Protein 9B7Y (pdb70)

Secondary structure (DSSP, 8-state):
-----S-HHHHHHHHHHHHHHHT-TTTS-HHHHHHHTTS-HHHHHHH-S-HHHHHHHHHHHHHHHHHHHH------HHHHHHHHHHHHHHTSTTHHHHHTGGGGS-HHHHHHHHHHHHHHHHHHHHHHHHHSSS--HHHHHHHHHHHHHHHHGGGG-----STTHHHHHHHHHHHHHHTPPPSS--PBPP--HHHHHHT--SHHHHHHHHHHHHHHHT-GGG--HHHHHHHHTS-HHHHHHH-S-HHHHHHHHHHHHHHHHHHHHHHHHHH--SHHHHHHHHHHHHHHHHHH-HHHHHHHHHGGGGS-HHHHHHHHHHHHHHHHHHHHHHHHH-TT--HHHHHHHHHHHHHHHHHHHH-SGGG-BTTHHHHHHHHHHHHHHGGG-/-----S-HHHHHHHHHHHHHHHS-STTS-HHHHHHHTTS-HHHHHHH-SSHHHHHHHHHHHHHHHHHHHH------HHHHHHHHHHHHHHTGGGGGGTTTGGGGS-HHHHHHHHHHHHHHHHHHHHHHHHH-SS--HHHHHHHHHHHHHHHHHHTTSS---STTHHHHHHHHHHHHHHTPPP-S--PBPP--HHHHHHT--SHHHHHHHHHHHHHHHT-TTT--HHHHHHHHTS-SGGGGGT-SSHHHHHHHHHHHHHHHHHHHHHHHHHH--SHHHHHHHHHHHHHHHHHH-HHHHHHHHHGGGGS-HHHHHHHHHHHHHHHHHHHHHHHHH-SS--HHHHHHHHHHHHHHHHHHHH-SGGG-BTTHHHHHHHHHHHHHH----

GO terms:
  GO:0003677 DNA binding (F, IDA)
  GO:0019216 regulation of lipid metabolic process (P, IDA)
  GO:0003700 DNA-binding transcription factor activity (F, IMP)
  GO:0045892 negative regulation of DNA-templated transcription (P, IMP)

Radius of gyration: 31.48 Å; Cα contacts (8 Å, |Δi|>4): 937; chains: 2; bounding box: 101×60×67 Å

Organism: Mycobacterium tuberculosis (strain ATCC 25618 / H37Rv) (NCBI:txid83332)

B-factor: mean 92.23, std 33.73, range [46.46, 221.68]

InterPro domains:
  IPR001647 DNA-binding HTH domain, TetR-type [PF00440] (19-65)
  IPR001647 DNA-binding HTH domain, TetR-type [PF00440] (223-269)
  IPR001647 DNA-binding HTH domain, TetR-type [PR00455] (19-32)
  IPR001647 DNA-binding HTH domain, TetR-type [PR00455] (40-63)
  IPR001647 DNA-binding HTH domain, TetR-type [PS50977] (13-73)
  IPR001647 DNA-binding HTH domain, TetR-type [PS50977] (217-277)
  IPR009057 Homedomain-like superfamily [SSF46689] (7-75)
  IPR009057 Homedomain-like superfamily [SSF46689] (219-288)
  IPR050109 HTH-type, TetR-like transcriptional regulator [PTHR30055] (1-189)

Nearest PDB structures (foldseek):
  9b7y-assembly1_D  TM=1.001E+00  e=5.353E-50  Mycobacterium tuberculosis H37Rv
  6yj2-assembly1_A  TM=8.948E-01  e=1.437E-05  Mycobacterium tuberculosis H37Rv
  6yj2-assembly2_C  TM=8.926E-01  e=1.568E-05  Mycobacterium tuberculosis H37Rv
  4g12-assembly1_A  TM=8.723E-01  e=1.391E-04  Mycobacterium tuberculosis
  3ccy-assembly1_A-2  TM=8.225E-01  e=3.636E-04  Bordetella parapertussis 12822

Structure (mmCIF, N/CA/C/O backbone):
data_9B7Y
#
_entry.id   9B7Y
#
_cell.length_a   1.00
_cell.length_b   1.00
_cell.length_c   1.00
_cell.angle_alpha   90.00
_cell.angle_beta   90.00
_cell.angle_gamma   90.00
#
_symmetry.space_group_name_H-M   'P 1'
#
loop_
_entity.id
_entity.type
_entity.pdbx_description
1 polymer 'Transcriptional repressor Mce3R'
2 polymer 'DNA (29-MER)'
3 polymer 'DNA (29-MER)'
#
loop_
_atom_site.group_PDB
_atom_site.id
_atom_site.type_symbol
_atom_site.label_atom_id
_atom_site.label_alt_id
_atom_site.label_comp_id
_atom_site.label_asym_id
_atom_site.label_entity_id
_atom_site.label_seq_id
_atom_site.pdbx_PDB_ins_code
_atom_site.Cartn_x
_atom_site.Cartn_y
_atom_site.Cartn_z
_atom_site.occupancy
_atom_site.B_iso_or_equiv
_atom_site.auth_seq_id
_atom_site.auth_comp_id
_atom_site.auth_asym_id
_atom_site.auth_atom_id
_atom_site.pdbx_PDB_model_num
ATOM 1 N N . VAL A 1 8 ? 164.893 201.559 181.981 1.00 130.61 8 VAL A N 1
ATOM 2 C CA . VAL A 1 8 ? 166.168 200.908 182.249 1.00 133.18 8 VAL A CA 1
ATOM 3 C C . VAL A 1 8 ? 166.610 201.191 183.674 1.00 134.33 8 VAL A C 1
ATOM 4 O O . VAL A 1 8 ? 166.516 200.324 184.540 1.00 132.21 8 VAL A O 1
ATOM 8 N N . ARG A 1 9 ? 167.091 202.403 183.923 1.00 130.67 9 ARG A N 1
ATOM 9 C CA . ARG A 1 9 ? 167.500 202.774 185.269 1.00 128.10 9 ARG A CA 1
ATOM 10 C C . ARG A 1 9 ? 166.266 203.070 186.100 1.00 129.87 9 ARG A C 1
ATOM 11 O O . ARG A 1 9 ? 165.384 203.795 185.654 1.00 129.78 9 ARG A O 1
ATOM 19 N N . ARG A 1 10 ? 166.192 202.516 187.305 1.00 125.79 10 ARG A N 1
ATOM 20 C CA . ARG A 1 10 ? 165.005 202.689 188.126 1.00 124.48 10 ARG A CA 1
ATOM 21 C C . ARG A 1 10 ? 165.340 203.479 189.385 1.00 126.16 10 ARG A C 1
ATOM 22 O O . ARG A 1 10 ? 166.475 203.473 189.869 1.00 126.86 10 ARG A O 1
ATOM 30 N N . ARG A 1 11 ? 164.327 204.169 189.910 1.00 109.92 11 ARG A N 1
ATOM 31 C CA . ARG A 1 11 ? 164.459 204.873 191.174 1.00 106.03 11 ARG A CA 1
ATOM 32 C C . ARG A 1 11 ? 164.025 203.939 192.292 1.00 107.16 11 ARG A C 1
ATOM 33 O O . ARG A 1 11 ? 162.844 203.560 192.344 1.00 112.27 11 ARG A O 1
ATOM 41 N N . PRO A 1 12 ? 164.922 203.541 193.199 1.00 101.24 12 PRO A N 1
ATOM 42 C CA . PRO A 1 12 ? 164.541 202.575 194.243 1.00 103.88 12 PRO A CA 1
ATOM 43 C C . PRO A 1 12 ? 163.519 203.101 195.238 1.00 104.36 12 PRO A C 1
ATOM 44 O O . PRO A 1 12 ? 163.034 202.308 196.057 1.00 107.25 12 PRO A O 1
ATOM 48 N N . LYS A 1 13 ? 163.213 204.403 195.220 1.00 102.77 13 LYS A N 1
ATOM 49 C CA . LYS A 1 13 ? 162.255 205.042 196.121 1.00 104.50 13 LYS A CA 1
ATOM 50 C C . LYS A 1 13 ? 162.817 205.094 197.542 1.00 104.64 13 LYS A C 1
ATOM 51 O O . LYS A 1 13 ? 162.269 205.771 198.419 1.00 106.20 13 LYS A O 1
ATOM 57 N N . ASP A 1 14 ? 163.961 204.449 197.757 1.00 102.69 14 ASP A N 1
ATOM 58 C CA . ASP A 1 14 ? 164.704 204.505 199.009 1.00 100.95 14 ASP A CA 1
ATOM 59 C C . ASP A 1 14 ? 166.129 204.981 198.756 1.00 105.93 14 ASP A C 1
ATOM 60 O O . ASP A 1 14 ? 167.086 204.497 199.364 1.00 108.08 14 ASP A O 1
ATOM 65 N N . ARG A 1 15 ? 166.275 205.945 197.843 1.00 96.69 15 ARG A N 1
ATOM 66 C CA . ARG A 1 15 ? 167.599 206.428 197.466 1.00 90.61 15 ARG A CA 1
ATOM 67 C C . ARG A 1 15 ? 168.313 207.067 198.648 1.00 91.25 15 ARG A C 1
ATOM 68 O O . ARG A 1 15 ? 169.538 206.952 198.780 1.00 92.17 15 ARG A O 1
ATOM 76 N N . LYS A 1 16 ? 167.564 207.754 199.514 1.00 86.35 16 LYS A N 1
ATOM 77 C CA . LYS A 1 16 ? 168.184 208.459 200.631 1.00 84.75 16 LYS A CA 1
ATOM 78 C C . LYS A 1 16 ? 168.887 207.491 201.573 1.00 88.43 16 LYS A C 1
ATOM 79 O O . LYS A 1 16 ? 169.996 207.769 202.041 1.00 93.54 16 LYS A O 1
ATOM 85 N N . LYS A 1 17 ? 168.262 206.346 201.859 1.00 89.32 17 LYS A N 1
ATOM 86 C CA . LYS A 1 17 ? 168.877 205.374 202.759 1.00 87.66 17 LYS A CA 1
ATOM 87 C C . LYS A 1 17 ? 170.160 204.799 202.170 1.00 91.54 17 LYS A C 1
ATOM 88 O O . LYS A 1 17 ? 171.163 204.653 202.879 1.00 96.79 17 LYS A O 1
ATOM 94 N N . GLN A 1 18 ? 170.148 204.462 200.877 1.00 85.97 18 GLN A N 1
ATOM 95 C CA . GLN A 1 18 ? 171.350 203.929 200.240 1.00 86.24 18 GLN A CA 1
ATOM 96 C C . GLN A 1 18 ? 172.467 204.965 200.213 1.00 90.15 18 GLN A C 1
ATOM 97 O O . GLN A 1 18 ? 173.633 204.643 200.482 1.00 94.70 18 GLN A O 1
ATOM 103 N N . ILE A 1 19 ? 172.129 206.214 199.884 1.00 82.60 19 ILE A N 1
ATOM 104 C CA . ILE A 1 19 ? 173.126 207.281 199.873 1.00 79.76 19 ILE A CA 1
ATOM 105 C C . ILE A 1 19 ? 173.707 207.474 201.266 1.00 78.33 19 ILE A C 1
ATOM 106 O O . ILE A 1 19 ? 174.920 207.643 201.431 1.00 83.03 19 ILE A O 1
ATOM 111 N N . LEU A 1 20 ? 172.850 207.446 202.289 1.00 78.82 20 LEU A N 1
ATOM 112 C CA . LEU A 1 20 ? 173.319 207.603 203.660 1.00 76.87 20 LEU A CA 1
ATOM 113 C C . LEU A 1 20 ? 174.235 206.457 204.069 1.00 81.76 20 LEU A C 1
ATOM 114 O O . LEU A 1 20 ? 175.253 206.677 204.731 1.00 88.66 20 LEU A O 1
ATOM 119 N N . ASP A 1 21 ? 173.889 205.224 203.689 1.00 82.20 21 ASP A N 1
ATOM 120 C CA . ASP A 1 21 ? 174.736 204.083 204.027 1.00 82.33 21 ASP A CA 1
ATOM 121 C C . ASP A 1 21 ? 176.099 204.184 203.350 1.00 85.11 21 ASP A C 1
ATOM 122 O O . ASP A 1 21 ? 177.137 203.942 203.983 1.00 88.83 21 ASP A O 1
ATOM 127 N N . GLN A 1 22 ? 176.117 204.542 202.063 1.00 82.77 22 GLN A N 1
ATOM 128 C CA . GLN A 1 22 ? 177.389 204.694 201.362 1.00 81.81 22 GLN A CA 1
ATOM 129 C C . GLN A 1 22 ? 178.220 205.819 201.968 1.00 84.34 22 GLN A C 1
ATOM 130 O O . GLN A 1 22 ? 179.442 205.689 202.118 1.00 83.65 22 GLN A O 1
ATOM 136 N N . ALA A 1 23 ? 177.572 206.932 202.322 1.00 84.34 23 ALA A N 1
ATOM 137 C CA . ALA A 1 23 ? 178.283 208.039 202.951 1.00 76.64 23 ALA A CA 1
ATOM 138 C C . ALA A 1 23 ? 178.856 207.630 204.300 1.00 78.51 23 ALA A C 1
ATOM 139 O O . ALA A 1 23 ? 179.986 207.997 204.636 1.00 86.31 23 ALA A O 1
ATOM 141 N N . VAL A 1 24 ? 178.090 206.870 205.088 1.00 76.39 24 VAL A N 1
ATOM 142 C CA . VAL A 1 24 ? 178.583 206.393 206.377 1.00 75.82 24 VAL A CA 1
ATOM 143 C C . VAL A 1 24 ? 179.815 205.523 206.179 1.00 77.14 24 VAL A C 1
ATOM 144 O O . VAL A 1 24 ? 180.836 205.697 206.854 1.00 78.64 24 VAL A O 1
ATOM 148 N N . GLY A 1 25 ? 179.742 204.582 205.235 1.00 76.29 25 GLY A N 1
ATOM 149 C CA . GLY A 1 25 ? 180.882 203.711 204.991 1.00 74.21 25 GLY A CA 1
ATOM 150 C C . GLY A 1 25 ? 182.117 204.477 204.553 1.00 78.92 25 GLY A C 1
ATOM 151 O O . GLY A 1 25 ? 183.220 204.252 205.062 1.00 81.71 25 GLY A O 1
ATOM 152 N N . LEU A 1 26 ? 181.944 205.408 203.611 1.00 83.18 26 LEU A N 1
ATOM 153 C CA . LEU A 1 26 ? 183.088 206.153 203.095 1.00 77.96 26 LEU A CA 1
ATOM 154 C C . LEU A 1 26 ? 183.672 207.087 204.149 1.00 79.96 26 LEU A C 1
ATOM 155 O O . LEU A 1 26 ? 184.894 207.265 204.215 1.00 84.07 26 LEU A O 1
ATOM 160 N N . PHE A 1 27 ? 182.822 207.696 204.980 1.00 78.57 27 PHE A N 1
ATOM 161 C CA . PHE A 1 27 ? 183.320 208.549 206.053 1.00 71.10 27 PHE A CA 1
ATOM 162 C C . PHE A 1 27 ? 184.059 207.731 207.104 1.00 77.73 27 PHE A C 1
ATOM 163 O O . PHE A 1 27 ? 185.052 208.196 207.674 1.00 81.30 27 PHE A O 1
ATOM 171 N N . ILE A 1 28 ? 183.583 206.514 207.380 1.00 82.35 28 ILE A N 1
ATOM 172 C CA . ILE A 1 28 ? 184.302 205.626 208.289 1.00 78.73 28 ILE A CA 1
ATOM 173 C C . ILE A 1 28 ? 185.669 205.277 207.719 1.00 81.38 28 ILE A C 1
ATOM 174 O O . ILE A 1 28 ? 186.678 205.283 208.435 1.00 82.53 28 ILE A O 1
ATOM 179 N N . GLU A 1 29 ? 185.729 204.979 206.420 1.00 95.00 29 GLU A N 1
ATOM 180 C CA . GLU A 1 29 ? 186.966 204.468 205.836 1.00 94.12 29 GLU A CA 1
ATOM 181 C C . GLU A 1 29 ? 188.003 205.569 205.630 1.00 95.56 29 GLU A C 1
ATOM 182 O O . GLU A 1 29 ? 189.114 205.495 206.166 1.00 98.16 29 GLU A O 1
ATOM 188 N N . ARG A 1 30 ? 187.662 206.600 204.856 1.00 91.24 30 ARG A N 1
ATOM 189 C CA . ARG A 1 30 ? 188.655 207.553 204.376 1.00 86.42 30 ARG A CA 1
ATOM 190 C C . ARG A 1 30 ? 188.551 208.942 204.993 1.00 88.71 30 ARG A C 1
ATOM 191 O O . ARG A 1 30 ? 189.527 209.697 204.928 1.00 91.84 30 ARG A O 1
ATOM 199 N N . GLY A 1 31 ? 187.419 209.302 205.583 1.00 85.79 31 GLY A N 1
ATOM 200 C CA . GLY A 1 31 ? 187.285 210.604 206.200 1.00 80.36 31 GLY A CA 1
ATOM 201 C C . GLY A 1 31 ? 186.424 211.552 205.378 1.00 86.47 31 GLY A C 1
ATOM 202 O O . GLY A 1 31 ? 186.139 211.328 204.200 1.00 94.12 31 GLY A O 1
ATOM 203 N N . PHE A 1 32 ? 186.005 212.641 206.027 1.00 72.35 32 PHE A N 1
ATOM 204 C CA . PHE A 1 32 ? 185.074 213.576 205.401 1.00 69.85 32 PHE A CA 1
ATOM 205 C C . PHE A 1 32 ? 185.721 214.324 204.240 1.00 70.95 32 PHE A C 1
ATOM 206 O O . PHE A 1 32 ? 185.146 214.411 203.148 1.00 75.16 32 PHE A O 1
ATOM 214 N N . HIS A 1 33 ? 186.917 214.874 204.454 1.00 79.12 33 HIS A N 1
ATOM 215 C CA . HIS A 1 33 ? 187.551 215.691 203.423 1.00 76.03 33 HIS A CA 1
ATOM 216 C C . HIS A 1 33 ? 188.129 214.855 202.289 1.00 76.64 33 HIS A C 1
ATOM 217 O O . HIS A 1 33 ? 188.201 215.332 201.152 1.00 81.43 33 HIS A O 1
ATOM 224 N N . SER A 1 34 ? 188.546 213.622 202.572 1.00 80.46 34 SER A N 1
ATOM 225 C CA . SER A 1 34 ? 189.151 212.777 201.552 1.00 80.17 34 SER A CA 1
ATOM 226 C C . SER A 1 34 ? 188.128 212.017 200.718 1.00 84.56 34 SER A C 1
ATOM 227 O O . SER A 1 34 ? 188.518 211.325 199.773 1.00 88.11 34 SER A O 1
ATOM 230 N N . VAL A 1 35 ? 186.842 212.124 201.039 1.00 78.10 35 VAL A N 1
ATOM 231 C CA . VAL A 1 35 ? 185.785 211.459 200.287 1.00 75.31 35 VAL A CA 1
ATOM 232 C C . VAL A 1 35 ? 185.048 212.509 199.468 1.00 76.16 35 VAL A C 1
ATOM 233 O O . VAL A 1 35 ? 184.423 213.420 200.025 1.00 81.33 35 VAL A O 1
ATOM 237 N N . LYS A 1 36 ? 185.127 212.384 198.148 1.00 82.28 36 LYS A N 1
ATOM 238 C CA . LYS A 1 36 ? 184.432 213.290 197.250 1.00 81.99 36 LYS A CA 1
ATOM 239 C C . LYS A 1 36 ? 182.953 212.931 197.175 1.00 85.80 36 LYS A C 1
ATOM 240 O O . LYS A 1 36 ? 182.555 211.789 197.420 1.00 88.35 36 LYS A O 1
ATOM 246 N N . LEU A 1 37 ? 182.132 213.930 196.842 1.00 82.42 37 LEU A N 1
ATOM 247 C CA . LEU A 1 37 ? 180.701 213.686 196.689 1.00 77.98 37 LEU A CA 1
ATOM 248 C C . LEU A 1 37 ? 180.430 212.736 195.529 1.00 79.08 37 LEU A C 1
ATOM 249 O O . LEU A 1 37 ? 179.510 211.909 195.592 1.00 85.97 37 LEU A O 1
ATOM 254 N N . GLU A 1 38 ? 181.223 212.838 194.459 1.00 89.70 38 GLU A N 1
ATOM 255 C CA . GLU A 1 38 ? 181.064 211.919 193.339 1.00 86.23 38 GLU A CA 1
ATOM 256 C C . GLU A 1 38 ? 181.383 210.487 193.747 1.00 88.13 38 GLU A C 1
ATOM 257 O O . GLU A 1 38 ? 180.836 209.545 193.168 1.00 91.80 38 GLU A O 1
ATOM 263 N N . ASP A 1 39 ? 182.244 210.299 194.752 1.00 88.85 39 ASP A N 1
ATOM 264 C CA . ASP A 1 39 ? 182.515 208.954 195.251 1.00 86.42 39 ASP A CA 1
ATOM 265 C C . ASP A 1 39 ? 181.270 208.347 195.888 1.00 87.61 39 ASP A C 1
ATOM 266 O O . ASP A 1 39 ? 180.916 207.194 195.614 1.00 91.48 39 ASP A O 1
ATOM 271 N N . ILE A 1 40 ? 180.588 209.118 196.739 1.00 84.00 40 ILE A N 1
ATOM 272 C CA . ILE A 1 40 ? 179.346 208.647 197.345 1.00 79.50 40 ILE A CA 1
ATOM 273 C C . ILE A 1 40 ? 178.299 208.393 196.271 1.00 83.49 40 ILE A C 1
ATOM 274 O O . ILE A 1 40 ? 177.568 207.397 196.316 1.00 89.26 40 ILE A O 1
ATOM 279 N N . ALA A 1 41 ? 178.209 209.294 195.290 1.00 88.35 41 ALA A N 1
ATOM 280 C CA . ALA A 1 41 ? 177.227 209.132 194.223 1.00 84.22 41 ALA A CA 1
ATOM 281 C C . ALA A 1 41 ? 177.490 207.870 193.408 1.00 89.21 41 ALA A C 1
ATOM 282 O O . ALA A 1 41 ? 176.554 207.140 193.062 1.00 92.22 41 ALA A O 1
ATOM 284 N N . GLU A 1 42 ? 178.757 207.598 193.089 1.00 94.51 42 GLU A N 1
ATOM 285 C CA . GLU A 1 42 ? 179.102 206.397 192.338 1.00 93.11 42 GLU A CA 1
ATOM 286 C C . GLU A 1 42 ? 178.847 205.141 193.160 1.00 93.23 42 GLU A C 1
ATOM 287 O O . GLU A 1 42 ? 178.426 204.112 192.617 1.00 99.04 42 GLU A O 1
ATOM 293 N N . ALA A 1 43 ? 179.103 205.202 194.469 1.00 88.40 43 ALA A N 1
ATOM 294 C CA . ALA A 1 43 ? 178.819 204.060 195.330 1.00 88.53 43 ALA A CA 1
ATOM 295 C C . ALA A 1 43 ? 177.335 203.720 195.361 1.00 89.48 43 ALA A C 1
ATOM 296 O O . ALA A 1 43 ? 176.979 202.567 195.627 1.00 93.43 43 ALA A O 1
ATOM 298 N N . ALA A 1 44 ? 176.465 204.693 195.098 1.00 82.40 44 ALA A N 1
ATOM 299 C CA . ALA A 1 44 ? 175.029 204.468 195.010 1.00 81.43 44 ALA A CA 1
ATOM 300 C C . ALA A 1 44 ? 174.530 204.430 193.571 1.00 85.57 44 ALA A C 1
ATOM 301 O O . ALA A 1 44 ? 173.319 204.341 193.347 1.00 87.77 44 ALA A O 1
ATOM 303 N N . GLY A 1 45 ? 175.432 204.491 192.597 1.00 94.39 45 GLY A N 1
ATOM 304 C CA . GLY A 1 45 ? 175.048 204.462 191.195 1.00 94.70 45 GLY A CA 1
ATOM 305 C C . GLY A 1 45 ? 174.293 205.684 190.718 1.00 93.61 45 GLY A C 1
ATOM 306 O O . GLY A 1 45 ? 173.361 205.556 189.915 1.00 91.83 45 GLY A O 1
ATOM 307 N N . VAL A 1 46 ? 174.671 206.869 191.194 1.00 90.23 46 VAL A N 1
ATOM 308 C CA . VAL A 1 46 ? 174.057 208.129 190.801 1.00 85.11 46 VAL A CA 1
ATOM 309 C C . VAL A 1 46 ? 175.160 209.162 190.596 1.00 88.43 46 VAL A C 1
ATOM 310 O O . VAL A 1 46 ? 176.351 208.852 190.671 1.00 90.80 46 VAL A O 1
ATOM 314 N N . THR A 1 47 ? 174.754 210.397 190.315 1.00 93.92 47 THR A N 1
ATOM 315 C CA . THR A 1 47 ? 175.659 211.534 190.242 1.00 90.37 47 THR A CA 1
ATOM 316 C C . THR A 1 47 ? 175.423 212.468 191.424 1.00 96.63 47 THR A C 1
ATOM 317 O O . THR A 1 47 ? 174.525 212.261 192.245 1.00 104.55 47 THR A O 1
ATOM 321 N N . ALA A 1 48 ? 176.260 213.506 191.506 1.00 81.98 48 ALA A N 1
ATOM 322 C CA . ALA A 1 48 ? 176.240 214.391 192.668 1.00 82.87 48 ALA A CA 1
ATOM 323 C C . ALA A 1 48 ? 174.925 215.155 192.774 1.00 85.25 48 ALA A C 1
ATOM 324 O O . ALA A 1 48 ? 174.406 215.364 193.878 1.00 90.78 48 ALA A O 1
ATOM 326 N N . ARG A 1 49 ? 174.373 215.590 191.638 1.00 76.91 49 ARG A N 1
ATOM 327 C CA . ARG A 1 49 ? 173.134 216.359 191.679 1.00 84.42 49 ARG A CA 1
ATOM 328 C C . ARG A 1 49 ? 171.974 215.535 192.228 1.00 90.29 49 ARG A C 1
ATOM 329 O O . ARG A 1 49 ? 171.024 216.100 192.776 1.00 94.55 49 ARG A O 1
ATOM 337 N N . ALA A 1 50 ? 172.034 214.206 192.112 1.00 78.22 50 ALA A N 1
ATOM 338 C CA . ALA A 1 50 ? 171.055 213.377 192.808 1.00 80.80 50 ALA A CA 1
ATOM 339 C C . ALA A 1 50 ? 171.181 213.539 194.318 1.00 86.67 50 ALA A C 1
ATOM 340 O O . ALA A 1 50 ? 170.173 213.665 195.029 1.00 95.05 50 ALA A O 1
ATOM 342 N N . LEU A 1 51 ? 172.416 213.555 194.825 1.00 76.03 51 LEU A N 1
ATOM 343 C CA . LEU A 1 51 ? 172.629 213.790 196.248 1.00 75.94 51 LEU A CA 1
ATOM 344 C C . LEU A 1 51 ? 172.121 215.167 196.655 1.00 77.79 51 LEU A C 1
ATOM 345 O O . LEU A 1 51 ? 171.541 215.329 197.734 1.00 79.66 51 LEU A O 1
ATOM 350 N N . TYR A 1 52 ? 172.332 216.175 195.803 1.00 82.17 52 TYR A N 1
ATOM 351 C CA . TYR A 1 52 ? 171.777 217.495 196.091 1.00 74.08 52 TYR A CA 1
ATOM 352 C C . TYR A 1 52 ? 170.255 217.485 196.076 1.00 74.54 52 TYR A C 1
ATOM 353 O O . TYR A 1 52 ? 169.623 218.231 196.833 1.00 79.08 52 TYR A O 1
ATOM 362 N N . ARG A 1 53 ? 169.652 216.654 195.225 1.00 81.39 53 ARG A N 1
ATOM 363 C CA . ARG A 1 53 ? 168.208 216.466 195.273 1.00 80.87 53 ARG A CA 1
ATOM 364 C C . ARG A 1 53 ? 167.776 215.837 196.590 1.00 80.69 53 ARG A C 1
ATOM 365 O O . ARG A 1 53 ? 166.684 216.129 197.090 1.00 78.85 53 ARG A O 1
ATOM 373 N N . HIS A 1 54 ? 168.615 214.979 197.168 1.00 85.38 54 HIS A N 1
ATOM 374 C CA . HIS A 1 54 ? 168.274 214.311 198.419 1.00 78.84 54 HIS A CA 1
ATOM 375 C C . HIS A 1 54 ? 168.816 215.014 199.660 1.00 84.78 54 HIS A C 1
ATOM 376 O O . HIS A 1 54 ? 168.160 214.983 200.705 1.00 81.58 54 HIS A O 1
ATOM 383 N N . TYR A 1 55 ? 169.988 215.645 199.579 1.00 84.64 55 TYR A N 1
ATOM 384 C CA . TYR A 1 55 ? 170.556 216.393 200.694 1.00 73.21 55 TYR A CA 1
ATOM 385 C C . TYR A 1 55 ? 171.003 217.764 200.210 1.00 78.56 55 TYR A C 1
ATOM 386 O O . TYR A 1 55 ? 171.492 217.903 199.088 1.00 90.36 55 TYR A O 1
ATOM 395 N N . ASP A 1 56 ? 170.851 218.776 201.066 1.00 84.34 56 ASP A N 1
ATOM 396 C CA . ASP A 1 56 ? 171.154 220.139 200.641 1.00 85.96 56 ASP A CA 1
ATOM 397 C C . ASP A 1 56 ? 172.656 220.377 200.534 1.00 85.98 56 ASP A C 1
ATOM 398 O O . ASP A 1 56 ? 173.120 221.012 199.580 1.00 92.22 56 ASP A O 1
ATOM 403 N N . ASN A 1 57 ? 173.431 219.856 201.483 1.00 81.48 57 ASN A N 1
ATOM 404 C CA . ASN A 1 57 ? 174.862 220.107 201.576 1.00 75.70 57 ASN A CA 1
ATOM 405 C C . ASN A 1 57 ? 175.597 218.810 201.883 1.00 82.59 57 ASN A C 1
ATOM 406 O O . ASN A 1 57 ? 175.019 217.838 202.372 1.00 89.45 57 ASN A O 1
ATOM 411 N N . LYS A 1 58 ? 176.900 218.816 201.590 1.00 68.30 58 LYS A N 1
ATOM 412 C CA . LYS A 1 58 ? 177.767 217.728 202.031 1.00 64.28 58 LYS A CA 1
ATOM 413 C C . LYS A 1 58 ? 177.874 217.694 203.551 1.00 70.80 58 LYS A C 1
ATOM 414 O O . LYS A 1 58 ? 177.929 216.615 204.154 1.00 79.54 58 LYS A O 1
ATOM 420 N N . GLN A 1 59 ? 177.921 218.868 204.185 1.00 71.38 59 GLN A N 1
ATOM 421 C CA . GLN A 1 59 ? 177.955 218.929 205.642 1.00 68.80 59 GLN A CA 1
ATOM 422 C C . GLN A 1 59 ? 176.658 218.402 206.244 1.00 73.37 59 GLN A C 1
ATOM 423 O O . GLN A 1 59 ? 176.671 217.768 207.305 1.00 83.15 59 GLN A O 1
ATOM 429 N N . ALA A 1 60 ? 175.527 218.659 205.583 1.00 70.75 60 ALA A N 1
ATOM 430 C CA . ALA A 1 60 ? 174.266 218.075 206.025 1.00 69.41 60 ALA A CA 1
ATOM 431 C C . ALA A 1 60 ? 174.305 216.556 205.932 1.00 73.09 60 ALA A C 1
ATOM 432 O O . ALA A 1 60 ? 173.794 215.858 206.816 1.00 82.94 60 ALA A O 1
ATOM 434 N N . LEU A 1 61 ? 174.911 216.025 204.867 1.00 69.03 61 LEU A N 1
ATOM 435 C CA . LEU A 1 61 ? 175.072 214.580 204.746 1.00 69.14 61 LEU A CA 1
ATOM 436 C C . LEU A 1 61 ? 175.945 214.028 205.866 1.00 70.63 61 LEU A C 1
ATOM 437 O O . LEU A 1 61 ? 175.648 212.969 206.430 1.00 75.51 61 LEU A O 1
ATOM 442 N N . LEU A 1 62 ? 177.030 214.731 206.199 1.00 64.01 62 LEU A N 1
ATOM 443 C CA . LEU A 1 62 ? 177.892 214.288 207.292 1.00 62.68 62 LEU A CA 1
ATOM 444 C C . LEU A 1 62 ? 177.151 214.302 208.624 1.00 69.87 62 LEU A C 1
ATOM 445 O O . LEU A 1 62 ? 177.288 213.375 209.433 1.00 79.77 62 LEU A O 1
ATOM 450 N N . ALA A 1 63 ? 176.367 215.354 208.874 1.00 69.82 63 ALA A N 1
ATOM 451 C CA . ALA A 1 63 ? 175.583 215.422 210.103 1.00 64.78 63 ALA A CA 1
ATOM 452 C C . ALA A 1 63 ? 174.562 214.295 210.166 1.00 71.22 63 ALA A C 1
ATOM 453 O O . ALA A 1 63 ? 174.369 213.679 211.222 1.00 78.94 63 ALA A O 1
ATOM 455 N N . GLU A 1 64 ? 173.897 214.011 209.044 1.00 77.02 64 GLU A N 1
ATOM 456 C CA . GLU A 1 64 ? 172.951 212.902 209.000 1.00 73.68 64 GLU A CA 1
ATOM 457 C C . GLU A 1 64 ? 173.647 211.576 209.275 1.00 76.82 64 GLU A C 1
ATOM 458 O O . GLU A 1 64 ? 173.117 210.730 210.003 1.00 79.50 64 GLU A O 1
ATOM 464 N N . ALA A 1 65 ? 174.837 211.379 208.704 1.00 73.40 65 ALA A N 1
ATOM 465 C CA . ALA A 1 65 ? 175.578 210.143 208.931 1.00 68.65 65 ALA A CA 1
ATOM 466 C C . ALA A 1 65 ? 175.962 209.986 210.397 1.0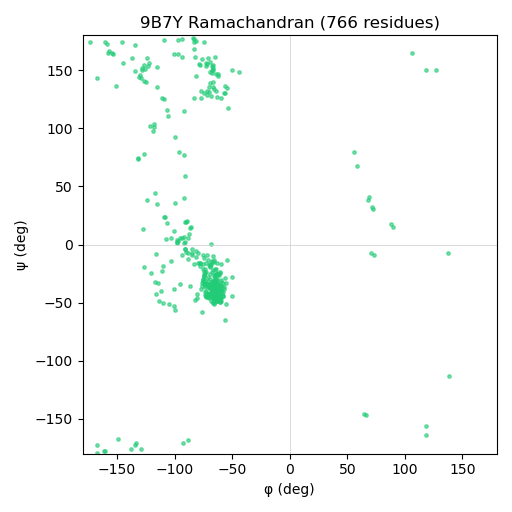0 69.02 65 ALA A C 1
ATOM 467 O O . ALA A 1 65 ? 175.838 208.896 210.968 1.00 73.92 65 ALA A O 1
ATOM 469 N N . ILE A 1 66 ? 176.434 211.066 211.023 1.00 70.02 66 ILE A N 1
ATOM 470 C CA . ILE A 1 66 ? 176.831 210.998 212.427 1.00 64.78 66 ILE A CA 1
ATOM 471 C C . ILE A 1 66 ? 175.622 210.722 213.315 1.00 73.56 66 ILE A C 1
ATOM 472 O O . ILE A 1 66 ? 175.687 209.902 214.243 1.00 82.08 66 ILE A O 1
ATOM 477 N N . ARG A 1 67 ? 174.501 211.397 213.046 1.00 81.40 67 ARG A N 1
ATOM 478 C CA . ARG A 1 67 ? 173.288 211.152 213.818 1.00 77.29 67 ARG A CA 1
ATOM 479 C C . ARG A 1 67 ? 172.803 209.720 213.637 1.00 76.78 67 ARG A C 1
ATOM 480 O O . ARG A 1 67 ? 172.349 209.086 214.596 1.00 83.00 67 ARG A O 1
ATOM 488 N N . THR A 1 68 ? 172.897 209.191 212.415 1.00 78.28 68 THR A N 1
ATOM 489 C CA . THR A 1 68 ? 172.491 207.812 212.163 1.00 76.79 68 THR A CA 1
ATOM 490 C C . THR A 1 68 ? 173.380 206.828 212.912 1.00 80.14 68 THR A C 1
ATOM 491 O O . THR A 1 68 ? 172.891 205.836 213.459 1.00 85.93 68 THR A O 1
ATOM 495 N N . GLY A 1 69 ? 174.689 207.083 212.946 1.00 77.99 69 GLY A N 1
ATOM 496 C CA . GLY A 1 69 ? 175.576 206.216 213.708 1.00 73.82 69 GLY A CA 1
ATOM 497 C C . GLY A 1 69 ? 175.279 206.239 215.196 1.00 75.45 69 GLY A C 1
ATOM 498 O O . GLY A 1 69 ? 175.258 205.192 215.856 1.00 80.79 69 GLY A O 1
ATOM 499 N N . GLN A 1 70 ? 175.038 207.432 215.745 1.00 76.81 70 GLN A N 1
ATOM 500 C CA . GLN A 1 70 ? 174.686 207.529 217.159 1.00 74.59 70 GLN A CA 1
ATOM 501 C C . GLN A 1 70 ? 173.360 206.832 217.446 1.00 82.00 70 GLN A C 1
ATOM 502 O O . GLN A 1 70 ? 173.208 206.166 218.478 1.00 87.49 70 GLN A O 1
ATOM 508 N N . ASP A 1 71 ? 172.389 206.969 216.540 1.00 85.28 71 ASP A N 1
ATOM 509 C CA . ASP A 1 71 ? 171.113 206.281 216.702 1.00 78.33 71 ASP A CA 1
ATOM 510 C C . ASP A 1 71 ? 171.285 204.770 216.626 1.00 84.56 71 ASP A C 1
ATOM 511 O O . ASP A 1 71 ? 170.601 204.028 217.337 1.00 92.60 71 ASP A O 1
ATOM 516 N N . GLN A 1 72 ? 172.179 204.296 215.756 1.00 83.11 72 GLN A N 1
ATOM 517 C CA . GLN A 1 72 ? 172.464 202.867 215.687 1.00 82.35 72 GLN A CA 1
ATOM 518 C C . GLN A 1 72 ? 173.053 202.366 216.996 1.00 82.39 72 GLN A C 1
ATOM 519 O O . GLN A 1 72 ? 172.667 201.300 217.494 1.00 84.87 72 GLN A O 1
ATOM 525 N N . TYR A 1 73 ? 173.994 203.121 217.570 1.00 84.98 73 TYR A N 1
ATOM 526 C CA . TYR A 1 73 ? 174.545 202.729 218.864 1.00 79.57 73 TYR A CA 1
ATOM 527 C C . TYR A 1 73 ? 173.464 202.713 219.938 1.00 82.32 73 TYR A C 1
ATOM 528 O O . TYR A 1 73 ? 173.416 201.797 220.769 1.00 83.11 73 TYR A O 1
ATOM 537 N N . GLN A 1 74 ? 172.592 203.725 219.944 1.00 88.92 74 GLN A N 1
ATOM 538 C CA . GLN A 1 74 ? 171.527 203.779 220.941 1.00 87.25 74 GLN A CA 1
ATOM 539 C C . GLN A 1 74 ? 170.563 202.608 220.790 1.00 91.03 74 GLN A C 1
ATOM 540 O O . GLN A 1 74 ? 170.123 202.024 221.787 1.00 93.52 74 GLN A O 1
ATOM 546 N N . SER A 1 75 ? 170.215 202.258 219.550 1.00 93.33 75 SER A N 1
ATOM 547 C CA . SER A 1 75 ? 169.329 201.123 219.314 1.00 93.43 75 SER A CA 1
ATOM 548 C C . SER A 1 75 ? 169.980 199.816 219.744 1.00 94.72 75 SER A C 1
ATOM 549 O O . SER A 1 75 ? 169.319 198.949 220.327 1.00 96.75 75 SER A O 1
ATOM 552 N N . ALA A 1 76 ? 171.275 199.652 219.462 1.00 95.74 76 ALA A N 1
ATOM 553 C CA . ALA A 1 76 ? 171.981 198.459 219.917 1.00 91.86 76 ALA A CA 1
ATOM 554 C C . ALA A 1 76 ? 172.064 198.404 221.437 1.00 89.90 76 ALA A C 1
ATOM 555 O O . ALA A 1 76 ? 172.082 197.313 222.017 1.00 89.37 76 ALA A O 1
ATOM 557 N N . ARG A 1 77 ? 172.120 199.566 222.093 1.00 97.60 77 ARG A N 1
ATOM 558 C CA . ARG A 1 77 ? 172.152 199.598 223.551 1.00 93.04 77 ARG A CA 1
ATOM 559 C C . ARG A 1 77 ? 170.873 199.022 224.147 1.00 95.27 77 ARG A C 1
ATOM 560 O O . ARG A 1 77 ? 170.922 198.273 225.130 1.00 99.66 77 ARG A O 1
ATOM 568 N N . ARG A 1 78 ? 169.725 199.360 223.565 1.00 105.94 78 ARG A N 1
ATOM 569 C CA . ARG A 1 78 ? 168.421 198.889 224.032 1.00 105.78 78 ARG A CA 1
ATOM 570 C C . ARG A 1 78 ? 168.188 199.222 225.504 1.00 105.03 78 ARG A C 1
ATOM 571 O O . ARG A 1 78 ? 167.698 198.391 226.269 1.00 102.29 78 ARG A O 1
ATOM 573 N N . PRO A 1 86 ? 166.227 203.942 232.022 1.00 134.97 86 PRO A N 1
ATOM 574 C CA . PRO A 1 86 ? 165.399 203.667 233.197 1.00 133.63 86 PRO A CA 1
ATOM 575 C C . PRO A 1 86 ? 166.222 203.754 234.489 1.00 133.16 86 PRO A C 1
ATOM 576 O O . PRO A 1 86 ? 167.244 204.414 234.486 1.00 132.15 86 PRO A O 1
ATOM 580 N N . THR A 1 87 ? 165.762 203.082 235.547 1.00 124.64 87 THR A N 1
ATOM 581 C CA . THR A 1 87 ? 166.492 203.098 236.840 1.00 123.81 87 THR A CA 1
ATOM 582 C C . THR A 1 87 ? 167.917 202.589 236.612 1.00 123.89 87 THR A C 1
ATOM 583 O O . THR A 1 87 ? 168.069 201.526 235.982 1.00 123.39 87 THR A O 1
ATOM 587 N N . PRO A 1 88 ? 168.962 203.298 237.089 1.00 110.91 88 PRO A N 1
ATOM 588 C CA . PRO A 1 88 ? 170.337 202.822 236.954 1.00 108.91 88 PRO A CA 1
ATOM 589 C C . PRO A 1 88 ? 170.525 201.518 237.741 1.00 108.81 88 PRO A C 1
ATOM 590 O O . PRO A 1 88 ? 169.900 201.370 238.773 1.00 108.21 88 PRO A O 1
ATOM 594 N N . ARG A 1 89 ? 171.373 200.617 237.239 1.00 95.01 89 ARG A N 1
ATOM 595 C CA . ARG A 1 89 ? 171.620 199.321 237.924 1.00 94.47 89 ARG A CA 1
ATOM 596 C C . ARG A 1 89 ? 173.126 199.135 238.127 1.00 94.83 89 ARG A C 1
ATOM 597 O O . ARG A 1 89 ? 173.903 199.722 237.352 1.00 94.14 89 ARG A O 1
ATOM 605 N N . PRO A 1 90 ? 173.570 198.350 239.133 1.00 85.87 90 PRO A N 1
ATOM 606 C CA . PRO A 1 90 ? 174.994 198.094 239.346 1.00 84.07 90 PRO A CA 1
ATOM 607 C C . PRO A 1 90 ? 175.717 197.786 238.028 1.00 87.23 90 PRO A C 1
ATOM 608 O O . PRO A 1 90 ? 175.103 197.210 237.154 1.00 95.64 90 PRO A O 1
ATOM 612 N N . LEU A 1 91 ? 176.996 198.156 237.923 1.00 79.91 91 LEU A N 1
ATOM 613 C CA . LEU A 1 91 ? 177.744 197.961 236.684 1.00 78.63 91 LEU A CA 1
ATOM 614 C C . LEU A 1 91 ? 177.822 196.493 236.283 1.00 80.32 91 LEU A C 1
ATOM 615 O O . LEU A 1 91 ? 177.864 196.181 235.088 1.00 87.62 91 LEU A O 1
ATOM 620 N N . ASN A 1 92 ? 177.849 195.580 237.256 1.00 76.21 92 ASN A N 1
ATOM 621 C CA . ASN A 1 92 ? 177.918 194.162 236.922 1.00 77.60 92 ASN A CA 1
ATOM 622 C C . ASN A 1 92 ? 176.668 193.697 236.185 1.00 83.53 92 ASN A C 1
ATOM 623 O O . ASN A 1 92 ? 176.739 192.777 235.362 1.00 86.32 92 ASN A O 1
ATOM 628 N N . ALA A 1 93 ? 175.519 194.314 236.464 1.00 81.77 93 ALA A N 1
ATOM 629 C CA . ALA A 1 93 ? 174.288 193.941 235.776 1.00 81.63 93 ALA A CA 1
ATOM 630 C C . ALA A 1 93 ? 174.231 194.508 234.361 1.00 85.16 93 ALA A C 1
ATOM 631 O O . ALA A 1 93 ? 173.761 193.833 233.439 1.00 92.06 93 ALA A O 1
ATOM 633 N N . ASP A 1 94 ? 174.717 195.732 234.175 1.00 84.52 94 ASP A N 1
ATOM 634 C CA . ASP A 1 94 ? 174.633 196.404 232.875 1.00 86.31 94 ASP A CA 1
ATOM 635 C C . ASP A 1 94 ? 175.792 196.121 231.952 1.00 88.33 94 ASP A C 1
ATOM 636 O O . ASP A 1 94 ? 175.727 196.385 230.730 1.00 94.54 94 ASP A O 1
ATOM 641 N N . LEU A 1 95 ? 176.844 195.539 232.500 1.00 75.81 95 LEU A N 1
ATOM 642 C CA . LEU A 1 95 ? 178.031 195.350 231.694 1.00 74.24 95 LEU A CA 1
ATOM 643 C C . LEU A 1 95 ? 177.795 194.491 230.488 1.00 76.78 95 LEU A C 1
ATOM 644 O O . LEU A 1 95 ? 178.323 194.797 229.460 1.00 83.99 95 LEU A O 1
ATOM 649 N N . GLU A 1 96 ? 177.023 193.424 230.578 1.00 86.65 96 GLU A N 1
ATOM 650 C CA . GLU A 1 96 ? 176.881 192.574 229.407 1.00 87.97 96 GLU A CA 1
ATOM 651 C C . GLU A 1 96 ? 176.244 193.343 228.263 1.00 89.51 96 GLU A C 1
ATOM 652 O O . GLU A 1 96 ? 176.716 193.287 227.117 1.00 90.99 96 GLU A O 1
ATOM 658 N N . ASP A 1 97 ? 175.205 194.105 228.574 1.00 85.72 97 ASP A N 1
ATOM 659 C CA . ASP A 1 97 ? 174.525 194.874 227.550 1.00 85.96 97 ASP A CA 1
ATOM 660 C C . ASP A 1 97 ? 175.467 195.900 226.963 1.00 88.50 97 ASP A C 1
ATOM 661 O O . ASP A 1 97 ? 175.549 196.061 225.740 1.00 88.29 97 ASP A O 1
ATOM 666 N N . LEU A 1 98 ? 176.227 196.559 227.832 1.00 77.44 98 LEU A N 1
ATOM 667 C CA . LEU A 1 98 ? 177.129 197.581 227.339 1.00 66.81 98 LEU A CA 1
ATOM 668 C C . LEU A 1 98 ? 178.140 196.948 226.400 1.00 72.17 98 LEU A C 1
ATOM 669 O O . LEU A 1 98 ? 178.404 197.486 225.340 1.00 79.64 98 LEU A O 1
ATOM 674 N N . ILE A 1 99 ? 178.664 195.783 226.754 1.00 72.88 99 ILE A N 1
ATOM 675 C CA . ILE A 1 99 ? 179.659 195.102 225.938 1.00 70.85 99 ILE A CA 1
ATOM 676 C C . ILE A 1 99 ? 179.091 194.710 224.591 1.00 72.94 99 ILE A C 1
ATOM 677 O O . ILE A 1 99 ? 179.735 194.887 223.567 1.00 73.01 99 ILE A O 1
ATOM 682 N N . ALA A 1 100 ? 177.863 194.209 224.582 1.00 77.48 100 ALA A N 1
ATOM 683 C CA . ALA A 1 100 ? 177.262 193.815 223.324 1.00 71.15 100 ALA A CA 1
ATOM 684 C C . ALA A 1 100 ? 177.132 195.032 222.436 1.00 76.38 100 ALA A C 1
ATOM 685 O O . ALA A 1 100 ? 177.525 195.010 221.248 1.00 79.76 100 ALA A O 1
ATOM 687 N N . ALA A 1 101 ? 176.671 196.131 223.027 1.00 77.26 101 ALA A N 1
ATOM 688 C CA . ALA A 1 101 ? 176.457 197.321 222.226 1.00 68.55 101 ALA A CA 1
ATOM 689 C C . ALA A 1 101 ? 177.774 197.767 221.655 1.00 72.76 101 ALA A C 1
ATOM 690 O O . ALA A 1 101 ? 177.851 198.093 220.480 1.00 76.56 101 ALA A O 1
ATOM 692 N N . ALA A 1 102 ? 178.821 197.731 222.469 1.00 68.89 102 ALA A N 1
ATOM 693 C CA . ALA A 1 102 ? 180.126 198.176 222.030 1.00 63.70 102 ALA A CA 1
ATOM 694 C C . ALA A 1 102 ? 180.657 197.327 220.904 1.00 68.31 102 ALA A C 1
ATOM 695 O O . ALA A 1 102 ? 181.146 197.847 219.938 1.00 78.94 102 ALA A O 1
ATOM 697 N N . VAL A 1 103 ? 180.533 196.015 220.999 1.00 70.98 103 VAL A N 1
ATOM 698 C CA . VAL A 1 103 ? 181.084 195.171 219.964 1.00 66.95 103 VAL A CA 1
ATOM 699 C C . VAL A 1 103 ? 180.342 195.505 218.683 1.00 69.90 103 VAL A C 1
ATOM 700 O O . VAL A 1 103 ? 180.961 195.711 217.628 1.00 72.43 103 VAL A O 1
ATOM 704 N N . ALA A 1 104 ? 179.023 195.601 218.734 1.00 77.87 104 ALA A N 1
ATOM 705 C CA . ALA A 1 104 ? 178.247 195.846 217.520 1.00 71.53 104 ALA A CA 1
ATOM 706 C C . ALA A 1 104 ? 178.518 197.197 216.876 1.00 72.92 104 ALA A C 1
ATOM 707 O O . ALA A 1 104 ? 178.377 197.343 215.666 1.00 80.07 104 ALA A O 1
ATOM 709 N N . SER A 1 105 ? 178.917 198.183 217.665 1.00 68.89 105 SER A N 1
ATOM 710 C CA . SER A 1 105 ? 179.123 199.535 217.151 1.00 69.78 105 SER A CA 1
ATOM 711 C C . SER A 1 105 ? 180.572 199.964 217.068 1.00 69.74 105 SER A C 1
ATOM 712 O O . SER A 1 105 ? 180.849 201.158 217.075 1.00 74.34 105 SER A O 1
ATOM 715 N N . ARG A 1 106 ? 181.503 199.026 216.988 1.00 71.80 106 ARG A N 1
ATOM 716 C CA . ARG A 1 106 ? 182.920 199.389 217.038 1.00 70.09 106 ARG A CA 1
ATOM 717 C C . ARG A 1 106 ? 183.409 200.330 215.943 1.00 75.64 106 ARG A C 1
ATOM 718 O O . ARG A 1 106 ? 184.193 201.232 216.212 1.00 82.27 106 ARG A O 1
ATOM 726 N N . ALA A 1 107 ? 182.945 200.145 214.721 1.00 73.20 107 ALA A N 1
ATOM 727 C CA . ALA A 1 107 ? 183.344 201.015 213.624 1.00 69.58 107 ALA A CA 1
ATOM 728 C C . ALA A 1 107 ? 182.924 202.471 213.779 1.00 72.83 107 ALA A C 1
ATOM 729 O O . ALA A 1 107 ? 183.669 203.359 213.389 1.00 77.37 107 ALA A O 1
ATOM 731 N N . LEU A 1 108 ? 181.695 202.691 214.233 1.00 74.24 108 LEU A N 1
ATOM 732 C CA . LEU A 1 108 ? 181.132 204.040 214.295 1.00 68.43 108 LEU A CA 1
ATOM 733 C C . LEU A 1 108 ? 181.717 205.022 215.279 1.00 77.32 108 LEU A C 1
ATOM 734 O O . LEU A 1 108 ? 181.266 206.157 215.352 1.00 86.27 108 LEU A O 1
ATOM 739 N N . THR A 1 109 ? 182.722 204.614 216.030 1.00 73.83 109 THR A N 1
ATOM 740 C CA . THR A 1 109 ? 183.271 205.491 217.047 1.00 73.45 109 THR A CA 1
ATOM 741 C C . THR A 1 109 ? 183.851 206.748 216.423 1.00 74.95 109 THR A C 1
ATOM 742 O O . THR A 1 109 ? 183.687 207.836 216.958 1.00 85.42 109 THR A O 1
ATOM 746 N N . VAL A 1 110 ? 184.502 206.610 215.277 1.00 69.31 110 VAL A N 1
ATOM 747 C CA . VAL A 1 110 ? 185.123 207.750 214.611 1.00 73.07 110 VAL A CA 1
ATOM 748 C C . VAL A 1 110 ? 184.136 208.824 214.161 1.00 73.57 110 VAL A C 1
ATOM 749 O O . VAL A 1 110 ? 184.502 209.985 214.046 1.00 79.14 110 VAL A O 1
ATOM 753 N N . LEU A 1 111 ? 182.887 208.449 213.927 1.00 71.69 111 LEU A N 1
ATOM 754 C CA . LEU A 1 111 ? 181.887 209.434 213.551 1.00 70.83 111 LEU A CA 1
ATOM 755 C C . LEU A 1 111 ? 181.818 210.526 214.597 1.00 70.03 111 LEU A C 1
ATOM 756 O O . LEU A 1 111 ? 182.122 211.673 214.313 1.00 80.92 111 LEU A O 1
ATOM 761 N N . TRP A 1 112 ? 181.402 210.189 215.806 1.00 73.31 112 TRP A N 1
ATOM 762 C CA . TRP A 1 112 ? 181.396 211.187 216.868 1.00 76.57 112 TRP A CA 1
ATOM 763 C C . TRP A 1 112 ? 182.771 211.707 217.310 1.00 75.80 112 TRP A C 1
ATOM 764 O O . TRP A 1 112 ? 182.928 212.891 217.573 1.00 84.28 112 TRP A O 1
ATOM 775 N N . GLN A 1 113 ? 183.753 210.826 217.433 1.00 76.80 113 GLN A N 1
ATOM 776 C CA . GLN A 1 113 ? 185.095 211.244 217.836 1.00 78.82 113 GLN A CA 1
ATOM 777 C C . GLN A 1 113 ? 185.910 212.116 216.875 1.00 84.78 113 GLN A C 1
ATOM 778 O O . GLN A 1 113 ? 186.529 213.082 217.306 1.00 92.51 113 GLN A O 1
ATOM 784 N N . ARG A 1 114 ? 185.919 211.792 215.588 1.00 74.23 114 ARG A N 1
ATOM 785 C CA . ARG A 1 114 ? 186.748 212.529 214.631 1.00 69.24 114 ARG A CA 1
ATOM 786 C C . ARG A 1 114 ? 185.963 213.324 213.602 1.00 77.47 114 ARG A C 1
ATOM 787 O O . ARG A 1 114 ? 186.249 214.483 213.352 1.00 78.95 114 ARG A O 1
ATOM 795 N N . GLU A 1 115 ? 184.982 212.693 212.980 1.00 75.84 115 GLU A N 1
ATOM 796 C CA . GLU A 1 115 ? 184.192 213.361 211.958 1.00 68.87 115 GLU A CA 1
ATOM 797 C C . GLU A 1 115 ? 183.389 214.514 212.527 1.00 72.53 115 GLU A C 1
ATOM 798 O O . GLU A 1 115 ? 183.227 215.538 211.880 1.00 82.34 115 GLU A O 1
ATOM 804 N N . ALA A 1 116 ? 182.854 214.338 213.726 1.00 72.06 116 ALA A N 1
ATOM 805 C CA . ALA A 1 116 ? 182.041 215.376 214.329 1.00 72.82 116 ALA A CA 1
ATOM 806 C C . ALA A 1 116 ? 182.847 216.621 214.519 1.00 72.80 116 ALA A C 1
ATOM 807 O O . ALA A 1 116 ? 182.285 217.707 214.565 1.00 72.95 116 ALA A O 1
ATOM 809 N N . ARG A 1 117 ? 184.163 216.483 214.644 1.00 77.50 117 ARG A N 1
ATOM 810 C CA . ARG A 1 117 ? 184.963 217.706 214.714 1.00 74.66 117 ARG A CA 1
ATOM 811 C C . ARG A 1 117 ? 184.624 218.682 213.590 1.00 75.81 117 ARG A C 1
ATOM 812 O O . ARG A 1 117 ? 184.786 219.896 213.759 1.00 77.98 117 ARG A O 1
ATOM 820 N N . TYR A 1 118 ? 184.160 218.184 212.444 1.00 76.52 118 TYR A N 1
ATOM 821 C CA . TYR A 1 118 ? 183.969 219.014 211.259 1.00 70.71 118 TYR A CA 1
ATOM 822 C C . TYR A 1 118 ? 182.577 219.628 211.155 1.00 68.39 118 TYR A C 1
ATOM 823 O O . TYR A 1 118 ? 182.292 220.305 210.162 1.00 71.49 118 TYR A O 1
ATOM 832 N N . LEU A 1 119 ? 181.705 219.412 212.135 1.00 80.07 119 LEU A N 1
ATOM 833 C CA . LEU A 1 119 ? 180.355 219.948 212.061 1.00 79.61 119 LEU A CA 1
ATOM 834 C C . LEU A 1 119 ? 180.324 221.392 212.559 1.00 82.77 119 LEU A C 1
ATOM 835 O O . LEU A 1 119 ? 181.333 221.954 212.996 1.00 84.05 119 LEU A O 1
ATOM 840 N N . ASN A 1 120 ? 179.144 222.004 212.493 1.00 98.84 120 ASN A N 1
ATOM 841 C CA . ASN A 1 120 ? 178.952 223.346 213.017 1.00 97.02 120 ASN A CA 1
ATOM 842 C C . ASN A 1 120 ? 178.700 223.282 214.523 1.00 104.13 120 ASN A C 1
ATOM 843 O O . ASN A 1 120 ? 178.605 222.205 215.119 1.00 111.79 120 ASN A O 1
ATOM 848 N N . GLU A 1 121 ? 178.576 224.456 215.146 1.00 107.64 121 GLU A N 1
ATOM 849 C CA . GLU A 1 121 ? 178.565 224.524 216.605 1.00 108.09 121 GLU A CA 1
ATOM 850 C C . GLU A 1 121 ? 177.369 223.788 217.203 1.00 110.61 121 GLU A C 1
ATOM 851 O O . GLU A 1 121 ? 177.508 223.089 218.214 1.00 114.44 121 GLU A O 1
ATOM 857 N N . ASP A 1 122 ? 176.189 223.919 216.591 1.00 107.32 122 ASP A N 1
ATOM 858 C CA . ASP A 1 122 ? 174.990 223.301 217.153 1.00 108.68 122 ASP A CA 1
ATOM 859 C C . ASP A 1 122 ? 175.081 221.779 217.125 1.00 110.79 122 ASP A C 1
ATOM 860 O O . ASP A 1 122 ? 174.799 221.110 218.128 1.00 114.45 122 ASP A O 1
ATOM 865 N N . ASP A 1 123 ? 175.476 221.212 215.983 1.00 101.09 123 ASP A N 1
ATOM 866 C CA . ASP A 1 123 ? 175.580 219.760 215.874 1.00 101.90 123 ASP A CA 1
ATOM 867 C C . ASP A 1 123 ? 176.687 219.214 216.768 1.00 103.25 123 ASP A C 1
ATOM 868 O O . ASP A 1 123 ? 176.543 218.136 217.362 1.00 107.75 123 ASP A O 1
ATOM 873 N N . ARG A 1 124 ? 177.805 219.939 216.869 1.00 87.13 124 ARG A N 1
ATOM 874 C CA . ARG A 1 124 ? 178.877 219.526 217.770 1.00 88.54 124 ARG A CA 1
ATOM 875 C C . ARG A 1 124 ? 178.404 219.521 219.217 1.00 95.99 124 ARG A C 1
ATOM 876 O O . ARG A 1 124 ? 178.701 218.587 219.970 1.00 98.74 124 ARG A O 1
ATOM 884 N N . THR A 1 125 ? 177.656 220.551 219.623 1.00 97.76 125 THR A N 1
ATOM 885 C CA . THR A 1 125 ? 177.108 220.572 220.976 1.00 96.94 125 THR A CA 1
ATOM 886 C C . THR A 1 125 ? 176.138 219.418 221.196 1.00 96.91 125 THR A C 1
ATOM 887 O O . THR A 1 125 ? 176.122 218.808 222.271 1.00 103.10 125 THR A O 1
ATOM 891 N N . ALA A 1 126 ? 175.323 219.099 220.188 1.00 87.67 126 ALA A N 1
ATOM 892 C CA . ALA A 1 126 ? 174.372 217.998 220.327 1.00 86.91 126 ALA A CA 1
ATOM 893 C C . ALA A 1 126 ? 175.088 216.663 220.520 1.00 92.34 126 ALA A C 1
ATOM 894 O O . ALA A 1 126 ? 174.748 215.884 221.422 1.00 96.37 126 ALA A O 1
ATOM 896 N N . VAL A 1 127 ? 176.085 216.377 219.677 1.00 88.28 127 VAL A N 1
ATOM 897 C CA . VAL A 1 127 ? 176.797 215.107 219.801 1.00 83.27 127 VAL A CA 1
ATOM 898 C C . VAL A 1 127 ? 177.593 215.061 221.102 1.00 87.37 127 VAL A C 1
ATOM 899 O O . VAL A 1 127 ? 177.705 214.004 221.740 1.00 95.44 127 VAL A O 1
ATOM 903 N N . ARG A 1 128 ? 178.139 216.204 221.532 1.00 86.09 128 ARG A N 1
ATOM 904 C CA . ARG A 1 128 ? 178.824 216.255 222.817 1.00 87.31 128 ARG A CA 1
ATOM 905 C C . ARG A 1 128 ? 177.863 215.956 223.957 1.00 89.08 128 ARG A C 1
ATOM 906 O O . ARG A 1 128 ? 178.220 215.259 224.912 1.00 93.76 128 ARG A O 1
ATOM 914 N N . ARG A 1 129 ? 176.635 216.474 223.873 1.00 87.09 129 ARG A N 1
ATOM 915 C CA . ARG A 1 129 ? 175.633 216.182 224.891 1.00 87.42 129 ARG A CA 1
ATOM 916 C C . ARG A 1 129 ? 175.294 214.699 224.923 1.00 89.20 129 ARG A C 1
ATOM 917 O O . ARG A 1 129 ? 175.145 214.113 226.000 1.00 92.01 129 ARG A O 1
ATOM 925 N N . ARG A 1 130 ? 175.161 214.074 223.750 1.00 82.44 130 ARG A N 1
ATOM 926 C CA . ARG A 1 130 ? 174.875 212.640 223.715 1.00 79.97 130 ARG A CA 1
ATOM 927 C C . ARG A 1 130 ? 176.001 211.836 224.363 1.00 83.80 130 ARG A C 1
ATOM 928 O O . ARG A 1 130 ? 175.755 210.941 225.187 1.00 86.53 130 ARG A O 1
ATOM 936 N N . ILE A 1 131 ? 177.250 212.151 224.007 1.00 81.63 131 ILE A N 1
ATOM 937 C CA . ILE A 1 131 ? 178.387 211.432 224.581 1.00 80.24 131 ILE A CA 1
ATOM 938 C C . ILE A 1 131 ? 178.453 211.651 226.089 1.00 82.36 131 ILE A C 1
ATOM 939 O O . ILE A 1 131 ? 178.705 210.713 226.858 1.00 86.11 131 ILE A O 1
ATOM 944 N N . ASN A 1 132 ? 178.232 212.890 226.534 1.00 78.03 132 ASN A N 1
ATOM 945 C CA . ASN A 1 132 ? 178.271 213.188 227.961 1.00 80.87 132 ASN A CA 1
ATOM 946 C C . ASN A 1 132 ? 177.168 212.454 228.710 1.00 80.16 132 ASN A C 1
ATOM 947 O O . ASN A 1 132 ? 177.376 212.000 229.838 1.00 82.29 132 ASN A O 1
ATOM 952 N N . ALA A 1 133 ? 175.984 212.334 228.105 1.00 82.32 133 ALA A N 1
ATOM 953 C CA . ALA A 1 133 ? 174.909 211.573 228.734 1.00 82.41 133 ALA A CA 1
ATOM 954 C C . ALA A 1 133 ? 175.280 210.101 228.866 1.00 82.27 133 ALA A C 1
ATOM 955 O O . ALA A 1 133 ? 174.997 209.469 229.893 1.00 82.10 133 ALA A O 1
ATOM 957 N N . ILE A 1 134 ? 175.912 209.536 227.834 1.00 81.07 134 ILE A N 1
ATOM 958 C CA . ILE A 1 134 ? 176.349 208.141 227.910 1.00 79.32 134 ILE A CA 1
ATOM 959 C C . ILE A 1 134 ? 177.356 207.960 229.043 1.00 80.50 134 ILE A C 1
ATOM 960 O O . ILE A 1 134 ? 177.258 207.025 229.854 1.00 84.82 134 ILE A O 1
ATOM 965 N N . VAL A 1 135 ? 178.335 208.865 229.123 1.00 78.64 135 VAL A N 1
ATOM 966 C CA . VAL A 1 135 ? 179.350 208.768 230.169 1.00 77.10 135 VAL A CA 1
ATOM 967 C C . VAL A 1 135 ? 178.725 208.967 231.547 1.00 83.18 135 VAL A C 1
ATOM 968 O O . VAL A 1 135 ? 179.144 208.342 232.526 1.00 86.41 135 VAL A O 1
ATOM 972 N N . ALA A 1 136 ? 177.718 209.836 231.649 1.00 79.76 136 ALA A N 1
ATOM 973 C CA . ALA A 1 136 ? 177.047 210.051 232.927 1.00 75.99 136 ALA A CA 1
ATOM 974 C C . ALA A 1 136 ? 176.277 208.812 233.366 1.00 79.20 136 ALA A C 1
ATOM 975 O O . ALA A 1 136 ? 176.260 208.475 234.555 1.00 82.70 136 ALA A O 1
ATOM 977 N N . GLY A 1 137 ? 175.623 208.128 232.426 1.00 76.83 137 GLY A N 1
ATOM 978 C CA . GLY A 1 137 ? 174.983 206.865 232.764 1.00 77.94 137 GLY A CA 1
ATOM 979 C C . GLY A 1 137 ? 175.981 205.826 233.240 1.00 81.33 137 GLY A C 1
ATOM 980 O O . GLY A 1 137 ? 175.735 205.106 234.217 1.00 80.71 137 GLY A O 1
ATOM 981 N N . MET A 1 138 ? 177.128 205.740 232.561 1.00 84.53 138 MET A N 1
ATOM 982 C CA . MET A 1 138 ? 178.173 204.822 233.006 1.00 76.71 138 MET A CA 1
ATOM 983 C C . MET A 1 138 ? 178.673 205.188 234.400 1.00 79.05 138 MET A C 1
ATOM 984 O O . MET A 1 138 ? 178.937 204.306 235.226 1.00 86.78 138 MET A O 1
ATOM 989 N N . ARG A 1 139 ? 178.811 206.486 234.678 1.00 78.54 139 ARG A N 1
ATOM 990 C CA . ARG A 1 139 ? 179.243 206.928 236.001 1.00 75.83 139 ARG A CA 1
ATOM 991 C C . ARG A 1 139 ? 178.216 206.570 237.066 1.00 81.34 139 ARG A C 1
ATOM 992 O O . ARG A 1 139 ? 178.579 206.186 238.183 1.00 85.15 139 ARG A O 1
ATOM 1000 N N . ASP A 1 140 ? 176.929 206.708 236.745 1.00 88.49 140 ASP A N 1
ATOM 1001 C CA . ASP A 1 140 ? 175.888 206.300 237.682 1.00 84.88 140 ASP A CA 1
ATOM 1002 C C . ASP A 1 140 ? 175.980 204.810 237.981 1.00 84.94 140 ASP A C 1
ATOM 1003 O O . ASP A 1 140 ? 175.861 204.391 239.140 1.00 84.81 140 ASP A O 1
ATOM 1008 N N . SER A 1 141 ? 176.201 203.993 236.947 1.00 83.70 141 SER A N 1
ATOM 1009 C CA . SER A 1 141 ? 176.366 202.559 237.170 1.00 82.46 141 SER A CA 1
ATOM 1010 C C . SER A 1 141 ? 177.578 202.269 238.051 1.00 83.21 141 SER A C 1
ATOM 1011 O O . SER A 1 141 ? 177.507 201.445 238.973 1.00 84.64 141 SER A O 1
ATOM 1014 N N . VAL A 1 142 ? 178.699 202.946 237.787 1.00 75.34 142 VAL A N 1
ATOM 1015 C CA . VAL A 1 142 ? 179.912 202.723 238.572 1.00 73.33 142 VAL A CA 1
ATOM 1016 C C . VAL A 1 142 ? 179.689 203.114 240.028 1.00 78.65 142 VAL A C 1
ATOM 1017 O O . VAL A 1 142 ? 180.101 202.399 240.949 1.00 83.01 142 VAL A O 1
ATOM 1021 N N . LEU A 1 143 ? 179.032 204.253 240.260 1.00 76.31 143 LEU A N 1
ATOM 1022 C CA . LEU A 1 143 ? 178.760 204.691 241.624 1.00 71.17 143 LEU A CA 1
ATOM 1023 C C . LEU A 1 143 ? 177.804 203.744 242.335 1.00 76.07 143 LEU A C 1
ATOM 1024 O O . LEU A 1 143 ? 177.929 203.535 243.547 1.00 80.78 143 LEU A O 1
ATOM 1029 N N . LEU A 1 144 ? 176.845 203.167 241.608 1.00 83.36 144 LEU A N 1
ATOM 1030 C CA . LEU A 1 144 ? 175.998 202.146 242.211 1.00 80.03 144 LEU A CA 1
ATOM 1031 C C . LEU A 1 144 ? 176.793 200.893 242.552 1.00 81.57 144 LEU A C 1
ATOM 1032 O O . LEU A 1 144 ? 176.470 200.202 243.526 1.00 82.34 144 LEU A O 1
ATOM 1037 N N . GLU A 1 145 ? 177.828 200.582 241.769 1.00 89.44 145 GLU A N 1
ATOM 1038 C CA . GLU A 1 145 ? 178.662 199.424 242.079 1.00 84.72 145 GLU A CA 1
ATOM 1039 C C . GLU A 1 145 ? 179.474 199.649 243.352 1.00 83.72 145 GLU A C 1
ATOM 1040 O O . GLU A 1 145 ? 179.553 198.766 244.213 1.00 87.04 145 GLU A O 1
ATOM 1046 N N . VAL A 1 146 ? 180.083 200.820 243.488 1.00 85.81 146 VAL A N 1
ATOM 1047 C CA . VAL A 1 146 ? 180.892 201.169 244.648 1.00 88.37 146 VAL A CA 1
ATOM 1048 C C . VAL A 1 146 ? 180.258 202.379 245.325 1.00 91.88 146 VAL A C 1
ATOM 1049 O O . VAL A 1 146 ? 180.463 203.517 244.902 1.00 98.26 146 VAL A O 1
ATOM 1053 N N . PRO A 1 147 ? 179.470 202.167 246.383 1.00 90.86 147 PRO A N 1
ATOM 1054 C CA . PRO A 1 147 ? 178.750 203.297 246.998 1.00 90.68 147 PRO A CA 1
ATOM 1055 C C . PRO A 1 147 ? 179.652 204.390 247.548 1.00 90.63 147 PRO A C 1
ATOM 1056 O O . PRO A 1 147 ? 179.298 205.573 247.467 1.00 93.39 147 PRO A O 1
ATOM 1060 N N . ASP A 1 148 ? 180.808 204.035 248.106 1.00 93.90 148 ASP A N 1
ATOM 1061 C CA . ASP A 1 148 ? 181.694 205.002 248.758 1.00 95.99 148 ASP A CA 1
ATOM 1062 C C . ASP A 1 148 ? 182.808 205.375 247.785 1.00 98.29 148 ASP A C 1
ATOM 1063 O O . ASP A 1 148 ? 183.852 204.726 247.726 1.00 100.90 148 ASP A O 1
ATOM 1068 N N . LEU A 1 149 ? 182.582 206.443 247.023 1.00 85.60 149 LEU A N 1
ATOM 1069 C CA . LEU A 1 149 ? 183.552 206.905 246.041 1.00 83.37 149 LEU A CA 1
ATOM 1070 C C . LEU A 1 149 ? 183.419 208.411 245.866 1.00 85.32 149 LEU A C 1
ATOM 1071 O O . LEU A 1 149 ? 182.306 208.937 245.791 1.00 89.47 149 LEU A O 1
ATOM 1076 N N . SER A 1 150 ? 184.559 209.093 245.808 1.00 84.84 150 SER A N 1
ATOM 1077 C CA . SER A 1 150 ? 184.564 210.520 245.538 1.00 82.75 150 SER A CA 1
ATOM 1078 C C . SER A 1 150 ? 184.096 210.781 244.106 1.00 86.86 150 SER A C 1
ATOM 1079 O O . SER A 1 150 ? 184.275 209.935 243.225 1.00 92.10 150 SER A O 1
ATOM 1082 N N . PRO A 1 151 ? 183.470 211.936 243.853 1.00 89.03 151 PRO A N 1
ATOM 1083 C CA . PRO A 1 151 ? 183.008 212.222 242.483 1.00 87.98 151 PRO A CA 1
ATOM 1084 C C . PRO A 1 151 ? 184.113 212.176 241.441 1.00 89.80 151 PRO A C 1
ATOM 1085 O O . PRO A 1 151 ? 183.884 211.688 240.327 1.00 98.41 151 PRO A O 1
ATOM 1089 N N . GLN A 1 152 ? 185.311 212.665 241.771 1.00 83.77 152 GLN A N 1
ATOM 1090 C CA . GLN A 1 152 ? 186.417 212.600 240.820 1.00 85.96 152 GLN A CA 1
ATOM 1091 C C . GLN A 1 152 ? 186.829 211.158 240.547 1.00 89.02 152 GLN A C 1
ATOM 1092 O O . GLN A 1 152 ? 187.077 210.786 239.394 1.00 91.79 152 GLN A O 1
ATOM 1098 N N . HIS A 1 153 ? 186.902 210.332 241.593 1.00 74.96 153 HIS A N 1
ATOM 1099 C CA . HIS A 1 153 ? 187.245 208.925 241.407 1.00 72.41 153 HIS A CA 1
ATOM 1100 C C . HIS A 1 153 ? 186.175 208.200 240.599 1.00 79.67 153 HIS A C 1
ATOM 1101 O O . HIS A 1 153 ? 186.491 207.378 239.729 1.00 88.32 153 HIS A O 1
ATOM 1108 N N . SER A 1 154 ? 184.901 208.489 240.879 1.00 69.06 154 SER A N 1
ATOM 1109 C CA . SER A 1 154 ? 183.818 207.877 240.117 1.00 65.01 154 SER A CA 1
ATOM 1110 C C . SER A 1 154 ? 183.887 208.273 238.649 1.00 71.16 154 SER A C 1
ATOM 1111 O O . SER A 1 154 ? 183.706 207.431 237.764 1.00 86.97 154 SER A O 1
ATOM 1114 N N . GLU A 1 155 ? 184.152 209.553 238.371 1.00 69.09 155 GLU A N 1
ATOM 1115 C CA . GLU A 1 155 ? 184.273 209.997 236.987 1.00 74.42 155 GLU A CA 1
ATOM 1116 C C . GLU A 1 155 ? 185.464 209.342 236.298 1.00 80.26 155 GLU A C 1
ATOM 1117 O O . GLU A 1 155 ? 185.378 208.956 235.126 1.00 80.57 155 GLU A O 1
ATOM 1123 N N . LEU A 1 156 ? 186.585 209.206 237.010 1.00 73.34 156 LEU A N 1
ATOM 1124 C CA . LEU A 1 156 ? 187.758 208.564 236.425 1.00 65.54 156 LEU A CA 1
ATOM 1125 C C . LEU A 1 156 ? 187.481 207.103 236.092 1.00 68.01 156 LEU A C 1
ATOM 1126 O O . LEU A 1 156 ? 187.855 206.622 235.017 1.00 68.72 156 LEU A O 1
ATOM 1131 N N . ARG A 1 157 ? 186.813 206.383 236.995 1.00 67.58 157 ARG A N 1
ATOM 1132 C CA . ARG A 1 157 ? 186.502 204.981 236.727 1.00 59.50 157 ARG A CA 1
ATOM 1133 C C . ARG A 1 157 ? 185.473 204.844 235.609 1.00 64.19 157 ARG A C 1
ATOM 1134 O O . ARG A 1 157 ? 185.543 203.908 234.801 1.00 77.22 157 ARG A O 1
ATOM 1142 N N . ALA A 1 158 ? 184.514 205.771 235.541 1.00 63.09 158 ALA A N 1
ATOM 1143 C CA . ALA A 1 158 ? 183.555 205.764 234.443 1.00 56.49 158 ALA A CA 1
ATOM 1144 C C . ALA A 1 158 ? 184.249 205.983 233.107 1.00 66.03 158 ALA A C 1
ATOM 1145 O O . ALA A 1 158 ? 183.937 205.311 232.118 1.00 75.35 158 ALA A O 1
ATOM 1147 N N . TRP A 1 159 ? 185.192 206.927 233.058 1.00 66.31 159 TRP A N 1
ATOM 1148 C CA . TRP A 1 159 ? 185.956 207.134 231.836 1.00 61.68 159 TRP A CA 1
ATOM 1149 C C . TRP A 1 159 ? 186.817 205.924 231.505 1.00 64.71 159 TRP A C 1
ATOM 1150 O O . TRP A 1 159 ? 186.991 205.599 230.328 1.00 66.70 159 TRP A O 1
ATOM 1161 N N . ALA A 1 160 ? 187.350 205.244 232.521 1.00 65.69 160 ALA A N 1
ATOM 1162 C CA . ALA A 1 160 ? 188.110 204.023 232.274 1.00 60.63 160 ALA A CA 1
ATOM 1163 C C . ALA A 1 160 ? 187.242 202.964 231.609 1.00 63.60 160 ALA A C 1
ATOM 1164 O O . ALA A 1 160 ? 187.642 202.352 230.612 1.00 71.16 160 ALA A O 1
ATOM 1166 N N . VAL A 1 161 ? 186.039 202.744 232.144 1.00 58.66 161 VAL A N 1
ATOM 1167 C CA . VAL A 1 161 ? 185.134 201.754 231.563 1.00 57.10 161 VAL A CA 1
ATOM 1168 C C . VAL A 1 161 ? 184.735 202.157 230.147 1.00 57.54 161 VAL A C 1
ATOM 1169 O O . VAL A 1 161 ? 184.737 201.331 229.222 1.00 66.12 161 VAL A O 1
ATOM 1173 N N . SER A 1 162 ? 184.392 203.434 229.954 1.00 59.95 162 SER A N 1
ATOM 1174 C CA . SER A 1 162 ? 183.965 203.899 228.638 1.00 59.96 162 SER A CA 1
ATOM 1175 C C . SER A 1 162 ? 185.078 203.754 227.609 1.00 63.85 162 SER A C 1
ATOM 1176 O O . SER A 1 162 ? 184.835 203.313 226.481 1.00 68.99 162 SER A O 1
ATOM 1179 N N . SER A 1 163 ? 186.308 204.115 227.978 1.00 64.35 163 SER A N 1
ATOM 1180 C CA . SER A 1 163 ? 187.422 204.009 227.045 1.00 56.56 163 SER A CA 1
ATOM 1181 C C . SER A 1 163 ? 187.778 202.554 226.771 1.00 65.06 163 SER A C 1
ATOM 1182 O O . SER A 1 163 ? 188.144 202.204 225.645 1.00 69.55 163 SER A O 1
ATOM 1185 N N . THR A 1 164 ? 187.674 201.689 227.784 1.00 63.16 164 THR A N 1
ATOM 1186 C CA . THR A 1 164 ? 187.906 200.267 227.559 1.00 55.80 164 THR A CA 1
ATOM 1187 C C . THR A 1 164 ? 186.903 199.706 226.561 1.00 60.51 164 THR A C 1
ATOM 1188 O O . THR A 1 164 ? 187.268 198.934 225.666 1.00 65.68 164 THR A O 1
ATOM 1192 N N . LEU A 1 165 ? 185.633 200.094 226.690 1.00 66.20 165 LEU A N 1
ATOM 1193 C CA . LEU A 1 165 ? 184.622 199.654 225.735 1.00 61.53 165 LEU A CA 1
ATOM 1194 C C . LEU A 1 165 ? 184.803 200.274 224.353 1.00 63.86 165 LEU A C 1
ATOM 1195 O O . LEU A 1 165 ? 184.514 199.612 223.350 1.00 71.56 165 LEU A O 1
ATOM 1200 N N . THR A 1 166 ? 185.270 201.520 224.277 1.00 64.53 166 THR A N 1
ATOM 1201 C CA . THR A 1 166 ? 185.406 202.225 223.009 1.00 59.10 166 THR A CA 1
ATOM 1202 C C . THR A 1 166 ? 186.693 201.881 222.267 1.00 62.77 166 THR A C 1
ATOM 1203 O O . THR A 1 166 ? 186.786 202.133 221.060 1.00 70.36 166 THR A O 1
ATOM 1207 N N . SER A 1 167 ? 187.675 201.284 222.949 1.00 66.25 167 SER A N 1
ATOM 1208 C CA . SER A 1 167 ? 188.958 200.994 222.320 1.00 63.47 167 SER A CA 1
ATOM 1209 C C . SER A 1 167 ? 188.852 199.967 221.201 1.00 68.34 167 SER A C 1
ATOM 1210 O O . SER A 1 167 ? 189.803 199.816 220.426 1.00 69.59 167 SER A O 1
ATOM 1213 N N . LEU A 1 168 ? 187.727 199.257 221.099 1.00 71.23 168 LEU A N 1
ATOM 1214 C CA . LEU A 1 168 ? 187.568 198.272 220.035 1.00 61.57 168 LEU A CA 1
ATOM 1215 C C . LEU A 1 168 ? 187.607 198.919 218.656 1.00 64.09 168 LEU A C 1
ATOM 1216 O O . LEU A 1 168 ? 187.967 198.262 217.673 1.00 77.05 168 LEU A O 1
ATOM 1221 N N . GLY A 1 169 ? 187.247 200.199 218.560 1.00 67.46 169 GLY A N 1
ATOM 1222 C CA . GLY A 1 169 ? 187.245 200.891 217.285 1.00 65.43 169 GLY A CA 1
ATOM 1223 C C . GLY A 1 169 ? 188.595 201.370 216.799 1.00 67.56 169 GLY A C 1
ATOM 1224 O O . GLY A 1 169 ? 188.694 201.843 215.663 1.00 76.82 169 GLY A O 1
ATOM 1225 N N . ARG A 1 170 ? 189.634 201.261 217.624 1.00 76.88 170 ARG A N 1
ATOM 1226 C CA . ARG A 1 170 ? 190.967 201.693 217.228 1.00 76.80 170 ARG A CA 1
ATOM 1227 C C . ARG A 1 170 ? 191.735 200.629 216.456 1.00 78.47 170 ARG A C 1
ATOM 1228 O O . ARG A 1 170 ? 192.809 200.930 215.924 1.00 82.78 170 ARG A O 1
ATOM 1236 N N . HIS A 1 171 ? 191.219 199.406 216.378 1.00 73.60 171 HIS A N 1
ATOM 1237 C CA . HIS A 1 171 ? 191.897 198.316 215.689 1.00 70.22 171 HIS A CA 1
ATOM 1238 C C . HIS A 1 171 ? 190.839 197.378 215.117 1.00 73.18 171 HIS A C 1
ATOM 1239 O O . HIS A 1 171 ? 189.651 197.709 215.057 1.00 77.64 171 HIS A O 1
ATOM 1246 N N . SER A 1 172 ? 191.279 196.193 214.689 1.00 76.73 172 SER A N 1
ATOM 1247 C CA . SER A 1 172 ? 190.384 195.184 214.138 1.00 74.75 172 SER A CA 1
ATOM 1248 C C . SER A 1 172 ? 190.548 193.828 214.815 1.00 78.00 172 SER A C 1
ATOM 1249 O O . SER A 1 172 ? 190.051 192.824 214.291 1.00 80.38 172 SER A O 1
ATOM 1252 N N . LEU A 1 173 ? 191.228 193.770 215.956 1.00 77.36 173 LEU A N 1
ATOM 1253 C CA . LEU A 1 173 ? 191.443 192.505 216.638 1.00 73.11 173 LEU A CA 1
ATOM 1254 C C . LEU A 1 173 ? 190.149 192.010 217.281 1.00 77.63 173 LEU A C 1
ATOM 1255 O O . LEU A 1 173 ? 189.237 192.781 217.587 1.00 85.37 173 LEU A O 1
ATOM 1260 N N . SER A 1 174 ? 190.082 190.697 217.482 1.00 83.41 174 SER A N 1
ATOM 1261 C CA . SER A 1 174 ? 188.915 190.067 218.085 1.00 83.15 174 SER A CA 1
ATOM 1262 C C . SER A 1 174 ? 189.330 188.714 218.645 1.00 85.18 174 SER A C 1
ATOM 1263 O O . SER A 1 174 ? 190.453 188.250 218.436 1.00 89.13 174 SER A O 1
ATOM 1266 N N . LEU A 1 175 ? 188.403 188.086 219.361 1.00 83.44 175 LEU A N 1
ATOM 1267 C CA . LEU A 1 175 ? 188.614 186.769 219.938 1.00 83.90 175 LEU A CA 1
ATOM 1268 C C . LEU A 1 175 ? 187.454 185.856 219.572 1.00 90.51 175 LEU A C 1
ATOM 1269 O O . LEU A 1 175 ? 186.303 186.300 219.513 1.00 93.05 175 LEU A O 1
ATOM 1274 N N . PRO A 1 176 ? 187.728 184.578 219.317 1.00 93.79 176 PRO A N 1
ATOM 1275 C CA . PRO A 1 176 ? 186.649 183.657 218.942 1.00 90.10 176 PRO A CA 1
ATOM 1276 C C . PRO A 1 176 ? 185.712 183.383 220.108 1.00 93.61 176 PRO A C 1
ATOM 1277 O O . PRO A 1 176 ? 186.122 183.375 221.271 1.00 97.27 176 PRO A O 1
ATOM 1281 N N . GLY A 1 177 ? 184.442 183.151 219.781 1.00 99.26 177 GLY A N 1
ATOM 1282 C CA . GLY A 1 177 ? 183.472 182.793 220.804 1.00 97.35 177 GLY A CA 1
ATOM 1283 C C . GLY A 1 177 ? 183.220 183.930 221.776 1.00 100.42 177 GLY A C 1
ATOM 1284 O O . GLY A 1 177 ? 183.263 185.113 221.420 1.00 98.70 177 GLY A O 1
ATOM 1285 N N . GLU A 1 178 ?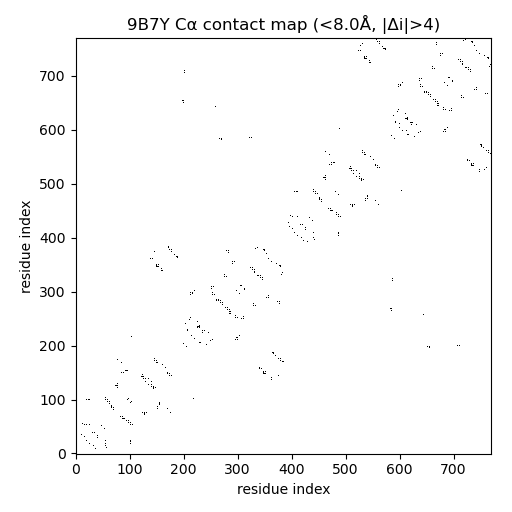 182.951 183.566 223.028 1.00 100.80 178 GLU A N 1
ATOM 1286 C CA . GLU A 1 178 ? 182.660 184.523 224.085 1.00 97.96 178 GLU A CA 1
ATOM 1287 C C . GLU A 1 178 ? 183.911 184.997 224.815 1.00 98.98 178 GLU A C 1
ATOM 1288 O O . GLU A 1 178 ? 183.805 185.491 225.943 1.00 102.87 178 GLU A O 1
ATOM 1294 N N . GLU A 1 179 ? 185.088 184.859 224.202 1.00 89.42 179 GLU A N 1
ATOM 1295 C CA . GLU A 1 179 ? 186.321 185.265 224.868 1.00 86.84 179 GLU A CA 1
ATOM 1296 C C . GLU A 1 179 ? 186.438 186.782 224.944 1.00 90.73 179 GLU A C 1
ATOM 1297 O O . GLU A 1 179 ? 186.889 187.327 225.959 1.00 94.51 179 GLU A O 1
ATOM 1303 N N . LEU A 1 180 ? 186.050 187.481 223.874 1.00 78.52 180 LEU A N 1
ATOM 1304 C CA . LEU A 1 180 ? 186.130 188.939 223.871 1.00 77.54 180 LEU A CA 1
ATOM 1305 C C . LEU A 1 180 ? 185.219 189.544 224.932 1.00 79.13 180 LEU A C 1
ATOM 1306 O O . LEU A 1 180 ? 185.609 190.486 225.633 1.00 87.52 180 LEU A O 1
ATOM 1311 N N . LYS A 1 181 ? 183.999 189.016 225.063 1.00 73.56 181 LYS A N 1
ATOM 1312 C CA . LYS A 1 181 ? 183.080 189.519 226.077 1.00 73.04 181 LYS A CA 1
ATOM 1313 C C . LYS A 1 181 ? 183.629 189.290 227.479 1.00 76.48 181 LYS A C 1
ATOM 1314 O O . LYS A 1 181 ? 183.548 190.177 228.336 1.00 84.62 181 LYS A O 1
ATOM 1320 N N . LYS A 1 182 ? 184.228 188.129 227.705 1.00 71.42 182 LYS A N 1
ATOM 1321 C CA . LYS A 1 182 ? 184.803 187.825 229.007 1.00 68.07 182 LYS A CA 1
ATOM 1322 C C . LYS A 1 182 ? 185.970 188.743 229.306 1.00 73.80 182 LYS A C 1
ATOM 1323 O O . LYS A 1 182 ? 186.120 189.205 230.425 1.00 77.59 182 LYS A O 1
ATOM 1329 N N . LEU A 1 183 ? 186.795 189.015 228.307 1.00 66.82 183 LEU A N 1
ATOM 1330 C CA . LEU A 1 183 ? 187.931 189.897 228.496 1.00 61.33 183 LEU A CA 1
ATOM 1331 C C . LEU A 1 183 ? 187.460 191.292 228.849 1.00 67.69 183 LEU A C 1
ATOM 1332 O O . LEU A 1 183 ? 187.954 191.891 229.796 1.00 77.69 183 LEU A O 1
ATOM 1337 N N . LEU A 1 184 ? 186.504 191.812 228.088 1.00 63.73 184 LEU A N 1
ATOM 1338 C CA . LEU A 1 184 ? 186.008 193.161 228.339 1.00 60.44 184 LEU A CA 1
ATOM 1339 C C . LEU A 1 184 ? 185.345 193.258 229.707 1.00 62.74 184 LEU A C 1
ATOM 1340 O O . LEU A 1 184 ? 185.530 194.249 230.424 1.00 66.14 184 LEU A O 1
ATOM 1345 N N . TYR A 1 185 ? 184.573 192.237 230.088 1.00 65.37 185 TYR A N 1
ATOM 1346 C CA . TYR A 1 185 ? 183.931 192.233 231.397 1.00 62.44 185 TYR A CA 1
ATOM 1347 C C . TYR A 1 185 ? 184.964 192.267 232.515 1.00 72.33 185 TYR A C 1
ATOM 1348 O O . TYR A 1 185 ? 184.845 193.052 233.463 1.00 83.28 185 TYR A O 1
ATOM 1357 N N . GLN A 1 186 ? 185.994 191.423 232.414 1.00 69.74 186 GLN A N 1
ATOM 1358 C CA . GLN A 1 186 ? 187.025 191.395 233.445 1.00 66.30 186 GLN A CA 1
ATOM 1359 C C . GLN A 1 186 ? 187.764 192.724 233.521 1.00 69.22 186 GLN A C 1
ATOM 1360 O O . GLN A 1 186 ? 188.009 193.242 234.617 1.00 73.64 186 GLN A O 1
ATOM 1366 N N . ALA A 1 187 ? 188.115 193.298 232.367 1.00 66.55 187 ALA A N 1
ATOM 1367 C CA . ALA A 1 187 ? 188.838 194.566 232.364 1.00 58.33 187 ALA A CA 1
ATOM 1368 C C . ALA A 1 187 ? 188.003 195.676 232.990 1.00 68.77 187 ALA A C 1
ATOM 1369 O O . ALA A 1 187 ? 188.492 196.437 233.834 1.00 71.78 187 ALA A O 1
ATOM 1371 N N . CYS A 1 188 ? 186.731 195.776 232.594 1.00 73.55 188 CYS A N 1
ATOM 1372 C CA . CYS A 1 188 ? 185.873 196.826 233.128 1.00 63.49 188 CYS A CA 1
ATOM 1373 C C . CYS A 1 188 ? 185.643 196.651 234.624 1.00 66.69 188 CYS A C 1
ATOM 1374 O O . CYS A 1 188 ? 185.664 197.631 235.378 1.00 70.49 188 CYS A O 1
ATOM 1377 N N . MET A 1 189 ? 185.430 195.412 235.077 1.00 71.43 189 MET A N 1
ATOM 1378 C CA . MET A 1 189 ? 185.170 195.189 236.494 1.00 66.92 189 MET A CA 1
ATOM 1379 C C . MET A 1 189 ? 186.411 195.463 237.332 1.00 69.55 189 MET A C 1
ATOM 1380 O O . MET A 1 189 ? 186.311 195.991 238.445 1.00 80.01 189 MET A O 1
ATOM 1385 N N . ALA A 1 190 ? 187.592 195.103 236.821 1.00 66.57 190 ALA A N 1
ATOM 1386 C CA . ALA A 1 190 ? 188.824 195.402 237.543 1.00 62.85 190 ALA A CA 1
ATOM 1387 C C . ALA A 1 190 ? 189.081 196.902 237.597 1.00 66.84 190 ALA A C 1
ATOM 1388 O O . ALA A 1 190 ? 189.523 197.425 238.626 1.00 72.08 190 ALA A O 1
ATOM 1390 N N . ALA A 1 191 ? 188.821 197.610 236.495 1.00 70.76 191 ALA A N 1
ATOM 1391 C CA . ALA A 1 191 ? 189.000 199.057 236.492 1.00 61.55 191 ALA A CA 1
ATOM 1392 C C . ALA A 1 191 ? 188.045 199.737 237.465 1.00 63.41 191 ALA A C 1
ATOM 1393 O O . ALA A 1 191 ? 188.434 200.667 238.181 1.00 68.37 191 ALA A O 1
ATOM 1395 N N . ALA A 1 192 ? 186.788 199.289 237.502 1.00 72.48 192 ALA A N 1
ATOM 1396 C CA . ALA A 1 192 ? 185.797 199.936 238.358 1.00 69.34 192 ALA A CA 1
ATOM 1397 C C . ALA A 1 192 ? 186.106 199.730 239.837 1.00 72.36 192 ALA A C 1
ATOM 1398 O O . ALA A 1 192 ? 185.959 200.656 240.643 1.00 76.64 192 ALA A O 1
ATOM 1400 N N . ARG A 1 193 ? 186.531 198.527 240.215 1.00 77.28 193 ARG A N 1
ATOM 1401 C CA . ARG A 1 193 ? 186.711 198.176 241.618 1.00 72.11 193 ARG A CA 1
ATOM 1402 C C . ARG A 1 193 ? 188.113 198.470 242.137 1.00 77.18 193 ARG A C 1
ATOM 1403 O O . ARG A 1 193 ? 188.512 197.901 243.158 1.00 81.88 193 ARG A O 1
ATOM 1411 N N . THR A 1 194 ? 188.864 199.332 241.468 1.00 76.06 194 THR A N 1
ATOM 1412 C CA . THR A 1 194 ? 190.198 199.677 241.944 1.00 74.71 194 THR A CA 1
ATOM 1413 C C . THR A 1 194 ? 190.092 200.646 243.117 1.00 78.10 194 THR A C 1
ATOM 1414 O O . THR A 1 194 ? 189.440 201.690 242.994 1.00 80.75 194 THR A O 1
ATOM 1418 N N . PRO A 1 195 ? 190.701 200.339 244.265 1.00 81.08 195 PRO A N 1
ATOM 1419 C CA . PRO A 1 195 ? 190.633 201.264 245.394 1.00 77.77 195 PRO A CA 1
ATOM 1420 C C . PRO A 1 195 ? 191.376 202.550 245.083 1.00 81.44 195 PRO A C 1
ATOM 1421 O O . PRO A 1 195 ? 192.346 202.551 244.307 1.00 87.21 195 PRO A O 1
ATOM 1425 N N . PRO A 1 196 ? 190.950 203.674 245.658 1.00 79.66 196 PRO A N 1
ATOM 1426 C CA . PRO A 1 196 ? 191.642 204.944 245.403 1.00 75.94 196 PRO A CA 1
ATOM 1427 C C . PRO A 1 196 ? 193.082 204.902 245.895 1.00 78.97 196 PRO A C 1
ATOM 1428 O O . PRO A 1 196 ? 193.390 204.281 246.915 1.00 82.47 196 PRO A O 1
ATOM 1432 N N . VAL A 1 197 ? 193.969 205.576 245.157 1.00 90.02 197 VAL A N 1
ATOM 1433 C CA . VAL A 1 197 ? 195.382 205.622 245.524 1.00 91.38 197 VAL A CA 1
ATOM 1434 C C . VAL A 1 197 ? 195.784 206.943 246.165 1.00 91.33 197 VAL A C 1
ATOM 1435 O O . VAL A 1 197 ? 196.866 207.023 246.765 1.00 94.12 197 VAL A O 1
ATOM 1439 N N . CYS A 1 198 ? 194.953 207.976 246.063 1.00 97.40 198 CYS A N 1
ATOM 1440 C CA . CYS A 1 198 ? 195.262 209.278 246.640 1.00 101.71 198 CYS A CA 1
ATOM 1441 C C . CYS A 1 198 ? 193.954 210.028 246.862 1.00 103.12 198 CYS A C 1
ATOM 1442 O O . CYS A 1 198 ? 192.899 209.644 246.351 1.00 103.46 198 CYS A O 1
ATOM 144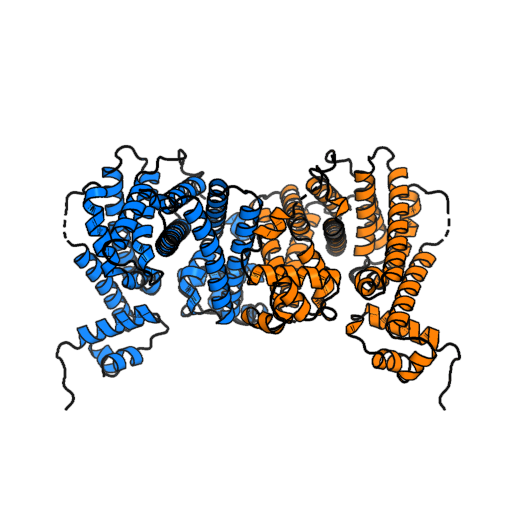5 N N . GLU A 1 199 ? 194.034 211.113 247.637 1.00 106.79 199 GLU A N 1
ATOM 1446 C CA . GLU A 1 199 ? 192.846 211.899 247.952 1.00 104.17 199 GLU A CA 1
ATOM 1447 C C . GLU A 1 199 ? 192.330 212.675 246.747 1.00 104.76 199 GLU A C 1
ATOM 1448 O O . GLU A 1 199 ? 191.129 212.958 246.670 1.00 104.44 199 GLU A O 1
ATOM 1454 N N . LEU A 1 200 ? 193.216 213.029 245.813 1.00 96.20 200 LEU A N 1
ATOM 1455 C CA . LEU A 1 200 ? 192.876 213.767 244.601 1.00 96.51 200 LEU A CA 1
ATOM 1456 C C . LEU A 1 200 ? 192.225 215.107 244.930 1.00 95.50 200 LEU A C 1
ATOM 1457 O O . LEU A 1 200 ? 191.034 215.299 244.654 1.00 92.31 200 LEU A O 1
ATOM 1462 N N . PRO A 1 201 ? 192.958 216.051 245.514 1.00 91.72 201 PRO A N 1
ATOM 1463 C CA . PRO A 1 201 ? 192.382 217.363 245.801 1.00 88.88 201 PRO A CA 1
ATOM 1464 C C . PRO A 1 201 ? 192.401 218.245 244.567 1.00 92.45 201 PRO A C 1
ATOM 1465 O O . PRO A 1 201 ? 193.325 218.158 243.744 1.00 100.29 201 PRO A O 1
ATOM 1469 N N . PRO A 1 202 ? 191.384 219.117 244.363 1.00 93.06 202 PRO A N 1
ATOM 1470 C CA . PRO A 1 202 ? 191.364 220.026 243.216 1.00 91.17 202 PRO A CA 1
ATOM 1471 C C . PRO A 1 202 ? 192.528 221.020 243.302 1.00 94.27 202 PRO A C 1
ATOM 1472 O O . PRO A 1 202 ? 192.721 221.593 244.354 1.00 100.12 202 PRO A O 1
ATOM 1476 N N . LEU A 1 203 ? 193.269 221.192 242.206 1.00 92.84 203 LEU A N 1
ATOM 1477 C CA . LEU A 1 203 ? 194.452 222.092 242.232 1.00 92.12 203 LEU A CA 1
ATOM 1478 C C . LEU A 1 203 ? 193.974 223.544 242.132 1.00 94.76 203 LEU A C 1
ATOM 1479 O O . LEU A 1 203 ? 192.868 223.766 241.603 1.00 94.63 203 LEU A O 1
ATOM 1484 N N . PRO A 1 204 ? 194.750 224.536 242.621 1.00 109.91 204 PRO A N 1
ATOM 1485 C CA . PRO A 1 204 ? 194.369 225.942 242.489 1.00 109.67 204 PRO A CA 1
ATOM 1486 C C . PRO A 1 204 ? 194.224 226.302 241.005 1.00 111.46 204 PRO A C 1
ATOM 1487 O O . PRO A 1 204 ? 195.157 226.068 240.260 1.00 111.84 204 PRO A O 1
ATOM 1491 N N . ALA A 1 205 ? 193.072 226.858 240.620 1.00 116.01 205 ALA A N 1
ATOM 1492 C CA . ALA A 1 205 ? 192.824 227.199 239.200 1.00 117.35 205 ALA A CA 1
ATOM 1493 C C . ALA A 1 205 ? 191.583 228.094 239.095 1.00 117.42 205 ALA A C 1
ATOM 1494 O O . ALA A 1 205 ? 190.958 228.075 238.017 1.00 118.69 205 ALA A O 1
ATOM 1496 N N . ALA A 1 208 ? 201.552 227.456 233.718 1.00 137.06 208 ALA A N 1
ATOM 1497 C CA . ALA A 1 208 ? 200.361 227.220 232.870 1.00 139.19 208 ALA A CA 1
ATOM 1498 C C . ALA A 1 208 ? 200.539 227.934 231.526 1.00 140.34 208 ALA A C 1
ATOM 1499 O O . ALA A 1 208 ? 201.428 227.526 230.756 1.00 137.88 208 ALA A O 1
ATOM 1501 N N . ALA A 1 209 ? 199.717 228.954 231.259 1.00 143.17 209 ALA A N 1
ATOM 1502 C CA . ALA A 1 209 ? 199.835 229.723 229.999 1.00 142.12 209 ALA A CA 1
ATOM 1503 C C . ALA A 1 209 ? 201.202 230.414 229.957 1.00 142.10 209 ALA A C 1
ATOM 1504 O O . ALA A 1 209 ? 201.785 230.508 228.860 1.00 142.24 209 ALA A O 1
ATOM 1506 N N . ARG A 1 210 ? 201.684 230.882 231.112 1.00 138.71 210 ARG A N 1
ATOM 1507 C CA . ARG A 1 210 ? 203.019 231.533 231.177 1.00 138.82 210 ARG A CA 1
ATOM 1508 C C . ARG A 1 210 ? 204.079 230.520 230.739 1.00 137.84 210 ARG A C 1
ATOM 1509 O O . ARG A 1 210 ? 204.923 230.879 229.901 1.00 134.63 210 ARG A O 1
ATOM 1511 N N . ASP A 1 211 ? 204.016 229.299 231.277 1.00 129.88 211 ASP A N 1
ATOM 1512 C CA . ASP A 1 211 ? 204.993 228.239 230.909 1.00 129.13 211 ASP A CA 1
ATOM 1513 C C . ASP A 1 211 ? 204.865 227.936 229.413 1.00 128.87 211 ASP A C 1
ATOM 1514 O O . ASP A 1 211 ? 205.906 227.711 228.770 1.00 127.37 211 ASP A O 1
ATOM 1519 N N . GLU A 1 212 ? 203.635 227.921 228.892 1.00 128.97 212 GLU A N 1
ATOM 1520 C CA . GLU A 1 212 ? 203.403 227.618 227.454 1.00 128.16 212 GLU A CA 1
ATOM 1521 C C . GLU A 1 212 ? 204.071 228.694 226.593 1.00 128.58 212 GLU A C 1
ATOM 1522 O O . GLU A 1 212 ? 204.655 228.337 225.554 1.00 130.17 212 GLU A O 1
ATOM 1528 N N . ALA A 1 213 ? 203.975 229.959 227.008 1.00 122.95 213 ALA A N 1
ATOM 1529 C CA . ALA A 1 213 ? 204.617 231.062 226.256 1.00 122.06 213 ALA A CA 1
ATOM 1530 C C . ALA A 1 213 ? 206.140 230.958 226.385 1.00 121.75 213 ALA A C 1
ATOM 1531 O O . ALA A 1 213 ? 206.835 231.253 225.394 1.00 120.46 213 ALA A O 1
ATOM 1533 N N . ASP A 1 214 ? 206.632 230.558 227.560 1.00 115.08 214 ASP A N 1
ATOM 1534 C CA . ASP A 1 214 ? 208.097 230.471 227.802 1.00 115.25 214 ASP A CA 1
ATOM 1535 C C . ASP A 1 214 ? 208.706 229.351 226.958 1.00 113.28 214 ASP A C 1
ATOM 1536 O O . ASP A 1 214 ? 209.839 229.535 226.473 1.00 115.73 214 ASP A O 1
ATOM 1541 N N . VAL A 1 215 ? 207.988 228.239 226.791 1.00 92.36 215 VAL A N 1
ATOM 1542 C CA . VAL A 1 215 ? 208.552 227.099 226.077 1.00 91.57 215 VAL A CA 1
ATOM 1543 C C . VAL A 1 215 ? 208.602 227.303 224.571 1.00 93.46 215 VAL A C 1
ATOM 1544 O O . VAL A 1 215 ? 209.208 226.488 223.867 1.00 99.78 215 VAL A O 1
ATOM 1548 N N . LEU A 1 216 ? 207.985 228.367 224.056 1.00 86.95 216 LEU A N 1
ATOM 1549 C CA . LEU A 1 216 ? 208.073 228.709 222.637 1.00 85.18 216 LEU A CA 1
ATOM 1550 C C . LEU A 1 216 ? 209.177 229.751 222.477 1.00 88.31 216 LEU A C 1
ATOM 1551 O O . LEU A 1 216 ? 208.934 230.951 222.356 1.00 94.88 216 LEU A O 1
ATOM 1556 N N . PHE A 1 217 ? 210.416 229.265 222.475 1.00 83.02 217 PHE A N 1
ATOM 1557 C CA . PHE A 1 217 ? 211.597 230.118 222.466 1.00 84.97 217 PHE A CA 1
ATOM 1558 C C . PHE A 1 217 ? 212.136 230.385 221.067 1.00 85.87 217 PHE A C 1
ATOM 1559 O O . PHE A 1 217 ? 213.194 231.009 220.937 1.00 90.61 217 PHE A O 1
ATOM 1567 N N . SER A 1 218 ? 211.446 229.931 220.023 1.00 78.29 218 SER A N 1
ATOM 1568 C CA . SER A 1 218 ? 211.907 230.141 218.660 1.00 75.08 218 SER A CA 1
ATOM 1569 C C . SER A 1 218 ? 210.712 230.136 217.721 1.00 79.49 218 SER A C 1
ATOM 1570 O O . SER A 1 218 ? 209.614 229.702 218.081 1.00 87.59 218 SER A O 1
ATOM 1573 N N . ARG A 1 219 ? 210.941 230.636 216.504 1.00 72.35 219 ARG A N 1
ATOM 1574 C CA . ARG A 1 219 ? 209.891 230.627 215.490 1.00 73.79 219 ARG A CA 1
ATOM 1575 C C . ARG A 1 219 ? 209.483 229.203 215.137 1.00 75.67 219 ARG A C 1
ATOM 1576 O O . ARG A 1 219 ? 208.300 228.926 214.909 1.00 83.38 219 ARG A O 1
ATOM 1584 N N . TYR A 1 220 ? 210.453 228.288 215.084 1.00 70.44 220 TYR A N 1
ATOM 1585 C CA . TYR A 1 220 ? 210.152 226.889 214.797 1.00 65.42 220 TYR A CA 1
ATOM 1586 C C . TYR A 1 220 ? 209.210 226.305 215.844 1.00 69.56 220 TYR A C 1
ATOM 1587 O O . TYR A 1 220 ? 208.219 225.646 215.509 1.00 77.32 220 TYR A O 1
ATOM 1596 N N . GLU A 1 221 ? 209.498 226.554 217.125 1.00 71.40 221 GLU A N 1
ATOM 1597 C CA . GLU A 1 221 ? 208.648 226.040 218.194 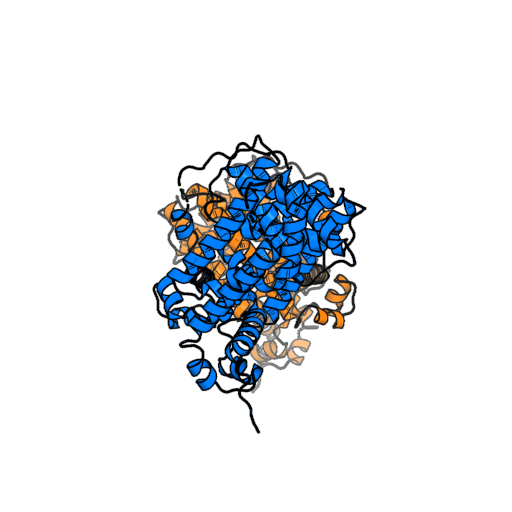1.00 72.16 221 GLU A CA 1
ATOM 1598 C C . GLU A 1 221 ? 207.257 226.661 218.149 1.00 75.18 221 GLU A C 1
ATOM 1599 O O . GLU A 1 221 ? 206.255 225.966 218.354 1.00 82.21 221 GLU A O 1
ATOM 1605 N N . THR A 1 222 ? 207.178 227.969 217.896 1.00 65.82 222 THR A N 1
ATOM 1606 C CA . THR A 1 222 ? 205.882 228.638 217.826 1.00 69.70 222 THR A CA 1
ATOM 1607 C C . THR A 1 222 ? 205.043 228.083 216.683 1.00 72.14 222 THR A C 1
ATOM 1608 O O . THR A 1 222 ? 203.847 227.809 216.848 1.00 78.28 222 THR A O 1
ATOM 1612 N N . LEU A 1 223 ? 205.659 227.902 215.513 1.00 68.42 223 LEU A N 1
ATOM 1613 C CA . LEU A 1 223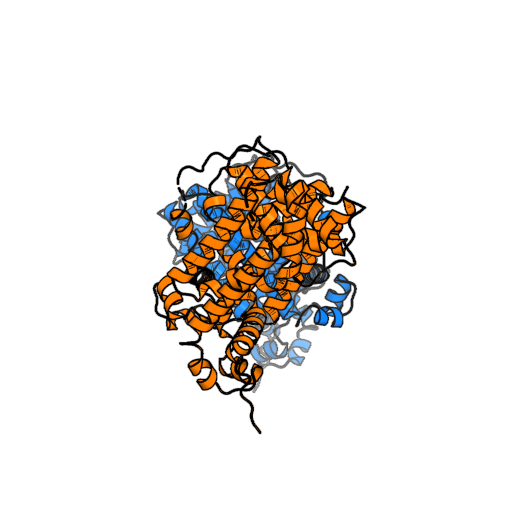 ? 204.941 227.334 214.377 1.00 63.83 223 LEU A CA 1
ATOM 1614 C C . LEU A 1 223 ? 204.504 225.903 214.658 1.00 67.36 223 LEU A C 1
ATOM 1615 O O . LEU A 1 223 ? 203.388 225.511 214.305 1.00 75.05 223 LEU A O 1
ATOM 1620 N N . LEU A 1 224 ? 205.367 225.110 215.297 1.00 69.66 224 LEU A N 1
ATOM 1621 C CA . LEU A 1 224 ? 205.002 223.735 215.623 1.00 63.78 224 LEU A CA 1
ATOM 1622 C C . LEU A 1 224 ? 203.816 223.689 216.578 1.00 58.30 224 LEU A C 1
ATOM 1623 O O . LEU A 1 224 ? 202.873 222.913 216.375 1.00 67.82 224 LEU A O 1
ATOM 1628 N N . ALA A 1 225 ? 203.839 224.523 217.621 1.00 61.76 225 ALA A N 1
ATOM 1629 C CA . ALA A 1 225 ? 202.739 224.542 218.580 1.00 64.26 225 ALA A CA 1
ATOM 1630 C C . ALA A 1 225 ? 201.444 225.012 217.929 1.00 68.85 225 ALA A C 1
ATOM 1631 O O . ALA A 1 225 ? 200.376 224.430 218.163 1.00 74.53 225 ALA A O 1
ATOM 1633 N N . ALA A 1 226 ? 201.517 226.065 217.109 1.00 70.98 226 ALA A N 1
ATOM 1634 C CA . ALA A 1 226 ? 200.322 226.557 216.434 1.00 65.05 226 ALA A CA 1
ATOM 1635 C C . ALA A 1 226 ? 199.754 225.508 215.488 1.00 72.11 226 ALA A C 1
ATOM 1636 O O . ALA A 1 226 ? 198.536 225.301 215.439 1.00 77.45 226 ALA A O 1
ATOM 1638 N N . GLY A 1 227 ? 200.622 224.833 214.732 1.00 73.01 227 GLY A N 1
ATOM 1639 C CA . GLY A 1 227 ? 200.155 223.791 213.837 1.00 59.80 227 GLY A CA 1
ATOM 1640 C C . GLY A 1 227 ? 199.511 222.635 214.575 1.00 68.70 227 GLY A C 1
ATOM 1641 O O . GLY A 1 227 ? 198.468 222.129 214.158 1.00 76.96 227 GLY A O 1
ATOM 1642 N N . ALA A 1 228 ? 200.118 222.204 215.684 1.00 65.57 228 ALA A N 1
ATOM 1643 C CA . ALA A 1 228 ? 199.533 221.117 216.462 1.00 60.79 228 ALA A CA 1
ATOM 1644 C C . ALA A 1 228 ? 198.171 221.510 217.020 1.00 64.60 228 ALA A C 1
ATOM 1645 O O . ALA A 1 228 ? 197.214 220.728 216.952 1.00 71.07 228 ALA A O 1
ATOM 1647 N N . ARG A 1 229 ? 198.062 222.723 217.567 1.00 71.70 229 ARG A N 1
ATOM 1648 C CA . ARG A 1 229 ? 196.788 223.172 218.118 1.00 64.73 229 ARG A CA 1
ATOM 1649 C C . ARG A 1 229 ? 195.717 223.265 217.038 1.00 68.18 229 ARG A C 1
ATOM 1650 O O . ARG A 1 229 ? 194.576 222.832 217.244 1.00 76.09 229 ARG A O 1
ATOM 1658 N N . LEU A 1 230 ? 196.065 223.821 215.875 1.00 67.51 230 LEU A N 1
ATOM 1659 C CA . LEU A 1 230 ? 195.089 223.948 214.798 1.00 64.10 230 LEU A CA 1
ATOM 1660 C C . LEU A 1 230 ? 194.681 222.586 214.249 1.00 64.76 230 LEU A C 1
ATOM 1661 O O . LEU A 1 230 ? 193.509 222.372 213.920 1.00 70.78 230 LEU A O 1
ATOM 1666 N N . PHE A 1 231 ? 195.632 221.655 214.132 1.00 62.34 231 PHE A N 1
ATOM 1667 C CA . PHE A 1 231 ? 195.299 220.316 213.660 1.00 55.35 231 PHE A CA 1
ATOM 1668 C C . PHE A 1 231 ? 194.381 219.599 214.639 1.00 64.99 231 PHE A C 1
ATOM 1669 O O . PHE A 1 231 ? 193.447 218.900 214.228 1.00 70.51 231 PHE A O 1
ATOM 1677 N N . ARG A 1 232 ? 194.636 219.748 215.941 1.00 69.60 232 ARG A N 1
ATOM 1678 C CA . ARG A 1 232 ? 193.752 219.141 216.931 1.00 68.89 232 ARG A CA 1
ATOM 1679 C C . ARG A 1 232 ? 192.361 219.760 216.888 1.00 70.35 232 ARG A C 1
ATOM 1680 O O . ARG A 1 232 ? 191.353 219.046 216.946 1.00 71.22 232 ARG A O 1
ATOM 1688 N N . ALA A 1 233 ? 192.285 221.089 216.784 1.00 71.01 233 ALA A N 1
ATOM 1689 C CA . ALA A 1 233 ? 190.992 221.762 216.872 1.00 66.37 233 ALA A CA 1
ATOM 1690 C C . ALA A 1 233 ? 190.151 221.539 215.621 1.00 69.45 233 ALA A C 1
ATOM 1691 O O . ALA A 1 233 ? 188.952 221.255 215.718 1.00 73.47 233 ALA A O 1
ATOM 1693 N N . GLN A 1 234 ? 190.754 221.662 214.440 1.00 69.01 234 GLN A N 1
ATOM 1694 C CA . GLN A 1 234 ? 190.016 221.643 213.183 1.00 64.59 234 GLN A CA 1
ATOM 1695 C C . GLN A 1 234 ? 190.259 220.388 212.359 1.00 68.90 234 GLN A C 1
ATOM 1696 O O . GLN A 1 234 ? 189.305 219.742 211.918 1.00 74.41 234 GLN A O 1
ATOM 1702 N N . GLY A 1 235 ? 191.516 220.026 212.136 1.00 71.72 235 GLY A N 1
ATOM 1703 C CA . GLY A 1 235 ? 191.854 218.918 211.261 1.00 61.79 235 GLY A CA 1
ATOM 1704 C C . GLY A 1 235 ? 192.857 219.385 210.226 1.00 69.62 235 GLY A C 1
ATOM 1705 O O . GLY A 1 235 ? 192.878 220.552 209.829 1.00 79.58 235 GLY A O 1
ATOM 1706 N N . TYR A 1 236 ? 193.705 218.458 209.784 1.00 59.51 236 TYR A N 1
ATOM 1707 C CA . TYR A 1 236 ? 194.779 218.813 208.858 1.00 63.31 236 TYR A CA 1
ATOM 1708 C C . TYR A 1 236 ? 194.272 219.409 207.549 1.00 69.56 236 TYR A C 1
ATOM 1709 O O . TYR A 1 236 ? 194.794 220.459 207.136 1.00 72.57 236 TYR A O 1
ATOM 1718 N N . PRO A 1 237 ? 193.292 218.822 206.847 1.00 76.99 237 PRO A N 1
ATOM 1719 C CA . PRO A 1 237 ? 192.835 219.445 205.593 1.00 69.79 237 PRO A CA 1
ATOM 1720 C C . PRO A 1 237 ? 192.094 220.756 205.792 1.00 69.11 237 PRO A C 1
ATOM 1721 O O . PRO A 1 237 ? 191.949 221.514 204.826 1.00 72.42 237 PRO A O 1
ATOM 1725 N N . ALA A 1 238 ? 191.625 221.050 207.003 1.00 72.35 238 ALA A N 1
ATOM 1726 C CA . ALA A 1 238 ? 190.811 222.229 207.260 1.00 63.19 238 ALA A CA 1
ATOM 1727 C C . ALA A 1 238 ? 191.607 223.412 207.795 1.00 70.13 238 ALA A C 1
ATOM 1728 O O . ALA A 1 238 ? 191.011 224.448 208.104 1.00 76.97 238 ALA A O 1
ATOM 1730 N N . VAL A 1 239 ? 192.926 223.292 207.910 1.00 70.90 239 VAL A N 1
ATOM 1731 C CA . VAL A 1 239 ? 193.776 224.354 208.437 1.00 65.15 239 VAL A CA 1
ATOM 1732 C C . VAL A 1 239 ? 194.604 224.928 207.297 1.00 73.46 239 VAL A C 1
ATOM 1733 O O . VAL A 1 239 ? 195.301 224.187 206.593 1.00 82.85 239 VAL A O 1
ATOM 1737 N N . ASN A 1 240 ? 194.526 226.243 207.116 1.00 76.14 240 ASN A N 1
ATOM 1738 C CA . ASN A 1 240 ? 195.314 226.923 206.104 1.00 74.19 240 ASN A CA 1
ATOM 1739 C C . ASN A 1 240 ? 196.724 227.198 206.618 1.00 77.58 240 ASN A C 1
ATOM 1740 O O . ASN A 1 240 ? 196.991 227.176 207.821 1.00 83.88 240 ASN A O 1
ATOM 1745 N N . THR A 1 241 ? 197.634 227.462 205.677 1.00 78.25 241 THR A N 1
ATOM 1746 C CA . THR A 1 241 ? 198.969 227.912 206.056 1.00 77.48 241 THR A CA 1
ATOM 1747 C C . THR A 1 241 ? 198.928 229.306 206.667 1.00 78.69 241 THR A C 1
ATOM 1748 O O . THR A 1 241 ? 199.731 229.620 207.555 1.00 83.94 241 THR A O 1
ATOM 1752 N N . SER A 1 242 ? 198.000 230.150 206.208 1.00 77.67 242 SER A N 1
ATOM 1753 C CA . SER A 1 242 ? 197.858 231.482 206.782 1.00 76.75 242 SER A CA 1
ATOM 1754 C C . SER A 1 242 ? 197.428 231.419 208.241 1.00 78.01 242 SER A C 1
ATOM 1755 O O . SER A 1 242 ? 197.824 232.273 209.038 1.00 81.02 242 SER A O 1
ATOM 1758 N N . GLU A 1 243 ? 196.623 230.420 208.610 1.00 77.05 243 GLU A N 1
ATOM 1759 C CA . GLU A 1 243 ? 196.228 230.268 210.008 1.00 74.06 243 GLU A CA 1
ATOM 1760 C C . GLU A 1 243 ? 197.430 229.953 210.891 1.00 79.78 243 GLU A C 1
ATOM 1761 O O . GLU A 1 243 ? 197.591 230.538 211.969 1.00 86.20 243 GLU A O 1
ATOM 1767 N N . ILE A 1 244 ? 198.290 229.034 210.446 1.00 72.82 244 ILE A N 1
ATOM 1768 C CA . ILE A 1 244 ? 199.496 228.711 211.203 1.00 75.01 244 ILE A CA 1
ATOM 1769 C C . ILE A 1 244 ? 200.413 229.925 211.284 1.00 79.62 244 ILE A C 1
ATOM 1770 O O . ILE A 1 244 ? 200.996 230.216 212.337 1.00 81.55 244 ILE A O 1
ATOM 1775 N N . GLY A 1 245 ? 200.555 230.652 210.174 1.00 76.53 245 GLY A N 1
ATOM 1776 C CA . GLY A 1 245 ? 201.364 231.860 210.198 1.00 73.16 245 GLY A CA 1
ATOM 1777 C C . GLY A 1 245 ? 200.838 232.897 211.172 1.00 77.51 245 GLY A C 1
ATOM 1778 O O . GLY A 1 245 ? 201.609 233.524 211.902 1.00 84.92 245 GLY A O 1
ATOM 1779 N N . LYS A 1 246 ? 199.517 233.098 211.191 1.00 76.14 246 LYS A N 1
ATOM 1780 C CA . LYS A 1 246 ? 198.916 234.028 212.141 1.00 76.86 246 LYS A CA 1
ATOM 1781 C C . LYS A 1 246 ? 199.141 233.563 213.572 1.00 80.51 246 LYS A C 1
ATOM 1782 O O . LYS A 1 246 ? 199.376 234.380 214.470 1.00 87.30 246 LYS A O 1
ATOM 1788 N N . GLY A 1 247 ? 199.077 232.251 213.801 1.00 77.03 247 GLY A N 1
ATOM 1789 C CA . GLY A 1 247 ? 199.452 231.721 215.101 1.00 75.57 247 GLY A CA 1
ATOM 1790 C C . GLY A 1 247 ? 200.885 232.059 215.463 1.00 80.82 247 GLY A C 1
ATOM 1791 O O . GLY A 1 247 ? 201.202 232.297 216.630 1.00 84.23 247 GLY A O 1
ATOM 1792 N N . ALA A 1 248 ? 201.769 232.082 214.467 1.00 82.19 248 ALA A N 1
ATOM 1793 C CA . ALA A 1 248 ? 203.139 232.537 214.669 1.00 75.53 248 ALA A CA 1
ATOM 1794 C C . ALA A 1 248 ? 203.317 234.032 214.431 1.00 79.58 248 ALA A C 1
ATOM 1795 O O . ALA A 1 248 ? 204.405 234.557 214.693 1.00 80.63 248 ALA A O 1
ATOM 1797 N N . GLY A 1 249 ? 202.290 234.725 213.946 1.00 82.20 249 GLY A N 1
ATOM 1798 C CA . GLY A 1 249 ? 202.381 236.151 213.700 1.00 76.17 249 GLY A CA 1
ATOM 1799 C C . GLY A 1 249 ? 202.901 236.545 212.336 1.00 79.39 249 GLY A C 1
ATOM 1800 O O . GLY A 1 249 ? 203.320 237.694 212.158 1.00 80.98 249 GLY A O 1
ATOM 1801 N N . ILE A 1 250 ? 202.884 235.633 211.365 1.00 84.15 250 ILE A N 1
ATOM 1802 C CA . ILE A 1 250 ? 203.432 235.880 210.035 1.00 78.27 250 ILE A CA 1
ATOM 1803 C C . ILE A 1 250 ? 202.453 235.374 208.985 1.00 79.34 250 ILE A C 1
ATOM 1804 O O . ILE A 1 250 ? 201.315 235.015 209.304 1.00 85.03 250 ILE A O 1
ATOM 1809 N N . ALA A 1 251 ? 202.868 235.388 207.725 1.00 83.01 251 ALA A N 1
ATOM 1810 C CA . ALA A 1 251 ? 202.096 234.790 206.649 1.00 82.33 251 ALA A CA 1
ATOM 1811 C C . ALA A 1 251 ? 202.616 233.383 206.361 1.00 90.38 251 ALA A C 1
ATOM 1812 O O . ALA A 1 251 ? 203.604 232.924 206.939 1.00 95.35 251 ALA A O 1
ATOM 1814 N N . GLY A 1 252 ? 201.932 232.687 205.442 1.00 80.50 252 GLY A N 1
ATOM 1815 C CA . GLY A 1 252 ? 202.345 231.371 205.013 1.00 79.34 252 GLY A CA 1
ATOM 1816 C C . GLY A 1 252 ? 203.738 231.280 204.440 1.00 87.88 252 GLY A C 1
ATOM 1817 O O . GLY A 1 252 ? 204.451 230.303 204.711 1.00 93.98 252 GLY A O 1
ATOM 1818 N N . PRO A 1 253 ? 204.180 232.245 203.625 1.00 88.34 253 PRO A N 1
ATOM 1819 C CA . PRO A 1 253 ? 205.581 232.230 203.183 1.00 87.73 253 PRO A CA 1
ATOM 1820 C C . PRO A 1 253 ? 206.581 232.223 204.324 1.00 89.48 253 PRO A C 1
ATOM 1821 O O . PRO A 1 253 ? 207.682 231.691 204.157 1.00 99.81 253 PRO A O 1
ATOM 1825 N N . GLY A 1 254 ? 206.245 232.792 205.482 1.00 77.37 254 GLY A N 1
ATOM 1826 C CA . GLY A 1 254 ? 207.100 232.608 206.645 1.00 82.39 254 GLY A CA 1
ATOM 1827 C C . GLY A 1 254 ? 207.172 231.157 207.081 1.00 83.74 254 GLY A C 1
ATOM 1828 O O . GLY A 1 254 ? 208.247 230.645 207.416 1.00 86.29 254 GLY A O 1
ATOM 1829 N N . LEU A 1 255 ? 206.028 230.470 207.069 1.00 72.48 255 LEU A N 1
ATOM 1830 C CA . LEU A 1 255 ? 206.009 229.046 207.379 1.00 73.63 255 LEU A CA 1
ATOM 1831 C C . LEU A 1 255 ? 206.876 228.270 206.396 1.00 78.13 255 LEU A C 1
ATOM 1832 O O . LEU A 1 255 ? 207.580 227.330 206.785 1.00 82.19 255 LEU A O 1
ATOM 1837 N N . TYR A 1 256 ? 206.843 228.651 205.118 1.00 80.25 256 TYR A N 1
ATOM 1838 C CA . TYR A 1 256 ? 207.686 227.978 204.136 1.00 71.46 256 TYR A CA 1
ATOM 1839 C C . TYR A 1 256 ? 209.149 228.393 204.239 1.00 72.30 256 TYR A C 1
ATOM 1840 O O . TYR A 1 256 ? 210.025 227.664 203.764 1.00 76.75 256 TYR A O 1
ATOM 1849 N N . ARG A 1 257 ? 209.428 229.548 204.842 1.00 87.07 257 ARG A N 1
ATOM 1850 C CA . ARG A 1 257 ? 210.797 229.864 205.230 1.00 88.24 257 ARG A CA 1
ATOM 1851 C C . ARG A 1 257 ? 211.272 228.923 206.326 1.00 87.32 257 ARG A C 1
ATOM 1852 O O . ARG A 1 257 ? 212.430 228.488 206.324 1.00 90.02 257 ARG A O 1
ATOM 1860 N N . SER A 1 258 ? 210.390 228.602 207.272 1.00 82.14 258 SER A N 1
ATOM 1861 C CA . SER A 1 258 ? 210.754 227.722 208.377 1.00 74.28 258 SER A CA 1
ATOM 1862 C C . SER A 1 258 ? 210.584 226.243 208.040 1.00 71.73 258 SER A C 1
ATOM 1863 O O . SER A 1 258 ? 211.378 225.414 208.497 1.00 72.98 258 SER A O 1
ATOM 1866 N N . PHE A 1 259 ? 209.571 225.889 207.253 1.00 73.04 259 PHE A N 1
ATOM 1867 C CA . PHE A 1 259 ? 209.271 224.501 206.934 1.00 70.67 259 PHE A CA 1
ATOM 1868 C C . PHE A 1 259 ? 209.265 224.290 205.426 1.00 75.38 259 PHE A C 1
ATOM 1869 O O . PHE A 1 259 ? 209.137 225.234 204.644 1.00 84.71 259 PHE A O 1
ATOM 1877 N N . SER A 1 260 ? 209.409 223.028 205.020 1.00 71.10 260 SER A N 1
ATOM 1878 C CA . SER A 1 260 ? 209.289 222.693 203.606 1.00 67.52 260 SER A CA 1
ATOM 1879 C C . SER A 1 260 ? 207.831 222.686 203.159 1.00 75.14 260 SER A C 1
ATOM 1880 O O . SER A 1 260 ? 207.524 223.079 202.028 1.00 81.52 260 SER A O 1
ATOM 1883 N N . SER A 1 261 ? 206.929 222.247 204.031 1.00 74.25 261 SER A N 1
ATOM 1884 C CA . SER A 1 261 ? 205.497 222.201 203.750 1.00 67.40 261 SER A CA 1
ATOM 1885 C C . SER A 1 261 ? 204.773 221.956 205.069 1.00 75.90 261 SER A C 1
ATOM 1886 O O . SER A 1 261 ? 205.395 221.851 206.130 1.00 86.97 261 SER A O 1
ATOM 1889 N N . LYS A 1 262 ? 203.442 221.869 204.995 1.00 65.13 262 LYS A N 1
ATOM 1890 C CA . LYS A 1 262 ? 202.650 221.556 206.180 1.00 72.37 262 LYS A CA 1
ATOM 1891 C C . LYS A 1 262 ? 202.735 220.079 206.545 1.00 76.05 262 LYS A C 1
ATOM 1892 O O . LYS A 1 262 ? 202.697 219.728 207.734 1.00 84.21 262 LYS A O 1
ATOM 1898 N N . GLN A 1 263 ? 202.855 219.203 205.542 1.00 69.19 263 GLN A N 1
ATOM 1899 C CA . GLN A 1 263 ? 203.131 217.800 205.825 1.00 68.02 263 GLN A CA 1
ATOM 1900 C C . GLN A 1 263 ? 204.447 217.645 206.571 1.00 69.98 263 GLN A C 1
ATOM 1901 O O . GLN A 1 263 ? 204.598 216.721 207.375 1.00 76.48 263 GLN A O 1
ATOM 1907 N N . ALA A 1 264 ? 205.401 218.546 206.329 1.00 61.26 264 ALA A N 1
ATOM 1908 C CA . ALA A 1 264 ? 206.628 218.551 207.117 1.00 60.05 264 ALA A CA 1
ATOM 1909 C C . ALA A 1 264 ? 206.340 218.853 208.581 1.00 68.39 264 ALA A C 1
ATOM 1910 O O . ALA A 1 264 ? 206.943 218.252 209.474 1.00 79.61 264 ALA A O 1
ATOM 1912 N N . ILE A 1 265 ? 205.417 219.782 208.849 1.00 62.91 265 ILE A N 1
ATOM 1913 C CA . ILE A 1 265 ? 205.037 220.083 210.229 1.00 61.86 265 ILE A CA 1
ATOM 1914 C C . ILE A 1 265 ? 204.401 218.861 210.881 1.00 74.45 265 ILE A C 1
ATOM 1915 O O . ILE A 1 265 ? 204.704 218.516 212.033 1.00 85.57 265 ILE A O 1
ATOM 1920 N N . LEU A 1 266 ? 203.502 218.192 210.155 1.00 62.22 266 LEU A N 1
ATOM 1921 C CA . LEU A 1 266 ? 202.867 216.990 210.694 1.00 54.88 266 LEU A CA 1
ATOM 1922 C C . LEU A 1 266 ? 203.899 215.902 210.980 1.00 65.12 266 LEU A C 1
ATOM 1923 O O . LEU A 1 266 ? 203.857 215.251 212.035 1.00 75.35 266 LEU A O 1
ATOM 1928 N N . ASP A 1 267 ? 204.838 215.699 210.053 1.00 64.40 267 ASP A N 1
ATOM 1929 C CA . ASP A 1 267 ? 205.886 214.705 210.251 1.00 69.08 267 ASP A CA 1
ATOM 1930 C C . ASP A 1 267 ? 206.767 215.063 211.440 1.00 69.69 267 ASP A C 1
ATOM 1931 O O . ASP A 1 267 ? 207.190 214.180 212.193 1.00 78.55 267 ASP A O 1
ATOM 1936 N N . ALA A 1 268 ? 207.067 216.351 211.615 1.00 60.73 268 ALA A N 1
ATOM 1937 C CA . ALA A 1 268 ? 207.860 216.779 212.761 1.00 60.24 268 ALA A CA 1
ATOM 1938 C C . ALA A 1 268 ? 207.139 216.485 214.069 1.00 66.64 268 ALA A C 1
ATOM 1939 O O . ALA A 1 268 ? 207.755 216.015 215.032 1.00 75.74 268 ALA A O 1
ATOM 1941 N N . LEU A 1 269 ? 205.832 216.752 214.122 1.00 60.36 269 LEU A N 1
ATOM 1942 C CA . LEU A 1 269 ? 205.066 216.439 215.328 1.00 64.20 269 LEU A CA 1
ATOM 1943 C C . LEU A 1 269 ? 205.096 214.943 215.624 1.00 66.74 269 LEU A C 1
ATOM 1944 O O . LEU A 1 269 ? 205.333 214.522 216.768 1.00 70.22 269 LEU A O 1
ATOM 1949 N N . ILE A 1 270 ? 204.872 214.121 214.594 1.00 64.48 270 ILE A N 1
ATOM 1950 C CA . ILE A 1 270 ? 204.853 212.672 214.791 1.00 60.87 270 ILE A CA 1
ATOM 1951 C C . ILE A 1 270 ? 206.216 212.173 215.256 1.00 65.47 270 ILE A C 1
ATOM 1952 O O . ILE A 1 270 ? 206.312 211.349 216.176 1.00 71.28 270 ILE A O 1
ATOM 1957 N N . ARG A 1 271 ? 207.290 212.662 214.630 1.00 64.23 271 ARG A N 1
ATOM 1958 C CA . ARG A 1 271 ? 208.634 212.238 215.007 1.00 63.96 271 ARG A CA 1
ATOM 1959 C C . ARG A 1 271 ? 208.975 212.670 216.427 1.00 66.35 271 ARG A C 1
ATOM 1960 O O . ARG A 1 271 ? 209.603 211.914 217.176 1.00 74.03 271 ARG A O 1
ATOM 1968 N N . ARG A 1 272 ? 208.580 213.886 216.811 1.00 55.07 272 ARG A N 1
ATOM 1969 C CA . ARG A 1 272 ? 208.826 214.350 218.172 1.00 56.62 272 ARG A CA 1
ATOM 1970 C C . ARG A 1 272 ? 208.134 213.450 219.186 1.00 62.56 272 ARG A C 1
ATOM 1971 O O . ARG A 1 272 ? 208.741 213.033 220.183 1.00 70.17 272 ARG A O 1
ATOM 1979 N N . LEU A 1 273 ? 206.860 213.129 218.941 1.00 67.46 273 LEU A N 1
ATOM 1980 C CA . LEU A 1 273 ? 206.148 212.251 219.865 1.00 60.50 273 LEU A CA 1
ATOM 1981 C C . LEU A 1 273 ? 206.795 210.873 219.926 1.00 64.94 273 LEU A C 1
ATOM 1982 O O . LEU A 1 273 ? 206.950 210.299 221.011 1.00 72.52 273 LEU A O 1
ATOM 1987 N N . ASP A 1 274 ? 207.179 210.327 218.769 1.00 69.21 274 ASP A N 1
ATOM 1988 C CA . ASP A 1 274 ? 207.792 209.003 218.741 1.00 66.75 274 ASP A CA 1
ATOM 1989 C C . ASP A 1 274 ? 209.099 208.984 219.525 1.00 65.69 274 ASP A C 1
ATOM 1990 O O . ASP A 1 274 ? 209.354 208.062 220.309 1.00 77.93 274 ASP A O 1
ATOM 1995 N N . GLU A 1 275 ? 209.939 210.003 219.330 1.00 66.97 275 GLU A N 1
ATOM 1996 C CA . GLU A 1 275 ? 211.213 210.056 220.040 1.00 66.97 275 GLU A CA 1
ATOM 1997 C C . GLU A 1 275 ? 211.008 210.218 221.540 1.00 70.34 275 GLU A C 1
ATOM 1998 O O . GLU A 1 275 ? 211.734 209.612 222.337 1.00 81.64 275 GLU A O 1
ATOM 2004 N N . TRP A 1 276 ? 210.034 211.036 221.949 1.00 59.66 276 TRP A N 1
ATOM 2005 C CA . TRP A 1 276 ? 209.778 211.202 223.377 1.00 56.70 276 TRP A CA 1
ATOM 2006 C C . TRP A 1 276 ? 209.295 209.898 224.006 1.00 66.85 276 TRP A C 1
ATOM 2007 O O . TRP A 1 276 ? 209.742 209.522 225.101 1.00 67.23 276 TRP A O 1
ATOM 2018 N N . ARG A 1 277 ? 208.390 209.189 223.324 1.00 65.44 277 ARG A N 1
ATOM 2019 C CA . ARG A 1 277 ? 207.943 207.890 223.819 1.00 50.80 277 ARG A CA 1
ATOM 2020 C C . ARG A 1 277 ? 209.102 206.908 223.912 1.00 67.26 277 ARG A C 1
ATOM 2021 O O . ARG A 1 277 ? 209.208 206.153 224.886 1.00 71.64 277 ARG A O 1
ATOM 2029 N N . CYS A 1 278 ? 209.980 206.899 222.906 1.00 73.89 278 CYS A N 1
ATOM 2030 C CA . CYS A 1 278 ? 211.124 205.993 222.930 1.00 69.17 278 CYS A CA 1
ATOM 2031 C C . CYS A 1 278 ? 212.054 206.306 224.096 1.00 71.95 278 CYS A C 1
ATOM 2032 O O . CYS A 1 278 ? 212.545 205.393 224.771 1.00 82.24 278 CYS A O 1
ATOM 2035 N N . LEU A 1 279 ? 212.311 207.593 224.345 1.00 62.70 279 LEU A N 1
ATOM 2036 C CA . LEU A 1 279 ? 213.178 207.970 225.458 1.00 60.45 279 LEU A CA 1
ATOM 2037 C C . LEU A 1 279 ? 212.575 207.552 226.792 1.00 60.38 279 LEU A C 1
ATOM 2038 O O . LEU A 1 279 ? 213.279 207.024 227.664 1.00 73.73 279 LEU A O 1
ATOM 2043 N N . GLU A 1 280 ? 211.271 207.776 226.971 1.00 64.64 280 GLU A N 1
ATOM 2044 C CA . GLU A 1 280 ? 210.634 207.374 228.222 1.00 63.43 280 GLU A CA 1
ATOM 2045 C C . GLU A 1 280 ? 210.647 205.859 228.392 1.00 69.20 280 GLU A C 1
ATOM 2046 O O . GLU A 1 280 ? 210.862 205.356 229.500 1.00 67.95 280 GLU A O 1
ATOM 2052 N N . CYS A 1 281 ? 210.421 205.116 227.305 1.00 76.12 281 CYS A N 1
ATOM 2053 C CA . CYS A 1 281 ? 210.480 203.660 227.382 1.00 65.72 281 CYS A CA 1
ATOM 2054 C C . CYS A 1 281 ? 211.876 203.182 227.757 1.00 68.64 281 CYS A C 1
ATOM 2055 O O . CYS A 1 281 ? 212.028 202.265 228.572 1.00 74.54 281 CYS A O 1
ATOM 2058 N N . ILE A 1 282 ? 212.909 203.793 227.173 1.00 68.42 282 ILE A N 1
ATOM 2059 C CA . ILE A 1 282 ? 214.282 203.415 227.498 1.00 63.42 282 ILE A CA 1
ATOM 2060 C C . ILE A 1 282 ? 214.579 203.694 228.966 1.00 69.40 282 ILE A C 1
ATOM 2061 O O . ILE A 1 282 ? 215.173 202.862 229.665 1.00 70.76 282 ILE A O 1
ATOM 2066 N N . ARG A 1 283 ? 214.170 204.867 229.458 1.00 67.73 283 ARG A N 1
ATOM 2067 C CA . ARG A 1 283 ? 214.409 205.197 230.860 1.00 54.64 283 ARG A CA 1
ATOM 2068 C C . ARG A 1 283 ? 213.677 204.238 231.791 1.00 64.22 283 ARG A C 1
ATOM 2069 O O . ARG A 1 283 ? 214.235 203.796 232.803 1.00 66.61 283 ARG A O 1
ATOM 2077 N N . ALA A 1 284 ? 212.425 203.905 231.468 1.00 68.32 284 ALA A N 1
ATOM 2078 C CA . ALA A 1 284 ? 211.668 202.974 232.299 1.00 59.10 284 ALA A CA 1
ATOM 2079 C C . ALA A 1 284 ? 212.303 201.589 232.299 1.00 62.47 284 ALA A C 1
ATOM 2080 O O . ALA A 1 284 ? 212.366 200.928 233.341 1.00 62.79 284 ALA A O 1
ATOM 2082 N N . LEU A 1 285 ? 212.774 201.131 231.136 1.00 66.45 285 LEU A N 1
ATOM 2083 C CA . LEU A 1 285 ? 213.433 199.831 231.066 1.00 66.70 285 LEU A CA 1
ATOM 2084 C C . LEU A 1 285 ? 214.725 199.822 231.872 1.00 64.94 285 LEU A C 1
ATOM 2085 O O . LEU A 1 285 ? 215.041 198.831 232.541 1.00 70.71 285 LEU A O 1
ATOM 2090 N N . ARG A 1 286 ? 215.487 200.917 231.823 1.00 75.28 286 ARG A N 1
ATOM 2091 C CA . ARG A 1 286 ? 216.758 200.964 232.538 1.00 74.85 286 ARG A CA 1
ATOM 2092 C C . ARG A 1 286 ? 216.561 201.126 234.041 1.00 76.12 286 ARG A C 1
ATOM 2093 O O . ARG A 1 286 ? 217.419 200.705 234.824 1.00 80.86 286 ARG A O 1
ATOM 2101 N N . ALA A 1 287 ? 215.446 201.728 234.463 1.00 70.97 287 ALA A N 1
ATOM 2102 C CA . ALA A 1 287 ? 215.254 202.011 235.882 1.00 62.07 287 ALA A CA 1
ATOM 2103 C C . ALA A 1 287 ? 214.987 200.742 236.685 1.00 69.14 287 ALA A C 1
ATOM 2104 O O . ALA A 1 287 ? 215.551 200.561 237.770 1.00 73.83 287 ALA A O 1
ATOM 2106 N N . ASN A 1 288 ? 214.137 199.854 236.176 1.00 79.14 288 ASN A N 1
ATOM 2107 C CA . ASN A 1 288 ? 213.713 198.672 236.912 1.00 69.59 288 ASN A CA 1
ATOM 2108 C C . ASN A 1 288 ? 214.041 197.405 236.133 1.00 73.63 288 ASN A C 1
ATOM 2109 O O . ASN A 1 288 ? 214.174 197.418 234.907 1.00 76.61 288 ASN A O 1
ATOM 2114 N N . GLN A 1 289 ? 214.170 196.302 236.870 1.00 82.57 289 GLN A N 1
ATOM 2115 C CA . GLN A 1 289 ? 214.474 195.002 236.289 1.00 81.93 289 GLN A CA 1
ATOM 2116 C C . GLN A 1 289 ? 213.383 193.962 236.491 1.00 80.85 289 GLN A C 1
ATOM 2117 O O . GLN A 1 289 ? 213.210 193.102 235.626 1.00 83.14 289 GLN A O 1
ATOM 2123 N N . GLN A 1 290 ? 212.648 194.011 237.599 1.00 71.33 290 GLN A N 1
ATOM 2124 C CA . GLN A 1 290 ? 211.578 193.056 237.833 1.00 70.50 290 GLN A CA 1
ATOM 2125 C C . GLN A 1 290 ? 210.355 193.403 236.987 1.00 73.70 290 GLN A C 1
ATOM 2126 O O . GLN A 1 290 ? 210.187 194.533 236.525 1.00 78.25 290 GLN A O 1
ATOM 2132 N N . ALA A 1 291 ? 209.490 192.404 236.795 1.00 71.98 291 ALA A N 1
ATOM 2133 C CA . ALA A 1 291 ? 208.392 192.537 235.840 1.00 71.69 291 ALA A CA 1
ATOM 2134 C C . ALA A 1 291 ? 207.379 193.589 236.282 1.00 74.66 291 ALA A C 1
ATOM 2135 O O . ALA A 1 291 ? 207.007 194.471 235.499 1.00 76.87 291 ALA A O 1
ATOM 2137 N N . ALA A 1 292 ? 206.912 193.505 237.530 1.00 74.01 292 ALA A N 1
ATOM 2138 C CA . ALA A 1 292 ? 205.869 194.416 237.993 1.00 68.78 292 ALA A CA 1
ATOM 2139 C C . ALA A 1 292 ? 206.363 195.857 238.009 1.00 72.28 292 ALA A C 1
ATOM 2140 O O . ALA A 1 292 ? 205.666 196.773 237.554 1.00 82.80 292 ALA A O 1
ATOM 2142 N N . GLN A 1 293 ? 207.546 196.067 238.561 1.00 61.51 293 GLN A N 1
ATOM 2143 C CA . GLN A 1 293 ? 208.082 197.411 238.661 1.00 54.64 293 GLN A CA 1
ATOM 2144 C C . GLN A 1 293 ? 208.374 197.982 237.292 1.00 66.94 293 GLN A C 1
ATOM 2145 O O . GLN A 1 293 ? 208.245 199.183 237.086 1.00 73.23 293 GLN A O 1
ATOM 2151 N N . ARG A 1 294 ? 208.761 197.132 236.351 1.00 66.30 294 ARG A N 1
ATOM 2152 C CA . ARG A 1 294 ? 209.013 197.594 234.999 1.00 62.25 294 ARG A CA 1
ATOM 2153 C C . ARG A 1 294 ? 207.720 197.982 234.305 1.00 68.60 294 ARG A C 1
ATOM 2154 O O . ARG A 1 294 ? 207.656 199.033 233.685 1.00 72.35 294 ARG A O 1
ATOM 2162 N N . LEU A 1 295 ? 206.687 197.152 234.402 1.00 57.11 295 LEU A N 1
ATOM 2163 C CA . LEU A 1 295 ? 205.394 197.503 233.824 1.00 52.67 295 LEU A CA 1
ATOM 2164 C C . LEU A 1 295 ? 204.865 198.802 234.417 1.00 64.71 295 LEU A C 1
ATOM 2165 O O . LEU A 1 295 ? 204.337 199.656 233.692 1.00 74.73 295 LEU A O 1
ATOM 2170 N N . ARG A 1 296 ? 205.003 198.972 235.735 1.00 62.75 296 ARG A N 1
ATOM 2171 C CA . ARG A 1 296 ? 204.550 200.208 236.364 1.00 55.63 296 ARG A CA 1
ATOM 2172 C C . ARG A 1 296 ? 205.327 201.407 235.838 1.00 67.44 296 ARG A C 1
ATOM 2173 O O . ARG A 1 296 ? 204.744 202.465 235.577 1.00 79.00 296 ARG A O 1
ATOM 2181 N N . GLY A 1 297 ? 206.641 201.260 235.664 1.00 61.62 297 GLY A N 1
ATOM 2182 C CA . GLY A 1 297 ? 207.435 202.352 235.127 1.00 57.57 297 GLY A CA 1
ATOM 2183 C C . GLY A 1 297 ? 207.068 202.699 233.697 1.00 60.62 297 GLY A C 1
ATOM 2184 O O . GLY A 1 297 ? 207.003 203.877 233.335 1.00 69.34 297 GLY A O 1
ATOM 2185 N N . LEU A 1 298 ? 206.826 201.684 232.864 1.00 56.48 298 LEU A N 1
ATOM 2186 C CA . LEU A 1 298 ? 206.409 201.950 231.490 1.00 57.18 298 LEU A CA 1
ATOM 2187 C C . LEU A 1 298 ? 205.066 202.669 231.450 1.00 62.74 298 LEU A C 1
ATOM 2188 O O . LEU A 1 298 ? 204.887 203.631 230.689 1.00 70.06 298 LEU A O 1
ATOM 2193 N N . VAL A 1 299 ? 204.110 202.221 232.270 1.00 62.35 299 VAL A N 1
ATOM 2194 C CA . VAL A 1 299 ? 202.806 202.876 232.317 1.00 60.25 299 VAL A CA 1
ATOM 2195 C C . VAL A 1 299 ? 202.949 204.312 232.804 1.00 65.73 299 VAL A C 1
ATOM 2196 O O . VAL A 1 299 ? 202.313 205.230 232.272 1.00 79.35 299 VAL A O 1
ATOM 2200 N N . GLN A 1 300 ? 203.786 204.530 233.822 1.00 56.38 300 GLN A N 1
ATOM 2201 C CA . GLN A 1 300 ? 203.993 205.876 234.346 1.00 53.12 300 GLN A CA 1
ATOM 2202 C C . GLN A 1 300 ? 204.614 206.789 233.298 1.00 63.81 300 GLN A C 1
ATOM 2203 O O . GLN A 1 300 ? 204.222 207.953 233.170 1.00 71.93 300 GLN A O 1
ATOM 2209 N N . GLY A 1 301 ? 205.590 206.283 232.542 1.00 62.62 301 GLY A N 1
ATOM 2210 C CA . GLY A 1 301 ? 206.189 207.091 231.492 1.00 53.74 301 GLY A CA 1
ATOM 2211 C C . GLY A 1 301 ? 205.202 207.443 230.396 1.00 64.17 301 GLY A C 1
ATOM 2212 O O . GLY A 1 301 ? 205.157 208.588 229.928 1.00 67.87 301 GLY A O 1
ATOM 2213 N N . HIS A 1 302 ? 204.394 206.467 229.973 1.00 66.70 302 HIS A N 1
ATOM 2214 C CA . HIS A 1 302 ? 203.374 206.745 228.967 1.00 54.77 302 HIS A CA 1
ATOM 2215 C C . HIS A 1 302 ? 202.376 207.781 229.469 1.00 58.38 302 HIS A C 1
ATOM 2216 O O . HIS A 1 302 ? 202.002 208.704 228.734 1.00 68.15 302 HIS A O 1
ATOM 2223 N N . VAL A 1 303 ? 201.935 207.654 230.713 1.00 57.82 303 VAL A N 1
ATOM 2224 C CA . VAL A 1 303 ? 201.009 208.627 231.284 1.00 56.37 303 VAL A CA 1
ATOM 2225 C C . VAL A 1 303 ? 201.644 210.003 231.307 1.00 55.45 303 VAL A C 1
ATOM 2226 O O . VAL A 1 303 ? 201.038 210.971 230.873 1.00 62.47 303 VAL A O 1
ATOM 2230 N N . ARG A 1 304 ? 202.874 210.089 231.789 1.00 61.52 304 ARG A N 1
ATOM 2231 C CA . ARG A 1 304 ? 203.561 211.368 231.853 1.00 60.75 304 ARG A CA 1
ATOM 2232 C C . ARG A 1 304 ? 203.599 212.033 230.498 1.00 69.77 304 ARG A C 1
ATOM 2233 O O . ARG A 1 304 ? 203.238 213.192 230.368 1.00 74.54 304 ARG A O 1
ATOM 2241 N N . ILE A 1 305 ? 204.038 211.302 229.484 1.00 69.47 305 ILE A N 1
ATOM 2242 C CA . ILE A 1 305 ? 204.148 211.892 228.153 1.00 62.73 305 ILE A CA 1
ATOM 2243 C C . ILE A 1 305 ? 202.777 212.313 227.637 1.00 63.44 305 ILE A C 1
ATOM 2244 O O . ILE A 1 305 ? 202.624 213.397 227.060 1.00 60.95 305 ILE A O 1
ATOM 2249 N N . SER A 1 306 ? 201.757 211.475 227.844 1.00 60.32 306 SER A N 1
ATOM 2250 C CA . SER A 1 306 ? 200.417 211.816 227.378 1.00 55.92 306 SER A CA 1
ATOM 2251 C C . SER A 1 306 ? 199.886 213.064 228.073 1.00 61.66 306 SER A C 1
ATOM 2252 O O . SER A 1 306 ? 199.252 213.915 227.439 1.00 71.84 306 SER A O 1
ATOM 2255 N N . LEU A 1 307 ? 200.133 213.191 229.378 1.00 63.90 307 LEU A N 1
ATOM 2256 C CA . LEU A 1 307 ? 199.623 214.339 230.120 1.00 57.56 307 LEU A CA 1
ATOM 2257 C C . LEU A 1 307 ? 200.386 215.614 229.789 1.00 64.41 307 LEU A C 1
ATOM 2258 O O . LEU A 1 307 ? 199.799 216.702 229.788 1.00 73.14 307 LEU A O 1
ATOM 2263 N N . ASP A 1 308 ? 201.687 215.509 229.509 1.00 70.79 308 ASP A N 1
ATOM 2264 C CA . ASP A 1 308 ? 202.483 216.707 229.266 1.00 65.93 308 ASP A CA 1
ATOM 2265 C C . ASP A 1 308 ? 202.217 217.320 227.895 1.00 71.20 308 ASP A C 1
ATOM 2266 O O . ASP A 1 308 ? 202.321 218.542 227.741 1.00 77.41 308 ASP A O 1
ATOM 2271 N N . ALA A 1 309 ? 201.878 216.507 226.896 1.00 70.22 309 ALA A N 1
ATOM 2272 C CA . ALA A 1 309 ? 201.664 216.976 225.526 1.00 60.07 309 ALA A CA 1
ATOM 2273 C C . ALA A 1 309 ? 200.361 216.407 224.976 1.00 69.87 309 ALA A C 1
ATOM 2274 O O . ALA A 1 309 ? 200.370 215.493 224.143 1.00 74.11 309 ALA A O 1
ATOM 2276 N N . PRO A 1 310 ? 199.216 216.924 225.431 1.00 65.48 310 PRO A N 1
ATOM 2277 C CA . PRO A 1 310 ? 197.933 216.438 224.893 1.00 57.00 310 PRO A CA 1
ATOM 2278 C C . PRO A 1 310 ? 197.759 216.695 223.405 1.00 65.73 310 PRO A C 1
ATOM 2279 O O . PRO A 1 310 ? 197.131 215.881 222.712 1.00 72.67 310 PRO A O 1
ATOM 2283 N N . ASP A 1 311 ? 198.294 217.805 222.891 1.00 67.85 311 ASP A N 1
ATOM 2284 C CA . ASP A 1 311 ? 198.128 218.122 221.476 1.00 69.03 311 ASP A CA 1
ATOM 2285 C C . ASP A 1 311 ? 198.837 217.104 220.593 1.00 77.20 311 ASP A C 1
ATOM 2286 O O . ASP A 1 311 ? 198.306 216.701 219.552 1.00 76.01 311 ASP A O 1
ATOM 2291 N N . LEU A 1 312 ? 200.038 216.677 220.990 1.00 77.08 312 LEU A N 1
ATOM 2292 C CA . LEU A 1 312 ? 200.749 215.656 220.228 1.00 63.22 312 LEU A CA 1
ATOM 2293 C C . LEU A 1 312 ? 199.982 214.340 220.220 1.00 63.99 312 LEU A C 1
ATOM 2294 O O . LEU A 1 312 ? 199.907 213.661 219.189 1.00 72.84 312 LEU A O 1
ATOM 2299 N N . VAL A 1 313 ? 199.406 213.965 221.365 1.00 57.63 313 VAL A N 1
ATOM 2300 C CA . VAL A 1 313 ? 198.625 212.733 221.445 1.00 60.63 313 VAL A CA 1
ATOM 2301 C C . VAL A 1 313 ? 197.413 212.814 220.527 1.00 65.52 313 VAL A C 1
ATOM 2302 O O . VAL A 1 313 ? 197.106 211.871 219.787 1.00 77.44 313 VAL A O 1
ATOM 2306 N N . ALA A 1 314 ? 196.710 213.948 220.556 1.00 63.98 314 ALA A N 1
ATOM 2307 C CA . ALA A 1 314 ? 195.545 214.117 219.694 1.00 59.06 314 ALA A CA 1
ATOM 2308 C C . ALA A 1 314 ? 195.934 214.069 218.223 1.00 60.50 314 ALA A C 1
ATOM 2309 O O . ALA A 1 314 ? 195.229 213.466 217.403 1.00 68.19 314 ALA A O 1
ATOM 2311 N N . VAL A 1 315 ? 197.052 214.706 217.869 1.00 64.21 315 VAL A N 1
ATOM 2312 C CA . VAL A 1 315 ? 197.511 214.699 216.483 1.00 61.00 315 VAL A CA 1
ATOM 2313 C C . VAL A 1 315 ? 197.819 213.275 216.038 1.00 67.63 315 VAL A C 1
ATOM 2314 O O . VAL A 1 315 ? 197.371 212.830 214.977 1.00 66.81 315 VAL A O 1
ATOM 2318 N N . SER A 1 316 ? 198.553 212.527 216.865 1.00 72.83 316 SER A N 1
ATOM 2319 C CA . SER A 1 316 ? 198.891 211.152 216.510 1.00 64.29 316 SER A CA 1
ATOM 2320 C C . SER A 1 316 ? 197.643 210.286 216.396 1.00 70.55 316 SER A C 1
ATOM 2321 O O . SER A 1 316 ? 197.581 209.381 215.556 1.00 80.79 316 SER A O 1
ATOM 2324 N N . VAL A 1 317 ? 196.640 210.543 217.237 1.00 73.12 317 VAL A N 1
ATOM 2325 C CA . VAL A 1 317 ? 195.421 209.742 217.199 1.00 69.59 317 VAL A CA 1
ATOM 2326 C C . VAL A 1 317 ? 194.621 210.032 215.932 1.00 72.32 317 VAL A C 1
ATOM 2327 O O . VAL A 1 317 ? 194.114 209.110 215.281 1.00 73.96 317 VAL A O 1
ATOM 2331 N N . THR A 1 318 ? 194.505 211.305 215.552 1.00 73.94 318 THR A N 1
ATOM 2332 C CA . THR A 1 318 ? 193.579 211.693 214.492 1.00 68.86 318 THR A CA 1
ATOM 2333 C C . THR A 1 318 ? 194.245 211.895 213.133 1.00 76.85 318 THR A C 1
ATOM 2334 O O . THR A 1 318 ? 193.849 211.256 212.155 1.00 81.45 318 THR A O 1
ATOM 2338 N N . GLU A 1 319 ? 195.246 212.768 213.047 1.00 75.90 319 GLU A N 1
ATOM 2339 C CA . GLU A 1 319 ? 195.781 213.219 211.769 1.00 70.23 319 GLU A CA 1
ATOM 2340 C C . GLU A 1 319 ? 196.867 212.305 211.213 1.00 73.15 319 GLU A C 1
ATOM 2341 O O . GLU A 1 319 ? 197.585 212.711 210.294 1.00 83.39 319 GLU A O 1
ATOM 2347 N N . LEU A 1 320 ? 197.011 211.089 211.747 1.00 71.08 320 LEU A N 1
ATOM 2348 C CA . LEU A 1 320 ? 198.088 210.210 211.301 1.00 72.92 320 LEU A CA 1
ATOM 2349 C C . LEU A 1 320 ? 197.919 209.795 209.845 1.00 72.05 320 LEU A C 1
ATOM 2350 O O . LEU A 1 320 ? 198.906 209.483 209.170 1.00 75.47 320 LEU A O 1
ATOM 2355 N N . SER A 1 321 ? 196.683 209.787 209.341 1.00 77.43 321 SER A N 1
ATOM 2356 C CA . SER A 1 321 ? 196.439 209.358 207.969 1.00 75.48 321 SER A CA 1
ATOM 2357 C C . SER A 1 321 ? 196.973 210.346 206.939 1.00 79.58 321 SER A C 1
ATOM 2358 O O . SER A 1 321 ? 197.139 209.974 205.773 1.00 81.81 321 SER A O 1
ATOM 2361 N N . HIS A 1 322 ? 197.244 211.587 207.337 1.00 80.51 322 HIS A N 1
ATOM 2362 C CA . HIS A 1 322 ? 197.703 212.619 206.417 1.00 74.65 322 HIS A CA 1
ATOM 2363 C C . HIS A 1 322 ? 199.214 212.808 206.432 1.00 79.05 322 HIS A C 1
ATOM 2364 O O . HIS A 1 322 ? 199.721 213.674 205.713 1.00 83.89 322 HIS A O 1
ATOM 2371 N N . ALA A 1 323 ? 199.940 212.027 207.226 1.00 76.70 323 ALA A N 1
ATOM 2372 C CA . ALA A 1 323 ? 201.386 212.153 207.307 1.00 68.18 323 ALA A CA 1
ATOM 2373 C C . ALA A 1 323 ? 202.051 211.392 206.162 1.00 73.69 323 ALA A C 1
ATOM 2374 O O . ALA A 1 323 ? 201.401 210.694 205.378 1.00 81.60 323 ALA A O 1
ATOM 2376 N N . SER A 1 324 ? 203.370 211.531 206.063 1.00 81.09 324 SER A N 1
ATOM 2377 C CA . SER A 1 324 ? 204.126 210.816 205.046 1.00 79.28 324 SER A CA 1
ATOM 2378 C C . SER A 1 324 ? 204.100 209.317 205.318 1.00 83.18 324 SER A C 1
ATOM 2379 O O . SER A 1 324 ? 203.930 208.870 206.456 1.00 89.25 324 SER A O 1
ATOM 2382 N N . VAL A 1 325 ? 204.262 208.535 204.248 1.00 78.93 325 VAL A N 1
ATOM 2383 C CA . VAL A 1 325 ? 204.180 207.081 204.366 1.00 80.59 325 VAL A CA 1
ATOM 2384 C C . VAL A 1 325 ? 205.288 206.555 205.270 1.00 82.67 325 VAL A C 1
ATOM 2385 O O . VAL A 1 325 ? 205.050 205.729 206.159 1.00 85.19 325 VAL A O 1
ATOM 2389 N N . GLU A 1 326 ? 206.518 207.030 205.058 1.00 78.67 326 GLU A N 1
ATOM 2390 C CA . GLU A 1 326 ? 207.645 206.543 205.846 1.00 77.85 326 GLU A CA 1
ATOM 2391 C C . GLU A 1 326 ? 207.495 206.904 207.319 1.00 81.80 326 GLU A C 1
ATOM 2392 O O . GLU A 1 326 ? 207.749 206.072 208.198 1.00 84.97 326 GLU A O 1
ATOM 2394 N N . VAL A 1 327 ? 207.080 208.140 207.608 1.00 74.00 327 VAL A N 1
ATOM 2395 C CA . VAL A 1 327 ? 206.940 208.575 208.995 1.00 74.06 327 VAL A CA 1
ATOM 2396 C C . VAL A 1 327 ? 205.856 207.769 209.698 1.00 77.72 327 VAL A C 1
ATOM 2397 O O . VAL A 1 327 ? 206.036 207.301 210.829 1.00 84.84 327 VAL A O 1
ATOM 2401 N N . ARG A 1 328 ? 204.712 207.595 209.033 1.00 69.49 328 ARG A N 1
ATOM 2402 C CA . ARG A 1 328 ? 203.619 206.827 209.620 1.00 69.46 328 ARG A CA 1
ATOM 2403 C C . ARG A 1 328 ? 204.028 205.379 209.856 1.00 78.14 328 ARG A C 1
ATOM 2404 O O . ARG A 1 328 ? 203.740 204.809 210.916 1.00 80.61 328 ARG A O 1
ATOM 2412 N N . ASP A 1 329 ? 204.707 204.770 208.880 1.00 79.26 329 ASP A N 1
ATOM 2413 C CA . ASP A 1 329 ? 205.137 203.384 209.031 1.00 76.52 329 ASP A CA 1
ATOM 2414 C C . ASP A 1 329 ? 206.124 203.232 210.181 1.00 81.08 329 ASP A C 1
ATOM 2415 O O . ASP A 1 329 ? 206.014 202.296 210.982 1.00 83.73 329 ASP A O 1
ATOM 2420 N N . GLY A 1 330 ? 207.091 204.147 210.284 1.00 70.13 330 GLY A N 1
ATOM 2421 C CA . GLY A 1 330 ? 208.046 204.075 211.378 1.00 69.78 330 GLY A CA 1
ATOM 2422 C C . GLY A 1 330 ? 207.397 204.264 212.734 1.00 73.14 330 GLY A C 1
ATOM 2423 O O . GLY A 1 330 ? 207.717 203.552 213.691 1.00 83.81 330 GLY A O 1
ATOM 2424 N N . TYR A 1 331 ? 206.476 205.227 212.837 1.00 67.92 331 TYR A N 1
ATOM 2425 C CA . TYR A 1 331 ? 205.774 205.450 214.096 1.00 70.02 331 TYR A CA 1
ATOM 2426 C C . TYR A 1 331 ? 204.971 204.220 214.498 1.00 74.90 331 TYR A C 1
ATOM 2427 O O . TYR A 1 331 ? 205.009 203.789 215.658 1.00 80.14 331 TYR A O 1
ATOM 2436 N N . LEU A 1 332 ? 204.247 203.628 213.543 1.00 67.69 332 LEU A N 1
ATOM 2437 C CA . LEU A 1 332 ? 203.454 202.443 213.850 1.00 62.24 332 LEU A CA 1
ATOM 2438 C C . LEU A 1 332 ? 204.342 201.272 214.253 1.00 71.08 332 LEU A C 1
ATOM 2439 O O . LEU A 1 332 ? 204.013 200.532 215.185 1.00 80.18 332 LEU A O 1
ATOM 2444 N N . ARG A 1 333 ? 205.478 201.094 213.572 1.00 70.07 333 ARG A N 1
ATOM 2445 C CA . ARG A 1 333 ? 206.377 199.995 213.910 1.00 67.21 333 ARG A CA 1
ATOM 2446 C C . ARG A 1 333 ? 206.973 200.165 215.304 1.00 71.58 333 ARG A C 1
ATOM 2447 O O . ARG A 1 333 ? 207.043 199.203 216.080 1.00 77.60 333 ARG A O 1
ATOM 2455 N N . ASN A 1 334 ? 207.412 201.381 215.643 1.00 63.29 334 ASN A N 1
ATOM 2456 C CA . ASN A 1 334 ? 207.968 201.614 216.973 1.00 64.45 334 ASN A CA 1
ATOM 2457 C C . ASN A 1 334 ? 206.911 201.425 218.057 1.00 67.58 334 ASN A C 1
ATOM 2458 O O . ASN A 1 334 ? 207.188 200.832 219.112 1.00 73.85 334 ASN A O 1
ATOM 2463 N N . GLN A 1 335 ? 205.695 201.923 217.816 1.00 66.94 335 GLN A N 1
ATOM 2464 C CA . GLN A 1 335 ? 204.614 201.723 218.774 1.00 66.71 335 GLN A CA 1
ATOM 2465 C C . GLN A 1 335 ? 204.305 200.242 218.944 1.00 74.21 335 GLN A C 1
ATOM 2466 O O . GLN A 1 335 ? 204.055 199.778 220.061 1.00 74.19 335 GLN A O 1
ATOM 2472 N N . GLY A 1 336 ? 204.324 199.485 217.845 1.00 74.04 336 GLY A N 1
ATOM 2473 C CA . GLY A 1 336 ? 204.102 198.053 217.938 1.00 66.63 336 GLY A CA 1
ATOM 2474 C C . GLY A 1 336 ? 205.183 197.342 218.726 1.00 69.52 336 GLY A C 1
ATOM 2475 O O . GLY A 1 336 ? 204.899 196.416 219.485 1.00 73.32 336 GLY A O 1
ATOM 2476 N N . ASP A 1 337 ? 206.439 197.760 218.556 1.00 72.24 337 ASP A N 1
ATOM 2477 C CA . ASP A 1 337 ? 207.528 197.152 219.318 1.00 69.46 337 ASP A CA 1
ATOM 2478 C C . ASP A 1 337 ? 207.375 197.423 220.813 1.00 75.45 337 ASP A C 1
ATOM 2479 O O . ASP A 1 337 ? 207.531 196.517 221.646 1.00 81.78 337 ASP A O 1
ATOM 2484 N N . ARG A 1 338 ? 207.063 198.671 221.172 1.00 67.23 338 ARG A N 1
ATOM 2485 C CA . ARG A 1 338 ? 206.864 198.989 222.585 1.00 56.56 338 ARG A CA 1
ATOM 2486 C C . ARG A 1 338 ? 205.662 198.241 223.155 1.00 67.74 338 ARG A C 1
ATOM 2487 O O . ARG A 1 338 ? 205.706 197.743 224.290 1.00 73.35 338 ARG A O 1
ATOM 2495 N N . GLU A 1 339 ? 204.583 198.135 222.378 1.00 69.26 339 GLU A N 1
ATOM 2496 C CA . GLU A 1 339 ? 203.427 197.368 222.824 1.00 59.56 339 GLU A CA 1
ATOM 2497 C C . GLU A 1 339 ? 203.755 195.888 222.962 1.00 70.30 339 GLU A C 1
ATOM 2498 O O . GLU A 1 339 ? 203.206 195.217 223.838 1.00 77.35 339 GLU A O 1
ATOM 2504 N N . ALA A 1 340 ? 204.637 195.360 222.112 1.00 71.95 340 ALA A N 1
ATOM 2505 C CA . ALA A 1 340 ? 205.073 193.976 222.258 1.00 63.13 340 ALA A CA 1
ATOM 2506 C C . ALA A 1 340 ? 205.852 193.781 223.551 1.00 66.19 340 ALA A C 1
ATOM 2507 O O . ALA A 1 340 ? 205.717 192.748 224.217 1.00 66.37 340 ALA A O 1
ATOM 2509 N N . VAL A 1 341 ? 206.684 194.759 223.914 1.00 63.32 341 VAL A N 1
ATOM 2510 C CA . VAL A 1 341 ? 207.359 194.704 225.211 1.00 57.89 341 VAL A CA 1
ATOM 2511 C C . VAL A 1 341 ? 206.334 194.681 226.341 1.00 66.11 341 VAL A C 1
ATOM 2512 O O . VAL A 1 341 ? 206.446 193.896 227.297 1.00 75.35 341 VAL A O 1
ATOM 2516 N N . TRP A 1 342 ? 205.315 195.541 226.243 1.00 72.00 342 TRP A N 1
ATOM 2517 C CA . TRP A 1 342 ? 204.243 195.545 227.238 1.00 64.47 342 TRP A CA 1
ATOM 2518 C C . TRP A 1 342 ? 203.558 194.185 227.323 1.00 67.51 342 TRP A C 1
ATOM 2519 O O . TRP A 1 342 ? 203.282 193.688 228.421 1.00 69.54 342 TRP A O 1
ATOM 2530 N N . ILE A 1 343 ? 203.266 193.577 226.172 1.00 64.84 343 ILE A N 1
ATOM 2531 C CA . ILE A 1 343 ? 202.574 192.292 226.145 1.00 61.82 343 ILE A CA 1
ATOM 2532 C C . ILE A 1 343 ? 203.441 191.203 226.762 1.00 67.29 343 ILE A C 1
ATOM 2533 O O . ILE A 1 343 ? 202.943 190.323 227.472 1.00 72.54 343 ILE A O 1
ATOM 2538 N N . ASP A 1 344 ? 204.748 191.234 226.489 1.00 71.01 344 ASP A N 1
ATOM 2539 C CA . ASP A 1 344 ? 205.650 190.266 227.103 1.00 69.70 344 ASP A CA 1
ATOM 2540 C C . ASP A 1 344 ? 205.646 190.403 228.621 1.00 71.38 344 ASP A C 1
ATOM 2541 O O . ASP A 1 344 ? 205.584 189.399 229.344 1.00 72.17 344 ASP A O 1
ATOM 2546 N N . LEU A 1 345 ? 205.699 191.639 229.123 1.00 70.64 345 LEU A N 1
ATOM 2547 C CA . LEU A 1 345 ? 205.649 191.836 230.570 1.00 55.07 345 LEU A CA 1
ATOM 2548 C C . LEU A 1 345 ? 204.325 191.351 231.153 1.00 63.55 345 LEU A C 1
ATOM 2549 O O . LEU A 1 345 ? 204.299 190.726 232.222 1.00 67.83 345 LEU A O 1
ATOM 2554 N N . ILE A 1 346 ? 203.215 191.629 230.464 1.00 69.62 346 ILE A N 1
ATOM 2555 C CA . ILE A 1 346 ? 201.904 191.193 230.945 1.00 65.85 346 ILE A CA 1
ATOM 2556 C C . ILE A 1 346 ? 201.837 189.672 231.000 1.00 68.12 346 ILE A C 1
ATOM 2557 O O . ILE A 1 346 ? 201.353 189.088 231.977 1.00 68.52 346 ILE A O 1
ATOM 2562 N N . GLY A 1 347 ? 202.321 189.009 229.950 1.00 77.66 347 GLY A N 1
ATOM 2563 C CA . GLY A 1 347 ? 202.332 187.557 229.943 1.00 74.78 347 GLY A CA 1
ATOM 2564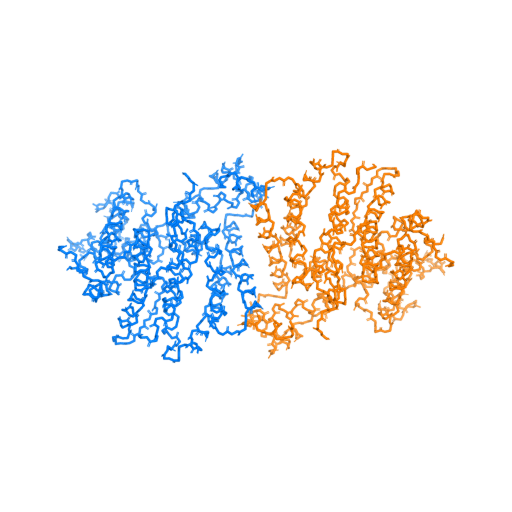 C C . GLY A 1 347 ? 203.210 186.979 231.034 1.00 76.13 347 GLY A C 1
ATOM 2565 O O . GLY A 1 347 ? 202.902 185.927 231.600 1.00 71.16 347 GLY A O 1
ATOM 2566 N N . LYS A 1 348 ? 204.324 187.651 231.336 1.00 80.39 348 LYS A N 1
ATOM 2567 C CA . LYS A 1 348 ? 205.153 187.221 232.457 1.00 72.21 348 LYS A CA 1
ATOM 2568 C C . LYS A 1 348 ? 204.405 187.351 233.778 1.00 74.93 348 LYS A C 1
ATOM 2569 O O . LYS A 1 348 ? 204.471 186.455 234.628 1.00 77.05 348 LYS A O 1
ATOM 2575 N N . LEU A 1 349 ? 203.685 188.459 233.970 1.00 76.06 349 LEU A N 1
ATOM 2576 C CA . LEU A 1 349 ? 202.999 188.674 235.241 1.00 69.63 349 LEU A CA 1
ATOM 2577 C C . LEU A 1 349 ? 201.772 187.779 235.381 1.00 74.70 349 LEU A C 1
ATOM 2578 O O . LEU A 1 349 ? 201.543 187.197 236.448 1.00 78.80 349 LEU A O 1
ATOM 2583 N N . VAL A 1 350 ? 200.973 187.659 234.329 1.00 79.76 350 VAL A N 1
ATOM 2584 C CA . VAL A 1 350 ? 199.756 186.859 234.342 1.00 76.24 350 VAL A CA 1
ATOM 2585 C C . VAL A 1 350 ? 199.904 185.748 233.311 1.00 81.65 350 VAL A C 1
ATOM 2586 O O . VAL A 1 350 ? 199.740 185.973 232.111 1.00 85.67 350 VAL A O 1
ATOM 2590 N N . PRO A 1 351 ? 200.227 184.526 233.744 1.00 80.30 351 PRO A N 1
ATOM 2591 C CA . PRO A 1 351 ? 200.418 183.434 232.775 1.00 76.19 351 PRO A CA 1
ATOM 2592 C C . PRO A 1 351 ? 199.168 183.086 231.985 1.00 77.40 351 PRO A C 1
ATOM 2593 O O . PRO A 1 351 ? 199.279 182.553 230.874 1.00 80.51 351 PRO A O 1
ATOM 2597 N N . ALA A 1 352 ? 197.980 183.368 232.524 1.00 84.01 352 ALA A N 1
ATOM 2598 C CA . ALA A 1 352 ? 196.748 183.004 231.832 1.00 81.19 352 ALA A CA 1
ATOM 2599 C C . ALA A 1 352 ? 196.532 183.839 230.576 1.00 83.83 352 ALA A C 1
ATOM 2600 O O . ALA A 1 352 ? 195.911 183.364 229.619 1.00 84.12 352 ALA A O 1
ATOM 2602 N N . THR A 1 353 ? 197.027 185.074 230.559 1.00 83.40 353 THR A N 1
ATOM 2603 C CA . THR A 1 353 ? 196.813 185.954 229.418 1.00 79.86 353 THR A CA 1
ATOM 2604 C C . THR A 1 353 ? 197.637 185.493 228.221 1.00 80.90 353 THR A C 1
ATOM 2605 O O . THR A 1 353 ? 198.832 185.210 228.347 1.00 82.23 353 THR A O 1
ATOM 2609 N N . SER A 1 354 ? 196.994 185.418 227.060 1.00 80.94 354 SER A N 1
ATOM 2610 C CA . SER A 1 354 ? 197.663 185.062 225.819 1.00 75.25 354 SER A CA 1
ATOM 2611 C C . SER A 1 354 ? 198.208 186.326 225.154 1.00 76.09 354 SER A C 1
ATOM 2612 O O . SER A 1 354 ? 198.247 187.404 225.753 1.00 84.30 354 SER A O 1
ATOM 2615 N N . VAL A 1 355 ? 198.641 186.205 223.899 1.00 71.61 355 VAL A N 1
ATOM 2616 C CA . VAL A 1 355 ? 199.199 187.356 223.197 1.00 73.23 355 VAL A CA 1
ATOM 2617 C C . VAL A 1 355 ? 198.092 188.245 222.642 1.00 78.39 355 VAL A C 1
ATOM 2618 O O . VAL A 1 355 ? 198.168 189.475 222.732 1.00 84.19 355 VAL A O 1
ATOM 2622 N N . ALA A 1 356 ? 197.053 187.644 222.055 1.00 70.32 356 ALA A N 1
ATOM 2623 C CA . ALA A 1 356 ? 195.934 188.432 221.546 1.00 76.75 356 ALA A CA 1
ATOM 2624 C C . ALA A 1 356 ? 195.211 189.155 222.675 1.00 82.99 356 ALA A C 1
ATOM 2625 O O . ALA A 1 356 ? 194.878 190.342 222.556 1.00 90.46 356 ALA A O 1
ATOM 2627 N N . GLN A 1 357 ? 194.965 188.454 223.783 1.00 69.02 357 GLN A N 1
ATOM 2628 C CA . GLN A 1 357 ? 194.383 189.101 224.953 1.00 68.12 357 GLN A CA 1
ATOM 2629 C C . GLN A 1 357 ? 195.297 190.202 225.471 1.00 72.38 357 GLN A C 1
ATOM 2630 O O . GLN A 1 357 ? 194.827 191.269 225.886 1.00 81.94 357 GLN A O 1
ATOM 2636 N N . GLY A 1 358 ? 196.609 189.961 225.448 1.00 60.86 358 GLY A N 1
ATOM 2637 C CA . GLY A 1 358 ? 197.547 190.972 225.903 1.00 61.39 358 GLY A CA 1
ATOM 2638 C C . GLY A 1 358 ? 197.482 192.241 225.077 1.00 68.63 358 GLY A C 1
ATOM 2639 O O . GLY A 1 358 ? 197.444 193.347 225.620 1.00 80.99 358 GLY A O 1
ATOM 2640 N N . ARG A 1 359 ? 197.456 192.102 223.749 1.00 68.01 359 ARG A N 1
ATOM 2641 C CA . ARG A 1 359 ? 197.397 193.294 222.909 1.00 72.24 359 ARG A CA 1
ATOM 2642 C C . ARG A 1 359 ? 196.042 193.982 223.007 1.00 68.39 359 ARG A C 1
ATOM 2643 O O . ARG A 1 359 ? 195.976 195.213 222.938 1.00 77.10 359 ARG A O 1
ATOM 2651 N N . LEU A 1 360 ? 194.957 193.222 223.184 1.00 66.01 360 LEU A N 1
ATOM 2652 C CA . LEU A 1 360 ? 193.656 193.850 223.402 1.00 65.10 360 LEU A CA 1
ATOM 2653 C C . LEU A 1 360 ? 193.660 194.686 224.679 1.00 69.89 360 LEU A C 1
ATOM 2654 O O . LEU A 1 360 ? 193.196 195.835 224.690 1.00 76.31 360 LEU A O 1
ATOM 2659 N N . LEU A 1 361 ? 194.199 194.127 225.766 1.00 64.55 361 LEU A N 1
ATOM 2660 C CA . LEU A 1 361 ? 194.268 194.864 227.024 1.00 56.96 361 LEU A CA 1
ATOM 2661 C C . LEU A 1 361 ? 195.176 196.082 226.904 1.00 60.55 361 LEU A C 1
ATOM 2662 O O . LEU A 1 361 ? 194.876 197.148 227.457 1.00 77.90 361 LEU A O 1
ATOM 2667 N N . VAL A 1 362 ? 196.296 195.940 226.191 1.00 48.54 362 VAL A N 1
ATOM 2668 C CA . VAL A 1 362 ? 197.210 197.062 226.001 1.00 57.60 362 VAL A CA 1
ATOM 2669 C C . VAL A 1 362 ? 196.529 198.176 225.218 1.00 59.16 362 VAL A C 1
ATOM 2670 O O . VAL A 1 362 ? 196.659 199.360 225.552 1.00 68.96 362 VAL A O 1
ATOM 2674 N N . ALA A 1 363 ? 195.796 197.818 224.161 1.00 65.29 363 ALA A N 1
ATOM 2675 C CA . ALA A 1 363 ? 195.067 198.819 223.392 1.00 59.25 363 ALA A CA 1
ATOM 2676 C C . ALA A 1 363 ? 194.027 199.520 224.253 1.00 62.66 363 ALA A C 1
ATOM 2677 O O . ALA A 1 363 ? 193.870 200.744 224.175 1.00 70.73 363 ALA A O 1
ATOM 2679 N N . ALA A 1 364 ? 193.310 198.763 225.086 1.00 62.31 364 ALA A N 1
ATOM 2680 C CA . ALA A 1 364 ? 192.316 199.372 225.966 1.00 56.55 364 ALA A CA 1
ATOM 2681 C C . ALA A 1 364 ? 192.965 200.357 226.933 1.00 62.91 364 ALA A C 1
ATOM 2682 O O . ALA A 1 364 ? 192.468 201.474 227.130 1.00 67.95 364 ALA A O 1
ATOM 2684 N N . ALA A 1 365 ? 194.086 199.961 227.541 1.00 62.43 365 ALA A N 1
ATOM 2685 C CA . ALA A 1 365 ? 194.764 200.837 228.492 1.00 49.32 365 ALA A CA 1
ATOM 2686 C C . ALA A 1 365 ? 195.302 202.092 227.814 1.00 57.55 365 ALA A C 1
ATOM 2687 O O . ALA A 1 365 ? 195.191 203.197 228.361 1.00 71.25 365 ALA A O 1
ATOM 2689 N N . ILE A 1 366 ? 195.895 201.942 226.627 1.00 61.93 366 ILE A N 1
ATOM 2690 C CA . ILE A 1 366 ? 196.418 203.098 225.904 1.00 56.26 366 ILE A CA 1
ATOM 2691 C C . ILE A 1 366 ? 195.287 204.040 225.519 1.00 61.45 366 ILE A C 1
ATOM 2692 O O . ILE A 1 366 ? 195.419 205.266 225.618 1.00 69.64 366 ILE A O 1
ATOM 2697 N N . SER A 1 367 ? 194.156 203.486 225.074 1.00 59.88 367 SER A N 1
ATOM 2698 C CA . SER A 1 367 ? 193.006 204.318 224.741 1.00 55.18 367 SER A CA 1
ATOM 2699 C C . SER A 1 367 ? 192.508 205.077 225.962 1.00 58.58 367 SER A C 1
ATOM 2700 O O . SER A 1 367 ? 192.186 206.266 225.871 1.00 65.69 367 SER A O 1
ATOM 2703 N N . PHE A 1 368 ? 192.445 204.409 227.117 1.00 60.85 368 PHE A N 1
ATOM 2704 C CA . PHE A 1 368 ? 192.030 205.086 228.343 1.00 52.24 368 PHE A CA 1
ATOM 2705 C C . PHE A 1 368 ? 192.971 206.233 228.689 1.00 60.95 368 PHE A C 1
ATOM 2706 O O . PHE A 1 368 ? 192.528 207.350 228.989 1.00 69.43 368 PHE A O 1
ATOM 2714 N N . ILE A 1 369 ? 194.280 205.973 228.640 1.00 53.53 369 ILE A N 1
ATOM 2715 C CA . ILE A 1 369 ? 195.259 206.997 228.997 1.00 48.45 369 ILE A CA 1
ATOM 2716 C C . ILE A 1 369 ? 195.148 208.190 228.055 1.00 59.25 369 ILE A C 1
ATOM 2717 O O . ILE A 1 369 ? 195.122 209.348 228.489 1.00 72.84 369 ILE A O 1
ATOM 2722 N N . GLU A 1 370 ? 195.068 207.922 226.749 1.00 71.10 370 GLU A N 1
ATOM 2723 C CA . GLU A 1 370 ? 195.012 209.007 225.775 1.00 65.15 370 GLU A CA 1
ATOM 2724 C C . GLU A 1 370 ? 193.712 209.795 225.885 1.00 68.16 370 GLU A C 1
ATOM 2725 O O . GLU A 1 370 ? 193.718 211.025 225.764 1.00 78.92 370 GLU A O 1
ATOM 2731 N N . ASP A 1 371 ? 192.587 209.109 226.105 1.00 61.91 371 ASP A N 1
ATOM 2732 C CA . ASP A 1 371 ? 191.312 209.806 226.236 1.00 59.32 371 ASP A CA 1
ATOM 2733 C C . ASP A 1 371 ? 191.286 210.688 227.477 1.00 66.68 371 ASP A C 1
ATOM 2734 O O . ASP A 1 371 ? 190.783 211.816 227.429 1.00 68.47 371 ASP A O 1
ATOM 2739 N N . VAL A 1 372 ? 191.817 210.195 228.598 1.00 70.62 372 VAL A N 1
ATOM 2740 C CA . VAL A 1 372 ? 191.830 211.006 229.812 1.00 62.01 372 VAL A CA 1
ATOM 2741 C C . VAL A 1 372 ? 192.795 212.178 229.666 1.00 65.51 372 VAL A C 1
ATOM 2742 O O . VAL A 1 372 ? 192.517 213.289 230.133 1.00 69.98 372 VAL A O 1
ATOM 2746 N N . ALA A 1 373 ? 193.935 211.956 229.007 1.00 71.20 373 ALA A N 1
ATOM 2747 C CA . ALA A 1 373 ? 194.933 213.013 228.876 1.00 58.95 373 ALA A CA 1
ATOM 2748 C C . ALA A 1 373 ? 194.400 214.193 228.070 1.00 66.81 373 ALA A C 1
ATOM 2749 O O . ALA A 1 373 ? 194.722 215.350 228.365 1.00 73.39 373 ALA A O 1
ATOM 2751 N N . ARG A 1 374 ? 193.586 213.923 227.049 1.00 69.42 374 ARG A N 1
ATOM 2752 C CA . ARG A 1 374 ? 193.090 214.994 226.191 1.00 64.77 374 ARG A CA 1
ATOM 2753 C C . ARG A 1 374 ? 192.021 215.833 226.884 1.00 70.94 374 ARG A C 1
ATOM 2754 O O . ARG A 1 374 ? 191.947 217.047 226.664 1.00 74.32 374 ARG A O 1
ATOM 2762 N N . THR A 1 375 ? 191.186 215.213 227.713 1.00 72.28 375 THR A N 1
ATOM 2763 C CA . THR A 1 375 ? 190.160 215.956 228.433 1.00 68.24 375 THR A CA 1
ATOM 2764 C C . THR A 1 375 ? 190.806 216.836 229.496 1.00 71.93 375 THR A C 1
ATOM 2765 O O . THR A 1 375 ? 191.639 216.372 230.280 1.00 83.37 375 THR A O 1
ATOM 2769 N N . TRP A 1 376 ? 190.418 218.113 229.524 1.00 74.25 376 TRP A N 1
ATOM 2770 C CA . TRP A 1 376 ? 191.117 219.080 230.364 1.00 77.80 376 TRP A CA 1
ATOM 2771 C C . TRP A 1 376 ? 190.637 219.035 231.810 1.00 77.37 376 TRP A C 1
ATOM 2772 O O . TRP A 1 376 ? 191.452 218.995 232.738 1.00 80.13 376 TRP A O 1
ATOM 2783 N N . HIS A 1 377 ? 189.319 219.047 232.025 1.00 70.42 377 HIS A N 1
ATOM 2784 C CA . HIS A 1 377 ? 188.798 219.150 233.384 1.00 73.57 377 HIS A CA 1
ATOM 2785 C C . HIS A 1 377 ? 189.084 217.908 234.218 1.00 78.31 377 HIS A C 1
ATOM 2786 O O . HIS A 1 377 ? 189.005 217.974 235.450 1.00 84.20 377 HIS A O 1
ATOM 2793 N N . LEU A 1 378 ? 189.411 216.782 233.584 1.00 78.42 378 LEU A N 1
ATOM 2794 C CA . LEU A 1 378 ? 189.749 215.572 234.323 1.00 69.13 378 LEU A CA 1
ATOM 2795 C C . LEU A 1 378 ? 191.164 215.601 234.887 1.00 71.22 378 LEU A C 1
ATOM 2796 O O . LEU A 1 378 ? 191.482 214.793 235.765 1.00 75.10 378 LEU A O 1
ATOM 2801 N N . THR A 1 379 ? 192.015 216.508 234.407 1.00 79.76 379 THR A N 1
ATOM 2802 C CA . THR A 1 379 ? 193.411 216.575 234.814 1.00 76.40 379 THR A CA 1
ATOM 2803 C C . THR A 1 379 ? 193.699 217.751 235.741 1.00 79.87 379 THR A C 1
ATOM 2804 O O . THR A 1 379 ? 194.861 218.143 235.891 1.00 87.30 379 THR A O 1
ATOM 2808 N N . ARG A 1 380 ? 192.671 218.320 236.366 1.00 83.46 380 ARG A N 1
ATOM 2809 C CA . ARG A 1 380 ? 192.828 219.478 237.245 1.00 79.85 380 ARG A CA 1
ATOM 2810 C C . ARG A 1 380 ? 192.851 219.079 238.714 1.00 85.09 380 ARG A C 1
ATOM 2811 O O . ARG A 1 380 ? 192.337 219.801 239.572 1.00 93.17 380 ARG A O 1
ATOM 2819 N N . TYR A 1 381 ? 193.441 217.928 239.031 1.00 80.22 381 TYR A N 1
ATOM 2820 C CA . TYR A 1 381 ? 193.553 217.458 240.403 1.00 75.75 381 TYR A CA 1
ATOM 2821 C C . TYR A 1 381 ? 194.999 217.088 240.698 1.00 81.29 381 TYR A C 1
ATOM 2822 O O . TYR A 1 381 ? 195.749 216.685 239.805 1.00 86.71 381 TYR A O 1
ATOM 2831 N N . ALA A 1 382 ? 195.385 217.235 241.962 1.00 83.73 382 ALA A N 1
ATOM 2832 C CA . ALA A 1 382 ? 196.746 216.920 242.370 1.00 82.30 382 ALA A CA 1
ATOM 2833 C C . ALA A 1 382 ? 196.943 215.411 242.435 1.00 82.05 382 ALA A C 1
ATOM 2834 O O . ALA A 1 382 ? 196.145 214.694 243.046 1.00 82.07 382 ALA A O 1
ATOM 2836 N N . GLY A 1 383 ? 198.013 214.931 241.806 1.00 82.19 383 GLY A N 1
ATOM 2837 C CA . GLY A 1 383 ? 198.311 213.512 241.819 1.00 82.93 383 GLY A CA 1
ATOM 2838 C C . GLY A 1 383 ? 197.385 212.665 240.977 1.00 83.23 383 GLY A C 1
ATOM 2839 O O . GLY A 1 383 ? 197.154 211.497 241.306 1.00 89.29 383 GLY A O 1
ATOM 2840 N N . VAL A 1 384 ? 196.845 213.222 239.890 1.00 71.31 384 VAL A N 1
ATOM 2841 C CA . VAL A 1 384 ? 195.966 212.451 239.021 1.00 70.55 384 VAL A CA 1
ATOM 2842 C C . VAL A 1 384 ? 196.748 211.443 238.188 1.00 76.31 384 VAL A C 1
ATOM 2843 O O . VAL A 1 384 ? 196.187 210.425 237.762 1.00 85.96 384 VAL A O 1
ATOM 2847 N N . ALA A 1 385 ? 198.039 211.695 237.952 1.00 64.58 385 ALA A N 1
ATOM 2848 C CA . ALA A 1 385 ? 198.847 210.765 237.173 1.00 61.45 385 ALA A CA 1
ATOM 2849 C C . ALA A 1 385 ? 198.956 209.415 237.868 1.00 70.50 385 ALA A C 1
ATOM 2850 O O . ALA A 1 385 ? 198.923 208.367 237.213 1.00 80.76 385 ALA A O 1
ATOM 2852 N N . ASP A 1 386 ? 199.094 209.421 239.196 1.00 72.98 386 ASP A N 1
ATOM 2853 C CA . ASP A 1 386 ? 199.147 208.166 239.940 1.00 71.88 386 ASP A CA 1
ATOM 2854 C C . ASP A 1 386 ? 197.848 207.383 239.796 1.00 76.09 386 ASP A C 1
ATOM 2855 O O . ASP A 1 386 ? 197.869 206.160 239.615 1.00 86.69 386 ASP A O 1
ATOM 2860 N N . GLU A 1 387 ? 196.705 208.070 239.874 1.00 72.92 387 GLU A N 1
ATOM 2861 C CA . GLU A 1 387 ? 195.421 207.396 239.704 1.00 73.35 387 GLU A CA 1
ATOM 2862 C C . GLU A 1 387 ? 195.282 206.817 238.301 1.00 76.94 387 GLU A C 1
ATOM 2863 O O . GLU A 1 387 ? 194.805 205.687 238.131 1.00 83.17 387 GLU A O 1
ATOM 2869 N N . ILE A 1 388 ? 195.693 207.578 237.283 1.00 58.61 388 ILE A N 1
ATOM 2870 C CA . ILE A 1 388 ? 195.611 207.091 235.908 1.00 55.96 388 ILE A CA 1
ATOM 2871 C C . ILE A 1 388 ? 196.499 205.866 235.722 1.00 58.11 388 ILE A C 1
ATOM 2872 O O . ILE A 1 388 ? 196.096 204.877 235.097 1.00 67.76 388 ILE A O 1
ATOM 2877 N N . SER A 1 389 ? 197.720 205.914 236.260 1.00 63.58 389 SER A N 1
ATOM 2878 C CA . SER A 1 389 ? 198.627 204.776 236.151 1.00 61.03 389 SER A CA 1
ATOM 2879 C C . SER A 1 389 ? 198.073 203.556 236.873 1.00 66.31 389 SER A C 1
ATOM 2880 O O . SER A 1 389 ? 198.175 202.431 236.370 1.00 79.70 389 SER A O 1
ATOM 2883 N N . GLY A 1 390 ? 197.485 203.755 238.054 1.00 51.36 390 GLY A N 1
ATOM 2884 C CA . GLY A 1 390 ? 196.895 202.637 238.770 1.00 50.64 390 GLY A CA 1
ATOM 2885 C C . GLY A 1 390 ? 195.741 202.005 238.017 1.00 58.00 390 GLY A C 1
ATOM 2886 O O . GLY A 1 390 ? 195.634 200.779 237.941 1.00 65.41 390 GLY A O 1
ATOM 2887 N N . LEU A 1 391 ? 194.867 202.833 237.440 1.00 61.42 391 LEU A N 1
ATOM 2888 C CA . LEU A 1 391 ? 193.753 202.296 236.662 1.00 54.72 391 LEU A CA 1
ATOM 2889 C C . LEU A 1 391 ? 194.247 201.560 235.421 1.00 58.51 391 LEU A C 1
ATOM 2890 O O . LEU A 1 391 ? 193.726 200.491 235.077 1.00 66.19 391 LEU A O 1
ATOM 2895 N N . ALA A 1 392 ? 195.255 202.111 234.739 1.00 58.54 392 ALA A N 1
ATOM 2896 C CA . ALA A 1 392 ? 195.805 201.439 233.567 1.00 55.10 392 ALA A CA 1
ATOM 2897 C C . ALA A 1 392 ? 196.436 200.104 233.940 1.00 56.89 392 ALA A C 1
ATOM 2898 O O . ALA A 1 392 ? 196.268 199.108 233.227 1.00 64.89 392 ALA A O 1
ATOM 2900 N N . LEU A 1 393 ? 197.165 200.063 235.057 1.00 56.69 393 LEU A N 1
ATOM 2901 C CA . LEU A 1 393 ? 197.764 198.810 235.504 1.00 52.22 393 LEU A CA 1
ATOM 2902 C C . LEU A 1 393 ? 196.696 197.792 235.880 1.00 53.58 393 LEU A C 1
ATOM 2903 O O . LEU A 1 393 ? 196.847 196.596 235.609 1.00 69.66 393 LEU A O 1
ATOM 2908 N N . ALA A 1 394 ? 195.614 198.247 236.516 1.00 61.93 394 ALA A N 1
ATOM 2909 C CA . ALA A 1 394 ? 194.513 197.343 236.830 1.00 60.77 394 ALA A CA 1
ATOM 2910 C C . ALA A 1 394 ? 193.898 196.766 235.562 1.00 61.01 394 ALA A C 1
ATOM 2911 O O . ALA A 1 394 ? 193.609 195.566 235.493 1.00 67.15 394 ALA A O 1
ATOM 2913 N N . ILE A 1 395 ? 193.701 197.606 234.544 1.00 64.47 395 ILE A N 1
ATOM 2914 C CA . ILE A 1 395 ? 193.174 197.120 233.271 1.00 55.90 395 ILE A CA 1
ATOM 2915 C C . ILE A 1 395 ? 194.122 196.095 232.660 1.00 57.68 395 ILE A C 1
ATOM 2916 O O . ILE A 1 395 ? 193.693 195.050 232.156 1.00 60.78 395 ILE A O 1
ATOM 2921 N N . LEU A 1 396 ? 195.426 196.378 232.699 1.00 61.37 396 LEU A N 1
ATOM 2922 C CA . LEU A 1 396 ? 196.406 195.475 232.103 1.00 52.65 396 LEU A CA 1
ATOM 2923 C C . LEU A 1 396 ? 196.448 194.134 232.828 1.00 59.05 396 LEU A C 1
ATOM 2924 O O . LEU A 1 396 ? 196.583 193.082 232.192 1.00 70.97 396 LEU A O 1
ATOM 2929 N N . THR A 1 397 ? 196.335 194.148 234.154 1.00 65.76 397 THR A N 1
ATOM 2930 C CA . THR A 1 397 ? 196.471 192.945 234.967 1.00 60.75 397 THR A CA 1
ATOM 2931 C C . THR A 1 397 ? 195.142 192.212 235.150 1.00 64.87 397 THR A C 1
ATOM 2932 O O . THR A 1 397 ? 195.129 191.085 235.658 1.00 78.44 397 THR A O 1
ATOM 2936 N N . SER A 1 398 ? 194.028 192.802 234.700 1.00 71.66 398 SER A N 1
ATOM 2937 C CA . SER A 1 398 ? 192.713 192.183 234.849 1.00 63.86 398 SER A CA 1
ATOM 2938 C C . SER A 1 398 ? 192.632 190.769 234.287 1.00 66.22 398 SER A C 1
ATOM 2939 O O . SER A 1 398 ? 191.662 190.059 234.578 1.00 74.89 398 SER A O 1
ATOM 2942 N N . GLY A 1 399 ? 193.613 190.338 233.493 1.00 80.44 399 GLY A N 1
ATOM 2943 C CA . GLY A 1 399 ? 193.571 189.004 232.920 1.00 84.68 399 GLY A CA 1
ATOM 2944 C C . GLY A 1 399 ? 193.616 187.887 233.943 1.00 86.72 399 GLY A C 1
ATOM 2945 O O . GLY A 1 399 ? 193.288 186.743 233.611 1.00 88.29 399 GLY A O 1
ATOM 2946 N N . ALA A 1 400 ? 194.016 188.189 235.181 1.00 87.37 400 ALA A N 1
ATOM 2947 C CA . ALA A 1 400 ? 194.069 187.159 236.214 1.00 84.74 400 ALA A CA 1
ATOM 2948 C C . ALA A 1 400 ? 192.685 186.598 236.511 1.00 89.38 400 ALA A C 1
ATOM 2949 O O . ALA A 1 400 ? 192.516 185.381 236.654 1.00 91.57 400 ALA A O 1
ATOM 2951 N N . GLY A 1 401 ? 191.683 187.466 236.605 1.00 99.66 401 GLY A N 1
ATOM 2952 C CA . GLY A 1 401 ? 190.326 187.034 236.883 1.00 99.43 401 GLY A CA 1
ATOM 2953 C C . GLY A 1 401 ? 189.830 187.447 238.255 1.00 100.14 401 GLY A C 1
ATOM 2954 O O . GLY A 1 401 ? 190.573 188.029 239.046 1.00 99.37 401 GLY A O 1
ATOM 2955 N N . VAL B 1 8 ? 260.426 224.309 181.633 1.00 127.99 8 VAL D N 1
ATOM 2956 C CA . VAL B 1 8 ? 259.153 224.891 182.037 1.00 130.15 8 VAL D CA 1
ATOM 2957 C C . VAL B 1 8 ? 258.815 224.481 183.466 1.00 131.96 8 VAL D C 1
ATOM 2958 O O . VAL B 1 8 ? 258.827 225.309 184.377 1.00 132.05 8 VAL D O 1
ATOM 2962 N N . ARG B 1 9 ? 258.510 223.200 183.654 1.00 126.17 9 ARG D N 1
ATOM 2963 C CA . ARG B 1 9 ? 258.204 222.691 184.983 1.00 121.77 9 ARG D CA 1
ATOM 2964 C C . ARG B 1 9 ? 259.441 222.738 185.870 1.00 123.86 9 ARG D C 1
ATOM 2965 O O . ARG B 1 9 ? 260.556 222.445 185.429 1.00 125.22 9 ARG D O 1
ATOM 2973 N N . ARG B 1 10 ? 259.236 223.108 187.132 1.00 116.97 10 ARG D N 1
ATOM 2974 C CA . ARG B 1 10 ? 260.319 223.241 188.094 1.00 116.85 10 ARG D CA 1
ATOM 2975 C C . ARG B 1 10 ? 260.030 222.385 189.318 1.00 117.99 10 ARG D C 1
ATOM 2976 O O . ARG B 1 10 ? 258.887 222.309 189.779 1.00 118.37 10 ARG D O 1
ATOM 2978 N N . ARG B 1 11 ? 261.072 221.741 189.836 1.00 105.64 11 ARG D N 1
ATOM 2979 C CA . ARG B 1 11 ? 260.966 220.933 191.044 1.00 103.23 11 ARG D CA 1
ATOM 2980 C C . ARG B 1 11 ? 261.613 221.681 192.200 1.00 105.27 11 ARG D C 1
ATOM 2981 O O . ARG B 1 11 ? 262.844 221.838 192.219 1.00 109.65 11 ARG D O 1
ATOM 2989 N N . PRO B 1 12 ? 260.837 222.156 193.181 1.00 101.00 12 PRO D N 1
ATOM 2990 C CA . PRO B 1 12 ? 261.389 223.084 194.181 1.00 102.19 12 PRO D CA 1
ATOM 2991 C C . PRO B 1 12 ? 262.347 222.448 195.177 1.00 102.55 12 PRO D C 1
ATOM 2992 O O . PRO B 1 12 ? 262.942 223.189 195.971 1.00 105.22 12 PRO D O 1
ATOM 2996 N N . LYS B 1 13 ? 262.477 221.117 195.190 1.00 102.86 13 LYS D N 1
ATOM 2997 C CA . LYS B 1 13 ? 263.362 220.376 196.088 1.00 104.61 13 LYS D CA 1
ATOM 2998 C C . LYS B 1 13 ? 262.799 220.381 197.510 1.00 103.69 13 LYS D C 1
ATOM 2999 O O . LYS B 1 13 ? 263.254 219.626 198.376 1.00 104.81 13 LYS D O 1
ATOM 3005 N N . ASP B 1 14 ? 261.759 221.181 197.742 1.00 100.01 14 ASP D N 1
ATOM 3006 C CA . ASP B 1 14 ? 260.997 221.162 198.984 1.00 98.68 14 ASP D CA 1
ATOM 3007 C C . ASP B 1 14 ? 259.563 220.715 198.723 1.00 102.12 14 ASP D C 1
ATOM 3008 O O . ASP B 1 14 ? 258.624 221.195 199.361 1.00 102.52 14 ASP D O 1
ATOM 3013 N N . ARG B 1 15 ? 259.391 219.793 197.773 1.00 93.06 15 ARG D N 1
ATOM 3014 C CA . ARG B 1 15 ? 258.054 219.405 197.334 1.00 86.39 15 ARG D CA 1
ATOM 3015 C C . ARG B 1 15 ? 257.277 218.712 198.445 1.00 88.03 15 ARG D C 1
ATOM 3016 O O . ARG B 1 15 ? 256.067 218.924 198.585 1.00 89.84 15 ARG D O 1
ATOM 3024 N N . LYS B 1 16 ? 257.948 217.872 199.237 1.00 81.05 16 LYS D N 1
ATOM 3025 C CA . LYS B 1 16 ? 257.240 217.115 200.263 1.00 81.87 16 LYS D CA 1
ATOM 3026 C C . LYS B 1 16 ? 256.678 218.024 201.350 1.00 84.10 16 LYS D C 1
ATOM 3027 O O . LYS B 1 16 ? 255.614 217.732 201.904 1.00 90.71 16 LYS D O 1
ATOM 3033 N N . LYS B 1 17 ? 257.354 219.136 201.653 1.00 86.25 17 LYS D N 1
ATOM 3034 C CA . LYS B 1 17 ? 256.815 220.079 202.629 1.00 83.21 17 LYS D CA 1
ATOM 3035 C C . LYS B 1 17 ? 255.524 220.717 202.128 1.00 87.50 17 LYS D C 1
ATOM 3036 O O . LYS B 1 17 ? 254.550 220.839 202.882 1.00 90.15 17 LYS D O 1
ATOM 3042 N N . GLN B 1 18 ? 255.496 221.124 200.857 1.00 87.15 18 GLN D N 1
ATOM 3043 C CA . GLN B 1 18 ? 254.278 221.689 200.285 1.00 85.90 18 GLN D CA 1
ATOM 3044 C C . GLN B 1 18 ? 253.165 220.651 200.223 1.00 89.34 18 GLN D C 1
ATOM 3045 O O . GLN B 1 18 ? 251.997 220.966 200.481 1.00 93.05 18 GLN D O 1
ATOM 3051 N N . ILE B 1 19 ? 253.510 219.408 199.876 1.00 82.47 19 ILE D N 1
ATOM 3052 C CA . ILE B 1 19 ? 252.520 218.335 199.852 1.00 80.68 19 ILE D CA 1
ATOM 3053 C C . ILE B 1 19 ? 251.936 218.124 201.242 1.00 77.63 19 ILE D C 1
ATOM 3054 O O . ILE B 1 19 ? 250.721 217.961 201.404 1.00 81.62 19 ILE D O 1
ATOM 3059 N N . LEU B 1 20 ? 252.791 218.130 202.266 1.00 77.93 20 LEU D N 1
ATOM 3060 C CA . LEU B 1 20 ? 252.320 217.964 203.636 1.00 74.87 20 LEU D CA 1
ATOM 3061 C C . LEU B 1 20 ? 251.428 219.123 204.060 1.00 78.94 20 LEU D C 1
ATOM 3062 O O . LEU B 1 20 ? 250.417 218.918 204.738 1.00 87.34 20 LEU D O 1
ATOM 3067 N N . ASP B 1 21 ? 251.790 220.350 203.678 1.00 81.74 21 ASP D N 1
ATOM 3068 C CA . ASP B 1 21 ? 250.964 221.505 204.022 1.00 82.19 21 ASP D CA 1
ATOM 3069 C C . ASP B 1 21 ? 249.587 221.411 203.371 1.00 83.79 21 ASP D C 1
ATOM 3070 O O . ASP B 1 21 ? 248.559 221.652 204.020 1.00 87.26 21 ASP D O 1
ATOM 3075 N N . GLN B 1 22 ? 249.548 221.055 202.084 1.00 81.06 22 GLN D N 1
ATOM 3076 C CA . GLN B 1 22 ? 248.267 220.906 201.399 1.00 78.82 22 GLN D CA 1
ATOM 3077 C C . GLN B 1 22 ? 247.447 219.775 202.006 1.00 81.60 22 GLN D C 1
ATOM 3078 O O . GLN B 1 22 ? 246.223 219.889 202.146 1.00 83.83 22 GLN D O 1
ATOM 3084 N N . ALA B 1 23 ? 248.105 218.671 202.370 1.00 80.40 23 ALA D N 1
ATOM 3085 C CA . ALA B 1 23 ? 247.405 217.560 203.002 1.00 72.43 23 ALA D CA 1
ATOM 3086 C C . ALA B 1 23 ? 246.814 217.972 204.343 1.00 74.39 23 ALA D C 1
ATOM 3087 O O . ALA B 1 23 ? 245.679 217.608 204.662 1.00 80.54 23 ALA D O 1
ATOM 3089 N N . VAL B 1 24 ? 247.571 218.727 205.142 1.00 77.41 24 VAL D N 1
ATOM 3090 C CA . VAL B 1 24 ? 247.060 219.209 206.423 1.00 74.63 24 VAL D CA 1
ATOM 3091 C C . VAL B 1 24 ? 245.843 220.097 206.202 1.00 75.04 24 VAL D C 1
ATOM 3092 O O . VAL B 1 24 ? 244.812 219.952 206.872 1.00 78.72 24 VAL D O 1
ATOM 3096 N N . GLY B 1 25 ? 245.945 221.028 205.250 1.00 76.17 25 GLY D N 1
ATOM 3097 C CA . GLY B 1 25 ? 244.826 221.914 204.977 1.00 76.50 25 GLY D CA 1
ATOM 3098 C C . GLY B 1 25 ? 243.579 221.168 204.541 1.00 79.07 25 GLY D C 1
ATOM 3099 O O . GLY B 1 25 ? 242.476 221.452 205.015 1.00 81.35 25 GLY D O 1
ATOM 3100 N N . LEU B 1 26 ? 243.737 220.193 203.643 1.00 82.87 26 LEU D N 1
ATOM 3101 C CA . LEU B 1 26 ? 242.579 219.463 203.138 1.00 77.15 26 LEU D CA 1
ATOM 3102 C C . LEU B 1 26 ? 242.003 218.523 204.191 1.00 79.47 26 LEU D C 1
ATOM 3103 O O . LEU B 1 26 ? 240.785 218.321 204.248 1.00 79.88 26 LEU D O 1
ATOM 3108 N N . PHE B 1 27 ? 242.859 217.932 205.030 1.00 79.86 27 PHE D N 1
ATOM 3109 C CA . PHE B 1 27 ? 242.372 217.069 206.100 1.00 71.37 27 PHE D CA 1
ATOM 3110 C C . PHE B 1 27 ? 241.612 217.869 207.148 1.00 76.30 27 PHE D C 1
ATOM 3111 O O . PHE B 1 27 ? 240.634 217.379 207.724 1.00 79.68 27 PHE D O 1
ATOM 3119 N N . ILE B 1 28 ? 242.060 219.094 207.429 1.00 79.86 28 ILE D N 1
ATOM 3120 C CA . ILE B 1 28 ? 241.335 219.941 208.369 1.00 76.36 28 ILE D CA 1
ATOM 3121 C C . ILE B 1 28 ? 240.020 220.414 207.762 1.00 81.56 28 ILE D C 1
ATOM 3122 O O . ILE B 1 28 ? 238.978 220.412 208.429 1.00 84.27 28 ILE D O 1
ATOM 3127 N N . GLU B 1 29 ? 240.041 220.817 206.489 1.00 93.83 29 GLU D N 1
ATOM 3128 C CA . GLU B 1 29 ? 238.842 221.372 205.866 1.00 90.78 29 GLU D CA 1
ATOM 3129 C C . GLU B 1 29 ? 237.741 220.324 205.743 1.00 91.39 29 GLU D C 1
ATOM 3130 O O . GLU B 1 29 ? 236.597 220.561 206.150 1.00 94.59 29 GLU D O 1
ATOM 3136 N N . ARG B 1 30 ? 238.064 219.159 205.186 1.00 94.82 30 ARG D N 1
ATOM 3137 C CA . ARG B 1 30 ? 237.105 218.077 205.022 1.00 93.07 30 ARG D CA 1
ATOM 3138 C C . ARG B 1 30 ? 237.743 216.763 205.456 1.00 94.36 30 ARG D C 1
ATOM 3139 O O . ARG B 1 30 ? 238.945 216.686 205.718 1.00 100.61 30 ARG D O 1
ATOM 3147 N N . GLY B 1 31 ? 236.921 215.718 205.513 1.00 86.14 31 GLY D N 1
ATOM 3148 C CA . GLY B 1 31 ? 237.355 214.470 206.108 1.00 90.12 31 GLY D CA 1
ATOM 3149 C C . GLY B 1 31 ? 238.474 213.803 205.331 1.00 88.70 31 GLY D C 1
ATOM 3150 O O . GLY B 1 31 ? 238.723 214.086 204.158 1.00 94.94 31 GLY D O 1
ATOM 3151 N N . PHE B 1 32 ? 239.165 212.894 206.024 1.00 73.84 32 PHE D N 1
ATOM 3152 C CA . PHE B 1 32 ? 240.263 212.156 205.410 1.00 71.42 32 PHE D CA 1
ATOM 3153 C C . PHE B 1 32 ? 239.770 211.289 204.257 1.00 73.98 32 PHE D C 1
ATOM 3154 O O . PHE B 1 32 ? 240.427 211.198 203.213 1.00 76.15 32 PHE D O 1
ATOM 3162 N N . HIS B 1 33 ? 238.616 210.642 204.430 1.00 79.49 33 HIS D N 1
ATOM 3163 C CA . HIS B 1 33 ? 238.030 209.832 203.369 1.00 75.48 33 HIS D CA 1
ATOM 3164 C C . HIS B 1 33 ? 237.386 210.671 202.274 1.00 76.87 33 HIS D C 1
ATOM 3165 O O . HIS B 1 33 ? 237.132 210.149 201.183 1.00 81.65 33 HIS D O 1
ATOM 3172 N N . SER B 1 34 ? 237.119 211.951 202.537 1.00 79.91 34 SER D N 1
ATOM 3173 C CA . SER B 1 34 ? 236.417 212.791 201.575 1.00 80.01 34 SER D CA 1
ATOM 3174 C C . SER B 1 34 ? 237.355 213.525 200.628 1.00 82.87 34 SER D C 1
ATOM 3175 O O . SER B 1 34 ? 236.877 214.217 199.724 1.00 88.23 34 SER D O 1
ATOM 3178 N N . VAL B 1 35 ? 238.666 213.398 200.810 1.00 75.73 35 VAL D N 1
ATOM 3179 C CA . VAL B 1 35 ? 239.646 214.013 199.925 1.00 76.86 35 VAL D CA 1
ATOM 3180 C C . VAL B 1 35 ? 240.425 212.900 199.235 1.00 78.27 35 VAL D C 1
ATOM 3181 O O . VAL B 1 35 ? 240.789 211.897 199.863 1.00 83.46 35 VAL D O 1
ATOM 3185 N N . LYS B 1 36 ? 240.628 213.050 197.933 1.00 82.02 36 LYS D N 1
ATOM 3186 C CA . LYS B 1 36 ? 241.424 212.092 197.188 1.00 82.29 36 LYS D CA 1
ATOM 3187 C C . LYS B 1 36 ? 242.875 212.555 197.113 1.00 85.54 36 LYS D C 1
ATOM 3188 O O . LYS B 1 36 ? 243.194 213.729 197.322 1.00 89.98 36 LYS D O 1
ATOM 3194 N N . LEU B 1 37 ? 243.761 211.606 196.809 1.00 81.68 37 LEU D N 1
ATOM 3195 C CA . LEU B 1 37 ? 245.158 211.955 196.583 1.00 79.65 37 LEU D CA 1
ATOM 3196 C C . LEU B 1 37 ? 245.311 212.873 195.378 1.00 81.48 37 LEU D C 1
ATOM 3197 O O . LEU B 1 37 ? 246.241 213.688 195.329 1.00 86.32 37 LEU D O 1
ATOM 3202 N N . GLU B 1 38 ? 244.409 212.758 194.399 1.00 90.59 38 GLU D N 1
ATOM 3203 C CA . GLU B 1 38 ? 244.434 213.666 193.258 1.00 87.17 38 GLU D CA 1
ATOM 3204 C C . GLU B 1 38 ? 244.160 215.102 193.693 1.00 89.47 38 GLU D C 1
ATOM 3205 O O . GLU B 1 38 ? 244.719 216.044 193.124 1.00 95.14 38 GLU D O 1
ATOM 3211 N N . ASP B 1 39 ? 243.321 215.291 194.716 1.00 87.43 39 ASP D N 1
ATOM 3212 C CA . ASP B 1 39 ? 243.055 216.639 195.212 1.00 84.29 39 ASP D CA 1
ATOM 3213 C C . ASP B 1 39 ? 244.306 217.255 195.828 1.00 85.36 39 ASP D C 1
ATOM 3214 O O . ASP B 1 39 ? 244.641 218.415 195.556 1.00 90.85 39 ASP D O 1
ATOM 3219 N N . ILE B 1 40 ? 245.012 216.490 196.664 1.00 83.58 40 ILE D N 1
ATOM 3220 C CA . ILE B 1 40 ? 246.241 216.987 197.276 1.00 80.45 40 ILE D CA 1
ATOM 3221 C C . ILE B 1 40 ? 247.295 217.255 196.209 1.00 82.57 40 ILE D C 1
ATOM 3222 O O . ILE B 1 40 ? 248.007 218.266 196.255 1.00 88.70 40 ILE D O 1
ATOM 3227 N N . ALA B 1 41 ? 247.414 216.350 195.235 1.00 86.19 41 ALA D N 1
ATOM 3228 C CA . ALA B 1 41 ? 248.389 216.534 194.167 1.00 82.73 41 ALA D CA 1
ATOM 3229 C C . ALA B 1 41 ? 248.088 217.783 193.347 1.00 88.69 41 ALA D C 1
ATOM 3230 O O . ALA B 1 41 ? 249.002 218.538 192.995 1.00 93.14 41 ALA D O 1
ATOM 3232 N N . GLU B 1 42 ? 246.811 218.018 193.032 1.00 91.73 42 GLU D N 1
ATOM 3233 C CA . GLU B 1 42 ? 246.436 219.218 192.291 1.00 89.99 42 GLU D CA 1
ATOM 3234 C C . GLU B 1 42 ? 246.695 220.476 193.110 1.00 92.73 42 GLU D C 1
ATOM 3235 O O . GLU B 1 42 ? 247.144 221.493 192.568 1.00 96.97 42 GLU D O 1
ATOM 3241 N N . ALA B 1 43 ? 246.410 220.431 194.414 1.00 87.26 43 ALA D N 1
ATOM 3242 C CA . ALA B 1 43 ? 246.713 221.572 195.272 1.00 86.94 43 ALA D CA 1
ATOM 3243 C C . ALA B 1 43 ? 248.211 221.838 195.337 1.00 88.03 43 ALA D C 1
ATOM 3244 O O . ALA B 1 43 ? 248.632 222.990 195.490 1.00 90.11 43 ALA D O 1
ATOM 3246 N N . ALA B 1 44 ? 249.025 220.792 195.225 1.00 83.85 44 ALA D N 1
ATOM 3247 C CA . ALA B 1 44 ? 250.474 220.926 195.191 1.00 80.51 44 ALA D CA 1
ATOM 3248 C C . ALA B 1 44 ? 251.025 221.046 193.776 1.00 85.29 44 ALA D C 1
ATOM 3249 O O . ALA B 1 44 ? 252.244 221.146 193.608 1.00 87.24 44 ALA D O 1
ATOM 3251 N N . GLY B 1 45 ? 250.169 221.047 192.764 1.00 93.01 45 GLY D N 1
ATOM 3252 C CA . GLY B 1 45 ? 250.620 221.172 191.384 1.00 92.41 45 GLY D CA 1
ATOM 3253 C C . GLY B 1 45 ? 251.378 219.973 190.851 1.00 91.21 45 GLY D C 1
ATOM 3254 O O . GLY B 1 45 ? 252.357 220.143 190.130 1.00 89.78 45 GLY D O 1
ATOM 3255 N N . VAL B 1 46 ? 250.927 218.767 191.178 1.00 89.84 46 VAL D N 1
ATOM 3256 C CA . VAL B 1 46 ? 251.589 217.537 190.747 1.00 84.40 46 VAL D CA 1
ATOM 3257 C C . VAL B 1 46 ? 250.545 216.455 190.501 1.00 88.11 46 VAL D C 1
ATOM 3258 O O . VAL B 1 46 ? 249.364 216.705 190.681 1.00 91.44 46 VAL D O 1
ATOM 3262 N N . THR B 1 47 ? 250.944 215.297 189.985 1.00 93.57 47 THR D N 1
ATOM 3263 C CA . THR B 1 47 ? 250.017 214.173 189.812 1.00 90.40 47 THR D CA 1
ATOM 3264 C C . THR B 1 47 ? 250.131 213.212 190.985 1.00 95.19 47 THR D C 1
ATOM 3265 O O . THR B 1 47 ? 251.090 213.281 191.742 1.00 103.20 47 THR D O 1
ATOM 3269 N N . ALA B 1 48 ? 249.156 212.327 191.155 1.00 85.98 48 ALA D N 1
ATOM 3270 C CA . ALA B 1 48 ? 249.153 211.399 192.294 1.00 84.06 48 ALA D CA 1
ATOM 3271 C C . ALA B 1 48 ? 250.432 210.577 192.574 1.00 85.39 48 ALA D C 1
ATOM 3272 O O . ALA B 1 48 ? 250.830 210.461 193.725 1.00 90.91 48 ALA D O 1
ATOM 3274 N N . ARG B 1 49 ? 251.064 209.999 191.556 1.00 78.43 49 ARG D N 1
ATOM 3275 C CA . ARG B 1 49 ? 252.260 209.187 191.769 1.00 86.11 49 ARG D CA 1
ATOM 3276 C C . ARG B 1 49 ? 253.413 210.013 192.329 1.00 92.89 49 ARG D C 1
ATOM 3277 O O . ARG B 1 49 ? 254.299 209.467 193.002 1.00 96.94 49 ARG D O 1
ATOM 3285 N N . ALA B 1 50 ? 253.423 211.321 192.062 1.00 78.28 50 ALA D N 1
ATOM 3286 C CA . ALA B 1 50 ? 254.436 212.187 192.656 1.00 79.96 50 ALA D CA 1
ATOM 3287 C C . ALA B 1 50 ? 254.355 212.155 194.176 1.00 86.69 50 ALA D C 1
ATOM 3288 O O . ALA B 1 50 ? 255.381 212.219 194.863 1.00 95.63 50 ALA D O 1
ATOM 3290 N N . LEU B 1 51 ? 253.139 212.058 194.719 1.00 72.11 51 LEU D N 1
ATOM 3291 C CA . LEU B 1 51 ? 252.984 211.891 196.160 1.00 68.48 51 LEU D CA 1
ATOM 3292 C C . LEU B 1 51 ? 253.572 210.565 196.624 1.00 73.96 51 LEU D C 1
ATOM 3293 O O . LEU B 1 51 ? 254.186 210.489 197.694 1.00 78.93 51 LEU D O 1
ATOM 3298 N N . TYR B 1 52 ? 253.388 209.504 195.833 1.00 78.79 52 TYR D N 1
ATOM 3299 C CA . TYR B 1 52 ? 253.952 208.208 196.191 1.00 72.08 52 TYR D CA 1
ATOM 3300 C C . TYR B 1 52 ? 255.472 208.232 196.164 1.00 74.62 52 TYR D C 1
ATOM 3301 O O . TYR B 1 52 ? 256.117 207.460 196.882 1.00 80.64 52 TYR D O 1
ATOM 3310 N N . ARG B 1 53 ? 256.060 209.106 195.345 1.00 81.37 53 ARG D N 1
ATOM 3311 C CA . ARG B 1 53 ? 257.507 209.284 195.382 1.00 79.40 53 ARG D CA 1
ATOM 3312 C C . ARG B 1 53 ? 257.989 209.861 196.708 1.00 79.18 53 ARG D C 1
ATOM 3313 O O . ARG B 1 53 ? 259.167 209.702 197.044 1.00 80.80 53 ARG D O 1
ATOM 3321 N N . HIS B 1 54 ? 257.112 210.522 197.466 1.00 79.79 54 HIS D N 1
ATOM 3322 C CA . HIS B 1 54 ? 257.491 211.107 198.744 1.00 74.26 54 HIS D CA 1
ATOM 3323 C C . HIS B 1 54 ? 256.874 210.414 199.951 1.00 81.22 54 HIS D C 1
ATOM 3324 O O . HIS B 1 54 ? 257.423 210.529 201.050 1.00 79.12 54 HIS D O 1
ATOM 3331 N N . TYR B 1 55 ? 255.760 209.704 199.780 1.00 79.23 55 TYR D N 1
ATOM 3332 C CA . TYR B 1 55 ? 255.090 209.026 200.878 1.00 71.83 55 TYR D CA 1
ATOM 3333 C C . TYR B 1 55 ? 254.719 207.610 200.464 1.00 77.78 55 TYR D C 1
ATOM 3334 O O . TYR B 1 55 ? 254.451 207.338 199.291 1.00 86.60 55 TYR D O 1
ATOM 3343 N N . ASP B 1 56 ? 254.710 206.706 201.446 1.00 78.93 56 ASP D N 1
ATOM 3344 C CA . ASP B 1 56 ? 254.411 205.305 201.166 1.00 76.41 56 ASP D CA 1
ATOM 3345 C C . ASP B 1 56 ? 252.967 205.125 200.714 1.00 78.43 56 ASP D C 1
ATOM 3346 O O . ASP B 1 56 ? 252.696 204.415 199.739 1.00 80.36 56 ASP D O 1
ATOM 3348 N N . ASN B 1 57 ? 252.026 205.760 201.406 1.00 78.20 57 ASN D N 1
ATOM 3349 C CA . ASN B 1 57 ? 250.612 205.642 201.073 1.00 68.65 57 ASN D CA 1
ATOM 3350 C C . ASN B 1 57 ? 249.865 206.809 201.707 1.00 73.74 57 ASN D C 1
ATOM 3351 O O . ASN B 1 57 ? 250.461 207.692 202.330 1.00 80.54 57 ASN D O 1
ATOM 3356 N N . LYS B 1 58 ? 248.541 206.805 201.535 1.00 66.88 58 LYS D N 1
ATOM 3357 C CA . LYS B 1 58 ? 247.713 207.875 202.083 1.00 62.71 58 LYS D CA 1
ATOM 3358 C C . LYS B 1 58 ? 247.720 207.862 203.607 1.00 71.28 58 LYS D C 1
ATOM 3359 O O . LYS B 1 58 ? 247.698 208.924 204.241 1.00 83.74 58 LYS D O 1
ATOM 3365 N N . GLN B 1 59 ? 247.736 206.672 204.212 1.00 67.70 59 GLN D N 1
ATOM 3366 C CA . GLN B 1 59 ? 247.745 206.582 205.669 1.00 65.59 59 GLN D CA 1
ATOM 3367 C C . GLN B 1 59 ? 249.033 207.153 206.250 1.00 70.88 59 GLN D C 1
ATOM 3368 O O . GLN B 1 59 ? 249.015 207.799 207.304 1.00 81.21 59 GLN D O 1
ATOM 3374 N N . ALA B 1 60 ? 250.163 206.917 205.580 1.00 66.98 60 ALA D N 1
ATOM 3375 C CA . ALA B 1 60 ? 251.420 207.514 206.020 1.00 67.23 60 ALA D CA 1
ATOM 3376 C C . ALA B 1 60 ? 251.360 209.034 205.944 1.00 71.46 60 ALA D C 1
ATOM 3377 O O . ALA B 1 60 ? 251.857 209.729 206.838 1.00 83.08 60 ALA D O 1
ATOM 3379 N N . LEU B 1 61 ? 250.755 209.567 204.879 1.00 66.59 61 LEU D N 1
ATOM 3380 C CA . LEU B 1 61 ? 250.591 211.012 204.764 1.00 66.92 61 LEU D CA 1
ATOM 3381 C C . LEU B 1 61 ? 249.711 211.557 205.882 1.00 67.33 61 LEU D C 1
ATOM 3382 O O . LEU B 1 61 ? 250.001 212.616 206.450 1.00 73.92 61 LEU D O 1
ATOM 3387 N N . LEU B 1 62 ? 248.630 210.847 206.213 1.00 64.06 62 LEU D N 1
ATOM 3388 C CA . LEU B 1 62 ? 247.763 211.281 207.305 1.00 62.60 62 LEU D CA 1
ATOM 3389 C C . LEU B 1 62 ? 248.502 211.267 208.639 1.00 69.18 62 LEU D C 1
ATOM 3390 O O . LEU B 1 62 ? 248.361 212.194 209.447 1.00 75.42 62 LEU D O 1
ATOM 3395 N N . ALA B 1 63 ? 249.288 210.217 208.889 1.00 69.61 63 ALA D N 1
ATOM 3396 C CA . ALA B 1 63 ? 250.063 210.149 210.123 1.00 66.41 63 ALA D CA 1
ATOM 3397 C C . ALA B 1 63 ? 251.075 211.283 210.198 1.00 71.21 63 ALA D C 1
ATOM 3398 O O . ALA B 1 63 ? 251.252 211.901 211.255 1.00 78.34 63 ALA D O 1
ATOM 3400 N N . GLU B 1 64 ? 251.749 211.571 209.081 1.00 76.66 64 GLU D N 1
ATOM 3401 C CA . GLU B 1 64 ? 252.695 212.680 209.051 1.00 72.88 64 GLU D CA 1
ATOM 3402 C C . GLU B 1 64 ? 251.995 214.006 209.312 1.00 77.36 64 GLU D C 1
ATOM 3403 O O . GLU B 1 64 ? 252.519 214.860 210.034 1.00 81.09 64 GLU D O 1
ATOM 3409 N N . ALA B 1 65 ? 250.807 214.196 208.733 1.00 75.96 65 ALA D N 1
ATOM 3410 C CA . ALA B 1 65 ? 250.062 215.432 208.950 1.00 71.57 65 ALA D CA 1
ATOM 3411 C C . ALA B 1 65 ? 249.666 215.594 210.413 1.00 70.77 65 ALA D C 1
ATOM 3412 O O . ALA B 1 65 ? 249.789 216.687 210.982 1.00 72.95 65 ALA D O 1
ATOM 3414 N N . ILE B 1 66 ? 249.186 214.518 211.039 1.00 71.49 66 ILE D N 1
ATOM 3415 C CA . ILE B 1 66 ? 248.785 214.592 212.441 1.00 66.59 66 ILE D CA 1
ATOM 3416 C C . ILE B 1 66 ? 249.992 214.869 213.331 1.00 74.97 66 ILE D C 1
ATOM 3417 O O . ILE B 1 66 ? 249.925 215.688 214.260 1.00 85.87 66 ILE D O 1
ATOM 3422 N N . ARG B 1 67 ? 251.115 214.197 213.061 1.00 81.16 67 ARG D N 1
ATOM 3423 C CA . ARG B 1 67 ? 252.327 214.443 213.835 1.00 78.60 67 ARG D CA 1
ATOM 3424 C C . ARG B 1 67 ? 252.808 215.878 213.658 1.00 80.06 67 ARG D C 1
ATOM 3425 O O . ARG B 1 67 ? 253.257 216.511 214.619 1.00 85.69 67 ARG D O 1
ATOM 3433 N N . THR B 1 68 ? 252.714 216.411 212.437 1.00 80.22 68 THR D N 1
ATOM 3434 C CA . THR B 1 68 ? 253.118 217.790 212.189 1.00 77.46 68 THR D CA 1
ATOM 3435 C C . THR B 1 68 ? 252.228 218.771 212.941 1.00 83.01 68 THR D C 1
ATOM 3436 O O . THR B 1 68 ? 252.716 219.760 213.497 1.00 89.22 68 THR D O 1
ATOM 3440 N N . GLY B 1 69 ? 250.918 218.517 212.970 1.00 77.86 69 GLY D N 1
ATOM 3441 C CA . GLY B 1 69 ? 250.030 219.380 213.736 1.00 72.69 69 GLY D CA 1
ATOM 3442 C C . GLY B 1 69 ? 250.328 219.351 215.224 1.00 75.68 69 GLY D C 1
ATOM 3443 O O . GLY B 1 69 ? 250.351 220.395 215.888 1.00 83.43 69 GLY D O 1
ATOM 3444 N N . GLN B 1 70 ? 250.564 218.155 215.768 1.00 77.83 70 GLN D N 1
ATOM 3445 C CA . GLN B 1 70 ? 250.914 218.050 217.182 1.00 76.02 70 GLN D CA 1
ATOM 3446 C C . GLN B 1 70 ? 252.239 218.747 217.475 1.00 80.78 70 GLN D C 1
ATOM 3447 O O . GLN B 1 70 ? 252.389 219.404 218.512 1.00 84.03 70 GLN D O 1
ATOM 3453 N N . ASP B 1 71 ? 253.211 218.617 216.569 1.00 85.70 71 ASP D N 1
ATOM 3454 C CA . ASP B 1 71 ? 254.488 219.303 216.737 1.00 80.72 71 ASP D CA 1
ATOM 3455 C C . ASP B 1 71 ? 254.316 220.814 216.675 1.00 86.02 71 ASP D C 1
ATOM 3456 O O . ASP B 1 71 ? 254.994 221.55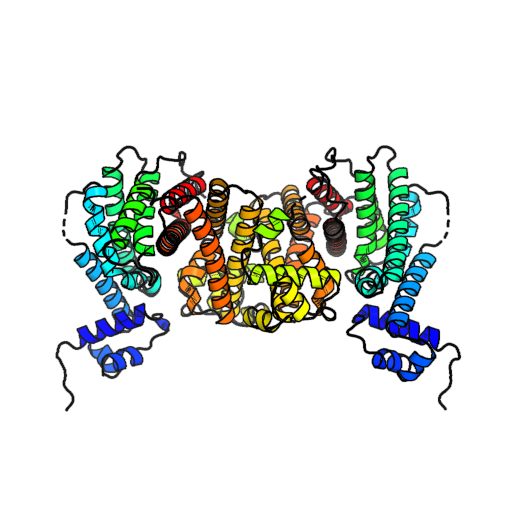0 217.398 1.00 95.13 71 ASP D O 1
ATOM 3461 N N . GLN B 1 72 ? 253.427 221.296 215.804 1.00 79.83 72 GLN D N 1
ATOM 3462 C CA . GLN B 1 72 ? 253.144 222.726 215.747 1.00 80.75 72 GLN D CA 1
ATOM 3463 C C . GLN B 1 72 ? 252.551 223.217 217.059 1.00 83.55 72 GLN D C 1
ATOM 3464 O O . GLN B 1 72 ? 252.938 224.277 217.568 1.00 84.01 72 GLN D O 1
ATOM 3470 N N . TYR B 1 73 ? 251.609 222.457 217.625 1.00 89.11 73 TYR D N 1
ATOM 3471 C CA . TYR B 1 73 ? 251.053 222.842 218.919 1.00 82.88 73 TYR D CA 1
ATOM 3472 C C . TYR B 1 73 ? 252.127 222.845 220.000 1.00 85.12 73 TYR D C 1
ATOM 3473 O O . TYR B 1 73 ? 252.172 223.753 220.839 1.00 85.30 73 TYR D O 1
ATOM 3482 N N . GLN B 1 74 ? 252.996 221.831 220.002 1.00 92.21 74 GLN D N 1
ATOM 3483 C CA . GLN B 1 74 ? 254.058 221.765 221.003 1.00 89.70 74 GLN D CA 1
ATOM 3484 C C . GLN B 1 74 ? 255.024 222.936 220.865 1.00 90.01 74 GLN D C 1
ATOM 3485 O O . GLN B 1 74 ? 255.473 223.502 221.869 1.00 91.98 74 GLN D O 1
ATOM 3491 N N . SER B 1 75 ? 255.363 223.306 219.629 1.00 92.55 75 SER D N 1
ATOM 3492 C CA . SER B 1 75 ? 256.239 224.451 219.406 1.00 94.02 75 SER D CA 1
ATOM 3493 C C . SER B 1 75 ? 255.576 225.746 219.856 1.00 95.73 75 SER D C 1
ATOM 3494 O O . SER B 1 75 ? 256.241 226.637 220.398 1.00 98.47 75 SER D O 1
ATOM 3497 N N . ALA B 1 76 ? 254.266 225.872 219.632 1.00 93.92 76 ALA D N 1
ATOM 3498 C CA . ALA B 1 76 ? 253.554 227.067 220.075 1.00 91.58 76 ALA D CA 1
ATOM 3499 C C . ALA B 1 76 ? 253.580 227.198 221.593 1.00 90.89 76 ALA D C 1
ATOM 3500 O O . ALA B 1 76 ? 253.653 228.311 222.126 1.00 88.10 76 ALA D O 1
ATOM 3502 N N . ARG B 1 77 ? 253.514 226.070 222.307 1.00 96.95 77 ARG D N 1
ATOM 3503 C CA . ARG B 1 77 ? 253.526 226.114 223.766 1.00 90.53 77 ARG D CA 1
ATOM 3504 C C . ARG B 1 77 ? 254.845 226.660 224.298 1.00 95.27 77 ARG D C 1
ATOM 3505 O O . ARG B 1 77 ? 254.860 227.467 225.235 1.00 100.13 77 ARG D O 1
ATOM 3513 N N . ARG B 1 78 ? 255.962 226.234 223.716 1.00 105.87 78 ARG D N 1
ATOM 3514 C CA . ARG B 1 78 ? 257.277 226.679 224.163 1.00 105.03 78 ARG D CA 1
ATOM 3515 C C . ARG B 1 78 ? 257.505 228.150 223.831 1.00 103.41 78 ARG D C 1
ATOM 3516 O O . ARG B 1 78 ? 257.342 229.022 224.685 1.00 101.83 78 ARG D O 1
ATOM 3518 N N . PRO B 1 86 ? 259.508 221.487 232.160 1.00 138.75 86 PRO D N 1
ATOM 3519 C CA . PRO B 1 86 ? 260.269 221.950 233.323 1.00 137.95 86 PRO D CA 1
ATOM 3520 C C . PRO B 1 86 ? 259.425 221.889 234.601 1.00 137.77 86 PRO D C 1
ATOM 3521 O O . PRO B 1 86 ? 258.402 221.229 234.595 1.00 136.10 86 PRO D O 1
ATOM 3525 N N . THR B 1 87 ? 259.867 222.582 235.653 1.00 129.83 87 THR D N 1
ATOM 3526 C CA . THR B 1 87 ? 259.115 222.590 236.934 1.00 128.55 87 THR D CA 1
ATOM 3527 C C . THR B 1 87 ? 257.686 223.069 236.665 1.00 128.51 87 THR D C 1
ATOM 3528 O O . THR B 1 87 ? 257.530 224.114 236.005 1.00 127.07 87 THR D O 1
ATOM 3532 N N . PRO B 1 88 ? 256.644 222.357 237.143 1.00 114.94 88 PRO D N 1
ATOM 3533 C CA . PRO B 1 88 ? 255.265 222.806 236.969 1.00 114.60 88 PRO D CA 1
ATOM 3534 C C . PRO B 1 88 ? 255.046 224.144 237.688 1.00 113.66 88 PRO D C 1
ATOM 3535 O O . PRO B 1 88 ? 255.667 224.359 238.710 1.00 110.30 88 PRO D O 1
ATOM 3539 N N . ARG B 1 89 ? 254.178 224.999 237.139 1.00 100.35 89 ARG D N 1
ATOM 3540 C CA . ARG B 1 89 ? 253.909 226.326 237.749 1.00 96.46 89 ARG D CA 1
ATOM 3541 C C . ARG B 1 89 ? 252.410 226.454 238.031 1.00 98.76 89 ARG D C 1
ATOM 3542 O O . ARG B 1 89 ? 251.622 225.795 237.330 1.00 98.44 89 ARG D O 1
ATOM 3550 N N . PRO B 1 90 ? 251.981 227.269 239.018 1.00 91.76 90 PRO D N 1
ATOM 3551 C CA . PRO B 1 90 ? 250.554 227.486 239.266 1.00 88.12 90 PRO D CA 1
ATOM 3552 C C . PRO B 1 90 ? 249.815 227.842 237.969 1.00 90.32 90 PRO D C 1
ATOM 3553 O O . PRO B 1 90 ? 250.425 228.438 237.106 1.00 98.45 90 PRO D O 1
ATOM 3557 N N . LEU B 1 91 ? 248.532 227.487 237.868 1.00 80.01 91 LEU D N 1
ATOM 3558 C CA . LEU B 1 91 ? 247.758 227.735 236.654 1.00 80.50 91 LEU D CA 1
ATOM 3559 C C . LEU B 1 91 ? 247.723 229.214 236.288 1.00 81.73 91 LEU D C 1
ATOM 3560 O O . LEU B 1 91 ? 247.681 229.556 235.101 1.00 90.70 91 LEU D O 1
ATOM 3565 N N . ASN B 1 92 ? 247.735 230.104 237.283 1.00 77.20 92 ASN D N 1
ATOM 3566 C CA . ASN B 1 92 ? 247.713 231.532 236.990 1.00 80.08 92 ASN D CA 1
ATOM 3567 C C . ASN B 1 92 ? 248.997 232.009 236.322 1.00 87.12 92 ASN D C 1
ATOM 3568 O O . ASN B 1 92 ? 248.976 233.033 235.632 1.00 91.09 92 ASN D O 1
ATOM 3573 N N . ALA B 1 93 ? 250.106 231.295 236.505 1.00 85.11 93 ALA D N 1
ATOM 3574 C CA . ALA B 1 93 ? 251.373 231.667 235.890 1.00 82.05 93 ALA D CA 1
ATOM 3575 C C . ALA B 1 93 ? 251.618 230.984 234.550 1.00 86.39 93 ALA D C 1
ATOM 3576 O O . ALA B 1 93 ? 252.571 231.349 233.854 1.00 93.29 93 ALA D O 1
ATOM 3578 N N . ASP B 1 94 ? 250.790 230.009 234.173 1.00 86.73 94 ASP D N 1
ATOM 3579 C CA . ASP B 1 94 ? 250.930 229.312 232.903 1.00 87.53 94 ASP D CA 1
ATOM 3580 C C . ASP B 1 94 ? 249.746 229.515 231.969 1.00 88.89 94 ASP D C 1
ATOM 3581 O O . ASP B 1 94 ? 249.819 229.098 230.804 1.00 96.79 94 ASP D O 1
ATOM 3586 N N . LEU B 1 95 ? 248.665 230.140 232.443 1.00 75.21 95 LEU D N 1
ATOM 3587 C CA . LEU B 1 95 ? 247.469 230.287 231.625 1.00 73.17 95 LEU D CA 1
ATOM 3588 C C . LEU B 1 95 ? 247.706 231.191 230.424 1.00 75.85 95 LEU D C 1
ATOM 3589 O O . LEU B 1 95 ? 247.085 230.990 229.379 1.00 83.44 95 LEU D O 1
ATOM 3594 N N . GLU B 1 96 ? 248.589 232.183 230.545 1.00 82.82 96 GLU D N 1
ATOM 3595 C CA . GLU B 1 96 ? 248.885 233.044 229.402 1.00 84.78 96 GLU D CA 1
ATOM 3596 C C . GLU B 1 96 ? 249.498 232.242 228.260 1.00 88.46 96 GLU D C 1
ATOM 3597 O O . GLU B 1 96 ? 249.063 232.345 227.105 1.00 89.84 96 GLU D O 1
ATOM 3603 N N . ASP B 1 97 ? 250.482 231.409 228.566 1.00 86.53 97 ASP D N 1
ATOM 3604 C CA . ASP B 1 97 ? 251.128 230.607 227.534 1.00 83.98 97 ASP D CA 1
ATOM 3605 C C . ASP B 1 97 ? 250.151 229.647 226.882 1.00 85.75 97 ASP D C 1
ATOM 3606 O O . ASP B 1 97 ? 250.080 229.561 225.652 1.00 87.45 97 ASP D O 1
ATOM 3611 N N . LEU B 1 98 ? 249.376 228.942 227.696 1.00 76.15 98 LEU D N 1
ATOM 3612 C CA . LEU B 1 98 ? 248.437 227.967 227.167 1.00 68.52 98 LEU D CA 1
ATOM 3613 C C . LEU B 1 98 ? 247.403 228.633 226.278 1.00 71.02 98 LEU D C 1
ATOM 3614 O O . LEU B 1 98 ? 247.092 228.126 225.205 1.00 80.31 98 LEU D O 1
ATOM 3619 N N . ILE B 1 99 ? 246.896 229.784 226.699 1.00 68.62 99 ILE D N 1
ATOM 3620 C CA . ILE B 1 99 ? 245.889 230.483 225.916 1.00 69.35 99 ILE D CA 1
ATOM 3621 C C . ILE B 1 99 ? 246.467 230.882 224.578 1.00 73.18 99 ILE D C 1
ATOM 3622 O O . ILE B 1 99 ? 245.833 230.696 223.550 1.00 73.69 99 ILE D O 1
ATOM 3627 N N . ALA B 1 100 ? 247.697 231.377 224.579 1.00 75.64 100 ALA D N 1
ATOM 3628 C CA . ALA B 1 100 ? 248.316 231.803 223.339 1.00 67.74 100 ALA D CA 1
ATOM 3629 C C . ALA B 1 100 ? 248.463 230.621 222.417 1.00 74.11 100 ALA D C 1
ATOM 3630 O O . ALA B 1 100 ? 248.117 230.699 221.233 1.00 79.24 100 ALA D O 1
ATOM 3632 N N . ALA B 1 101 ? 248.902 229.496 222.970 1.00 74.65 101 ALA D N 1
ATOM 3633 C CA . ALA B 1 101 ? 249.120 228.324 222.145 1.00 66.89 101 ALA D CA 1
ATOM 3634 C C . ALA B 1 101 ? 247.815 227.898 221.523 1.00 71.44 101 ALA D C 1
ATOM 3635 O O . ALA B 1 101 ? 247.772 227.607 220.330 1.00 76.99 101 ALA D O 1
ATOM 3637 N N . ALA B 1 102 ? 246.745 227.911 222.311 1.00 67.98 102 ALA D N 1
ATOM 3638 C CA . ALA B 1 102 ? 245.442 227.514 221.809 1.00 60.66 102 ALA D CA 1
ATOM 3639 C C . ALA B 1 102 ? 244.952 228.434 220.710 1.00 67.50 102 ALA D C 1
ATOM 3640 O O . ALA B 1 102 ? 244.494 227.982 219.679 1.00 77.73 102 ALA D O 1
ATOM 3642 N N . VAL B 1 103 ? 245.099 229.735 220.892 1.00 73.15 103 VAL D N 1
ATOM 3643 C CA . VAL B 1 103 ? 244.599 230.652 219.891 1.00 68.58 103 VAL D CA 1
ATOM 3644 C C . VAL B 1 103 ? 245.374 230.379 218.615 1.00 71.50 103 VAL D C 1
ATOM 3645 O O . VAL B 1 103 ? 244.814 230.368 217.524 1.00 71.82 103 VAL D O 1
ATOM 3649 N N . ALA B 1 104 ? 246.652 230.057 218.725 1.00 75.84 104 ALA D N 1
ATOM 3650 C CA . ALA B 1 104 ? 247.463 229.816 217.536 1.00 69.67 104 ALA D CA 1
ATOM 3651 C C . ALA B 1 104 ? 247.159 228.497 216.840 1.00 72.61 104 ALA D C 1
ATOM 3652 O O . ALA B 1 104 ? 247.292 228.397 215.625 1.00 79.93 104 ALA D O 1
ATOM 3654 N N . SER B 1 105 ? 246.740 227.487 217.588 1.00 69.61 105 SER D N 1
ATOM 3655 C CA . SER B 1 105 ? 246.512 226.158 217.019 1.00 71.60 105 SER D CA 1
ATOM 3656 C C . SER B 1 105 ? 245.059 225.745 216.917 1.00 71.05 105 SER D C 1
ATOM 3657 O O . SER B 1 105 ? 244.769 224.555 216.884 1.00 75.61 105 SER D O 1
ATOM 3660 N N . ARG B 1 106 ? 244.137 226.693 216.868 1.00 75.53 106 ARG D N 1
ATOM 3661 C CA . ARG B 1 106 ? 242.719 226.339 216.904 1.00 67.19 106 ARG D CA 1
ATOM 3662 C C . ARG B 1 106 ? 242.200 225.441 215.782 1.00 72.83 106 ARG D C 1
ATOM 3663 O O . ARG B 1 106 ? 241.421 224.530 216.037 1.00 75.52 106 ARG D O 1
ATOM 3671 N N . ALA B 1 107 ? 242.664 225.639 214.559 1.00 72.66 107 ALA D N 1
ATOM 3672 C CA . ALA B 1 107 ? 242.181 224.837 213.446 1.00 70.25 107 ALA D CA 1
ATOM 3673 C C . ALA B 1 107 ? 242.814 223.461 213.418 1.00 72.39 107 ALA D C 1
ATOM 3674 O O . ALA B 1 107 ? 242.311 222.564 212.754 1.00 77.96 107 ALA D O 1
ATOM 3676 N N . LEU B 1 108 ? 243.900 223.275 214.151 1.00 73.29 108 LEU D N 1
ATOM 3677 C CA . LEU B 1 108 ? 244.624 222.007 214.117 1.00 67.80 108 LEU D CA 1
ATOM 3678 C C . LEU B 1 108 ? 244.089 220.931 215.039 1.00 72.74 108 LEU D C 1
ATOM 3679 O O . LEU B 1 108 ? 244.547 219.799 214.982 1.00 78.45 108 LEU D O 1
ATOM 3684 N N . THR B 1 109 ? 243.125 221.256 215.885 1.00 75.95 109 THR D N 1
ATOM 3685 C CA . THR B 1 109 ? 242.646 220.290 216.874 1.00 71.68 109 THR D CA 1
ATOM 3686 C C . THR B 1 109 ? 242.029 219.031 216.289 1.00 69.58 109 THR D C 1
ATOM 3687 O O . THR B 1 109 ? 242.247 217.941 216.803 1.00 79.06 109 THR D O 1
ATOM 3691 N N . VAL B 1 110 ? 241.258 219.174 215.223 1.00 71.51 110 VAL D N 1
ATOM 3692 C CA . VAL B 1 110 ? 240.600 218.028 214.614 1.00 70.82 110 VAL D CA 1
ATOM 3693 C C . VAL B 1 110 ? 241.567 216.951 214.129 1.00 70.83 110 VAL D C 1
ATOM 3694 O O . VAL B 1 110 ? 241.154 215.824 213.877 1.00 75.84 110 VAL D O 1
ATOM 3698 N N . LEU B 1 111 ? 242.846 217.291 213.992 1.00 70.79 111 LEU D N 1
ATOM 3699 C CA . LEU B 1 111 ? 243.811 216.313 213.500 1.00 69.09 111 LEU D CA 1
ATOM 3700 C C . LEU B 1 111 ? 243.963 215.139 214.461 1.00 71.04 111 LEU D C 1
ATOM 3701 O O . LEU B 1 111 ? 244.004 213.981 214.031 1.00 83.99 111 LEU D O 1
ATOM 3706 N N . TRP B 1 112 ? 244.044 215.413 215.762 1.00 71.75 112 TRP D N 1
ATOM 3707 C CA . TRP B 1 112 ? 244.221 214.372 216.766 1.00 74.74 112 TRP D CA 1
ATOM 3708 C C . TRP B 1 112 ? 242.923 214.008 217.478 1.00 78.16 112 TRP D C 1
ATOM 3709 O O . TRP B 1 112 ? 242.960 213.286 218.479 1.00 85.61 112 TRP D O 1
ATOM 3720 N N . GLN B 1 113 ? 241.792 214.480 216.970 1.00 78.43 113 GLN D N 1
ATOM 3721 C CA . GLN B 1 113 ? 240.503 214.147 217.565 1.00 72.69 113 GLN D CA 1
ATOM 3722 C C . GLN B 1 113 ? 239.617 213.347 216.620 1.00 76.09 113 GLN D C 1
ATOM 3723 O O . GLN B 1 113 ? 238.986 212.383 217.038 1.00 84.84 113 GLN D O 1
ATOM 3729 N N . ARG B 1 114 ? 239.565 213.730 215.350 1.00 73.86 114 ARG D N 1
ATOM 3730 C CA . ARG B 1 114 ? 238.793 212.961 214.386 1.00 70.34 114 ARG D CA 1
ATOM 3731 C C . ARG B 1 114 ? 239.687 212.143 213.476 1.00 76.63 114 ARG D C 1
ATOM 3732 O O . ARG B 1 114 ? 239.467 210.952 213.306 1.00 78.35 114 ARG D O 1
ATOM 3740 N N . GLU B 1 115 ? 240.688 212.771 212.869 1.00 77.06 115 GLU D N 1
ATOM 3741 C CA . GLU B 1 115 ? 241.502 212.032 211.912 1.00 70.48 115 GLU D CA 1
ATOM 3742 C C . GLU B 1 115 ? 242.317 210.916 212.554 1.00 74.35 115 GLU D C 1
ATOM 3743 O O . GLU B 1 115 ? 242.824 210.053 211.831 1.00 82.98 115 GLU D O 1
ATOM 3749 N N . ALA B 1 116 ? 242.459 210.912 213.882 1.00 77.65 116 ALA D N 1
ATOM 3750 C CA . ALA B 1 116 ? 243.291 209.906 214.534 1.00 75.14 116 ALA D CA 1
ATOM 3751 C C . ALA B 1 116 ? 242.677 208.514 214.452 1.00 73.89 116 ALA D C 1
ATOM 3752 O O . ALA B 1 116 ? 243.403 207.516 214.514 1.00 76.49 116 ALA D O 1
ATOM 3754 N N . ARG B 1 117 ? 241.353 208.422 214.311 1.00 70.25 117 ARG D N 1
ATOM 3755 C CA . ARG B 1 117 ? 240.692 207.121 214.288 1.00 71.57 117 ARG D CA 1
ATOM 3756 C C . ARG B 1 117 ? 241.037 206.304 213.047 1.00 76.31 117 ARG D C 1
ATOM 3757 O O . ARG B 1 117 ? 240.773 205.097 213.024 1.00 76.35 117 ARG D O 1
ATOM 3765 N N . TYR B 1 118 ? 241.614 206.927 212.022 1.00 70.15 118 TYR D N 1
ATOM 3766 C CA . TYR B 1 118 ? 241.941 206.247 210.776 1.00 66.28 118 TYR D CA 1
ATOM 3767 C C . TYR B 1 118 ? 243.380 205.748 210.736 1.00 69.42 118 TYR D C 1
ATOM 3768 O O . TYR B 1 118 ? 243.823 205.251 209.696 1.00 77.87 118 TYR D O 1
ATOM 3777 N N . LEU B 1 119 ? 244.117 205.869 211.836 1.00 74.73 119 LEU D N 1
ATOM 3778 C CA . LEU B 1 119 ? 245.514 205.474 211.885 1.00 74.63 119 LEU D CA 1
ATOM 3779 C C . LEU B 1 119 ? 245.644 204.042 212.399 1.00 78.03 119 LEU D C 1
ATOM 3780 O O . LEU B 1 119 ? 244.665 203.389 212.771 1.00 80.58 119 LEU D O 1
ATOM 3785 N N . ASN B 1 120 ? 246.880 203.552 212.418 1.00 98.38 120 ASN D N 1
ATOM 3786 C CA . ASN B 1 120 ? 247.166 202.242 212.976 1.00 96.31 120 ASN D CA 1
ATOM 3787 C C . ASN B 1 120 ? 247.105 202.291 214.502 1.00 102.49 120 ASN D C 1
ATOM 3788 O O . ASN B 1 120 ? 246.946 203.350 215.116 1.00 110.06 120 ASN D O 1
ATOM 3793 N N . GLU B 1 121 ? 247.230 201.112 215.115 1.00 106.50 121 GLU D N 1
ATOM 3794 C CA . GLU B 1 121 ? 247.161 201.024 216.570 1.00 107.13 121 GLU D CA 1
ATOM 3795 C C . GLU B 1 121 ? 248.315 201.770 217.230 1.00 109.38 121 GLU D C 1
ATOM 3796 O O . GLU B 1 121 ? 248.116 202.484 218.220 1.00 112.98 121 GLU D O 1
ATOM 3802 N N . ASP B 1 122 ? 249.530 201.618 216.696 1.00 109.24 122 ASP D N 1
ATOM 3803 C CA . ASP B 1 122 ? 250.693 202.265 217.299 1.00 110.91 122 ASP D CA 1
ATOM 3804 C C . ASP B 1 122 ? 250.601 203.784 217.207 1.00 111.49 122 ASP D C 1
ATOM 3805 O O . ASP B 1 122 ? 250.884 204.490 218.184 1.00 115.53 122 ASP D O 1
ATOM 3810 N N . ASP B 1 123 ? 250.213 204.306 216.041 1.00 98.35 123 ASP D N 1
ATOM 3811 C CA . ASP B 1 123 ? 250.073 205.750 215.887 1.00 99.85 123 ASP D CA 1
ATOM 3812 C C . ASP B 1 123 ? 248.965 206.292 216.781 1.00 102.66 123 ASP D C 1
ATOM 3813 O O . ASP B 1 123 ? 249.098 207.377 217.363 1.00 107.64 123 ASP D O 1
ATOM 3818 N N . ARG B 1 124 ? 247.860 205.551 216.896 1.00 87.56 124 ARG D N 1
ATOM 3819 C CA . ARG B 1 124 ? 246.781 205.959 217.787 1.00 89.11 124 ARG D CA 1
ATOM 3820 C C . ARG B 1 124 ? 247.255 206.011 219.233 1.00 96.26 124 ARG D C 1
ATOM 3821 O O . ARG B 1 124 ? 246.930 206.951 219.968 1.00 99.80 124 ARG D O 1
ATOM 3829 N N . THR B 1 125 ? 248.028 205.007 219.659 1.00 99.27 125 THR D N 1
ATOM 3830 C CA . THR B 1 125 ? 248.563 205.011 221.016 1.00 98.96 125 THR D CA 1
ATOM 3831 C C . THR B 1 125 ? 249.509 206.184 221.235 1.00 98.27 125 THR D C 1
ATOM 3832 O O . THR B 1 125 ? 249.496 206.806 222.301 1.00 105.55 125 THR D O 1
ATOM 3836 N N . ALA B 1 126 ? 250.345 206.497 220.242 1.00 86.93 126 ALA D N 1
ATOM 3837 C CA . ALA B 1 126 ? 251.258 207.630 220.379 1.00 88.05 126 ALA D CA 1
ATOM 3838 C C . ALA B 1 126 ? 250.498 208.948 220.507 1.00 93.11 126 ALA D C 1
ATOM 3839 O O . ALA B 1 126 ? 250.834 209.792 221.350 1.00 95.66 126 ALA D O 1
ATOM 3841 N N . VAL B 1 127 ? 249.469 209.141 219.677 1.00 88.28 127 VAL D N 1
ATOM 3842 C CA . VAL B 1 127 ? 248.672 210.364 219.750 1.00 83.25 127 VAL D CA 1
ATOM 3843 C C . VAL B 1 127 ? 247.962 210.457 221.097 1.00 88.03 127 VAL D C 1
ATOM 3844 O O . VAL B 1 127 ? 247.917 211.526 221.725 1.00 94.59 127 VAL D O 1
ATOM 3848 N N . ARG B 1 128 ? 247.396 209.339 221.560 1.00 87.23 128 ARG D N 1
ATOM 3849 C CA . ARG B 1 128 ? 246.735 209.323 222.859 1.00 89.10 128 ARG D CA 1
ATOM 3850 C C . ARG B 1 128 ? 247.718 209.636 223.977 1.00 90.79 128 ARG D C 1
ATOM 3851 O O . ARG B 1 128 ? 247.374 210.334 224.936 1.00 95.09 128 ARG D O 1
ATOM 3859 N N . ARG B 1 129 ? 248.947 209.125 223.874 1.00 89.76 129 ARG D N 1
ATOM 3860 C CA . ARG B 1 129 ? 249.967 209.423 224.873 1.00 89.14 129 ARG D CA 1
ATOM 3861 C C . ARG B 1 129 ? 250.300 210.908 224.896 1.00 91.34 129 ARG D C 1
ATOM 3862 O O . ARG B 1 129 ? 250.455 211.498 225.970 1.00 96.31 129 ARG D O 1
ATOM 3870 N N . ARG B 1 130 ? 250.423 211.527 223.720 1.00 84.25 130 ARG D N 1
ATOM 3871 C CA . ARG B 1 130 ? 250.698 212.962 223.672 1.00 82.70 130 ARG D CA 1
ATOM 3872 C C . ARG B 1 130 ? 249.572 213.759 224.326 1.00 85.49 130 ARG D C 1
ATOM 3873 O O . ARG B 1 130 ? 249.817 214.658 225.147 1.00 89.22 130 ARG D O 1
ATOM 3881 N N . ILE B 1 131 ? 248.323 213.432 223.981 1.00 82.96 131 ILE D N 1
ATOM 3882 C CA . ILE B 1 131 ? 247.185 214.151 224.553 1.00 80.28 131 ILE D CA 1
ATOM 3883 C C . ILE B 1 131 ? 247.126 213.948 226.063 1.00 82.75 131 ILE D C 1
ATOM 3884 O O . ILE B 1 131 ? 246.873 214.891 226.824 1.00 86.15 131 ILE D O 1
ATOM 3889 N N . ASN B 1 132 ? 247.357 212.714 226.520 1.00 80.39 132 ASN D N 1
ATOM 3890 C CA . ASN B 1 132 ? 247.319 212.426 227.948 1.00 82.68 132 ASN D CA 1
ATOM 3891 C C . ASN B 1 132 ? 248.434 213.150 228.691 1.00 82.81 132 ASN D C 1
ATOM 3892 O O . ASN B 1 132 ? 248.235 213.599 229.822 1.00 84.53 132 ASN D O 1
ATOM 3897 N N . ALA B 1 133 ? 249.615 213.265 228.080 1.00 83.08 133 ALA D N 1
ATOM 3898 C CA . ALA B 1 133 ? 250.696 214.021 228.703 1.00 83.68 133 ALA D CA 1
ATOM 3899 C C . ALA B 1 133 ? 250.331 215.494 228.837 1.00 82.90 133 ALA D C 1
ATOM 3900 O O . ALA B 1 133 ? 250.607 216.121 229.869 1.00 81.17 133 ALA D O 1
ATOM 3902 N N . ILE B 1 134 ? 249.710 216.065 227.801 1.00 82.66 134 ILE D N 1
ATOM 3903 C CA . ILE B 1 134 ? 249.277 217.461 227.880 1.00 81.58 134 ILE D CA 1
ATOM 3904 C C . ILE B 1 134 ? 248.260 217.638 229.006 1.00 82.12 134 ILE D C 1
ATOM 3905 O O . ILE B 1 134 ? 248.350 218.572 229.818 1.00 85.95 134 ILE D O 1
ATOM 3910 N N . VAL B 1 135 ? 247.286 216.728 229.080 1.00 80.22 135 VAL D N 1
ATOM 3911 C CA . VAL B 1 135 ? 246.256 216.821 230.112 1.00 78.88 135 VAL D CA 1
ATOM 3912 C C . VAL B 1 135 ? 246.865 216.635 231.499 1.00 83.78 135 VAL D C 1
ATOM 3913 O O . VAL B 1 135 ? 246.441 217.273 232.468 1.00 85.73 135 VAL D O 1
ATOM 3917 N N . ALA B 1 136 ? 247.870 215.764 231.618 1.00 81.71 136 ALA D N 1
ATOM 3918 C CA . ALA B 1 136 ? 248.526 215.551 232.904 1.00 77.57 136 ALA D CA 1
ATOM 3919 C C . ALA B 1 136 ? 249.304 216.784 233.343 1.00 81.12 136 ALA D C 1
ATOM 3920 O O . ALA B 1 136 ? 249.320 217.122 234.531 1.00 86.44 136 ALA D O 1
ATOM 3922 N N . GLY B 1 137 ? 249.968 217.461 232.404 1.00 75.02 137 GLY D N 1
ATOM 3923 C CA . GLY B 1 137 ? 250.609 218.722 232.742 1.00 74.29 137 GLY D CA 1
ATOM 3924 C C . GLY B 1 137 ? 249.610 219.766 233.204 1.00 78.27 137 GLY D C 1
ATOM 3925 O O . GLY B 1 137 ? 249.853 220.496 234.174 1.00 79.25 137 GLY D O 1
ATOM 3926 N N . MET B 1 138 ? 248.463 219.842 232.523 1.00 84.54 138 MET D N 1
ATOM 3927 C CA . MET B 1 138 ? 247.411 220.757 232.958 1.00 79.78 138 MET D CA 1
ATOM 3928 C C . MET B 1 138 ? 246.920 220.406 234.360 1.00 79.67 138 MET D C 1
ATOM 3929 O O . MET B 1 138 ? 246.675 221.296 235.182 1.00 85.22 138 MET D O 1
ATOM 3934 N N . ARG B 1 139 ? 246.767 219.111 234.646 1.00 80.52 139 ARG D N 1
ATOM 3935 C CA . ARG B 1 139 ? 246.328 218.683 235.971 1.00 78.03 139 ARG D CA 1
ATOM 3936 C C . ARG B 1 139 ? 247.358 219.034 237.036 1.00 84.01 139 ARG D C 1
ATOM 3937 O O . ARG B 1 139 ? 246.996 219.421 238.152 1.00 89.72 139 ARG D O 1
ATOM 3945 N N . ASP B 1 140 ? 248.644 218.883 236.717 1.00 90.24 140 ASP D N 1
ATOM 3946 C CA . ASP B 1 140 ? 249.688 219.280 237.655 1.00 86.16 140 ASP D CA 1
ATOM 3947 C C . ASP B 1 140 ? 249.617 220.773 237.949 1.00 86.26 140 ASP D C 1
ATOM 3948 O O . ASP B 1 140 ? 249.738 221.193 239.107 1.00 85.31 140 ASP D O 1
ATOM 3953 N N . SER B 1 141 ? 249.409 221.589 236.912 1.00 87.42 141 SER D N 1
ATOM 3954 C CA . SER B 1 141 ? 249.257 223.026 237.132 1.00 86.21 141 SER D CA 1
ATOM 3955 C C . SER B 1 141 ? 248.043 223.329 238.007 1.00 85.71 141 SER D C 1
ATOM 3956 O O . SER B 1 141 ? 248.117 224.159 238.922 1.00 87.91 141 SER D O 1
ATOM 3959 N N . VAL B 1 142 ? 246.919 222.658 237.743 1.00 78.96 142 VAL D N 1
ATOM 3960 C CA . VAL B 1 142 ? 245.704 222.892 238.522 1.00 77.48 142 VAL D CA 1
ATOM 3961 C C . VAL B 1 142 ? 245.921 222.509 239.981 1.00 80.46 142 VAL D C 1
ATOM 3962 O O . VAL B 1 142 ? 245.514 223.235 240.897 1.00 83.60 142 VAL D O 1
ATOM 3966 N N . LEU B 1 143 ? 246.566 221.365 240.222 1.00 77.84 143 LEU D N 1
ATOM 3967 C CA . LEU B 1 143 ? 246.831 220.933 241.589 1.00 73.02 143 LEU D CA 1
ATOM 3968 C C . LEU B 1 143 ? 247.796 221.874 242.296 1.00 79.45 143 LEU D C 1
ATOM 3969 O O . LEU B 1 143 ? 247.670 222.092 243.506 1.00 82.00 143 LEU D O 1
ATOM 3974 N N . LEU B 1 144 ? 248.764 222.433 241.568 1.00 86.51 144 LEU D N 1
ATOM 3975 C CA . LEU B 1 144 ? 249.629 223.446 242.163 1.00 81.12 144 LEU D CA 1
ATOM 3976 C C . LEU B 1 144 ? 248.839 224.697 242.525 1.00 82.99 144 LEU D C 1
ATOM 3977 O O . LEU B 1 144 ? 249.127 225.351 243.534 1.00 82.90 144 LEU D O 1
ATOM 3982 N N . GLU B 1 145 ? 247.841 225.049 241.710 1.00 91.12 145 GLU D N 1
ATOM 3983 C CA . GLU B 1 145 ? 247.016 226.213 242.021 1.00 86.90 145 GLU D CA 1
ATOM 3984 C C . GLU B 1 145 ? 246.187 225.985 243.282 1.00 85.27 145 GLU D C 1
ATOM 3985 O O . GLU B 1 145 ? 246.172 226.827 244.187 1.00 88.58 145 GLU D O 1
ATOM 3991 N N . VAL B 1 146 ? 245.492 224.858 243.359 1.00 87.14 146 VAL D N 1
ATOM 3992 C CA . VAL B 1 146 ? 244.663 224.508 244.504 1.00 87.96 146 VAL D CA 1
ATOM 3993 C C . VAL B 1 146 ? 245.168 223.188 245.074 1.00 93.32 146 VAL D C 1
ATOM 3994 O O . VAL B 1 146 ? 244.893 222.118 244.529 1.00 99.10 146 VAL D O 1
ATOM 3998 N N . PRO B 1 147 ? 245.914 223.222 246.180 1.00 92.14 147 PRO D N 1
ATOM 3999 C CA . PRO B 1 147 ? 246.497 221.985 246.717 1.00 91.96 147 PRO D CA 1
ATOM 4000 C C . PRO B 1 147 ? 245.565 221.220 247.645 1.00 91.46 147 PRO D C 1
ATOM 4001 O O . PRO B 1 147 ? 246.012 220.330 248.375 1.00 93.62 147 PRO D O 1
ATOM 4005 N N . ASP B 1 148 ? 244.277 221.549 247.631 1.00 97.36 148 ASP D N 1
ATOM 4006 C CA . ASP B 1 148 ? 243.294 220.934 248.515 1.00 97.37 148 ASP D CA 1
ATOM 4007 C C . ASP B 1 148 ? 242.232 220.178 247.724 1.00 101.55 148 ASP D C 1
ATOM 4008 O O . ASP B 1 148 ? 241.037 220.270 248.011 1.00 104.07 148 ASP D O 1
ATOM 4013 N N . LEU B 1 149 ? 242.653 219.415 246.718 1.00 84.53 149 LEU D N 1
ATOM 4014 C CA . LEU B 1 149 ? 241.734 218.685 245.856 1.00 81.64 149 LEU D CA 1
ATOM 4015 C C . LEU B 1 149 ? 242.113 217.213 245.793 1.00 83.05 149 LEU D C 1
ATOM 4016 O O . LEU B 1 149 ? 243.296 216.865 245.745 1.00 85.29 149 LEU D O 1
ATOM 4021 N N . SER B 1 150 ? 241.096 216.354 245.794 1.00 84.53 150 SER D N 1
ATOM 4022 C CA . SER B 1 150 ? 241.297 214.942 245.538 1.00 80.97 150 SER D CA 1
ATOM 4023 C C . SER B 1 150 ? 241.642 214.731 244.064 1.00 84.93 150 SER D C 1
ATOM 4024 O O . SER B 1 150 ? 241.391 215.605 243.231 1.00 90.33 150 SER D O 1
ATOM 4027 N N . PRO B 1 151 ? 242.242 213.585 243.719 1.00 90.18 151 PRO D N 1
ATOM 4028 C CA . PRO B 1 151 ? 242.631 213.371 242.312 1.00 89.52 151 PRO D CA 1
ATOM 4029 C C . PRO B 1 151 ? 241.478 213.487 241.328 1.00 92.75 151 PRO D C 1
ATOM 4030 O O . PRO B 1 151 ? 241.674 213.995 240.216 1.00 102.26 151 PRO D O 1
ATOM 4034 N N . GLN B 1 152 ? 240.280 213.033 241.702 1.00 83.67 152 GLN D N 1
ATOM 4035 C CA . GLN B 1 152 ? 239.141 213.112 240.793 1.00 85.44 152 GLN D CA 1
ATOM 4036 C C . GLN B 1 152 ? 238.787 214.561 240.476 1.00 89.35 152 GLN D C 1
ATOM 4037 O O . GLN B 1 152 ? 238.563 214.919 239.314 1.00 92.46 152 GLN D O 1
ATOM 4043 N N . HIS B 1 153 ? 238.736 215.413 241.504 1.00 73.85 153 HIS D N 1
ATOM 4044 C CA . HIS B 1 153 ? 238.401 216.818 241.290 1.00 74.50 153 HIS D CA 1
ATOM 4045 C C . HIS B 1 153 ? 239.471 217.525 240.466 1.00 80.12 153 HIS D C 1
ATOM 4046 O O . HIS B 1 153 ? 239.151 218.329 239.581 1.00 89.34 153 HIS D O 1
ATOM 4053 N N . SER B 1 154 ? 240.745 217.242 240.749 1.00 66.35 154 SER D N 1
ATOM 4054 C CA . SER B 1 154 ? 241.826 217.840 239.973 1.00 66.95 154 SER D CA 1
ATOM 4055 C C . SER B 1 154 ? 241.749 217.423 238.511 1.00 75.10 154 SER D C 1
ATOM 4056 O O . SER B 1 154 ? 241.923 218.254 237.611 1.00 88.43 154 SER D O 1
ATOM 4059 N N . GLU B 1 155 ? 241.484 216.140 238.254 1.00 73.82 155 GLU D N 1
ATOM 4060 C CA . GLU B 1 155 ? 241.352 215.677 236.876 1.00 77.91 155 GLU D CA 1
ATOM 4061 C C . GLU B 1 155 ? 240.165 216.336 236.186 1.00 82.54 155 GLU D C 1
ATOM 4062 O O . GLU B 1 155 ? 240.256 216.724 235.016 1.00 85.59 155 GLU D O 1
ATOM 4068 N N . LEU B 1 156 ? 239.044 216.476 236.898 1.00 73.60 156 LEU D N 1
ATOM 4069 C CA . LEU B 1 156 ? 237.869 217.109 236.306 1.00 68.66 156 LEU D CA 1
ATOM 4070 C C . LEU B 1 156 ? 238.144 218.566 235.951 1.00 71.89 156 LEU D C 1
ATOM 4071 O O . LEU B 1 156 ? 237.754 219.035 234.876 1.00 75.76 156 LEU D O 1
ATOM 4076 N N . ARG B 1 157 ? 238.829 219.297 236.833 1.00 66.62 157 ARG D N 1
ATOM 4077 C CA . ARG B 1 157 ? 239.115 220.702 236.549 1.00 58.26 157 ARG D CA 1
ATOM 4078 C C . ARG B 1 157 ? 240.145 220.849 235.432 1.00 67.86 157 ARG D C 1
ATOM 4079 O O . ARG B 1 157 ? 240.053 221.771 234.607 1.00 81.54 157 ARG D O 1
ATOM 4087 N N . ALA B 1 158 ? 241.130 219.948 235.381 1.00 64.59 158 ALA D N 1
ATOM 4088 C CA . ALA B 1 158 ? 242.076 219.955 234.271 1.00 61.19 158 ALA D CA 1
ATOM 4089 C C . ALA B 1 158 ? 241.369 219.701 232.948 1.00 68.08 158 ALA D C 1
ATOM 4090 O O . ALA B 1 158 ? 241.657 220.361 231.941 1.00 76.10 158 ALA D O 1
ATOM 4092 N N . TRP B 1 159 ? 240.444 218.738 232.931 1.00 62.23 159 TRP D N 1
ATOM 4093 C CA . TRP B 1 159 ? 239.655 218.503 231.730 1.00 57.25 159 TRP D CA 1
ATOM 4094 C C . TRP B 1 159 ? 238.791 219.707 231.392 1.00 64.58 159 TRP D C 1
ATOM 4095 O O . TRP B 1 159 ? 238.581 219.998 230.214 1.00 67.59 159 TRP D O 1
ATOM 4106 N N . ALA B 1 160 ? 238.295 220.421 232.402 1.00 65.52 160 ALA D N 1
ATOM 4107 C CA . ALA B 1 160 ? 237.525 221.633 232.142 1.00 62.35 160 ALA D CA 1
ATOM 4108 C C . ALA B 1 160 ? 238.369 222.673 231.414 1.00 67.98 160 ALA D C 1
ATOM 4109 O O . ALA B 1 160 ? 237.932 223.256 230.416 1.00 78.02 160 ALA D O 1
ATOM 4111 N N . VAL B 1 161 ? 239.593 222.903 231.892 1.00 54.82 161 VAL D N 1
ATOM 4112 C CA . VAL B 1 161 ? 240.465 223.892 231.256 1.00 58.27 161 VAL D CA 1
ATOM 4113 C C . VAL B 1 161 ? 240.825 223.455 229.837 1.00 62.13 161 VAL D C 1
ATOM 4114 O O . VAL B 1 161 ? 240.747 224.242 228.877 1.00 73.83 161 VAL D O 1
ATOM 4118 N N . SER B 1 162 ? 241.225 222.189 229.683 1.00 58.77 162 SER D N 1
ATOM 4119 C CA . SER B 1 162 ? 241.615 221.689 228.369 1.00 60.38 162 SER D CA 1
ATOM 4120 C C . SER B 1 162 ? 240.451 221.744 227.390 1.00 66.96 162 SER D C 1
ATOM 4121 O O . SER B 1 162 ? 240.630 222.100 226.220 1.00 72.78 162 SER D O 1
ATOM 4124 N N . SER B 1 163 ? 239.248 221.398 227.850 1.00 65.17 163 SER D N 1
ATOM 4125 C CA . SER B 1 163 ? 238.078 221.430 226.988 1.00 59.92 163 SER D CA 1
ATOM 4126 C C . SER B 1 163 ? 237.662 222.854 226.656 1.00 63.04 163 SER D C 1
ATOM 4127 O O . SER B 1 163 ? 237.139 223.096 225.569 1.00 69.24 163 SER D O 1
ATOM 4130 N N . THR B 1 164 ? 237.883 223.805 227.566 1.00 60.28 164 THR D N 1
ATOM 4131 C CA . THR B 1 164 ? 237.644 225.206 227.233 1.00 58.39 164 THR D CA 1
ATOM 4132 C C . THR B 1 164 ? 238.555 225.654 226.095 1.00 64.43 164 THR D C 1
ATOM 4133 O O . THR B 1 164 ? 238.104 226.280 225.125 1.00 70.55 164 THR D O 1
ATOM 4137 N N . LEU B 1 165 ? 239.845 225.323 226.189 1.00 65.27 165 LEU D N 1
ATOM 4138 C CA . LEU B 1 165 ? 240.763 225.685 225.109 1.00 60.22 165 LEU D CA 1
ATOM 4139 C C . LEU B 1 165 ? 240.394 224.983 223.802 1.00 70.61 165 LEU D C 1
ATOM 4140 O O . LEU B 1 165 ? 240.391 225.604 222.729 1.00 77.47 165 LEU D O 1
ATOM 4145 N N . THR B 1 166 ? 240.059 223.693 223.874 1.00 68.27 166 THR D N 1
ATOM 4146 C CA . THR B 1 166 ? 239.670 222.956 222.675 1.00 64.63 166 THR D CA 1
ATOM 4147 C C . THR B 1 166 ? 238.387 223.514 222.066 1.00 69.23 166 THR D C 1
ATOM 4148 O O . THR B 1 166 ? 238.253 223.565 220.839 1.00 75.10 166 THR D O 1
ATOM 4152 N N . SER B 1 167 ? 237.441 223.943 222.904 1.00 67.44 167 SER D N 1
ATOM 4153 C CA . SER B 1 167 ? 236.244 224.616 222.415 1.00 63.34 167 SER D CA 1
ATOM 4154 C C . SER B 1 167 ? 236.598 225.897 221.683 1.00 67.48 167 SER D C 1
ATOM 4155 O O . SER B 1 167 ? 236.032 226.194 220.625 1.00 70.54 167 SER D O 1
ATOM 4158 N N . LEU B 1 168 ? 237.522 226.680 222.245 1.00 88.09 168 LEU D N 1
ATOM 4159 C CA . LEU B 1 168 ? 238.038 227.828 221.508 1.00 83.73 168 LEU D CA 1
ATOM 4160 C C . LEU B 1 168 ? 238.594 227.395 220.160 1.00 74.09 168 LEU D C 1
ATOM 4161 O O . LEU B 1 168 ? 238.509 228.144 219.181 1.00 78.76 168 LEU D O 1
ATOM 4166 N N . GLY B 1 169 ? 239.154 226.191 220.088 1.00 84.83 169 GLY D N 1
ATOM 4167 C CA . GLY B 1 169 ? 239.566 225.636 218.812 1.00 87.93 169 GLY D CA 1
ATOM 4168 C C . GLY B 1 169 ? 238.519 224.779 218.122 1.00 81.39 169 GLY D C 1
ATOM 4169 O O . GLY B 1 169 ? 238.854 223.738 217.550 1.00 85.73 169 GLY D O 1
ATOM 4170 N N . ARG B 1 170 ? 237.249 225.193 218.169 1.00 74.13 170 ARG D N 1
ATOM 4171 C CA . ARG B 1 170 ? 236.166 224.424 217.567 1.00 82.37 170 ARG D CA 1
ATOM 4172 C C . ARG B 1 170 ? 235.303 225.223 216.597 1.00 85.88 170 ARG D C 1
ATOM 4173 O O . ARG B 1 170 ? 234.624 224.618 215.760 1.00 81.93 170 ARG D O 1
ATOM 4181 N N . HIS B 1 171 ? 235.322 226.551 216.665 1.00 90.75 171 HIS D N 1
ATOM 4182 C CA . HIS B 1 171 ? 234.465 227.373 215.822 1.00 74.05 171 HIS D CA 1
ATOM 4183 C C . HIS B 1 171 ? 235.307 228.499 215.233 1.00 81.19 171 HIS D C 1
ATOM 4184 O O . HIS B 1 171 ? 236.535 228.516 215.358 1.00 86.41 171 HIS D O 1
ATOM 4191 N N . SER B 1 172 ? 234.635 229.448 214.584 1.00 79.94 172 SER D N 1
ATOM 4192 C CA . SER B 1 172 ? 235.290 230.585 213.956 1.00 78.86 172 SER D CA 1
ATOM 4193 C C . SER B 1 172 ? 235.072 231.889 214.710 1.00 81.81 172 SER D C 1
ATOM 4194 O O . SER B 1 172 ? 235.494 232.945 214.227 1.00 86.25 172 SER D O 1
ATOM 4197 N N . LEU B 1 173 ? 234.427 231.849 215.873 1.00 78.51 173 LEU D N 1
ATOM 4198 C CA . LEU B 1 173 ? 234.176 233.064 216.630 1.00 76.87 173 LEU D CA 1
ATOM 4199 C C . LEU B 1 173 ? 235.463 233.577 217.272 1.00 78.72 173 LEU D C 1
ATOM 4200 O O . LEU B 1 173 ? 236.398 232.823 217.552 1.00 84.72 173 LEU D O 1
ATOM 4205 N N . SER B 1 174 ? 235.498 234.887 217.505 1.00 84.64 174 SER D N 1
ATOM 4206 C CA . SER B 1 174 ? 236.652 235.534 218.114 1.00 85.60 174 SER D CA 1
ATOM 4207 C C . SER B 1 174 ? 236.214 236.881 218.670 1.00 87.60 174 SER D C 1
ATOM 4208 O O . SER B 1 174 ? 235.074 237.312 218.485 1.00 90.93 174 SER D O 1
ATOM 4211 N N . LEU B 1 175 ? 237.139 237.541 219.358 1.00 83.55 175 LEU D N 1
ATOM 4212 C CA . LEU B 1 175 ? 236.907 238.862 219.916 1.00 81.97 175 LEU D CA 1
ATOM 4213 C C . LEU B 1 175 ? 238.046 239.791 219.530 1.00 89.38 175 LEU D C 1
ATOM 4214 O O . LEU B 1 175 ? 239.196 239.355 219.413 1.00 90.45 175 LEU D O 1
ATOM 4219 N N . PRO B 1 176 ? 237.757 241.074 219.320 1.00 94.91 176 PRO D N 1
ATOM 4220 C CA . PRO B 1 176 ? 238.817 242.010 218.931 1.00 90.83 176 PRO D CA 1
ATOM 4221 C C . PRO B 1 176 ? 239.818 242.232 220.053 1.00 95.34 176 PRO D C 1
ATOM 4222 O O . PRO B 1 176 ? 239.477 242.210 221.238 1.00 98.13 176 PRO D O 1
ATOM 4226 N N . GLY B 1 177 ? 241.069 242.454 219.659 1.00 103.59 177 GLY D N 1
ATOM 4227 C CA . GLY B 1 177 ? 242.110 242.747 220.630 1.00 101.08 177 GLY D CA 1
ATOM 4228 C C . GLY B 1 177 ? 242.371 241.580 221.559 1.00 103.50 177 GLY D C 1
ATOM 4229 O O . GLY B 1 177 ? 242.281 240.408 221.175 1.00 102.80 177 GLY D O 1
ATOM 4230 N N . GLU B 1 178 ? 242.700 241.905 222.810 1.00 102.06 178 GLU D N 1
ATOM 4231 C CA . GLU B 1 178 ? 243.002 240.917 223.836 1.00 99.39 178 GLU D CA 1
ATOM 4232 C C . GLU B 1 178 ? 241.769 240.495 224.630 1.00 100.33 178 GLU D C 1
ATOM 4233 O O . GLU B 1 178 ? 241.907 239.965 225.738 1.00 104.06 178 GLU D O 1
ATOM 4239 N N . GLU B 1 179 ? 240.570 240.721 224.089 1.00 91.15 179 GLU D N 1
ATOM 4240 C CA . GLU B 1 179 ? 239.352 240.337 224.796 1.00 87.91 179 GLU D CA 1
ATOM 4241 C C . GLU B 1 179 ? 239.226 238.822 224.905 1.00 92.53 179 GLU D C 1
ATOM 4242 O O . GLU B 1 179 ? 238.788 238.302 225.938 1.00 97.29 179 GLU D O 1
ATOM 4248 N N . LEU B 1 180 ? 239.595 238.099 223.843 1.00 79.38 180 LEU D N 1
ATOM 4249 C CA . LEU B 1 180 ? 239.497 236.643 223.863 1.00 77.70 180 LEU D CA 1
ATOM 4250 C C . LEU B 1 180 ? 240.410 236.040 224.924 1.00 78.87 180 LEU D C 1
ATOM 4251 O O . LEU B 1 180 ? 240.020 235.102 225.630 1.00 87.07 180 LEU D O 1
ATOM 4256 N N . LYS B 1 181 ? 241.634 236.561 225.043 1.00 73.38 181 LYS D N 1
ATOM 4257 C CA . LYS B 1 181 ? 242.551 236.066 226.064 1.00 73.10 181 LYS D CA 1
ATOM 4258 C C . LYS B 1 181 ? 241.995 236.298 227.462 1.00 75.46 181 LYS D C 1
ATOM 4259 O O . LYS B 1 181 ? 242.067 235.411 228.320 1.00 82.96 181 LYS D O 1
ATOM 4265 N N . LYS B 1 182 ? 241.397 237.462 227.681 1.00 72.77 182 LYS D N 1
ATOM 4266 C CA . LYS B 1 182 ? 240.824 237.780 228.982 1.00 70.27 182 LYS D CA 1
ATOM 4267 C C . LYS B 1 182 ? 239.647 236.878 229.295 1.00 76.41 182 LYS D C 1
ATOM 4268 O O . LYS B 1 182 ? 239.482 236.446 230.426 1.00 82.45 182 LYS D O 1
ATOM 4274 N N . LEU B 1 183 ? 238.826 236.591 228.296 1.00 67.85 183 LEU D N 1
ATOM 4275 C CA . LEU B 1 183 ? 237.685 235.720 228.500 1.00 59.72 183 LEU D CA 1
ATOM 4276 C C . LEU B 1 183 ? 238.150 234.322 228.849 1.00 64.66 183 LEU D C 1
ATOM 4277 O O . LEU B 1 183 ? 237.659 233.725 229.800 1.00 75.33 183 LEU D O 1
ATOM 4282 N N . LEU B 1 184 ? 239.096 233.797 228.080 1.00 61.62 184 LEU D N 1
ATOM 4283 C CA . LEU B 1 184 ? 239.585 232.446 228.332 1.00 58.89 184 LEU D CA 1
ATOM 4284 C C . LEU B 1 184 ? 240.250 232.344 229.699 1.00 62.00 184 LEU D C 1
ATOM 4285 O O . LEU B 1 184 ? 240.057 231.355 230.414 1.00 66.91 184 LEU D O 1
ATOM 4290 N N . TYR B 1 185 ? 241.033 233.358 230.078 1.00 64.98 185 TYR D N 1
ATOM 4291 C CA . TYR B 1 185 ? 241.678 233.354 231.386 1.00 61.59 185 TYR D CA 1
ATOM 4292 C C . TYR B 1 185 ? 240.646 233.335 232.504 1.00 71.22 185 TYR D C 1
ATOM 4293 O O . TYR B 1 185 ? 240.760 232.554 233.458 1.00 81.36 185 TYR D O 1
ATOM 4302 N N . GLN B 1 186 ? 239.622 234.186 232.399 1.00 70.55 186 GLN D N 1
ATOM 4303 C CA . GLN B 1 186 ? 238.590 234.226 233.428 1.00 65.50 186 GLN D CA 1
ATOM 4304 C C . GLN B 1 186 ? 237.843 232.902 233.511 1.00 67.53 186 GLN D C 1
ATOM 4305 O O . GLN B 1 186 ? 237.599 232.388 234.609 1.00 72.57 186 GLN D O 1
ATOM 4311 N N . ALA B 1 187 ? 237.484 232.326 232.360 1.00 66.25 187 ALA D N 1
ATOM 4312 C CA . ALA B 1 187 ? 236.752 231.064 232.362 1.00 60.91 187 ALA D CA 1
ATOM 4313 C C . ALA B 1 187 ? 237.582 229.949 232.985 1.00 69.14 187 ALA D C 1
ATOM 4314 O O . ALA B 1 187 ? 237.089 229.186 233.825 1.00 71.55 187 ALA D O 1
ATOM 4316 N N . CYS B 1 188 ? 238.853 229.844 232.591 1.00 71.39 188 CYS D N 1
ATOM 4317 C CA . CYS B 1 188 ? 239.707 228.787 233.119 1.00 61.16 188 CYS D CA 1
ATOM 4318 C C . CYS B 1 188 ? 239.942 228.956 234.615 1.00 64.95 188 CYS D C 1
ATOM 4319 O O . CYS B 1 188 ? 239.913 227.973 235.367 1.00 67.11 188 CYS D O 1
ATOM 4322 N N . MET B 1 189 ? 240.168 230.191 235.071 1.00 72.04 189 MET D N 1
ATOM 4323 C CA . MET B 1 189 ? 240.429 230.403 236.490 1.00 66.88 189 MET D CA 1
ATOM 4324 C C . MET B 1 189 ? 239.178 230.157 237.324 1.00 67.99 189 MET D C 1
ATOM 4325 O O . MET B 1 189 ? 239.267 229.654 238.450 1.00 78.12 189 MET D O 1
ATOM 4330 N N . ALA B 1 190 ? 238.002 230.512 236.797 1.00 68.47 190 ALA D N 1
ATOM 4331 C CA . ALA B 1 190 ? 236.763 230.221 237.508 1.00 64.28 190 ALA D CA 1
ATOM 4332 C C . ALA B 1 190 ? 236.503 228.722 237.573 1.00 65.80 190 ALA D C 1
ATOM 4333 O O . ALA B 1 190 ? 236.051 228.209 238.604 1.00 69.60 190 ALA D O 1
ATOM 4335 N N . ALA B 1 191 ? 236.772 228.004 236.480 1.00 69.92 191 ALA D N 1
ATOM 4336 C CA . ALA B 1 191 ? 236.585 226.557 236.485 1.00 62.19 191 ALA D CA 1
ATOM 4337 C C . ALA B 1 191 ? 237.538 225.877 237.461 1.00 65.75 191 ALA D C 1
ATOM 4338 O O . ALA B 1 191 ? 237.148 224.943 238.171 1.00 71.35 191 ALA D O 1
ATOM 4340 N N . ALA B 1 192 ? 238.793 226.330 237.510 1.00 71.89 192 ALA D N 1
ATOM 4341 C CA . ALA B 1 192 ? 239.777 225.685 238.374 1.00 65.96 192 ALA D CA 1
ATOM 4342 C C . ALA B 1 192 ? 239.519 225.962 239.851 1.00 71.85 192 ALA D C 1
ATOM 4343 O O . ALA B 1 192 ? 239.780 225.097 240.695 1.00 74.87 192 ALA D O 1
ATOM 4345 N N . ARG B 1 193 ? 239.019 227.149 240.185 1.00 77.84 193 ARG D N 1
ATOM 4346 C CA . ARG B 1 193 ? 238.864 227.570 241.572 1.00 69.45 193 ARG D CA 1
ATOM 4347 C C . ARG B 1 193 ? 237.525 227.162 242.176 1.00 76.10 193 ARG D C 1
ATOM 4348 O O . ARG B 1 193 ? 237.224 227.560 243.306 1.00 80.74 193 ARG D O 1
ATOM 4356 N N . THR B 1 194 ? 236.720 226.391 241.457 1.00 75.40 194 THR D N 1
ATOM 4357 C CA . THR B 1 194 ? 235.410 226.003 241.967 1.00 75.27 194 THR D CA 1
ATOM 4358 C C . THR B 1 194 ? 235.566 225.049 243.147 1.00 77.19 194 THR D C 1
ATOM 4359 O O . THR B 1 194 ? 236.283 224.048 243.037 1.00 80.19 194 THR D O 1
ATOM 4363 N N . PRO B 1 195 ? 234.926 225.324 244.286 1.00 78.04 195 PRO D N 1
ATOM 4364 C CA . PRO B 1 195 ? 235.007 224.394 245.408 1.00 75.99 195 PRO D CA 1
ATOM 4365 C C . PRO B 1 195 ? 234.306 223.087 245.074 1.00 80.40 195 PRO D C 1
ATOM 4366 O O . PRO B 1 195 ? 233.374 223.062 244.253 1.00 85.33 195 PRO D O 1
ATOM 4370 N N . PRO B 1 196 ? 234.729 221.979 245.677 1.00 82.13 196 PRO D N 1
ATOM 4371 C CA . PRO B 1 196 ? 234.086 220.690 245.383 1.00 76.10 196 PRO D CA 1
ATOM 4372 C C . PRO B 1 196 ? 232.622 220.693 245.797 1.00 78.97 196 PRO D C 1
ATOM 4373 O O . PRO B 1 196 ? 232.280 221.016 246.936 1.00 82.65 196 PRO D O 1
ATOM 4377 N N . VAL B 1 197 ? 231.753 220.329 244.851 1.00 88.74 197 VAL D N 1
ATOM 4378 C CA . VAL B 1 197 ? 230.323 220.283 245.135 1.00 91.30 197 VAL D CA 1
ATOM 4379 C C . VAL B 1 197 ? 230.003 219.130 246.077 1.00 92.76 197 VAL D C 1
ATOM 4380 O O . VAL B 1 197 ? 229.233 219.285 247.033 1.00 94.41 197 VAL D O 1
ATOM 4384 N N . CYS B 1 198 ? 230.586 217.960 245.828 1.00 98.62 198 CYS D N 1
ATOM 4385 C CA . CYS B 1 198 ? 230.341 216.791 246.659 1.00 99.36 198 CYS D CA 1
ATOM 4386 C C . CYS B 1 198 ? 231.495 215.816 246.488 1.00 101.47 198 CYS D C 1
ATOM 4387 O O . CYS B 1 198 ? 232.294 215.929 245.555 1.00 101.93 198 CYS D O 1
ATOM 4390 N N . GLU B 1 199 ? 231.570 214.856 247.405 1.00 107.25 199 GLU D N 1
ATOM 4391 C CA . GLU B 1 199 ? 232.569 213.805 247.301 1.00 103.82 199 GLU D CA 1
ATOM 4392 C C . GLU B 1 199 ? 232.252 212.892 246.119 1.00 107.99 199 GLU D C 1
ATOM 4393 O O . GLU B 1 199 ? 231.113 212.799 245.656 1.00 110.00 199 GLU D O 1
ATOM 4399 N N . LEU B 1 200 ? 233.286 212.210 245.629 1.00 94.76 200 LEU D N 1
ATOM 4400 C CA . LEU B 1 200 ? 233.178 211.339 244.459 1.00 95.16 200 LEU D CA 1
ATOM 4401 C C . LEU B 1 200 ? 233.720 209.960 244.810 1.00 95.27 200 LEU D C 1
ATOM 4402 O O . LEU B 1 200 ? 234.848 209.610 244.439 1.00 95.94 200 LEU D O 1
ATOM 4407 N N . PRO B 1 201 ? 232.945 209.151 245.528 1.00 92.05 201 PRO D N 1
ATOM 4408 C CA . PRO B 1 201 ? 233.368 207.778 245.809 1.00 91.19 201 PRO D CA 1
ATOM 4409 C C . PRO B 1 201 ? 233.325 206.936 244.548 1.00 92.21 201 PRO D C 1
ATOM 4410 O O . PRO B 1 201 ? 232.367 207.027 243.765 1.00 96.22 201 PRO D O 1
ATOM 4414 N N . PRO B 1 202 ? 234.365 206.115 244.271 1.00 92.18 202 PRO D N 1
ATOM 4415 C CA . PRO B 1 202 ? 234.380 205.271 243.079 1.00 90.21 202 PRO D CA 1
ATOM 4416 C C . PRO B 1 202 ? 233.118 204.402 243.017 1.00 93.39 202 PRO D C 1
ATOM 4417 O O . PRO B 1 202 ? 232.757 203.829 244.024 1.00 97.54 202 PRO D O 1
ATOM 4421 N N . LEU B 1 203 ? 232.485 204.333 241.845 1.00 94.60 203 LEU D N 1
ATOM 4422 C CA . LEU B 1 203 ? 231.263 203.504 241.682 1.00 93.69 203 LEU D CA 1
ATOM 4423 C C . LEU B 1 203 ? 231.645 202.031 241.838 1.00 99.04 203 LEU D C 1
ATOM 4424 O O . LEU B 1 203 ? 232.673 201.626 241.262 1.00 99.06 203 LEU D O 1
ATOM 4429 N N . PRO B 1 204 ? 230.870 201.213 242.582 1.00 112.56 204 PRO D N 1
ATOM 4430 C CA . PRO B 1 204 ? 231.157 199.785 242.687 1.00 111.44 204 PRO D CA 1
ATOM 4431 C C . PRO B 1 204 ? 231.259 199.195 241.276 1.00 112.64 204 PRO D C 1
ATOM 4432 O O . PRO B 1 204 ? 230.272 199.231 240.566 1.00 112.48 204 PRO D O 1
ATOM 4436 N N . ALA B 1 205 ? 232.432 198.669 240.913 1.00 117.12 205 ALA D N 1
ATOM 4437 C CA . ALA B 1 205 ? 232.639 198.128 239.549 1.00 116.38 205 ALA D CA 1
ATOM 4438 C C . ALA B 1 205 ? 234.010 197.446 239.468 1.00 116.00 205 ALA D C 1
ATOM 4439 O O . ALA B 1 205 ? 234.622 197.527 238.385 1.00 115.50 205 ALA D O 1
ATOM 4441 N N . ALA B 1 208 ? 224.802 199.098 233.350 1.00 143.12 208 ALA D N 1
ATOM 4442 C CA . ALA B 1 208 ? 225.748 198.012 233.125 1.00 145.00 208 ALA D CA 1
ATOM 4443 C C . ALA B 1 208 ? 225.491 197.334 231.784 1.00 146.35 208 ALA D C 1
ATOM 4444 O O . ALA B 1 208 ? 224.681 197.806 230.985 1.00 145.22 208 ALA D O 1
ATOM 4446 N N . ALA B 1 209 ? 226.193 196.223 231.541 1.00 145.07 209 ALA D N 1
ATOM 4447 C CA . ALA B 1 209 ? 225.986 195.472 230.308 1.00 143.74 209 ALA D CA 1
ATOM 4448 C C . ALA B 1 209 ? 224.575 194.902 230.229 1.00 143.21 209 ALA D C 1
ATOM 4449 O O . ALA B 1 209 ? 224.032 194.746 229.129 1.00 142.49 209 ALA D O 1
ATOM 4451 N N . ARG B 1 210 ? 223.974 194.580 231.376 1.00 138.34 210 ARG D N 1
ATOM 4452 C CA . ARG B 1 210 ? 222.584 194.139 231.390 1.00 138.76 210 ARG D CA 1
ATOM 4453 C C . ARG B 1 210 ? 221.655 195.247 230.909 1.00 138.49 210 ARG D C 1
ATOM 4454 O O . ARG B 1 210 ? 220.698 194.996 230.167 1.00 134.91 210 ARG D O 1
ATOM 4462 N N . ASP B 1 211 ? 221.924 196.488 231.325 1.00 134.20 211 ASP D N 1
ATOM 4463 C CA . ASP B 1 211 ? 221.097 197.610 230.894 1.00 134.92 211 ASP D CA 1
ATOM 4464 C C . ASP B 1 211 ? 221.371 197.974 229.441 1.00 134.17 211 ASP D C 1
ATOM 4465 O O . ASP B 1 211 ? 220.540 198.617 228.789 1.00 135.20 211 ASP D O 1
ATOM 4470 N N . GLU B 1 212 ? 222.535 197.584 228.918 1.00 128.58 212 GLU D N 1
ATOM 4471 C CA . GLU B 1 212 ? 222.855 197.882 227.526 1.00 126.61 212 GLU D CA 1
ATOM 4472 C C . GLU B 1 212 ? 222.177 196.901 226.577 1.00 128.11 212 GLU D C 1
ATOM 4473 O O . GLU B 1 212 ? 222.085 197.157 225.371 1.00 129.32 212 GLU D O 1
ATOM 4475 N N . ALA B 1 213 ? 221.702 195.771 227.100 1.00 118.88 213 ALA D N 1
ATOM 4476 C CA . ALA B 1 213 ? 221.134 194.724 226.258 1.00 118.69 213 ALA D CA 1
ATOM 4477 C C . ALA B 1 213 ? 219.609 194.728 226.251 1.00 116.39 213 ALA D C 1
ATOM 4478 O O . ALA B 1 213 ? 218.997 194.479 225.207 1.00 115.77 213 ALA D O 1
ATOM 4480 N N . ASP B 1 214 ? 218.979 195.001 227.396 1.00 109.32 214 ASP D N 1
ATOM 4481 C CA . ASP B 1 214 ? 217.523 194.937 227.464 1.00 111.01 214 ASP D CA 1
ATOM 4482 C C . ASP B 1 214 ? 216.872 196.126 226.772 1.00 109.70 214 ASP D C 1
ATOM 4483 O O . ASP B 1 214 ? 215.734 196.020 226.300 1.00 111.29 214 ASP D O 1
ATOM 4488 N N . VAL B 1 215 ? 217.569 197.264 226.702 1.00 87.18 215 VAL D N 1
ATOM 4489 C CA . VAL B 1 215 ? 217.012 198.433 226.035 1.00 86.27 215 VAL D CA 1
ATOM 4490 C C . VAL B 1 215 ? 216.951 198.243 224.527 1.00 88.19 215 VAL D C 1
ATOM 4491 O O . VAL B 1 215 ? 216.295 199.029 223.833 1.00 92.97 215 VAL D O 1
ATOM 4495 N N . LEU B 1 216 ? 217.626 197.224 223.995 1.00 82.83 216 LEU D N 1
ATOM 4496 C CA . LEU B 1 216 ? 217.543 196.889 222.574 1.00 80.52 216 LEU D CA 1
ATOM 4497 C C . LEU B 1 216 ? 216.430 195.859 222.402 1.00 84.01 216 LEU D C 1
ATOM 4498 O O . LEU B 1 216 ? 216.659 194.659 222.231 1.00 93.11 216 LEU D O 1
ATOM 4503 N N . PHE B 1 217 ? 215.194 196.351 222.448 1.00 78.26 217 PHE D N 1
ATOM 4504 C CA . PHE B 1 217 ? 214.008 195.507 222.463 1.00 80.00 217 PHE D CA 1
ATOM 4505 C C . PHE B 1 217 ? 213.452 195.234 221.071 1.00 79.34 217 PHE D C 1
ATOM 4506 O O . PHE B 1 217 ? 212.383 194.628 220.952 1.00 85.10 217 PHE D O 1
ATOM 4514 N N . SER B 1 218 ? 214.144 195.664 220.020 1.00 72.64 218 SER D N 1
ATOM 4515 C CA . SER B 1 218 ? 213.668 195.447 218.664 1.00 71.83 218 SER D CA 1
ATOM 4516 C C . SER B 1 218 ? 214.857 195.432 217.714 1.00 78.35 218 SER D C 1
ATOM 4517 O O . SER B 1 218 ? 215.964 195.851 218.060 1.00 84.01 218 SER D O 1
ATOM 4520 N N . ARG B 1 219 ? 214.609 194.931 216.502 1.00 73.30 219 ARG D N 1
ATOM 4521 C CA . ARG B 1 219 ? 215.645 194.916 215.476 1.00 73.17 219 ARG D CA 1
ATOM 4522 C C . ARG B 1 219 ? 216.076 196.332 215.115 1.00 73.34 219 ARG D C 1
ATOM 4523 O O . ARG B 1 219 ? 217.264 196.591 214.887 1.00 78.96 219 ARG D O 1
ATOM 4531 N N . TYR B 1 220 ? 215.120 197.261 215.058 1.00 69.56 220 TYR D N 1
ATOM 4532 C CA . TYR B 1 220 ? 215.437 198.653 214.756 1.00 66.56 220 TYR D CA 1
ATOM 4533 C C . TYR B 1 220 ? 216.373 199.244 215.804 1.00 68.95 220 TYR D C 1
ATOM 4534 O O . TYR B 1 220 ? 217.361 199.909 215.469 1.00 76.70 220 TYR D O 1
ATOM 4543 N N . GLU B 1 221 ? 216.081 199.002 217.085 1.00 70.96 221 GLU D N 1
ATOM 4544 C CA . GLU B 1 221 ? 216.927 199.527 218.153 1.00 73.11 221 GLU D CA 1
ATOM 4545 C C . GLU B 1 221 ? 218.320 198.910 218.116 1.00 74.89 221 GLU D C 1
ATOM 4546 O O . GLU B 1 221 ? 219.319 199.608 218.324 1.00 78.42 221 GLU D O 1
ATOM 4552 N N . THR B 1 222 ? 218.404 197.601 217.866 1.00 66.61 222 THR D N 1
ATOM 4553 C CA . THR B 1 222 ? 219.705 196.944 217.783 1.00 69.19 222 THR D CA 1
ATOM 4554 C C . THR B 1 222 ? 220.528 197.499 216.628 1.00 70.77 222 THR D C 1
ATOM 4555 O O . THR B 1 222 ? 221.725 197.773 216.783 1.00 76.57 222 THR D O 1
ATOM 4559 N N . LEU B 1 223 ? 219.900 197.678 215.463 1.00 69.27 223 LEU D N 1
ATOM 4560 C CA . LEU B 1 223 ? 220.603 198.259 214.324 1.00 63.36 223 LEU D CA 1
ATOM 4561 C C . LEU B 1 223 ? 221.062 199.679 214.626 1.00 68.04 223 LEU D C 1
ATOM 4562 O O . LEU B 1 223 ? 222.188 200.058 214.286 1.00 75.48 223 LEU D O 1
ATOM 4567 N N . LEU B 1 224 ? 220.207 200.477 215.270 1.00 70.09 224 LEU D N 1
ATOM 4568 C CA . LEU B 1 224 ? 220.578 201.849 215.597 1.00 63.98 224 LEU D CA 1
ATOM 4569 C C . LEU B 1 224 ? 221.762 201.891 216.556 1.00 60.53 224 LEU D C 1
ATOM 4570 O O . LEU B 1 224 ? 222.706 202.665 216.356 1.00 67.95 224 LEU D O 1
ATOM 4575 N N . ALA B 1 225 ? 221.733 201.057 217.599 1.00 65.44 225 ALA D N 1
ATOM 4576 C CA . ALA B 1 225 ? 222.829 201.038 218.562 1.00 65.37 225 ALA D CA 1
ATOM 4577 C C . ALA B 1 225 ? 224.127 200.569 217.919 1.00 67.56 225 ALA D C 1
ATOM 4578 O O . ALA B 1 225 ? 225.191 201.158 218.154 1.00 71.73 225 ALA D O 1
ATOM 4580 N N . ALA B 1 226 ? 224.062 199.511 217.105 1.00 71.83 226 ALA D N 1
ATOM 4581 C CA . ALA B 1 226 ? 225.263 199.022 216.438 1.00 66.33 226 ALA D CA 1
ATOM 4582 C C . ALA B 1 226 ? 225.830 200.069 215.490 1.00 73.94 226 ALA D C 1
ATOM 4583 O O . ALA B 1 226 ? 227.047 200.285 215.449 1.00 78.53 226 ALA D O 1
ATOM 4585 N N . GLY B 1 227 ? 224.962 200.736 214.726 1.00 72.77 227 GLY D N 1
ATOM 4586 C CA . GLY B 1 227 ? 225.429 201.776 213.828 1.00 60.12 227 GLY D CA 1
ATOM 4587 C C . GLY B 1 227 ? 226.065 202.938 214.562 1.00 69.57 227 GLY D C 1
ATOM 4588 O O . GLY B 1 227 ? 227.105 203.448 214.145 1.00 78.11 227 GLY D O 1
ATOM 4589 N N . ALA B 1 228 ? 225.454 203.370 215.668 1.00 68.38 228 ALA D N 1
ATOM 4590 C CA . ALA B 1 228 ? 226.022 204.468 216.442 1.00 61.71 228 ALA D CA 1
ATOM 4591 C C . ALA B 1 228 ? 227.387 204.093 217.006 1.00 65.53 228 ALA D C 1
ATOM 4592 O O . ALA B 1 228 ? 228.341 204.878 216.930 1.00 71.43 228 ALA D O 1
ATOM 4594 N N . ARG B 1 229 ? 227.501 202.887 217.569 1.00 71.35 229 ARG D N 1
ATOM 4595 C CA . ARG B 1 229 ? 228.776 202.460 218.136 1.00 64.68 229 ARG D CA 1
ATOM 4596 C C . ARG B 1 229 ? 229.851 202.356 217.060 1.00 68.83 229 ARG D C 1
ATOM 4597 O O . ARG B 1 229 ? 230.989 202.798 217.264 1.00 77.55 229 ARG D O 1
ATOM 4605 N N . LEU B 1 230 ? 229.508 201.786 215.903 1.00 66.30 230 LEU D N 1
ATOM 4606 C CA . LEU B 1 230 ? 230.487 201.653 214.828 1.00 64.90 230 LEU D CA 1
ATOM 4607 C C . LEU B 1 230 ? 230.893 203.012 214.270 1.00 67.52 230 LEU D C 1
ATOM 4608 O O . LEU B 1 230 ? 232.068 203.230 213.953 1.00 73.95 230 LEU D O 1
ATOM 4613 N N . PHE B 1 231 ? 229.938 203.936 214.133 1.00 63.97 231 PHE D N 1
ATOM 4614 C CA . PHE B 1 231 ? 230.267 205.273 213.649 1.00 55.84 231 PHE D CA 1
ATOM 4615 C C . PHE B 1 231 ? 231.179 206.002 214.624 1.00 64.92 231 PHE D C 1
ATOM 4616 O O . PHE B 1 231 ? 232.115 206.696 214.210 1.00 67.45 231 PHE D O 1
ATOM 4624 N N . ARG B 1 232 ? 230.916 205.871 215.927 1.00 69.37 232 ARG D N 1
ATOM 4625 C CA . ARG B 1 232 ? 231.790 206.497 216.913 1.00 66.58 232 ARG D CA 1
ATOM 4626 C C . ARG B 1 232 ? 233.186 205.885 216.885 1.00 68.06 232 ARG D C 1
ATOM 4627 O O . ARG B 1 232 ? 234.188 206.607 216.939 1.00 69.58 232 ARG D O 1
ATOM 4635 N N . ALA B 1 233 ? 233.271 204.556 216.789 1.00 67.77 233 ALA D N 1
ATOM 4636 C CA . ALA B 1 233 ? 234.565 203.887 216.893 1.00 66.58 233 ALA D CA 1
ATOM 4637 C C . ALA B 1 233 ? 235.418 204.111 215.649 1.00 66.65 233 ALA D C 1
ATOM 4638 O O . ALA B 1 233 ? 236.615 204.401 215.751 1.00 69.48 233 ALA D O 1
ATOM 4640 N N . GLN B 1 234 ? 234.824 203.982 214.465 1.00 68.57 234 GLN D N 1
ATOM 4641 C CA . GLN B 1 234 ? 235.575 203.997 213.214 1.00 67.08 234 GLN D CA 1
ATOM 4642 C C . GLN B 1 234 ? 235.319 205.223 212.354 1.00 71.76 234 GLN D C 1
ATOM 4643 O O . GLN B 1 234 ? 236.259 205.761 211.766 1.00 73.55 234 GLN D O 1
ATOM 4649 N N . GLY B 1 235 ? 234.075 205.679 212.263 1.00 72.54 235 GLY D N 1
ATOM 4650 C CA . GLY B 1 235 ? 233.730 206.749 211.350 1.00 60.52 235 GLY D CA 1
ATOM 4651 C C . GLY B 1 235 ? 232.726 206.294 210.313 1.00 67.90 235 GLY D C 1
ATOM 4652 O O . GLY B 1 235 ? 232.697 205.115 209.950 1.00 76.65 235 GLY D O 1
ATOM 4653 N N . TYR B 1 236 ? 231.892 207.218 209.836 1.00 61.97 236 TYR D N 1
ATOM 4654 C CA . TYR B 1 236 ? 230.827 206.850 208.905 1.00 65.72 236 TYR D CA 1
ATOM 4655 C C . TYR B 1 236 ? 231.345 206.228 207.612 1.00 71.31 236 TYR D C 1
ATOM 4656 O O . TYR B 1 236 ? 230.828 205.168 207.218 1.00 74.22 236 TYR D O 1
ATOM 4665 N N . PRO B 1 237 ? 232.330 206.801 206.905 1.00 73.95 237 PRO D N 1
ATOM 4666 C CA . PRO B 1 237 ? 232.783 206.161 205.658 1.00 66.21 237 PRO D CA 1
ATOM 4667 C C . PRO B 1 237 ? 233.587 204.893 205.878 1.00 68.02 237 PRO D C 1
ATOM 4668 O O . PRO B 1 237 ? 233.763 204.124 204.926 1.00 71.37 237 PRO D O 1
ATOM 4672 N N . ALA B 1 238 ? 234.076 204.646 207.091 1.00 75.36 238 ALA D N 1
ATOM 4673 C CA . ALA B 1 238 ? 234.892 203.472 207.369 1.00 67.08 238 ALA D CA 1
ATOM 4674 C C . ALA B 1 238 ? 234.080 202.270 207.831 1.00 69.26 238 ALA D C 1
ATOM 4675 O O . ALA B 1 238 ? 234.656 201.196 208.033 1.00 73.88 238 ALA D O 1
ATOM 4677 N N . VAL B 1 239 ? 232.770 202.418 208.003 1.00 73.49 239 VAL D N 1
ATOM 4678 C CA . VAL B 1 239 ? 231.894 201.333 208.429 1.00 70.15 239 VAL D CA 1
ATOM 4679 C C . VAL B 1 239 ? 230.995 200.954 207.263 1.00 77.76 239 VAL D C 1
ATOM 4680 O O . VAL B 1 239 ? 230.311 201.812 206.694 1.00 87.58 239 VAL D O 1
ATOM 4684 N N . ASN B 1 240 ? 230.997 199.674 206.910 1.00 75.25 240 ASN D N 1
ATOM 4685 C CA . ASN B 1 240 ? 230.131 199.151 205.866 1.00 78.15 240 ASN D CA 1
ATOM 4686 C C . ASN B 1 240 ? 228.921 198.463 206.486 1.00 75.90 240 ASN D C 1
ATOM 4687 O O . ASN B 1 240 ? 228.902 198.139 207.675 1.00 80.92 240 ASN D O 1
ATOM 4692 N N . THR B 1 241 ? 227.898 198.249 205.654 1.00 78.30 241 THR D N 1
ATOM 4693 C CA . THR B 1 241 ? 226.650 197.660 206.130 1.00 81.80 241 THR D CA 1
ATOM 4694 C C . THR B 1 241 ? 226.850 196.269 206.718 1.00 82.79 241 THR D C 1
ATOM 4695 O O . THR B 1 241 ? 226.030 195.830 207.534 1.00 86.07 241 THR D O 1
ATOM 4699 N N . SER B 1 242 ? 227.916 195.569 206.324 1.00 81.55 242 SER D N 1
ATOM 4700 C CA . SER B 1 242 ? 228.156 194.225 206.840 1.00 77.47 242 SER D CA 1
ATOM 4701 C C . SER B 1 242 ? 228.388 194.238 208.347 1.00 78.64 242 SER D C 1
ATOM 4702 O O . SER B 1 242 ? 227.858 193.386 209.068 1.00 80.88 242 SER D O 1
ATOM 4705 N N . GLU B 1 243 ? 229.178 195.196 208.843 1.00 77.90 243 GLU D N 1
ATOM 4706 C CA . GLU B 1 243 ? 229.435 195.263 210.280 1.00 77.16 243 GLU D CA 1
ATOM 4707 C C . GLU B 1 243 ? 228.176 195.618 211.061 1.00 82.76 243 GLU D C 1
ATOM 4708 O O . GLU B 1 243 ? 227.942 195.072 212.144 1.00 88.63 243 GLU D O 1
ATOM 4714 N N . ILE B 1 244 ? 227.365 196.541 210.543 1.00 74.77 244 ILE D N 1
ATOM 4715 C CA . ILE B 1 244 ? 226.118 196.883 211.221 1.00 77.95 244 ILE D CA 1
ATOM 4716 C C . ILE B 1 244 ? 225.190 195.676 211.265 1.00 82.38 244 ILE D C 1
ATOM 4717 O O . ILE B 1 244 ? 224.573 195.383 212.298 1.00 84.52 244 ILE D O 1
ATOM 4722 N N . GLY B 1 245 ? 225.082 194.953 210.149 1.00 77.48 245 GLY D N 1
ATOM 4723 C CA . GLY B 1 245 ? 224.268 193.749 210.139 1.00 75.60 245 GLY D CA 1
ATOM 4724 C C . GLY B 1 245 ? 224.771 192.697 211.109 1.00 80.07 245 GLY D C 1
ATOM 4725 O O . GLY B 1 245 ? 223.981 192.044 211.794 1.00 87.02 245 GLY D O 1
ATOM 4726 N N . LYS B 1 246 ? 226.092 192.516 211.175 1.00 80.86 246 LYS D N 1
ATOM 4727 C CA . LYS B 1 246 ? 226.667 191.566 212.122 1.00 79.90 246 LYS D CA 1
ATOM 4728 C C . LYS B 1 246 ? 226.377 191.981 213.558 1.00 82.81 246 LYS D C 1
ATOM 4729 O O . LYS B 1 246 ? 226.065 191.136 214.407 1.00 89.15 246 LYS D O 1
ATOM 4735 N N . GLY B 1 247 ? 226.473 193.279 213.848 1.00 78.98 247 GLY D N 1
ATOM 4736 C CA . GLY B 1 247 ? 226.094 193.765 215.164 1.00 77.54 247 GLY D CA 1
ATOM 4737 C C . GLY B 1 247 ? 224.637 193.491 215.479 1.00 83.84 247 GLY D C 1
ATOM 4738 O O . GLY B 1 247 ? 224.282 193.203 216.625 1.00 87.03 247 GLY D O 1
ATOM 4739 N N . ALA B 1 248 ? 223.773 193.578 214.468 1.00 85.62 248 ALA D N 1
ATOM 4740 C CA . ALA B 1 248 ? 222.380 193.186 214.634 1.00 81.71 248 ALA D CA 1
ATOM 4741 C C . ALA B 1 248 ? 222.172 191.682 214.526 1.00 83.10 248 ALA D C 1
ATOM 4742 O O . ALA B 1 248 ? 221.080 191.201 214.847 1.00 85.01 248 ALA D O 1
ATOM 4744 N N . GLY B 1 249 ? 223.180 190.934 214.086 1.00 84.85 249 GLY D N 1
ATOM 4745 C CA . GLY B 1 249 ? 223.063 189.495 213.966 1.00 80.17 249 GLY D CA 1
ATOM 4746 C C . GLY B 1 249 ? 222.554 188.993 212.635 1.00 81.15 249 GLY D C 1
ATOM 4747 O O . GLY B 1 249 ? 222.167 187.823 212.540 1.00 84.40 249 GLY D O 1
ATOM 4748 N N . ILE B 1 250 ? 222.544 189.833 211.602 1.00 83.51 250 ILE D N 1
ATOM 4749 C CA . ILE B 1 250 ? 222.027 189.480 210.292 1.00 81.11 250 ILE D CA 1
ATOM 4750 C C . ILE B 1 250 ? 223.075 189.828 209.240 1.00 81.41 250 ILE D C 1
ATOM 4751 O O . ILE B 1 250 ? 224.191 190.236 209.557 1.00 86.18 250 ILE D O 1
ATOM 4756 N N . ALA B 1 251 ? 222.708 189.639 207.976 1.00 80.34 251 ALA D N 1
ATOM 4757 C CA . ALA B 1 251 ? 223.588 189.983 206.874 1.00 76.92 251 ALA D CA 1
ATOM 4758 C C . ALA B 1 251 ? 223.483 191.471 206.549 1.00 82.16 251 ALA D C 1
ATOM 4759 O O . ALA B 1 251 ? 222.594 192.182 207.026 1.00 88.78 251 ALA D O 1
ATOM 4761 N N . GLY B 1 252 ? 224.413 191.941 205.721 1.00 79.75 252 GLY D N 1
ATOM 4762 C CA . GLY B 1 252 ? 224.437 193.320 205.294 1.00 75.00 252 GLY D CA 1
ATOM 4763 C C . GLY B 1 252 ? 223.196 193.758 204.536 1.00 74.11 252 GLY D C 1
ATOM 4764 O O . GLY B 1 252 ? 222.606 194.800 204.835 1.00 73.01 252 GLY D O 1
ATOM 4765 N N . PRO B 1 253 ? 222.778 192.980 203.532 1.00 82.40 253 PRO D N 1
ATOM 4766 C CA . PRO B 1 253 ? 221.528 193.313 202.828 1.00 81.09 253 PRO D CA 1
ATOM 4767 C C . PRO B 1 253 ? 220.297 193.312 203.718 1.00 81.15 253 PRO D C 1
ATOM 4768 O O . PRO B 1 253 ? 219.314 193.985 203.385 1.00 81.81 253 PRO D O 1
ATOM 4772 N N . GLY B 1 254 ? 220.314 192.585 204.835 1.00 77.11 254 GLY D N 1
ATOM 4773 C CA . GLY B 1 254 ? 219.183 192.587 205.747 1.00 75.83 254 GLY D CA 1
ATOM 4774 C C . GLY B 1 254 ? 218.951 193.905 206.455 1.00 79.92 254 GLY D C 1
ATOM 4775 O O . GLY B 1 254 ? 217.879 194.092 207.042 1.00 83.34 254 GLY D O 1
ATOM 4776 N N . LEU B 1 255 ? 219.927 194.813 206.418 1.00 78.79 255 LEU D N 1
ATOM 4777 C CA . LEU B 1 255 ? 219.763 196.120 207.043 1.00 74.16 255 LEU D CA 1
ATOM 4778 C C . LEU B 1 255 ? 218.675 196.940 206.359 1.00 78.66 255 LEU D C 1
ATOM 4779 O O . LEU B 1 255 ? 218.058 197.802 206.995 1.00 79.98 255 LEU D O 1
ATOM 4784 N N . TYR B 1 256 ? 218.417 196.681 205.078 1.00 77.24 256 TYR D N 1
ATOM 4785 C CA . TYR B 1 256 ? 217.478 197.489 204.312 1.00 68.50 256 TYR D CA 1
ATOM 4786 C C . TYR B 1 256 ? 216.026 197.104 204.550 1.00 75.95 256 TYR D C 1
ATOM 4787 O O . TYR B 1 256 ? 215.129 197.785 204.041 1.00 80.12 256 TYR D O 1
ATOM 4796 N N . ARG B 1 257 ? 215.770 196.035 205.305 1.00 86.65 257 ARG D N 1
ATOM 4797 C CA . ARG B 1 257 ? 214.410 195.728 205.724 1.00 83.53 257 ARG D CA 1
ATOM 4798 C C . ARG B 1 257 ? 213.923 196.656 206.828 1.00 86.70 257 ARG D C 1
ATOM 4799 O O . ARG B 1 257 ? 212.726 196.656 207.133 1.00 90.41 257 ARG D O 1
ATOM 4807 N N . SER B 1 258 ? 214.817 197.441 207.426 1.00 79.29 258 SER D N 1
ATOM 4808 C CA . SER B 1 258 ? 214.466 198.397 208.466 1.00 71.81 258 SER D CA 1
ATOM 4809 C C . SER B 1 258 ? 214.814 199.836 208.119 1.00 72.67 258 SER D C 1
ATOM 4810 O O . SER B 1 258 ? 214.186 200.750 208.656 1.00 77.57 258 SER D O 1
ATOM 4813 N N . PHE B 1 259 ? 215.790 200.063 207.242 1.00 69.28 259 PHE D N 1
ATOM 4814 C CA . PHE B 1 259 ? 216.224 201.403 206.879 1.00 69.85 259 PHE D CA 1
ATOM 4815 C C . PHE B 1 259 ? 216.230 201.554 205.365 1.00 74.32 259 PHE D C 1
ATOM 4816 O O . PHE B 1 259 ? 216.407 200.582 204.627 1.00 81.01 259 PHE D O 1
ATOM 4824 N N . SER B 1 260 ? 216.034 202.793 204.909 1.00 69.93 260 SER D N 1
ATOM 4825 C CA . SER B 1 260 ? 216.047 203.069 203.477 1.00 66.69 260 SER D CA 1
ATOM 4826 C C . SER B 1 260 ? 217.461 203.024 202.908 1.00 75.84 260 SER D C 1
ATOM 4827 O O . SER B 1 260 ? 217.662 202.568 201.777 1.00 83.85 260 SER D O 1
ATOM 4830 N N . SER B 1 261 ? 218.446 203.488 203.671 1.00 70.50 261 SER D N 1
ATOM 4831 C CA . SER B 1 261 ? 219.830 203.516 203.216 1.00 63.59 261 SER D CA 1
ATOM 4832 C C . SER B 1 261 ? 220.737 203.631 204.436 1.00 68.99 261 SER D C 1
ATOM 4833 O O . SER B 1 261 ? 220.275 203.646 205.579 1.00 78.13 261 SER D O 1
ATOM 4836 N N . LYS B 1 262 ? 222.045 203.710 204.179 1.00 66.30 262 LYS D N 1
ATOM 4837 C CA . LYS B 1 262 ? 223.005 203.853 205.268 1.00 63.03 262 LYS D CA 1
ATOM 4838 C C . LYS B 1 262 ? 222.918 205.228 205.918 1.00 70.02 262 LYS D C 1
ATOM 4839 O O . LYS B 1 262 ? 223.103 205.350 207.134 1.00 77.22 262 LYS D O 1
ATOM 4845 N N . GLN B 1 263 ? 222.642 206.270 205.130 1.00 69.22 263 GLN D N 1
ATOM 4846 C CA . GLN B 1 263 ? 222.494 207.615 205.674 1.00 66.01 263 GLN D CA 1
ATOM 4847 C C . GLN B 1 263 ? 221.268 207.743 206.570 1.00 68.77 263 GLN D C 1
ATOM 4848 O O . GLN B 1 263 ? 221.218 208.651 207.410 1.00 75.08 263 GLN D O 1
ATOM 4854 N N . ALA B 1 264 ? 220.283 206.856 206.407 1.00 64.19 264 ALA D N 1
ATOM 4855 C CA . ALA B 1 264 ? 219.083 206.914 207.232 1.00 59.98 264 ALA D CA 1
ATOM 4856 C C . ALA B 1 264 ? 219.394 206.650 208.698 1.00 70.89 264 ALA D C 1
ATOM 4857 O O . ALA B 1 264 ? 218.763 207.242 209.578 1.00 79.28 264 ALA D O 1
ATOM 4859 N N . ILE B 1 265 ? 220.358 205.772 208.982 1.00 64.32 265 ILE D N 1
ATOM 4860 C CA . ILE B 1 265 ? 220.730 205.499 210.369 1.00 63.56 265 ILE D CA 1
ATOM 4861 C C . ILE B 1 265 ? 221.316 206.748 211.016 1.00 75.14 265 ILE D C 1
ATOM 4862 O O . ILE B 1 265 ? 220.969 207.107 212.149 1.00 84.88 265 ILE D O 1
ATOM 4867 N N . LEU B 1 266 ? 222.216 207.429 210.303 1.00 62.07 266 LEU D N 1
ATOM 4868 C CA . LEU B 1 266 ? 222.801 208.661 210.821 1.00 56.97 266 LEU D CA 1
ATOM 4869 C C . LEU B 1 266 ? 221.734 209.730 211.021 1.00 66.89 266 LEU D C 1
ATOM 4870 O O . LEU B 1 266 ? 221.731 210.438 212.039 1.00 76.18 266 LEU D O 1
ATOM 4875 N N . ASP B 1 267 ? 220.815 209.857 210.060 1.00 67.43 267 ASP D N 1
ATOM 4876 C CA . ASP B 1 267 ? 219.732 210.824 210.194 1.00 69.37 267 ASP D CA 1
ATOM 4877 C C . ASP B 1 267 ? 218.866 210.514 211.408 1.00 67.57 267 ASP D C 1
ATOM 4878 O O . ASP B 1 267 ? 218.477 211.422 212.152 1.00 78.21 267 ASP D O 1
ATOM 4883 N N . ALA B 1 268 ? 218.555 209.233 211.624 1.00 58.53 268 ALA D N 1
ATOM 4884 C CA . ALA B 1 268 ? 217.752 208.842 212.775 1.00 62.04 268 ALA D CA 1
ATOM 4885 C C . ALA B 1 268 ? 218.466 209.156 214.081 1.00 67.40 268 ALA D C 1
ATOM 4886 O O . ALA B 1 268 ? 217.843 209.632 215.035 1.00 77.72 268 ALA D O 1
ATOM 4888 N N . LEU B 1 269 ? 219.773 208.890 214.149 1.00 61.18 269 LEU D N 1
ATOM 4889 C CA . LEU B 1 269 ? 220.525 209.201 215.363 1.00 64.48 269 LEU D CA 1
ATOM 4890 C C . LEU B 1 269 ? 220.503 210.699 215.651 1.00 66.89 269 LEU D C 1
ATOM 4891 O O . LEU B 1 269 ? 220.264 211.125 216.792 1.00 68.95 269 LEU D O 1
ATOM 4896 N N . ILE B 1 270 ? 220.739 211.516 214.620 1.00 63.68 270 ILE D N 1
ATOM 4897 C CA . ILE B 1 270 ? 220.750 212.965 214.809 1.00 59.69 270 ILE D CA 1
ATOM 4898 C C . ILE B 1 270 ? 219.378 213.458 215.255 1.00 65.14 270 ILE D C 1
ATOM 4899 O O . ILE B 1 270 ? 219.266 214.278 216.177 1.00 68.10 270 ILE D O 1
ATOM 4904 N N . ARG B 1 271 ? 218.314 212.967 214.613 1.00 63.21 271 ARG D N 1
ATOM 4905 C CA . ARG B 1 271 ? 216.966 213.384 214.983 1.00 62.30 271 ARG D CA 1
ATOM 4906 C C . ARG B 1 271 ? 216.627 212.967 216.409 1.00 64.92 271 ARG D C 1
ATOM 4907 O O . ARG B 1 271 ? 216.013 213.736 217.157 1.00 74.18 271 ARG D O 1
ATOM 4915 N N . ARG B 1 272 ? 217.011 211.750 216.800 1.00 55.90 272 ARG D N 1
ATOM 4916 C CA . ARG B 1 272 ? 216.740 211.281 218.154 1.00 57.75 272 ARG D CA 1
ATOM 4917 C C . ARG B 1 272 ? 217.430 212.164 219.185 1.00 64.77 272 ARG D C 1
ATOM 4918 O O . ARG B 1 272 ? 216.818 212.572 220.182 1.00 71.27 272 ARG D O 1
ATOM 4926 N N . LEU B 1 273 ? 218.708 212.478 218.956 1.00 68.42 273 LEU D N 1
ATOM 4927 C CA . LEU B 1 273 ? 219.419 213.341 219.894 1.00 60.88 273 LEU D CA 1
ATOM 4928 C C . LEU B 1 273 ? 218.790 214.727 219.951 1.00 66.38 273 LEU D C 1
ATOM 4929 O O . LEU B 1 273 ? 218.636 215.304 221.036 1.00 73.26 273 LEU D O 1
ATOM 4934 N N . ASP B 1 274 ? 218.416 215.277 218.792 1.00 72.68 274 ASP D N 1
ATOM 4935 C CA . ASP B 1 274 ? 217.814 216.605 218.762 1.00 69.67 274 ASP D CA 1
ATOM 4936 C C . ASP B 1 274 ? 216.505 216.633 219.541 1.00 70.14 274 ASP D C 1
ATOM 4937 O O . ASP B 1 274 ? 216.257 217.553 220.329 1.00 81.00 274 ASP D O 1
ATOM 4942 N N . GLU B 1 275 ? 215.655 215.622 219.342 1.00 67.99 275 GLU D N 1
ATOM 4943 C CA . GLU B 1 275 ? 214.373 215.594 220.038 1.00 67.74 275 GLU D CA 1
ATOM 4944 C C . GLU B 1 275 ? 214.554 215.386 221.537 1.00 71.90 275 GLU D C 1
ATOM 4945 O O . GLU B 1 275 ? 213.825 215.980 222.339 1.00 82.74 275 GLU D O 1
ATOM 4951 N N . TRP B 1 276 ? 215.514 214.549 221.940 1.00 62.60 276 TRP D N 1
ATOM 4952 C CA . TRP B 1 276 ? 215.755 214.357 223.367 1.00 58.84 276 TRP D CA 1
ATOM 4953 C C . TRP B 1 276 ? 216.242 215.647 224.019 1.00 65.99 276 TRP D C 1
ATOM 4954 O O . TRP B 1 276 ? 215.785 216.016 225.112 1.00 67.16 276 TRP D O 1
ATOM 4965 N N . ARG B 1 277 ? 217.163 216.353 223.356 1.00 66.00 277 ARG D N 1
ATOM 4966 C CA . ARG B 1 277 ? 217.628 217.633 223.881 1.00 55.13 277 ARG D CA 1
ATOM 4967 C C . ARG B 1 277 ? 216.494 218.647 223.950 1.00 66.48 277 ARG D C 1
ATOM 4968 O O . ARG B 1 277 ? 216.397 219.413 224.915 1.00 69.95 277 ARG D O 1
ATOM 4976 N N . CYS B 1 278 ? 215.625 218.667 222.935 1.00 73.80 278 CYS D N 1
ATOM 4977 C CA . CYS B 1 278 ? 214.490 219.584 222.953 1.00 71.43 278 CYS D CA 1
ATOM 4978 C C . CYS B 1 278 ? 213.550 219.278 224.113 1.00 71.62 278 CYS D C 1
ATOM 4979 O O . CYS B 1 278 ? 213.064 220.195 224.786 1.00 79.76 278 CYS D O 1
ATOM 4982 N N . LEU B 1 279 ? 213.278 217.994 224.359 1.00 63.94 279 LEU D N 1
ATOM 4983 C CA . LEU B 1 279 ? 212.406 217.623 225.469 1.00 64.18 279 LEU D CA 1
ATOM 4984 C C . LEU B 1 279 ? 213.010 218.033 226.805 1.00 64.37 279 LEU D C 1
ATOM 4985 O O . LEU B 1 279 ? 212.308 218.560 227.679 1.00 77.60 279 LEU D O 1
ATOM 4990 N N . GLU B 1 280 ? 214.312 217.799 226.984 1.00 67.48 280 GLU D N 1
ATOM 4991 C CA . GLU B 1 280 ? 214.953 218.196 228.234 1.00 66.21 280 GLU D CA 1
ATOM 4992 C C . GLU B 1 280 ? 214.944 219.710 228.408 1.00 70.81 280 GLU D C 1
ATOM 4993 O O . GLU B 1 280 ? 214.724 220.212 229.517 1.00 69.30 280 GLU D O 1
ATOM 4999 N N . CYS B 1 281 ? 215.181 220.455 227.326 1.00 75.89 281 CYS D N 1
ATOM 5000 C CA . CYS B 1 281 ? 215.132 221.912 227.405 1.00 69.11 281 CYS D CA 1
ATOM 5001 C C . CYS B 1 281 ? 213.736 222.397 227.774 1.00 71.93 281 CYS D C 1
ATOM 5002 O O . CYS B 1 281 ? 213.587 223.316 228.586 1.00 75.21 281 CYS D O 1
ATOM 5005 N N . ILE B 1 282 ? 212.702 221.792 227.185 1.00 70.43 282 ILE D N 1
ATOM 5006 C CA . ILE B 1 282 ? 211.330 222.179 227.503 1.00 65.05 282 ILE D CA 1
ATOM 5007 C C . ILE B 1 282 ? 211.021 221.898 228.969 1.00 69.89 282 ILE D C 1
ATOM 5008 O O . ILE B 1 282 ? 210.425 222.731 229.665 1.00 71.95 282 ILE D O 1
ATOM 5013 N N . ARG B 1 283 ? 211.423 220.724 229.462 1.00 69.40 283 ARG D N 1
ATOM 5014 C CA . ARG B 1 283 ? 211.175 220.391 230.862 1.00 57.59 283 ARG D CA 1
ATOM 5015 C C . ARG B 1 283 ? 211.907 221.346 231.798 1.00 65.38 283 ARG D C 1
ATOM 5016 O O . ARG B 1 283 ? 211.345 221.789 232.807 1.00 66.49 283 ARG D O 1
ATOM 5024 N N . ALA B 1 284 ? 213.162 221.675 231.482 1.00 69.86 284 ALA D N 1
ATOM 5025 C CA . ALA B 1 284 ? 213.915 222.607 232.315 1.00 62.94 284 ALA D CA 1
ATOM 5026 C C . ALA B 1 284 ? 213.282 223.993 232.305 1.00 65.30 284 ALA D C 1
ATOM 5027 O O . ALA B 1 284 ? 213.217 224.661 233.343 1.00 67.46 284 ALA D O 1
ATOM 5029 N N . LEU B 1 285 ? 212.816 224.445 231.138 1.00 68.26 285 LEU D N 1
ATOM 5030 C CA . LEU B 1 285 ? 212.153 225.742 231.056 1.00 67.01 285 LEU D CA 1
ATOM 5031 C C . LEU B 1 285 ? 210.869 225.757 231.876 1.00 66.15 285 LEU D C 1
ATOM 5032 O O . LEU B 1 285 ? 210.566 226.746 232.553 1.00 72.72 285 LEU D O 1
ATOM 5037 N N . ARG B 1 286 ? 210.103 224.666 231.831 1.00 74.09 286 ARG D N 1
ATOM 5038 C CA . ARG B 1 286 ? 208.837 224.623 232.556 1.00 70.71 286 ARG D CA 1
ATOM 5039 C C . ARG B 1 286 ? 209.044 224.462 234.057 1.00 73.22 286 ARG D C 1
ATOM 5040 O O . ARG B 1 286 ? 208.190 224.882 234.846 1.00 77.45 286 ARG D O 1
ATOM 5048 N N . ALA B 1 287 ? 210.161 223.860 234.471 1.00 73.61 287 ALA D N 1
ATOM 5049 C CA . ALA B 1 287 ? 210.363 223.571 235.888 1.00 67.62 287 ALA D CA 1
ATOM 5050 C C . ALA B 1 287 ? 210.643 224.836 236.692 1.00 74.86 287 ALA D C 1
ATOM 5051 O O . ALA B 1 287 ? 210.120 224.998 237.801 1.00 76.38 287 ALA D O 1
ATOM 5053 N N . ASN B 1 288 ? 211.458 225.741 236.159 1.00 80.04 288 ASN D N 1
ATOM 5054 C CA . ASN B 1 288 ? 211.910 226.911 236.898 1.00 67.39 288 ASN D CA 1
ATOM 5055 C C . ASN B 1 288 ? 211.603 228.188 236.127 1.00 72.11 288 ASN D C 1
ATOM 5056 O O . ASN B 1 288 ? 211.556 228.195 234.894 1.00 74.62 288 ASN D O 1
ATOM 5061 N N . GLN B 1 289 ? 211.398 229.272 236.874 1.00 80.72 289 GLN D N 1
ATOM 5062 C CA . GLN B 1 289 ? 211.118 230.581 236.301 1.00 80.09 289 GLN D CA 1
ATOM 5063 C C . GLN B 1 289 ? 212.209 231.610 236.552 1.00 81.69 289 GLN D C 1
ATOM 5064 O O . GLN B 1 289 ? 212.430 232.469 235.696 1.00 83.89 289 GLN D O 1
ATOM 5070 N N . GLN B 1 290 ? 212.890 231.555 237.694 1.00 72.88 290 GLN D N 1
ATOM 5071 C CA . GLN B 1 290 ? 213.974 232.486 237.961 1.00 70.99 290 GLN D CA 1
ATOM 5072 C C . GLN B 1 290 ? 215.187 232.153 237.095 1.00 74.23 290 GLN D C 1
ATOM 5073 O O . GLN B 1 290 ? 215.380 231.016 236.661 1.00 80.90 290 GLN D O 1
ATOM 5079 N N . ALA B 1 291 ? 216.018 233.170 236.856 1.00 70.33 291 ALA D N 1
ATOM 5080 C CA . ALA B 1 291 ? 217.097 233.041 235.879 1.00 69.36 291 ALA D CA 1
ATOM 5081 C C . ALA B 1 291 ? 218.133 232.008 236.310 1.00 70.90 291 ALA D C 1
ATOM 5082 O O . ALA B 1 291 ? 218.508 231.128 235.525 1.00 76.79 291 ALA D O 1
ATOM 5084 N N . ALA B 1 292 ? 218.614 232.101 237.552 1.00 73.26 292 ALA D N 1
ATOM 5085 C CA . ALA B 1 292 ? 219.687 231.217 238.000 1.00 70.12 292 ALA D CA 1
ATOM 5086 C C . ALA B 1 292 ? 219.231 229.764 238.038 1.00 74.44 292 ALA D C 1
ATOM 5087 O O . ALA B 1 292 ? 219.929 228.868 237.547 1.00 85.13 292 ALA D O 1
ATOM 5089 N N . GLN B 1 293 ? 218.055 229.513 238.617 1.00 63.97 293 GLN D N 1
ATOM 5090 C CA . GLN B 1 293 ? 217.543 228.149 238.692 1.00 60.80 293 GLN D CA 1
ATOM 5091 C C . GLN B 1 293 ? 217.242 227.594 237.307 1.00 67.45 293 GLN D C 1
ATOM 5092 O O . GLN B 1 293 ? 217.484 226.412 237.041 1.00 76.07 293 GLN D O 1
ATOM 5098 N N . ARG B 1 294 ? 216.708 228.428 236.412 1.00 60.30 294 ARG D N 1
ATOM 5099 C CA . ARG B 1 294 ? 216.421 227.975 235.055 1.00 59.92 294 ARG D CA 1
ATOM 5100 C C . ARG B 1 294 ? 217.701 227.606 234.313 1.00 65.53 294 ARG D C 1
ATOM 5101 O O . ARG B 1 294 ? 217.754 226.583 233.618 1.00 72.09 294 ARG D O 1
ATOM 5109 N N . LEU B 1 295 ? 218.744 228.429 234.448 1.00 60.77 295 LEU D N 1
ATOM 5110 C CA . LEU B 1 295 ? 220.019 228.114 233.812 1.00 54.26 295 LEU D CA 1
ATOM 5111 C C . LEU B 1 295 ? 220.618 226.839 234.390 1.00 63.42 295 LEU D C 1
ATOM 5112 O O . LEU B 1 295 ? 221.151 226.000 233.649 1.00 77.80 295 LEU D O 1
ATOM 5117 N N . ARG B 1 296 ? 220.537 226.672 235.713 1.00 62.26 296 ARG D N 1
ATOM 5118 C CA . ARG B 1 296 ? 221.036 225.448 236.331 1.00 56.66 296 ARG D CA 1
ATOM 5119 C C . ARG B 1 296 ? 220.274 224.231 235.826 1.00 67.58 296 ARG D C 1
ATOM 5120 O O . ARG B 1 296 ? 220.874 223.186 235.553 1.00 79.14 296 ARG D O 1
ATOM 5128 N N . GLY B 1 297 ? 218.953 224.348 235.688 1.00 58.56 297 GLY D N 1
ATOM 5129 C CA . GLY B 1 297 ? 218.169 223.237 235.176 1.00 52.88 297 GLY D CA 1
ATOM 5130 C C . GLY B 1 297 ? 218.505 222.895 233.738 1.00 58.09 297 GLY D C 1
ATOM 5131 O O . GLY B 1 297 ? 218.572 221.719 233.371 1.00 70.12 297 GLY D O 1
ATOM 5132 N N . LEU B 1 298 ? 218.718 223.914 232.901 1.00 54.07 298 LEU D N 1
ATOM 5133 C CA . LEU B 1 298 ? 219.124 223.656 231.522 1.00 55.14 298 LEU D CA 1
ATOM 5134 C C . LEU B 1 298 ? 220.471 222.946 231.468 1.00 62.15 298 LEU D C 1
ATOM 5135 O O . LEU B 1 298 ? 220.647 221.982 230.708 1.00 71.87 298 LEU D O 1
ATOM 5140 N N . VAL B 1 299 ? 221.433 223.404 232.274 1.00 58.59 299 VAL D N 1
ATOM 5141 C CA . VAL B 1 299 ? 222.745 222.762 232.305 1.00 58.48 299 VAL D CA 1
ATOM 5142 C C . VAL B 1 299 ? 222.621 221.322 232.788 1.00 65.78 299 VAL D C 1
ATOM 5143 O O . VAL B 1 299 ? 223.260 220.412 232.246 1.00 80.88 299 VAL D O 1
ATOM 5147 N N . GLN B 1 300 ? 221.798 221.093 233.815 1.00 59.23 300 GLN D N 1
ATOM 5148 C CA . GLN B 1 300 ? 221.614 219.744 234.340 1.00 55.36 300 GLN D CA 1
ATOM 5149 C C . GLN B 1 300 ? 220.980 218.826 233.303 1.00 62.80 300 GLN D C 1
ATOM 5150 O O . GLN B 1 300 ? 221.370 217.661 233.179 1.00 71.63 300 GLN D O 1
ATOM 5156 N N . GLY B 1 301 ? 219.994 219.327 232.557 1.00 63.41 301 GLY D N 1
ATOM 5157 C CA . GLY B 1 301 ? 219.392 218.515 231.511 1.00 58.91 301 GLY D CA 1
ATOM 5158 C C . GLY B 1 301 ? 220.373 218.168 230.408 1.00 65.53 301 GLY D C 1
ATOM 5159 O O . GLY B 1 301 ? 220.417 217.026 229.935 1.00 68.87 301 GLY D O 1
ATOM 5160 N N . HIS B 1 302 ? 221.176 219.148 229.984 1.00 65.14 302 HIS D N 1
ATOM 5161 C CA . HIS B 1 302 ? 222.196 218.873 228.976 1.00 55.77 302 HIS D CA 1
ATOM 5162 C C . HIS B 1 302 ? 223.197 217.838 229.476 1.00 59.72 302 HIS D C 1
ATOM 5163 O O . HIS B 1 302 ? 223.575 216.920 228.737 1.00 70.87 302 HIS D O 1
ATOM 5170 N N . VAL B 1 303 ? 223.627 217.966 230.733 1.00 58.73 303 VAL D N 1
ATOM 5171 C CA . VAL B 1 303 ? 224.573 217.012 231.306 1.00 55.66 303 VAL D CA 1
ATOM 5172 C C . VAL B 1 303 ? 223.958 215.620 231.365 1.00 54.58 303 VAL D C 1
ATOM 5173 O O . VAL B 1 303 ? 224.617 214.621 231.053 1.00 58.61 303 VAL D O 1
ATOM 5177 N N . ARG B 1 304 ? 222.691 215.532 231.772 1.00 64.99 304 ARG D N 1
ATOM 5178 C CA . ARG B 1 304 ? 222.016 214.241 231.854 1.00 66.92 304 ARG D CA 1
ATOM 5179 C C . ARG B 1 304 ? 221.951 213.569 230.489 1.00 73.85 304 ARG D C 1
ATOM 5180 O O . ARG B 1 304 ? 222.268 212.380 230.353 1.00 78.45 304 ARG D O 1
ATOM 5188 N N . ILE B 1 305 ? 221.547 214.318 229.460 1.00 71.91 305 ILE D N 1
ATOM 5189 C CA . ILE B 1 305 ? 221.445 213.731 228.126 1.00 63.76 305 ILE D CA 1
ATOM 5190 C C . ILE B 1 305 ? 222.820 213.311 227.621 1.00 67.91 305 ILE D C 1
ATOM 5191 O O . ILE B 1 305 ? 222.980 212.228 227.044 1.00 66.73 305 ILE D O 1
ATOM 5196 N N . SER B 1 306 ? 223.836 214.151 227.837 1.00 63.97 306 SER D N 1
ATOM 5197 C CA . SER B 1 306 ? 225.180 213.817 227.379 1.00 54.78 306 SER D CA 1
ATOM 5198 C C . SER B 1 306 ? 225.710 212.567 228.072 1.00 58.32 306 SER D C 1
ATOM 5199 O O . SER B 1 306 ? 226.349 211.720 227.437 1.00 66.86 306 SER D O 1
ATOM 5202 N N . LEU B 1 307 ? 225.458 212.435 229.375 1.00 63.26 307 LEU D N 1
ATOM 5203 C CA . LEU B 1 307 ? 225.974 211.290 230.116 1.00 57.93 307 LEU D CA 1
ATOM 5204 C C . LEU B 1 307 ? 225.218 210.009 229.786 1.00 66.78 307 LEU D C 1
ATOM 5205 O O . LEU B 1 307 ? 225.814 208.926 229.779 1.00 73.78 307 LEU D O 1
ATOM 5210 N N . ASP B 1 308 ? 223.915 210.105 229.513 1.00 71.07 308 ASP D N 1
ATOM 5211 C CA . ASP B 1 308 ? 223.128 208.900 229.273 1.00 67.40 308 ASP D CA 1
ATOM 5212 C C . ASP B 1 308 ? 223.392 208.287 227.902 1.00 73.62 308 ASP D C 1
ATOM 5213 O O . ASP B 1 308 ? 223.290 207.065 227.750 1.00 79.37 308 ASP D O 1
ATOM 5218 N N . ALA B 1 309 ? 223.729 209.099 226.901 1.00 69.98 309 ALA D N 1
ATOM 5219 C CA . ALA B 1 309 ? 223.940 208.628 225.532 1.00 58.06 309 ALA D CA 1
ATOM 5220 C C . ALA B 1 309 ? 225.246 209.189 224.982 1.00 69.04 309 ALA D C 1
ATOM 5221 O O . ALA B 1 309 ? 225.244 210.103 224.150 1.00 73.61 309 ALA D O 1
ATOM 5223 N N . PRO B 1 310 ? 226.389 208.664 225.436 1.00 66.84 310 PRO D N 1
ATOM 5224 C CA . PRO B 1 310 ? 227.674 209.143 224.898 1.00 59.19 310 PRO D CA 1
ATOM 5225 C C . PRO B 1 310 ? 227.849 208.882 223.411 1.00 66.22 310 PRO D C 1
ATOM 5226 O O . PRO B 1 310 ? 228.483 209.691 222.718 1.00 74.56 310 PRO D O 1
ATOM 5230 N N . ASP B 1 311 ? 227.310 207.774 222.899 1.00 65.88 311 ASP D N 1
ATOM 5231 C CA . ASP B 1 311 ? 227.472 207.456 221.483 1.00 67.57 311 ASP D CA 1
ATOM 5232 C C . ASP B 1 311 ? 226.765 208.478 220.602 1.00 76.15 311 ASP D C 1
ATOM 5233 O O . ASP B 1 311 ? 227.294 208.877 219.559 1.00 74.30 311 ASP D O 1
ATOM 5238 N N . LEU B 1 312 ? 225.568 208.911 221.004 1.00 78.28 312 LEU D N 1
ATOM 5239 C CA . LEU B 1 312 ? 224.861 209.939 220.248 1.00 62.17 312 LEU D CA 1
ATOM 5240 C C . LEU B 1 312 ? 225.639 211.248 220.240 1.00 63.88 312 LEU D C 1
ATOM 5241 O O . LEU B 1 312 ? 225.709 211.932 219.212 1.00 71.64 312 LEU D O 1
ATOM 5246 N N . VAL B 1 313 ? 226.229 211.611 221.381 1.00 58.17 313 VAL D N 1
ATOM 5247 C CA . VAL B 1 313 ? 227.024 212.835 221.460 1.00 61.08 313 VAL D CA 1
ATOM 5248 C C . VAL B 1 313 ? 228.228 212.746 220.531 1.00 64.32 313 VAL D C 1
ATOM 5249 O O . VAL B 1 313 ? 228.537 213.689 219.792 1.00 74.44 313 VAL D O 1
ATOM 5253 N N . ALA B 1 314 ? 228.922 211.606 220.552 1.00 66.03 314 ALA D N 1
ATOM 5254 C CA . ALA B 1 314 ? 230.078 211.430 219.678 1.00 58.42 314 ALA D CA 1
ATOM 5255 C C . ALA B 1 314 ? 229.675 211.494 218.212 1.00 60.39 314 ALA D C 1
ATOM 5256 O O . ALA B 1 314 ? 230.376 212.101 217.391 1.00 68.01 314 ALA D O 1
ATOM 5258 N N . VAL B 1 315 ? 228.551 210.866 217.863 1.00 66.52 315 VAL D N 1
ATOM 5259 C CA . VAL B 1 315 ? 228.076 210.888 216.483 1.00 62.10 315 VAL D CA 1
ATOM 5260 C C . VAL B 1 315 ? 227.776 212.317 216.052 1.00 64.30 315 VAL D C 1
ATOM 5261 O O . VAL B 1 315 ? 228.223 212.769 214.993 1.00 66.23 315 VAL D O 1
ATOM 5265 N N . SER B 1 316 ? 227.051 213.064 216.888 1.00 70.95 316 SER D N 1
ATOM 5266 C CA . SER B 1 316 ? 226.712 214.441 216.542 1.00 62.71 316 SER D CA 1
ATOM 5267 C C . SER B 1 316 ? 227.960 215.304 216.418 1.00 68.58 316 SER D C 1
ATOM 5268 O O . SER B 1 316 ? 228.015 216.212 215.581 1.00 76.16 316 SER D O 1
ATOM 5271 N N . VAL B 1 317 ? 228.972 215.041 217.247 1.00 74.34 317 VAL D N 1
ATOM 5272 C CA . VAL B 1 317 ? 230.193 215.838 217.195 1.00 70.61 317 VAL D CA 1
ATOM 5273 C C . VAL B 1 317 ? 230.978 215.547 215.920 1.00 72.46 317 VAL D C 1
ATOM 5274 O O . VAL B 1 317 ? 231.466 216.469 215.254 1.00 76.55 317 VAL D O 1
ATOM 5278 N N . THR B 1 318 ? 231.104 214.272 215.548 1.00 71.53 318 THR D N 1
ATOM 5279 C CA . THR B 1 318 ? 232.038 213.887 214.493 1.00 66.90 318 THR D CA 1
ATOM 5280 C C . THR B 1 318 ? 231.381 213.665 213.133 1.00 74.45 318 THR D C 1
ATOM 5281 O O . THR B 1 318 ? 231.815 214.253 212.139 1.00 81.10 318 THR D O 1
ATOM 5285 N N . GLU B 1 319 ? 230.347 212.830 213.061 1.00 77.70 319 GLU D N 1
ATOM 5286 C CA . GLU B 1 319 ? 229.814 212.353 211.792 1.00 73.30 319 GLU D CA 1
ATOM 5287 C C . GLU B 1 319 ? 228.757 213.275 211.195 1.00 74.19 319 GLU D C 1
ATOM 5288 O O . GLU B 1 319 ? 228.107 212.894 210.217 1.00 80.38 319 GLU D O 1
ATOM 5294 N N . LEU B 1 320 ? 228.562 214.469 211.761 1.00 72.78 320 LEU D N 1
ATOM 5295 C CA . LEU B 1 320 ? 227.502 215.357 211.292 1.00 72.48 320 LEU D CA 1
ATOM 5296 C C . LEU B 1 320 ? 227.690 215.782 209.841 1.00 70.43 320 LEU D C 1
ATOM 5297 O O . LEU B 1 320 ? 226.704 216.103 209.169 1.00 74.50 320 LEU D O 1
ATOM 5302 N N . SER B 1 321 ? 228.926 215.789 209.340 1.00 76.05 321 SER D N 1
ATOM 5303 C CA . SER B 1 321 ? 229.174 216.228 207.972 1.00 75.74 321 SER D CA 1
ATOM 5304 C C . SER B 1 321 ? 228.621 215.261 206.932 1.00 79.19 321 SER D C 1
ATOM 5305 O O . SER B 1 321 ? 228.431 215.657 205.778 1.00 80.00 321 SER D O 1
ATOM 5308 N N . HIS B 1 322 ? 228.360 214.011 207.307 1.00 81.39 322 HIS D N 1
ATOM 5309 C CA . HIS B 1 322 ? 227.887 212.999 206.373 1.00 76.42 322 HIS D CA 1
ATOM 5310 C C . HIS B 1 322 ? 226.376 212.808 206.408 1.00 80.08 322 HIS D C 1
ATOM 5311 O O . HIS B 1 322 ? 225.858 211.953 205.684 1.00 85.25 322 HIS D O 1
ATOM 5318 N N . ALA B 1 323 ? 225.661 213.576 207.225 1.00 78.23 323 ALA D N 1
ATOM 5319 C CA . ALA B 1 323 ? 224.216 213.453 207.317 1.00 72.10 323 ALA D CA 1
ATOM 5320 C C . ALA B 1 323 ? 223.545 214.209 206.172 1.00 77.73 323 ALA D C 1
ATOM 5321 O O . ALA B 1 323 ? 224.194 214.887 205.370 1.00 82.83 323 ALA D O 1
ATOM 5323 N N . SER B 1 324 ? 222.223 214.091 206.095 1.00 82.15 324 SER D N 1
ATOM 5324 C CA . SER B 1 324 ? 221.463 214.803 205.079 1.00 77.90 324 SER D CA 1
ATOM 5325 C C . SER B 1 324 ? 221.509 216.305 205.332 1.00 80.98 324 SER D C 1
ATOM 5326 O O . SER B 1 324 ? 221.698 216.762 206.463 1.00 86.76 324 SER D O 1
ATOM 5329 N N . VAL B 1 325 ? 221.344 217.077 204.256 1.00 79.05 325 VAL D N 1
ATOM 5330 C CA . VAL B 1 325 ? 221.421 218.532 204.362 1.00 80.41 325 VAL D CA 1
ATOM 5331 C C . VAL B 1 325 ? 220.313 219.061 205.265 1.00 83.99 325 VAL D C 1
ATOM 5332 O O . VAL B 1 325 ? 220.553 219.889 206.152 1.00 87.26 325 VAL D O 1
ATOM 5336 N N . GLU B 1 326 ? 219.083 218.587 205.054 1.00 76.04 326 GLU D N 1
ATOM 5337 C CA . GLU B 1 326 ? 217.956 219.077 205.842 1.00 73.30 326 GLU D CA 1
ATOM 5338 C C . GLU B 1 326 ? 218.102 218.708 207.313 1.00 79.20 326 GLU D C 1
ATOM 5339 O O . GLU B 1 326 ? 217.848 219.537 208.195 1.00 83.05 326 GLU D O 1
ATOM 5341 N N . VAL B 1 327 ? 218.512 217.470 207.597 1.00 72.77 327 VAL D N 1
ATOM 5342 C CA . VAL B 1 327 ? 218.648 217.027 208.983 1.00 71.01 327 VAL D CA 1
ATOM 5343 C C . VAL B 1 327 ? 219.732 217.828 209.692 1.00 74.68 327 VAL D C 1
ATOM 5344 O O . VAL B 1 327 ? 219.547 218.297 210.823 1.00 84.23 327 VAL D O 1
ATOM 5348 N N . ARG B 1 328 ? 220.882 217.995 209.036 1.00 69.62 328 ARG D N 1
ATOM 5349 C CA . ARG B 1 328 ? 221.974 218.757 209.631 1.00 69.26 328 ARG D CA 1
ATOM 5350 C C . ARG B 1 328 ? 221.573 220.209 209.862 1.00 77.61 328 ARG D C 1
ATOM 5351 O O . ARG B 1 328 ? 221.862 220.780 210.921 1.00 83.24 328 ARG D O 1
ATOM 5359 N N . ASP B 1 329 ? 220.899 220.819 208.884 1.00 77.97 329 ASP D N 1
ATOM 5360 C CA . ASP B 1 329 ? 220.473 222.207 209.033 1.00 76.53 329 ASP D CA 1
ATOM 5361 C C . ASP B 1 329 ? 219.484 222.363 210.181 1.00 80.31 329 ASP D C 1
ATOM 5362 O O . ASP B 1 329 ? 219.593 223.301 210.979 1.00 82.06 329 ASP D O 1
ATOM 5367 N N . GLY B 1 330 ? 218.515 221.450 210.285 1.00 70.16 330 GLY D N 1
ATOM 5368 C CA . GLY B 1 330 ? 217.560 221.524 211.378 1.00 69.75 330 GLY D CA 1
ATOM 5369 C C . GLY B 1 330 ? 218.208 221.334 212.735 1.00 72.70 330 GLY D C 1
ATOM 5370 O O . GLY B 1 330 ? 217.885 222.043 213.693 1.00 84.74 330 GLY D O 1
ATOM 5371 N N . TYR B 1 331 ? 219.128 220.371 212.838 1.00 63.65 331 TYR D N 1
ATOM 5372 C CA . TYR B 1 331 ? 219.833 220.150 214.097 1.00 67.11 331 TYR D CA 1
ATOM 5373 C C . TYR B 1 331 ? 220.635 221.381 214.496 1.00 73.48 331 TYR D C 1
ATOM 5374 O O . TYR B 1 331 ? 220.601 221.812 215.656 1.00 79.64 331 TYR D O 1
ATOM 5383 N N . LEU B 1 332 ? 221.355 221.972 213.538 1.00 67.82 332 LEU D N 1
ATOM 5384 C CA . LEU B 1 332 ? 222.144 223.162 213.837 1.00 59.30 332 LEU D CA 1
ATOM 5385 C C . LEU B 1 332 ? 221.253 224.327 214.248 1.00 69.35 332 LEU D C 1
ATOM 5386 O O . LEU B 1 332 ? 221.582 225.065 215.183 1.00 78.74 332 LEU D O 1
ATOM 5391 N N . ARG B 1 333 ? 220.116 224.504 213.571 1.00 67.33 333 ARG D N 1
ATOM 5392 C CA . ARG B 1 333 ? 219.211 225.598 213.914 1.00 66.69 333 ARG D CA 1
ATOM 5393 C C . ARG B 1 333 ? 218.624 225.423 215.312 1.00 68.82 333 ARG D C 1
ATOM 5394 O O . ARG B 1 333 ? 218.551 226.384 216.088 1.00 74.26 333 ARG D O 1
ATOM 5402 N N . ASN B 1 334 ? 218.197 224.203 215.652 1.00 61.49 334 ASN D N 1
ATOM 5403 C CA . ASN B 1 334 ? 217.644 223.964 216.982 1.00 63.29 334 ASN D CA 1
ATOM 5404 C C . ASN B 1 334 ? 218.698 224.161 218.066 1.00 67.23 334 ASN D C 1
ATOM 5405 O O . ASN B 1 334 ? 218.418 224.757 219.118 1.00 72.36 334 ASN D O 1
ATOM 5410 N N . GLN B 1 335 ? 219.918 223.670 217.827 1.00 69.28 335 GLN D N 1
ATOM 5411 C CA . GLN B 1 335 ? 220.993 223.874 218.790 1.00 66.32 335 GLN D CA 1
ATOM 5412 C C . GLN B 1 335 ? 221.307 225.355 218.948 1.00 74.37 335 GLN D C 1
ATOM 5413 O O . GLN B 1 335 ? 221.566 225.826 220.061 1.00 77.06 335 GLN D O 1
ATOM 5419 N N . GLY B 1 336 ? 221.283 226.106 217.845 1.00 71.47 336 GLY D N 1
ATOM 5420 C CA . GLY B 1 336 ? 221.501 227.539 217.930 1.00 67.10 336 GLY D CA 1
ATOM 5421 C C . GLY B 1 336 ? 220.425 228.250 218.726 1.00 68.87 336 GLY D C 1
ATOM 5422 O O . GLY B 1 336 ? 220.715 229.169 219.490 1.00 70.11 336 GLY D O 1
ATOM 5423 N N . ASP B 1 337 ? 219.167 227.839 218.554 1.00 74.69 337 ASP D N 1
ATOM 5424 C CA . ASP B 1 337 ? 218.081 228.449 219.319 1.00 70.53 337 ASP D CA 1
ATOM 5425 C C . ASP B 1 337 ? 218.234 228.174 220.812 1.00 77.90 337 ASP D C 1
ATOM 5426 O O . ASP B 1 337 ? 218.078 229.077 221.648 1.00 85.46 337 ASP D O 1
ATOM 5431 N N . ARG B 1 338 ? 218.542 226.924 221.169 1.00 65.86 338 ARG D N 1
ATOM 5432 C CA . ARG B 1 338 ? 218.738 226.599 222.580 1.00 55.58 338 ARG D CA 1
ATOM 5433 C C . ARG B 1 338 ? 219.935 227.349 223.159 1.00 66.86 338 ARG D C 1
ATOM 5434 O O . ARG B 1 338 ? 219.879 227.855 224.289 1.00 74.53 338 ARG D O 1
ATOM 5442 N N . GLU B 1 339 ? 221.024 227.447 222.394 1.00 70.20 339 GLU D N 1
ATOM 5443 C CA . GLU B 1 339 ? 222.179 228.208 222.854 1.00 61.98 339 GLU D CA 1
ATOM 5444 C C . GLU B 1 339 ? 221.860 229.692 222.977 1.00 68.96 339 GLU D C 1
ATOM 5445 O O . GLU B 1 339 ? 222.408 230.366 223.850 1.00 74.63 339 GLU D O 1
ATOM 5451 N N . ALA B 1 340 ? 220.983 230.217 222.120 1.00 71.33 340 ALA D N 1
ATOM 5452 C CA . ALA B 1 340 ? 220.550 231.604 222.255 1.00 66.31 340 ALA D CA 1
ATOM 5453 C C . ALA B 1 340 ? 219.765 231.809 223.543 1.00 67.99 340 ALA D C 1
ATOM 5454 O O . ALA B 1 340 ? 219.904 232.846 224.203 1.00 65.97 340 ALA D O 1
ATOM 5456 N N . VAL B 1 341 ? 218.926 230.838 223.907 1.00 63.45 341 VAL D N 1
ATOM 5457 C CA . VAL B 1 341 ? 218.247 230.901 225.201 1.00 57.34 341 VAL D CA 1
ATOM 5458 C C . VAL B 1 341 ? 219.270 230.921 226.333 1.00 67.77 341 VAL D C 1
ATOM 5459 O O . VAL B 1 341 ? 219.161 231.710 227.286 1.00 76.04 341 VAL D O 1
ATOM 5463 N N . TRP B 1 342 ? 220.283 230.053 226.242 1.00 73.10 342 TRP D N 1
ATOM 5464 C CA . TRP B 1 342 ? 221.353 230.046 227.239 1.00 66.46 342 TRP D CA 1
ATOM 5465 C C . TRP B 1 342 ? 222.043 231.403 227.327 1.00 68.02 342 TRP D C 1
ATOM 5466 O O . TRP B 1 342 ? 222.317 231.899 228.425 1.00 68.55 342 TRP D O 1
ATOM 5477 N N . ILE B 1 343 ? 222.341 232.009 226.177 1.00 67.61 343 ILE D N 1
ATOM 5478 C CA . ILE B 1 343 ? 223.052 233.284 226.152 1.00 63.63 343 ILE D CA 1
ATOM 5479 C C . ILE B 1 343 ? 222.192 234.390 226.746 1.00 67.23 343 ILE D C 1
ATOM 5480 O O . ILE B 1 343 ? 222.693 235.270 227.455 1.00 72.59 343 ILE D O 1
ATOM 5485 N N . ASP B 1 344 ? 220.889 234.374 226.459 1.00 70.47 344 ASP D N 1
ATOM 5486 C CA . ASP B 1 344 ? 219.991 235.353 227.062 1.00 70.23 344 ASP D CA 1
ATOM 5487 C C . ASP B 1 344 ? 219.974 235.216 228.579 1.00 73.19 344 ASP D C 1
ATOM 5488 O O . ASP B 1 344 ? 220.028 236.219 229.303 1.00 72.98 344 ASP D O 1
ATOM 5493 N N . LEU B 1 345 ? 219.913 233.979 229.080 1.00 74.82 345 LEU D N 1
ATOM 5494 C CA . LEU B 1 345 ? 219.950 233.779 230.526 1.00 59.37 345 LEU D CA 1
ATOM 5495 C C . LEU B 1 345 ? 221.271 234.258 231.120 1.00 65.43 345 LEU D C 1
ATOM 5496 O O . LEU B 1 345 ? 221.291 234.877 232.192 1.00 67.16 345 LEU D O 1
ATOM 5501 N N . ILE B 1 346 ? 222.384 233.979 230.439 1.00 70.76 346 ILE D N 1
ATOM 5502 C CA . ILE B 1 346 ? 223.694 234.401 230.932 1.00 66.41 346 ILE D CA 1
ATOM 5503 C C . ILE B 1 346 ? 223.774 235.922 230.990 1.00 67.44 346 ILE D C 1
ATOM 5504 O O . ILE B 1 346 ? 224.258 236.501 231.969 1.00 68.18 346 ILE D O 1
ATOM 5509 N N . GLY B 1 347 ? 223.299 236.589 229.938 1.00 78.58 347 GLY D N 1
ATOM 5510 C CA . GLY B 1 347 ? 223.298 238.042 229.934 1.00 76.77 347 GLY D CA 1
ATOM 5511 C C . GLY B 1 347 ? 222.411 238.624 231.016 1.00 78.41 347 GLY D C 1
ATOM 5512 O O . GLY B 1 347 ? 222.722 239.669 231.593 1.00 74.12 347 GLY D O 1
ATOM 5513 N N . LYS B 1 348 ? 221.285 237.964 231.297 1.00 84.53 348 LYS D N 1
ATOM 5514 C CA . LYS B 1 348 ? 220.437 238.401 232.401 1.00 76.45 348 LYS D CA 1
ATOM 5515 C C . LYS B 1 348 ? 221.155 238.261 233.738 1.00 76.15 348 LYS D C 1
ATOM 5516 O O . LYS B 1 348 ? 221.077 239.154 234.590 1.00 79.24 348 LYS D O 1
ATOM 5522 N N . LEU B 1 349 ? 221.861 237.146 233.941 1.00 78.58 349 LEU D N 1
ATOM 5523 C CA . LEU B 1 349 ? 222.523 236.918 235.223 1.00 72.72 349 LEU D CA 1
ATOM 5524 C C . LEU B 1 349 ? 223.746 237.811 235.392 1.00 76.84 349 LEU D C 1
ATOM 5525 O O . LEU B 1 349 ? 223.953 238.391 236.464 1.00 81.77 349 LEU D O 1
ATOM 5530 N N . VAL B 1 350 ? 224.568 237.932 234.358 1.00 81.41 350 VAL D N 1
ATOM 5531 C CA . VAL B 1 350 ? 225.778 238.740 234.393 1.00 79.20 350 VAL D CA 1
ATOM 5532 C C . VAL B 1 350 ? 225.643 239.847 233.354 1.00 84.73 350 VAL D C 1
ATOM 5533 O O . VAL B 1 350 ? 225.764 239.604 232.153 1.00 89.73 350 VAL D O 1
ATOM 5537 N N . PRO B 1 351 ? 225.371 241.081 233.782 1.00 85.15 351 PRO D N 1
ATOM 5538 C CA . PRO B 1 351 ? 225.220 242.178 232.811 1.00 79.15 351 PRO D CA 1
ATOM 5539 C C . PRO B 1 351 ? 226.484 242.490 232.028 1.00 80.11 351 PRO D C 1
ATOM 5540 O O . PRO B 1 351 ? 226.392 243.088 230.949 1.00 84.19 351 PRO D O 1
ATOM 5544 N N . ALA B 1 352 ? 227.649 242.117 232.533 1.00 86.45 352 ALA D N 1
ATOM 5545 C CA . ALA B 1 352 ? 228.896 242.464 231.858 1.00 84.29 352 ALA D CA 1
ATOM 5546 C C . ALA B 1 352 ? 229.086 241.719 230.549 1.00 87.16 352 ALA D C 1
ATOM 5547 O O . ALA B 1 352 ? 229.523 242.302 229.561 1.00 88.10 352 ALA D O 1
ATOM 5549 N N . THR B 1 353 ? 228.763 240.433 230.530 1.00 85.27 353 THR D N 1
ATOM 5550 C CA . THR B 1 353 ? 228.965 239.629 229.331 1.00 84.04 353 THR D CA 1
ATOM 5551 C C . THR B 1 353 ? 228.085 240.061 228.173 1.00 83.35 353 THR D C 1
ATOM 5552 O O . THR B 1 353 ? 226.890 240.281 228.350 1.00 83.00 353 THR D O 1
ATOM 5556 N N . SER B 1 354 ? 228.669 240.180 226.983 1.00 80.36 354 SER D N 1
ATOM 5557 C CA . SER B 1 354 ? 227.882 240.520 225.811 1.00 73.14 354 SER D CA 1
ATOM 5558 C C . SER B 1 354 ? 227.425 239.246 225.100 1.00 76.09 354 SER D C 1
ATOM 5559 O O . SER B 1 354 ? 227.566 238.132 225.615 1.00 84.43 354 SER D O 1
ATOM 5562 N N . VAL B 1 355 ? 226.861 239.411 223.901 1.00 72.87 355 VAL D N 1
ATOM 5563 C CA . VAL B 1 355 ? 226.319 238.269 223.170 1.00 75.89 355 VAL D CA 1
ATOM 5564 C C . VAL B 1 355 ? 227.439 237.368 222.659 1.00 81.88 355 VAL D C 1
ATOM 5565 O O . VAL B 1 355 ? 227.356 236.139 222.764 1.00 87.73 355 VAL D O 1
ATOM 5569 N N . ALA B 1 356 ? 228.494 237.955 222.087 1.00 74.51 356 ALA D N 1
ATOM 5570 C CA . ALA B 1 356 ? 229.601 237.151 221.573 1.00 79.40 356 ALA D CA 1
ATOM 5571 C C . ALA B 1 356 ? 230.330 236.424 222.697 1.00 85.08 356 ALA D C 1
ATOM 5572 O O . ALA B 1 356 ? 230.699 235.249 222.554 1.00 92.16 356 ALA D O 1
ATOM 5574 N N . GLN B 1 357 ? 230.556 237.112 223.818 1.00 71.60 357 GLN D N 1
ATOM 5575 C CA . GLN B 1 357 ? 231.158 236.463 224.977 1.00 70.11 357 GLN D CA 1
ATOM 5576 C C . GLN B 1 357 ? 230.274 235.332 225.483 1.00 73.21 357 GLN D C 1
ATOM 5577 O O . GLN B 1 357 ? 230.773 234.273 225.883 1.00 82.84 357 GLN D O 1
ATOM 5583 N N . GLY B 1 358 ? 228.956 235.539 225.472 1.00 60.99 358 GLY D N 1
ATOM 5584 C CA . GLY B 1 358 ? 228.046 234.471 225.844 1.00 62.87 358 GLY D CA 1
ATOM 5585 C C . GLY B 1 358 ? 228.137 233.278 224.912 1.00 70.39 358 GLY D C 1
ATOM 5586 O O . GLY B 1 358 ? 228.105 232.130 225.357 1.00 79.92 358 GLY D O 1
ATOM 5587 N N . ARG B 1 359 ? 228.256 233.534 223.607 1.00 69.30 359 ARG D N 1
ATOM 5588 C CA . ARG B 1 359 ? 228.422 232.447 222.646 1.00 68.33 359 ARG D CA 1
ATOM 5589 C C . ARG B 1 359 ? 229.691 231.657 222.936 1.00 69.87 359 ARG D C 1
ATOM 5590 O O . ARG B 1 359 ? 229.682 230.420 222.944 1.00 78.78 359 ARG D O 1
ATOM 5598 N N . LEU B 1 360 ? 230.796 232.364 223.182 1.00 70.05 360 LEU D N 1
ATOM 5599 C CA . LEU B 1 360 ? 232.059 231.684 223.458 1.00 66.36 360 LEU D CA 1
ATOM 5600 C C . LEU B 1 360 ? 231.975 230.853 224.734 1.00 72.48 360 LEU D C 1
ATOM 5601 O O . LEU B 1 360 ? 232.419 229.697 224.763 1.00 79.07 360 LEU D O 1
ATOM 5606 N N . LEU B 1 361 ? 231.398 231.420 225.796 1.00 64.04 361 LEU D N 1
ATOM 5607 C CA . LEU B 1 361 ? 231.283 230.692 227.056 1.00 57.14 361 LEU D CA 1
ATOM 5608 C C . LEU B 1 361 ? 230.366 229.482 226.921 1.00 60.27 361 LEU D C 1
ATOM 5609 O O . LEU B 1 361 ? 230.642 228.419 227.491 1.00 77.01 361 LEU D O 1
ATOM 5614 N N . VAL B 1 362 ? 229.265 229.626 226.177 1.00 51.48 362 VAL D N 1
ATOM 5615 C CA . VAL B 1 362 ? 228.354 228.508 225.961 1.00 58.62 362 VAL D CA 1
ATOM 5616 C C . VAL B 1 362 ? 229.052 227.396 225.192 1.00 61.01 362 VAL D C 1
ATOM 5617 O O . VAL B 1 362 ? 228.912 226.211 225.520 1.00 69.20 362 VAL D O 1
ATOM 5621 N N . ALA B 1 363 ? 229.815 227.757 224.157 1.00 65.77 363 ALA D N 1
ATOM 5622 C CA . ALA B 1 363 ? 230.570 226.753 223.418 1.00 62.20 363 ALA D CA 1
ATOM 5623 C C . ALA B 1 363 ? 231.569 226.045 224.323 1.00 66.10 363 ALA D C 1
ATOM 5624 O O . ALA B 1 363 ? 231.722 224.819 224.253 1.00 76.50 363 ALA D O 1
ATOM 5626 N N . ALA B 1 364 ? 232.250 226.801 225.188 1.00 60.30 364 ALA D N 1
ATOM 5627 C CA . ALA B 1 364 ? 233.211 226.199 226.106 1.00 54.80 364 ALA D CA 1
ATOM 5628 C C . ALA B 1 364 ? 232.536 225.201 227.038 1.00 65.08 364 ALA D C 1
ATOM 5629 O O . ALA B 1 364 ? 233.019 224.076 227.222 1.00 71.35 364 ALA D O 1
ATOM 5631 N N . ALA B 1 365 ? 231.406 225.595 227.631 1.00 62.39 365 ALA D N 1
ATOM 5632 C CA . ALA B 1 365 ? 230.708 224.708 228.556 1.00 49.36 365 ALA D CA 1
ATOM 5633 C C . ALA B 1 365 ? 230.187 223.462 227.849 1.00 58.81 365 ALA D C 1
ATOM 5634 O O . ALA B 1 365 ? 230.290 222.348 228.380 1.00 71.94 365 ALA D O 1
ATOM 5636 N N . ILE B 1 366 ? 229.619 223.630 226.652 1.00 62.77 366 ILE D N 1
ATOM 5637 C CA . ILE B 1 366 ? 229.088 222.488 225.914 1.00 59.68 366 ILE D CA 1
ATOM 5638 C C . ILE B 1 366 ? 230.206 221.522 225.550 1.00 62.80 366 ILE D C 1
ATOM 5639 O O . ILE B 1 366 ? 230.057 220.301 225.676 1.00 70.39 366 ILE D O 1
ATOM 5644 N N . SER B 1 367 ? 231.345 222.051 225.091 1.00 58.59 367 SER D N 1
ATOM 5645 C CA . SER B 1 367 ? 232.469 221.186 224.750 1.00 55.55 367 SER D CA 1
ATOM 5646 C C . SER B 1 367 ? 233.001 220.462 225.978 1.00 60.33 367 SER D C 1
ATOM 5647 O O . SER B 1 367 ? 233.359 219.284 225.899 1.00 66.18 367 SER D O 1
ATOM 5650 N N . PHE B 1 368 ? 233.067 221.148 227.122 1.00 64.37 368 PHE D N 1
ATOM 5651 C CA . PHE B 1 368 ? 233.499 220.492 228.353 1.00 56.73 368 PHE D CA 1
ATOM 5652 C C . PHE B 1 368 ? 232.572 219.339 228.717 1.00 64.58 368 PHE D C 1
ATOM 5653 O O . PHE B 1 368 ? 233.028 218.226 229.015 1.00 73.03 368 PHE D O 1
ATOM 5661 N N . ILE B 1 369 ? 231.261 219.587 228.681 1.00 56.93 369 ILE D N 1
ATOM 5662 C CA . ILE B 1 369 ? 230.294 218.551 229.033 1.00 53.16 369 ILE D CA 1
ATOM 5663 C C . ILE B 1 369 ? 230.415 217.367 228.082 1.00 60.38 369 ILE D C 1
ATOM 5664 O O . ILE B 1 369 ? 230.444 216.206 228.506 1.00 74.43 369 ILE D O 1
ATOM 5669 N N . GLU B 1 370 ? 230.502 217.646 226.779 1.00 70.57 370 GLU D N 1
ATOM 5670 C CA . GLU B 1 370 ? 230.563 216.572 225.793 1.00 67.81 370 GLU D CA 1
ATOM 5671 C C . GLU B 1 370 ? 231.855 215.773 225.913 1.00 70.32 370 GLU D C 1
ATOM 5672 O O . GLU B 1 370 ? 231.839 214.542 225.803 1.00 80.08 370 GLU D O 1
ATOM 5678 N N . ASP B 1 371 ? 232.984 216.452 226.131 1.00 64.13 371 ASP D N 1
ATOM 5679 C CA . ASP B 1 371 ? 234.258 215.754 226.262 1.00 59.12 371 ASP D CA 1
ATOM 5680 C C . ASP B 1 371 ? 234.286 214.878 227.506 1.00 65.64 371 ASP D C 1
ATOM 5681 O O . ASP B 1 371 ? 234.789 213.750 227.463 1.00 72.08 371 ASP D O 1
ATOM 5686 N N . VAL B 1 372 ? 233.757 215.376 228.627 1.00 70.63 372 VAL D N 1
ATOM 5687 C CA . VAL B 1 372 ? 233.743 214.567 229.842 1.00 62.06 372 VAL D CA 1
ATOM 5688 C C . VAL B 1 372 ? 232.783 213.392 229.694 1.00 63.10 372 VAL D C 1
ATOM 5689 O O . VAL B 1 372 ? 233.060 212.284 230.169 1.00 68.85 372 VAL D O 1
ATOM 5693 N N . ALA B 1 373 ? 231.647 213.608 229.025 1.00 68.96 373 ALA D N 1
ATOM 5694 C CA . ALA B 1 373 ? 230.659 212.543 228.880 1.00 59.80 373 ALA D CA 1
ATOM 5695 C C . ALA B 1 373 ? 231.206 211.374 228.068 1.00 66.74 373 ALA D C 1
ATOM 5696 O O . ALA B 1 373 ? 230.892 210.213 228.353 1.00 75.24 373 ALA D O 1
ATOM 5698 N N . ARG B 1 374 ? 232.023 211.660 227.052 1.00 67.24 374 ARG D N 1
ATOM 5699 C CA . ARG B 1 374 ? 232.524 210.594 226.189 1.00 62.75 374 ARG D CA 1
ATOM 5700 C C . ARG B 1 374 ? 233.605 209.764 226.872 1.00 70.88 374 ARG D C 1
ATOM 5701 O O . ARG B 1 374 ? 233.703 208.558 226.622 1.00 78.35 374 ARG D O 1
ATOM 5709 N N . THR B 1 375 ? 234.422 210.379 227.724 1.00 71.67 375 THR D N 1
ATOM 5710 C CA . THR B 1 375 ? 235.455 209.635 228.432 1.00 68.74 375 THR D CA 1
ATOM 5711 C C . THR B 1 375 ? 234.819 208.752 229.499 1.00 71.84 375 THR D C 1
ATOM 5712 O O . THR B 1 375 ? 234.021 209.223 230.315 1.00 83.79 375 THR D O 1
ATOM 5716 N N . TRP B 1 376 ? 235.176 207.466 229.494 1.00 73.27 376 TRP D N 1
ATOM 5717 C CA . TRP B 1 376 ? 234.479 206.499 230.335 1.00 77.10 376 TRP D CA 1
ATOM 5718 C C . TRP B 1 376 ? 234.968 206.539 231.779 1.00 77.57 376 TRP D C 1
ATOM 5719 O O . TRP B 1 376 ? 234.159 206.545 232.713 1.00 80.83 376 TRP D O 1
ATOM 5730 N N . HIS B 1 377 ? 236.287 206.564 231.984 1.00 70.62 377 HIS D N 1
ATOM 5731 C CA . HIS B 1 377 ? 236.821 206.446 233.337 1.00 74.37 377 HIS D CA 1
ATOM 5732 C C . HIS B 1 377 ? 236.529 207.671 234.194 1.00 76.55 377 HIS D C 1
ATOM 5733 O O . HIS B 1 377 ? 236.608 207.583 235.424 1.00 80.58 377 HIS D O 1
ATOM 5740 N N . LEU B 1 378 ? 236.196 208.808 233.581 1.00 76.35 378 LEU D N 1
ATOM 5741 C CA . LEU B 1 378 ? 235.862 210.004 234.346 1.00 68.12 378 LEU D CA 1
ATOM 5742 C C . LEU B 1 378 ? 234.455 209.961 234.927 1.00 68.21 378 LEU D C 1
ATOM 5743 O O . LEU B 1 378 ? 234.164 210.715 235.861 1.00 73.24 378 LEU D O 1
ATOM 5748 N N . THR B 1 379 ? 233.581 209.107 234.400 1.00 75.03 379 THR D N 1
ATOM 5749 C CA . THR B 1 379 ? 232.189 209.045 234.823 1.00 76.41 379 THR D CA 1
ATOM 5750 C C . THR B 1 379 ? 231.915 207.943 235.837 1.00 81.47 379 THR D C 1
ATOM 5751 O O . THR B 1 379 ? 230.756 207.747 236.217 1.00 87.83 379 THR D O 1
ATOM 5755 N N . ARG B 1 380 ? 232.939 207.222 236.287 1.00 85.87 380 ARG D N 1
ATOM 5756 C CA . ARG B 1 380 ? 232.748 206.116 237.225 1.00 79.99 380 ARG D CA 1
ATOM 5757 C C . ARG B 1 380 ? 232.865 206.604 238.670 1.00 84.22 380 ARG D C 1
ATOM 5758 O O . ARG B 1 380 ? 233.697 206.149 239.454 1.00 90.29 380 ARG D O 1
ATOM 5766 N N . TYR B 1 381 ? 231.996 207.552 239.014 1.00 81.72 381 TYR D N 1
ATOM 5767 C CA . TYR B 1 381 ? 231.931 208.094 240.363 1.00 75.77 381 TYR D CA 1
ATOM 5768 C C . TYR B 1 381 ? 230.483 208.414 240.702 1.00 80.89 381 TYR D C 1
ATOM 5769 O O . TYR B 1 381 ? 229.651 208.637 239.819 1.00 86.64 381 TYR D O 1
ATOM 5778 N N . ALA B 1 382 ? 230.190 208.433 241.999 1.00 85.07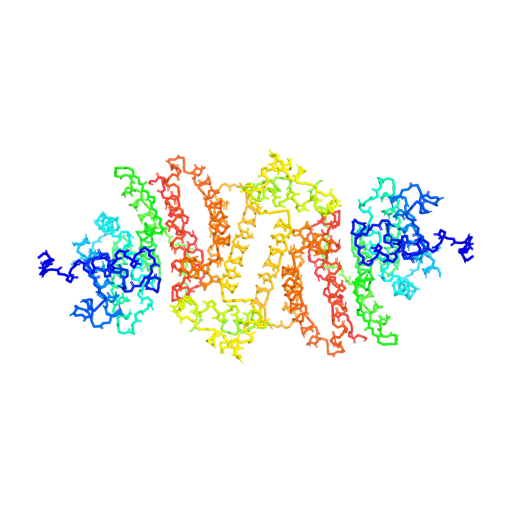 382 ALA D N 1
ATOM 5779 C CA . ALA B 1 382 ? 228.840 208.712 242.465 1.00 83.23 382 ALA D CA 1
ATOM 5780 C C . ALA B 1 382 ? 228.604 210.215 242.517 1.00 85.36 382 ALA D C 1
ATOM 5781 O O . ALA B 1 382 ? 229.365 210.952 243.151 1.00 87.50 382 ALA D O 1
ATOM 5783 N N . GLY B 1 383 ? 227.544 210.666 241.852 1.00 84.19 383 GLY D N 1
ATOM 5784 C CA . GLY B 1 383 ? 227.222 212.079 241.831 1.00 83.42 383 GLY D CA 1
ATOM 5785 C C . GLY B 1 383 ? 228.164 212.926 241.006 1.00 85.13 383 GLY D C 1
ATOM 5786 O O . GLY B 1 383 ? 228.392 214.092 241.342 1.00 91.58 383 GLY D O 1
ATOM 5787 N N . VAL B 1 384 ? 228.722 212.370 239.928 1.00 71.02 384 VAL D N 1
ATOM 5788 C CA . VAL B 1 384 ? 229.611 213.144 239.073 1.00 71.97 384 VAL D CA 1
ATOM 5789 C C . VAL B 1 384 ? 228.838 214.142 238.221 1.00 77.64 384 VAL D C 1
ATOM 5790 O O . VAL B 1 384 ? 229.405 215.152 237.785 1.00 83.86 384 VAL D O 1
ATOM 5794 N N . ALA B 1 385 ? 227.548 213.891 237.981 1.00 68.39 385 ALA D N 1
ATOM 5795 C CA . ALA B 1 385 ? 226.749 214.815 237.185 1.00 63.49 385 ALA D CA 1
ATOM 5796 C C . ALA B 1 385 ? 226.620 216.165 237.874 1.00 70.20 385 ALA D C 1
ATOM 5797 O O . ALA B 1 385 ? 226.661 217.212 237.217 1.00 81.86 385 ALA D O 1
ATOM 5799 N N . ASP B 1 386 ? 226.458 216.162 239.199 1.00 71.82 386 ASP D N 1
ATOM 5800 C CA . ASP B 1 386 ? 226.383 217.418 239.939 1.00 72.87 386 ASP D CA 1
ATOM 5801 C C . ASP B 1 386 ? 227.680 218.209 239.816 1.00 77.13 386 ASP D C 1
ATOM 5802 O O . ASP B 1 386 ? 227.653 219.431 239.630 1.00 84.89 386 ASP D O 1
ATOM 5807 N N . GLU B 1 387 ? 228.826 217.531 239.919 1.00 74.50 387 GLU D N 1
ATOM 5808 C CA . GLU B 1 387 ? 230.107 218.218 239.780 1.00 77.24 387 GLU D CA 1
ATOM 5809 C C . GLU B 1 387 ? 230.287 218.776 238.373 1.00 80.12 387 GLU D C 1
ATOM 5810 O O . GLU B 1 387 ? 230.781 219.897 238.198 1.00 82.95 387 GLU D O 1
ATOM 5816 N N . ILE B 1 388 ? 229.895 218.004 237.355 1.00 63.28 388 ILE D N 1
ATOM 5817 C CA . ILE B 1 388 ? 230.002 218.479 235.977 1.00 59.08 388 ILE D CA 1
ATOM 5818 C C . ILE B 1 388 ? 229.119 219.702 235.764 1.00 62.55 388 ILE D C 1
ATOM 5819 O O . ILE B 1 388 ? 229.536 220.687 235.141 1.00 69.96 388 ILE D O 1
ATOM 5824 N N . SER B 1 389 ? 227.887 219.660 236.278 1.00 64.60 389 SER D N 1
ATOM 5825 C CA . SER B 1 389 ? 226.987 220.801 236.153 1.00 62.72 389 SER D CA 1
ATOM 5826 C C . SER B 1 389 ? 227.534 222.019 236.885 1.00 68.40 389 SER D C 1
ATOM 5827 O O . SER B 1 389 ? 227.434 223.146 236.388 1.00 81.36 389 SER D O 1
ATOM 5830 N N . GLY B 1 390 ? 228.112 221.815 238.070 1.00 56.25 390 GLY D N 1
ATOM 5831 C CA . GLY B 1 390 ? 228.698 222.929 238.796 1.00 58.36 390 GLY D CA 1
ATOM 5832 C C . GLY B 1 390 ? 229.858 223.563 238.053 1.00 60.26 390 GLY D C 1
ATOM 5833 O O . GLY B 1 390 ? 229.969 224.789 237.987 1.00 63.09 390 GLY D O 1
ATOM 5834 N N . LEU B 1 391 ? 230.733 222.737 237.474 1.00 62.58 391 LEU D N 1
ATOM 5835 C CA . LEU B 1 391 ? 231.848 223.277 236.701 1.00 57.79 391 LEU D CA 1
ATOM 5836 C C . LEU B 1 391 ? 231.357 224.014 235.459 1.00 61.14 391 LEU D C 1
ATOM 5837 O O . LEU B 1 391 ? 231.878 225.084 235.117 1.00 67.89 391 LEU D O 1
ATOM 5842 N N . ALA B 1 392 ? 230.351 223.463 234.775 1.00 58.20 392 ALA D N 1
ATOM 5843 C CA . ALA B 1 392 ? 229.801 224.136 233.603 1.00 53.15 392 ALA D CA 1
ATOM 5844 C C . ALA B 1 392 ? 229.172 225.472 233.977 1.00 55.13 392 ALA D C 1
ATOM 5845 O O . ALA B 1 392 ? 229.332 226.466 233.259 1.00 67.29 392 ALA D O 1
ATOM 5847 N N . LEU B 1 393 ? 228.449 225.515 235.097 1.00 54.59 393 LEU D N 1
ATOM 5848 C CA . LEU B 1 393 ? 227.856 226.769 235.549 1.00 51.47 393 LEU D CA 1
ATOM 5849 C C . LEU B 1 393 ? 228.927 227.775 235.950 1.00 54.90 393 LEU D C 1
ATOM 5850 O O . LEU B 1 393 ? 228.766 228.979 235.731 1.00 68.03 393 LEU D O 1
ATOM 5855 N N . ALA B 1 394 ? 230.020 227.303 236.554 1.00 66.29 394 ALA D N 1
ATOM 5856 C CA . ALA B 1 394 ? 231.124 228.198 236.881 1.00 62.25 394 ALA D CA 1
ATOM 5857 C C . ALA B 1 394 ? 231.745 228.786 235.622 1.00 60.90 394 ALA D C 1
ATOM 5858 O O . ALA B 1 394 ? 232.113 229.966 235.594 1.00 70.48 394 ALA D O 1
ATOM 5860 N N . ILE B 1 395 ? 231.882 227.973 234.574 1.00 60.73 395 ILE D N 1
ATOM 5861 C CA . ILE B 1 395 ? 232.404 228.476 233.305 1.00 57.04 395 ILE D CA 1
ATOM 5862 C C . ILE B 1 395 ? 231.448 229.505 232.709 1.00 58.35 395 ILE D C 1
ATOM 5863 O O . ILE B 1 395 ? 231.863 230.576 232.252 1.00 58.89 395 ILE D O 1
ATOM 5868 N N . LEU B 1 396 ? 230.149 229.192 232.709 1.00 61.69 396 LEU D N 1
ATOM 5869 C CA . LEU B 1 396 ? 229.164 230.075 232.090 1.00 53.14 396 LEU D CA 1
ATOM 5870 C C . LEU B 1 396 ? 229.056 231.406 232.826 1.00 59.91 396 LEU D C 1
ATOM 5871 O O . LEU B 1 396 ? 228.984 232.467 232.195 1.00 68.91 396 LEU D O 1
ATOM 5876 N N . THR B 1 397 ? 229.042 231.371 234.159 1.00 68.64 397 THR D N 1
ATOM 5877 C CA . THR B 1 397 ? 228.864 232.581 234.953 1.00 63.75 397 THR D CA 1
ATOM 5878 C C . THR B 1 397 ? 230.106 233.465 234.933 1.00 64.72 397 THR D C 1
ATOM 5879 O O . THR B 1 397 ? 229.990 234.684 235.103 1.00 78.68 397 THR D O 1
ATOM 5883 N N . SER B 1 398 ? 231.277 232.884 234.674 1.00 68.83 398 SER D N 1
ATOM 5884 C CA . SER B 1 398 ? 232.522 233.641 234.689 1.00 62.39 398 SER D CA 1
ATOM 5885 C C . SER B 1 398 ? 232.457 234.819 233.726 1.00 72.57 398 SER D C 1
ATOM 5886 O O . SER B 1 398 ? 231.979 234.698 232.596 1.00 88.37 398 SER D O 1
ATOM 5889 N N . GLY B 1 399 ? 232.940 235.968 234.189 1.00 82.34 399 GLY D N 1
ATOM 5890 C CA . GLY B 1 399 ? 232.858 237.195 233.424 1.00 86.74 399 GLY D CA 1
ATOM 5891 C C . GLY B 1 399 ? 232.458 238.370 234.290 1.00 90.50 399 GLY D C 1
ATOM 5892 O O . GLY B 1 399 ? 232.467 239.519 233.838 1.00 94.12 399 GLY D O 1
ATOM 5893 N N . ALA B 1 400 ? 232.096 238.087 235.544 1.00 92.05 400 ALA D N 1
ATOM 5894 C CA . ALA B 1 400 ? 231.754 239.156 236.475 1.00 93.95 400 ALA D CA 1
ATOM 5895 C C . ALA B 1 400 ? 232.951 240.059 236.741 1.00 98.86 400 ALA D C 1
ATOM 5896 O O . ALA B 1 400 ? 232.811 241.286 236.809 1.00 96.49 400 ALA D O 1
ATOM 5898 N N . GLY B 1 401 ? 234.135 239.473 236.891 1.00 109.05 401 GLY D N 1
ATOM 5899 C CA . GLY B 1 401 ? 235.340 240.239 237.144 1.00 107.86 401 GLY D CA 1
ATOM 5900 C C . GLY B 1 401 ? 236.018 240.732 235.881 1.00 107.39 401 GLY D C 1
ATOM 5901 O O . GLY B 1 401 ? 235.372 241.289 234.993 1.00 107.20 401 GLY D O 1
#

Solvent-accessible surface area: 35255 Å² total; per-residue (Å²): 168,217,178,202,50,194,70,46,118,120,70,0,14,72,68,0,17,38,27,0,41,135,99,10,22,75,52,0,117,28,103,34,0,1,136,49,12,57,35,100,31,152,28,3,101,195,70,18,102,85,51,74,29,1,0,10,59,0,1,107,32,0,10,70,84,28,101,86,43,74,122,179,118,78,96,57,0,60,42,11,0,73,56,3,3,63,1,11,55,79,6,49,56,19,11,33,0,35,84,50,0,4,44,32,7,55,110,94,35,82,60,34,16,120,166,80,51,89,66,49,16,48,36,9,70,65,5,0,71,88,37,30,114,118,28,41,85,33,6,1,31,3,0,0,50,0,0,18,3,0,10,36,3,2,24,133,45,108,69,66,18,97,73,118,76,11,64,99,10,8,57,57,1,0,13,30,0,1,145,20,102,69,76,36,153,1,68,100,47,133,118,105,82,70,24,82,68,53,6,50,45,20,119,36,12,32,0,5,25,0,0,4,120,22,0,75,68,64,0,30,55,35,2,87,35,64,52,0,0,163,34,18,63,38,62,5,94,2,0,105,172,34,14,100,40,42,76,31,0,0,15,14,4,1,77,17,1,12,28,14,10,7,7,19,8,15,62,11,7,90,76,47,62,124,25,52,97,36,2,109,13,6,0,80,6,15,1,118,0,0,42,63,15,40,42,15,0,5,0,4,31,28,2,25,78,46,5,34,97,76,12,58,78,15,21,93,92,25,25,34,35,12,52,54,24,12,18,82,14,3,28,133,67,11,120,79,11,57,88,36,43,0,99,8,3,2,23,4,0,19,7,0,2,11,25,0,6,61,28,171,93,2,26,74,44,48,44,10,40,90,1,1,2,11,0,0,22,23,0,0,57,10,12,76,90,200,235,81,221,49,196,70,48,105,110,66,0,18,64,67,0,16,38,27,0,40,140,94,18,13,79,61,1,118,24,104,21,0,2,140,52,10,57,30,106,37,161,30,3,93,190,73,18,80,75,49,68,33,1,0,11,58,0,1,110,28,0,10,70,90,22,81,83,45,81,126,176,111,78,97,54,0,61,45,12,0,84,60,5,3,60,1,8,57,78,6,49,59,23,12,35,0,33,76,58,1,12,43,30,12,87,121,108,49,75,56,33,12,125,164,76,50,84,67,48,19,38,36,9,75,57,7,0,65,87,39,34,109,128,24,43,103,37,12,1,45,3,0,0,47,0,0,16,2,0,12,32,2,2,8,127,51,114,71,66,20,98,70,91,72,9,97,100,8,9,64,49,1,0,12,28,0,1,142,20,100,67,80,43,144,5,71,102,58,132,122,97,87,157,20,61,66,42,10,61,43,19,104,32,13,32,0,5,35,1,0,5,119,20,0,75,55,59,0,30,56,41,1,81,33,64,55,0,0,162,35,18,65,40,67,8,110,2,0,114,181,26,14,102,47,43,70,27,0,0,16,16,4,1,74,20,1,14,23,14,10,5,6,10,8,14,36,9,3,86,75,49,95,117,23,51,94,28,1,103,13,6,0,67,1,17,1,101,3,0,41,70,15,41,45,15,0,6,0,8,33,26,3,25,80,51,4,35,97,79,15,59,79,16,18,93,98,26,26,34,34,11,51,49,23,12,16,84,10,2,29,130,66,12,123,69,10,59,85,43,42,0,112,8,3,2,24,3,0,19,5,0,2,14,26,0,7,64,28,175,94,4,24,76,44,40,41,8,37,72,0,1,1,8,0,0,22,22,0,0,62,11,12,81,90

Foldseek 3Di:
DDDDPVPLLVQLLVLLLVCCLPPHLVRQDLQNSQVSSPHGNVVVCVVAVDSLRSLLVSLVVLLVLLVVQLPDDQEACLVSLLSLLRSLVVSQSSPCSLVPRLLAHDDVSVVVSVVSVVVVLVSLLVNLCNNPVDDDPLLSSLLSLLLVLLSNLCNLDPFDDPDCPRSVLSSLLSVLLSPQDDDDPWAFAPDPVVVVVVVCPDLLSQLLVQLLVCCLNRNDVVDDLQSSQVSSPHGNVVVVVVAVDSLRSLLVLLVVLLVQLVVQLVVLCVVDDDLVSSLLSNLLSLLVSLQVCLSSLSSVSHHLVVHDPVSSVVSVVSVVVSLQVQLVSLCVVAVQQDSSSQSSLVSSLSSSSSVQSNDDVSPRTPPVSVVSSSSSVSSNNSSND/DDDDPVCLVVQLLVLLLVVCLVDPLVVDDLQNSQVSSVHGNVVVVVVAVDSQRSLLVSLVVLLVLLVVQLDDDQEACLVRLLSNLRSLLVSLSNPCSLVPVLLAHDPVSVVVSVVSVVVVLVSLLVNLCNNPVPDDSLLSSLLSLLLVLLSNLSSPDDFDDPDCPRSVLSSLLSVLLSPFDFPDDWAFAPDDPVVVPVVCPDLLSQLLVQLLVCCLNRNLVRDALQSSQVSSPHGSVVVCVRAVDSLRSLLVLLVVLLVQLVVQLVVLCVVDDDLVSSLLSNLLSLLVSLQVCLSSLSSVSHHLVVHDPVSSVVSVVSVVVSLQVNLVSLCVLAVQDDSSSSSSLSSSLSSSSSVQSNDDSSPRTPPVSVVSSSSSVSSNNRDND

Sequence (770 aa):
VRRRPKDRKKQILDQAVGLFIERGFHSVKLEDIAEAAGVTARALYRHYDNKQALLAEAIRTGQDQYQSARRPTPRPLNADLEDLIAAAVASRALTVLWQREARYLNEDDRTAVRRRINAIVAGMRDSVLLEVPDLSPQHSELRAWAVSSTLTSLGRHSLSLPGEELKKLLYQACMAAARTPPVCELPPLPAAARDEADVLFSRYETLLAAGARLFRAQGYPAVNTSEIGKGAGIAGPGLYRSFSSKQAILDALIRRLDEWRCLECIRALRANQQAAQRLRGLVQGHVRISLDAPDLVAVSVTELSHASVEVRDGYLRNQGDREAVWIDLIGKLVPATSVAQGRLLVAAAISFIEDVARTWHLTRYAGVADEISGLALAILTSGAGVRRRPKDRKKQILDQAVGLFIERGFHSVKLEDIAEAAGVTARALYRHYDNKQALLAEAIRTGQDQYQSARRPTPRPLNADLEDLIAAAVASRALTVLWQREARYLNEDDRTAVRRRINAIVAGMRDSVLLEVPDLSPQHSELRAWAVSSTLTSLGRHSLSLPGEELKKLLYQACMAAARTPPVCELPPLPAAARDEADVLFSRYETLLAAGARLFRAQGYPAVNTSEIGKGAGIAGPGLYRSFSSKQAILDALIRRLDEWRCLECIRALRANQQAAQRLRGLVQGHVRISLDAPDLVAVSVTELSHASVEVRDGYLRNQGDREAVWIDLIGKLVPATSVAQGRLLVAAAISFIEDVARTWHLTRYAGVADEISGLALAILTSGAG